Protein AF-A0A1G1P9X9-F1 (afdb_monomer)

Foldseek 3Di:
DDPVLVVLLVVLLVQLLVLLLQLLQCLLADLVSVLVSLVSLLVSLVVSLVSQLVVQDDPPDDPVVSVVSSVVSNDFDDDPLPVLLVLLLVLQVLLLVQFLDNVLQVCLSVVPSVSLVSSLSSLLVSLQAPLSLLSSVVSNLVSLVLQLVQQVCCLVVQFGDRPTDGCPLQAGDRSHPALLLSLLSLLLQLLLLLLLLCCLPPPPDPVVDPPLFDPSCVQCNDPVNSVSSVVSNVSSLVNNLRNLNLLSLVLLLQLLVLLCVLPVVSNVVSVVSNVVSCVPRQVVSCVRQVAGSPGLHDPPPDPPDPDDDDDDDDDDDDDDDDDDDDDFDWDFFDPVDDDAPQDDDPQPWQFLFKKKKKWKKAFADFDAQFWAKWQDPDLQAIWGWGAHPLQWIKTFGHDNNDTQDIDIFNDHDDHGDIWMWMWIDDRQWIWIDIQQATRDIDGGPRDGRGGSGMGGQWHDDPVRDIHGTGITIHDTDMGGRDGPRDHRDHPDDPVRVVVVVVPVDPPPPPPPDFDDDDDDDDDDDDDDDDDPDPDPDDDDDDDDPDDVPDVVVVVVVVVVPDDPVVVVVVVVVVVVRVVVHVVVVVVVVVVVVVVVVVVSCVSDQVLVVLLVLLVVLCVVPAAAANRRSCQLVCCVVSVHDDPSHNQAQLSVQCRSSHPSSSVSVVVSVVSLLVVLSVLLVQFSRVSLSSSLSSLNSSLSSSNSSRRRGNQCPDSSSVSVNSSSSSSNSSSSCNGGPPNVVCPVVVPPD

Mean predicted aligned error: 19.04 Å

Radius of gyration: 40.98 Å; Cα contacts (8 Å, |Δi|>4): 1088; chains: 1; bounding box: 103×62×120 Å

pLDDT: mean 73.34, std 25.17, range [20.64, 98.62]

Secondary structure (DSSP, 8-state):
--HHHHHHHHHHHHHHHHHHHHHHHHTTT-HHHHHHHHHHHHHHHHHHHHHHHHTTPPTT--HHHHHHHHHHHTPPP--TTHHHHHHHHHHHHHHHHT-SSHHHHHHHIIIIIIHHHHHHHHHHHH--SHHHHHHHHHHHHHHHHHHHHHHHHHHHHSB-TTT--B-GGG---TTSSSHHHHHHHHHHHHHHHHHHHHHHHH----TTSS-SS-GGGHHHHSHHHHHHHHHHHHHHHHHHHHTT-HHHHHHHHHHHHHHHHHSHHHHHHHHHHHHHHHHHHHHHHHHHHS--SS-S-------------------------------PPPEEE-TT--------SS--EEETS-EEEEEEEEES---TTBEEEEEEEETTEEEEEEEETTTEEEEEEEEBTEEEEEEEES--PPTTS-EEEEEEEETTEEEEEETTEEEEEEE-----EE-SEEEES-EE-TT--EE---EEEEEEEEEES----SS------HHHHHHHHTTSSSTTSGGG-----SSS-------SS-SSS-----------S--TTTHHHHHHHHTTSS-HHHHHHHHHHHHHHHHHHHHHHHHHHHHHHHHHHHHHHHHS--HHHHHHHHHHHHHHSTTT-S-TT-TTTTHHHHT--TTSS-S-HHHHHHHHHHHHHHHHHHHHHHHHHHHHHHHHTTB--HHHHHHHHHHHHHHHHHHHHTTSS-GGGSHHHHHHHHHHHHHHHHHHHHHBTTTTHHHHGGG--

Sequence (749 aa):
MTERTEKFISGCDKVMAASFYALIYFLPISIALVETFTGLSVFFYLLKRTVVFRGSSQKGESPIIKLWFLLRSFKPKKNYLNQPIALFLLFNFLSLVFSQQFSASMEGFVGKVLENIFLYFSFIECMNSKKRIKVFLIIFFISGFLMFTNGLYQYFIGQEFIRGNYLGGGRMSSSMRHANDFGAYLIFIAPMLLSISWLVTFGKINSSAGGAYGPEFRLFFSKKGKTAVCILFIFSAICLGLTFSRGAWLALIIAAIVMGFLERKLLAVSLAVIFIFFGVFYSQMIEIRGVNFITDTIKRTQKIPKVATVRQLSASGDRLGRKPKETTLQANITSENVRHLGVSPVNWNFGDKDFTIDYWYYPKDTKDNDGYFSLMRNYKNCLYLRGNTSAALELGFKKDGTFEWFRTFPNKCNLNQWNHIAVVRDNNQVYCFINGRRLAVIQIPEENLTFPYVVLGFWETGNKNFGFSNGYIYGFRITKEQALFKSDFKLEPLYAQFKKLLKDSSLEQTIKTGLVEGQEGHMYALDATNGHAILVLHDLGEKSPGTSNFKEKFITSIYRAIPPAIIEKEDAKRQSAVQATQERRQEILDEREKIFLALQQFGGSGRRKYWQEAFNIIKDYPFFGIGVNAYSLVGARYKISWGGYPHNCYLQIASEIGIPGLFSFLFILFVLFRRSIRALSSIDDIFLRFLLLGALSAYGAFLVQSFFDTFFYSVQLGTLMWIFMGLIVAIQRLGTKGYSNGLESGFQK

Nearest PDB structures (foldseek):
  3flp-assembly1_A  TM=6.632E-01  e=3.054E-05  Limulus polyphemus
  3vv1-assembly1_B  TM=7.022E-01  e=4.007E-04  Caenorhabditis elegans
  5glt-assembly2_B  TM=6.880E-01  e=9.683E-03  Toxascaris leonina
  4bme-assembly2_B  TM=5.951E-01  e=2.981E-03  Homo sapiens
  3b3q-assembly1_F  TM=6.049E-01  e=7.135E-03  Homo sapiens

Structure (mmCIF, N/CA/C/O backbone):
data_AF-A0A1G1P9X9-F1
#
_entry.id   AF-A0A1G1P9X9-F1
#
loop_
_atom_site.group_PDB
_atom_site.id
_atom_site.type_symbol
_atom_site.label_atom_id
_atom_site.label_alt_id
_atom_site.label_comp_id
_atom_site.label_asym_id
_atom_site.label_entity_id
_atom_site.label_seq_id
_atom_site.pdbx_PDB_ins_code
_atom_site.Cartn_x
_atom_site.Cartn_y
_atom_site.Cartn_z
_atom_site.occupancy
_atom_site.B_iso_or_equiv
_atom_site.auth_seq_id
_atom_site.auth_comp_id
_atom_site.auth_asym_id
_atom_site.auth_atom_id
_atom_site.pdbx_PDB_model_num
ATOM 1 N N . MET A 1 1 ? -11.728 -1.851 42.080 1.00 64.69 1 MET A N 1
ATOM 2 C CA . MET A 1 1 ? -10.467 -2.614 42.274 1.00 64.69 1 MET A CA 1
ATOM 3 C C . MET A 1 1 ? -9.663 -1.867 43.340 1.00 64.69 1 MET A C 1
ATOM 5 O O . MET A 1 1 ? -10.298 -1.228 44.166 1.00 64.69 1 MET A O 1
ATOM 9 N N . THR A 1 2 ? -8.324 -1.915 43.373 1.00 80.19 2 THR A N 1
ATOM 10 C CA . THR A 1 2 ? -7.556 -0.882 44.105 1.00 80.19 2 THR A CA 1
ATOM 11 C C . THR A 1 2 ? -7.217 0.271 43.160 1.00 80.19 2 THR A C 1
ATOM 13 O O . THR A 1 2 ? -7.021 0.036 41.965 1.00 80.19 2 THR A O 1
ATOM 16 N N . GLU A 1 3 ? -7.081 1.495 43.677 1.00 82.94 3 GLU A N 1
ATOM 17 C CA . GLU A 1 3 ? -6.706 2.676 42.876 1.00 82.94 3 GLU A CA 1
ATOM 18 C C . GLU A 1 3 ? -5.414 2.429 42.071 1.00 82.94 3 GLU A C 1
ATOM 20 O O . GLU A 1 3 ? -5.329 2.744 40.884 1.00 82.94 3 GLU A O 1
ATOM 25 N N . ARG A 1 4 ? -4.426 1.754 42.679 1.00 85.31 4 ARG A N 1
ATOM 26 C CA . ARG A 1 4 ? -3.166 1.360 42.026 1.00 85.31 4 ARG A CA 1
ATOM 27 C C . ARG A 1 4 ? -3.395 0.459 40.805 1.00 85.31 4 ARG A C 1
ATOM 29 O O . ARG A 1 4 ? -2.709 0.622 39.797 1.00 85.31 4 ARG A O 1
ATOM 36 N N . THR A 1 5 ? -4.360 -0.461 40.872 1.00 86.19 5 THR A N 1
ATOM 37 C CA . THR A 1 5 ? -4.766 -1.322 39.747 1.00 86.19 5 THR A CA 1
ATOM 38 C C . THR A 1 5 ? -5.405 -0.501 38.624 1.00 86.19 5 THR A C 1
ATOM 40 O O . THR A 1 5 ? -5.049 -0.667 37.460 1.00 86.19 5 THR A O 1
ATOM 43 N N . GLU A 1 6 ? -6.306 0.421 38.952 1.00 87.44 6 GLU A N 1
ATOM 44 C CA . GLU A 1 6 ? -7.026 1.247 37.969 1.00 87.44 6 GLU A CA 1
ATOM 45 C C . GLU A 1 6 ? -6.093 2.263 37.289 1.00 87.44 6 GLU A C 1
ATOM 47 O O . GLU A 1 6 ? -6.116 2.426 36.065 1.00 87.44 6 GLU A O 1
ATOM 52 N N . LYS A 1 7 ? -5.166 2.849 38.053 1.00 91.31 7 LYS A N 1
ATOM 53 C CA . LYS A 1 7 ? -4.065 3.693 37.563 1.00 91.31 7 LYS A CA 1
ATOM 54 C C . LYS A 1 7 ? -3.142 2.933 36.605 1.00 91.31 7 LYS A C 1
ATOM 56 O O . LYS A 1 7 ? -2.744 3.494 35.583 1.00 91.31 7 LYS A O 1
ATOM 61 N N . PHE A 1 8 ? -2.857 1.655 36.876 1.00 92.81 8 PHE A N 1
ATOM 62 C CA . PHE A 1 8 ? -2.086 0.784 35.980 1.00 92.81 8 PHE A CA 1
ATOM 63 C C . PHE A 1 8 ? -2.848 0.457 34.685 1.00 92.81 8 PHE A C 1
ATOM 65 O O . PHE A 1 8 ? -2.302 0.632 33.598 1.00 92.81 8 PHE A O 1
ATOM 72 N N . ILE A 1 9 ? -4.126 0.073 34.778 1.00 91.19 9 ILE A N 1
ATOM 73 C CA . ILE A 1 9 ? -5.007 -0.200 33.625 1.00 91.19 9 ILE A CA 1
ATOM 74 C C . ILE A 1 9 ? -5.120 1.040 32.714 1.00 91.19 9 ILE A C 1
ATOM 76 O O . ILE A 1 9 ? -4.976 0.934 31.494 1.00 91.19 9 ILE A O 1
ATOM 80 N N . SER A 1 10 ? -5.290 2.227 33.307 1.00 91.56 10 SER A N 1
ATOM 81 C CA . SER A 1 10 ? -5.266 3.526 32.615 1.00 91.56 10 SER A CA 1
ATOM 82 C C . SER A 1 10 ? -3.896 3.840 31.992 1.00 91.56 10 SER A C 1
ATOM 84 O O . SER A 1 10 ? -3.818 4.457 30.927 1.00 91.56 10 SER A O 1
ATOM 86 N N . GLY A 1 11 ? -2.806 3.386 32.619 1.00 94.12 11 GLY A N 1
ATOM 87 C CA . GLY A 1 11 ? -1.452 3.404 32.064 1.00 94.12 11 GLY A CA 1
ATOM 88 C C . GLY A 1 11 ? -1.336 2.572 30.785 1.00 94.12 11 GLY A C 1
ATOM 89 O O . GLY A 1 11 ? -0.929 3.110 29.755 1.00 94.12 11 GLY A O 1
ATOM 90 N N . CYS A 1 12 ? -1.775 1.309 30.807 1.00 95.19 12 CYS A N 1
ATOM 91 C CA . CYS A 1 12 ? -1.791 0.444 29.621 1.00 95.19 12 CYS A CA 1
ATOM 92 C C . CYS A 1 12 ? -2.580 1.086 28.470 1.00 95.19 12 CYS A C 1
ATOM 94 O O . CYS A 1 12 ? -2.070 1.181 27.356 1.00 95.19 12 CYS A O 1
ATOM 96 N N . ASP A 1 13 ? -3.769 1.636 28.746 1.00 93.69 13 ASP A N 1
ATOM 97 C CA . ASP A 1 13 ? -4.580 2.327 27.733 1.00 93.69 13 ASP A CA 1
ATOM 98 C C . ASP A 1 13 ? -3.902 3.574 27.141 1.00 93.69 13 ASP A C 1
ATOM 100 O O . ASP A 1 13 ? -4.261 3.988 26.035 1.00 93.69 13 ASP A O 1
ATOM 104 N N . LYS A 1 14 ? -2.953 4.210 27.839 1.00 95.75 14 LYS A N 1
ATOM 105 C CA . LYS A 1 14 ? -2.136 5.310 27.291 1.00 95.75 14 LYS A CA 1
ATOM 106 C C . LYS A 1 14 ? -1.000 4.773 26.419 1.00 95.75 14 LYS A C 1
ATOM 108 O O . LYS A 1 14 ? -0.825 5.281 25.314 1.00 95.75 14 LYS A O 1
ATOM 113 N N . VAL A 1 15 ? -0.287 3.736 26.869 1.00 97.12 15 VAL A N 1
ATOM 114 C CA . VAL A 1 15 ? 0.821 3.120 26.111 1.00 97.12 15 VAL A CA 1
ATOM 115 C C . VAL A 1 15 ? 0.319 2.470 24.821 1.00 97.12 15 VAL A C 1
ATOM 117 O O . VAL A 1 15 ? 0.908 2.695 23.767 1.00 97.12 15 VAL A O 1
ATOM 120 N N . MET A 1 16 ? -0.816 1.765 24.852 1.00 97.44 16 MET A N 1
ATOM 121 C CA . MET A 1 16 ? -1.463 1.224 23.648 1.00 97.44 16 MET A CA 1
ATOM 122 C C . MET A 1 16 ? -1.774 2.335 22.634 1.00 97.44 16 MET A C 1
ATOM 124 O O . MET A 1 16 ? -1.400 2.230 21.471 1.00 97.44 16 MET A O 1
ATOM 128 N N . ALA A 1 17 ? -2.397 3.437 23.070 1.00 97.62 17 ALA A N 1
ATOM 129 C CA . ALA A 1 17 ? -2.714 4.555 22.178 1.00 97.62 17 ALA A CA 1
ATOM 130 C C . ALA A 1 17 ? -1.454 5.230 21.602 1.00 97.62 17 ALA A C 1
ATOM 132 O O . ALA A 1 17 ? -1.429 5.534 20.413 1.00 97.62 17 ALA A O 1
ATOM 133 N N . ALA A 1 18 ? -0.401 5.412 22.409 1.00 98.06 18 ALA A N 1
ATOM 134 C CA . ALA A 1 18 ? 0.892 5.913 21.939 1.00 98.06 18 ALA A CA 1
ATOM 135 C C . ALA A 1 18 ? 1.553 4.960 20.926 1.00 98.06 18 ALA A C 1
ATOM 137 O O . ALA A 1 18 ? 2.074 5.420 19.911 1.00 98.06 18 ALA A O 1
ATOM 138 N N . SER A 1 19 ? 1.448 3.646 21.151 1.00 98.25 19 SER A N 1
ATOM 139 C CA . SER A 1 19 ? 1.912 2.616 20.214 1.00 98.25 19 SER A CA 1
ATOM 140 C C . SER A 1 19 ? 1.190 2.749 18.873 1.00 98.25 19 SER A C 1
ATOM 142 O O . SER A 1 19 ? 1.848 2.835 17.848 1.00 98.25 19 SER A O 1
ATOM 144 N N . PHE A 1 20 ? -0.141 2.894 18.861 1.00 98.56 20 PHE A N 1
ATOM 145 C CA . PHE A 1 20 ? -0.901 3.121 17.623 1.00 98.56 20 PHE A CA 1
ATOM 146 C C . PHE A 1 20 ? -0.565 4.436 16.907 1.00 98.56 20 PHE A C 1
ATOM 148 O O . PHE A 1 20 ? -0.659 4.492 15.682 1.00 98.56 20 PHE A O 1
ATOM 155 N N . TYR A 1 21 ? -0.1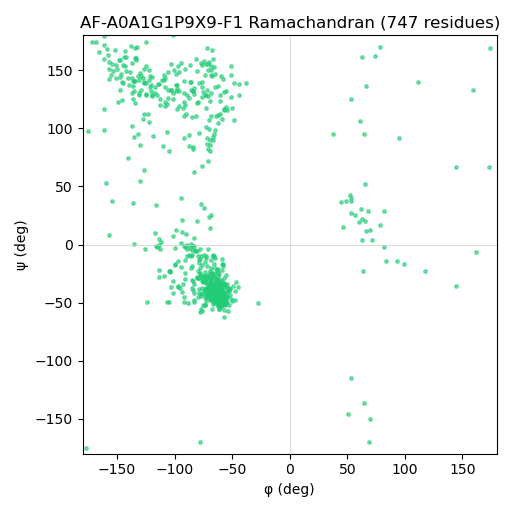79 5.487 17.636 1.00 98.62 21 TYR A N 1
ATOM 156 C CA . TYR A 1 21 ? 0.280 6.740 17.031 1.00 98.62 21 TYR A CA 1
ATOM 157 C C . TYR A 1 21 ? 1.650 6.579 16.355 1.00 98.62 21 TYR A C 1
ATOM 159 O O . TYR A 1 21 ? 1.823 7.023 15.223 1.00 98.62 21 TYR A O 1
ATOM 167 N N . ALA A 1 22 ? 2.607 5.915 17.008 1.00 98.38 22 ALA A N 1
ATOM 168 C CA . ALA A 1 22 ? 3.909 5.625 16.408 1.00 98.38 22 ALA A CA 1
ATOM 169 C C . ALA A 1 22 ? 3.781 4.633 15.237 1.00 98.38 22 ALA A C 1
ATOM 171 O O . ALA A 1 22 ? 4.348 4.860 14.170 1.00 98.38 22 ALA A O 1
ATOM 172 N N . LEU A 1 23 ? 2.950 3.599 15.399 1.00 98.12 23 LEU A N 1
ATOM 173 C CA . LEU A 1 23 ? 2.605 2.618 14.374 1.00 98.12 23 LEU A CA 1
ATOM 174 C C . LEU A 1 23 ? 2.093 3.303 13.106 1.00 98.12 23 LEU A C 1
ATOM 176 O O . LEU A 1 23 ? 2.707 3.151 12.058 1.00 98.12 23 LEU A O 1
ATOM 180 N N . ILE A 1 24 ? 1.033 4.118 13.189 1.00 98.06 24 ILE A N 1
ATOM 181 C CA . ILE A 1 24 ? 0.464 4.778 12.001 1.00 98.06 24 ILE A CA 1
ATOM 182 C C . ILE A 1 24 ? 1.395 5.841 11.392 1.00 98.06 24 ILE A C 1
ATOM 184 O O . ILE A 1 24 ? 1.251 6.165 10.215 1.00 98.06 24 ILE A O 1
ATOM 188 N N . TYR A 1 25 ? 2.362 6.358 12.159 1.00 98.31 25 TYR A N 1
ATOM 189 C CA . TYR A 1 25 ? 3.401 7.243 11.636 1.00 98.31 25 TYR A CA 1
ATOM 190 C C . TYR A 1 25 ? 4.440 6.486 10.798 1.00 98.31 25 TYR A C 1
ATOM 192 O O . TYR A 1 25 ? 4.692 6.857 9.650 1.00 98.31 25 TYR A O 1
ATOM 200 N N . PHE A 1 26 ? 5.015 5.415 11.353 1.00 97.62 26 PHE A N 1
ATOM 201 C CA . PHE A 1 26 ? 6.089 4.639 10.724 1.00 97.62 26 PHE A CA 1
ATOM 202 C C . PHE A 1 26 ? 5.604 3.559 9.748 1.00 97.62 26 PHE A C 1
ATOM 204 O O . PHE A 1 26 ? 6.430 2.999 9.026 1.00 97.62 26 PHE A O 1
ATOM 211 N N . LEU A 1 27 ? 4.294 3.290 9.681 1.00 96.94 27 LEU A N 1
ATOM 212 C CA . LEU A 1 27 ? 3.701 2.232 8.858 1.00 96.94 27 LEU A CA 1
ATOM 213 C C . LEU A 1 27 ? 4.192 2.182 7.404 1.00 96.94 27 LEU A C 1
ATOM 215 O O . LEU A 1 27 ? 4.560 1.097 6.963 1.00 96.94 27 LEU A O 1
ATOM 219 N N . PRO A 1 28 ? 4.255 3.294 6.650 1.00 95.81 28 PRO A N 1
ATOM 220 C CA . PRO A 1 28 ? 4.734 3.257 5.271 1.00 95.81 28 PRO A CA 1
ATOM 221 C C . PRO A 1 28 ? 6.269 3.361 5.143 1.00 95.81 28 PRO A C 1
ATOM 223 O O . PRO A 1 28 ? 6.789 3.366 4.031 1.00 95.81 28 PRO A O 1
ATOM 226 N N . ILE A 1 29 ? 6.998 3.460 6.263 1.00 94.12 29 ILE A N 1
ATOM 227 C CA . ILE A 1 29 ? 8.443 3.734 6.319 1.00 94.12 29 ILE A CA 1
ATOM 228 C C . ILE A 1 29 ? 9.249 2.474 6.659 1.00 94.12 29 ILE A C 1
ATOM 230 O O . ILE A 1 29 ? 10.231 2.181 5.978 1.00 94.12 29 ILE A O 1
ATOM 234 N N . SER A 1 30 ? 8.874 1.732 7.710 1.00 94.94 30 SER A N 1
ATOM 235 C CA . SER A 1 30 ? 9.697 0.636 8.247 1.00 94.94 30 SER A CA 1
ATOM 236 C C . SER A 1 30 ? 8.868 -0.531 8.783 1.00 94.94 30 SER A C 1
ATOM 238 O O . SER A 1 30 ? 8.059 -0.362 9.693 1.00 94.94 30 SER A O 1
ATOM 240 N N . ILE A 1 31 ? 9.134 -1.732 8.255 1.00 93.75 31 ILE A N 1
ATOM 241 C CA . ILE A 1 31 ? 8.502 -2.994 8.678 1.00 93.75 31 ILE A CA 1
ATOM 242 C C . ILE A 1 31 ? 8.845 -3.308 10.140 1.00 93.75 31 ILE A C 1
ATOM 244 O O . ILE A 1 31 ? 7.941 -3.530 10.937 1.00 93.75 31 ILE A O 1
ATOM 248 N N . ALA A 1 32 ? 10.120 -3.200 10.525 1.00 95.75 32 ALA A N 1
ATOM 249 C CA . ALA A 1 32 ? 10.551 -3.475 11.895 1.00 95.75 32 ALA A CA 1
ATOM 250 C C . ALA A 1 32 ? 9.880 -2.545 12.927 1.00 95.75 32 ALA A C 1
ATOM 252 O O . ALA A 1 32 ? 9.598 -2.963 14.049 1.00 95.75 32 ALA A O 1
ATOM 253 N N . LEU A 1 33 ? 9.574 -1.291 12.561 1.00 96.50 33 LEU A N 1
ATOM 254 C CA . LEU A 1 33 ? 8.815 -0.384 13.434 1.00 96.50 33 LEU A CA 1
ATOM 255 C C . LEU A 1 33 ? 7.315 -0.715 13.460 1.00 96.50 33 LEU A C 1
ATOM 257 O O . LEU A 1 33 ? 6.692 -0.550 14.509 1.00 96.50 33 LEU A O 1
ATOM 261 N N . VAL A 1 34 ? 6.740 -1.228 12.365 1.00 96.12 34 VAL A N 1
ATOM 262 C CA . VAL A 1 34 ? 5.374 -1.785 12.369 1.00 96.12 34 VAL A CA 1
ATOM 263 C C . VAL A 1 34 ? 5.280 -2.946 13.351 1.00 96.12 34 VAL A C 1
ATOM 265 O O . VAL A 1 34 ? 4.459 -2.897 14.262 1.00 96.12 34 VAL A O 1
ATOM 268 N N . GLU A 1 35 ? 6.158 -3.937 13.225 1.00 95.19 35 GLU A N 1
ATOM 269 C CA . GLU A 1 35 ? 6.210 -5.115 14.101 1.00 95.19 35 GLU A CA 1
ATOM 270 C C . GLU A 1 35 ? 6.454 -4.705 15.565 1.00 95.19 35 GLU A C 1
ATOM 272 O O . GLU A 1 35 ? 5.717 -5.123 16.458 1.00 95.19 35 GLU A O 1
ATOM 277 N N . THR A 1 36 ? 7.395 -3.783 15.813 1.00 96.62 36 THR A N 1
ATOM 278 C CA . THR A 1 36 ? 7.681 -3.248 17.159 1.00 96.62 36 THR A CA 1
ATOM 279 C C . THR A 1 36 ? 6.449 -2.610 17.807 1.00 96.62 36 THR A C 1
ATOM 281 O O . THR A 1 36 ? 6.113 -2.940 18.945 1.00 96.62 36 THR A O 1
ATOM 284 N N . PHE A 1 37 ? 5.752 -1.695 17.121 1.00 97.69 37 PHE A N 1
ATOM 285 C CA . PHE A 1 37 ? 4.617 -0.984 17.724 1.00 97.69 37 PHE A CA 1
ATOM 286 C C . PHE A 1 37 ? 3.316 -1.802 17.730 1.00 97.69 37 PHE A C 1
ATOM 288 O O . PHE A 1 37 ? 2.509 -1.638 18.652 1.00 97.69 37 PHE A O 1
ATOM 295 N N . THR A 1 38 ? 3.130 -2.726 16.783 1.00 96.31 38 THR A N 1
ATOM 296 C CA . THR A 1 38 ? 2.077 -3.751 16.836 1.00 96.31 38 THR A CA 1
ATOM 297 C C . THR A 1 38 ? 2.283 -4.646 18.058 1.00 96.31 38 THR A C 1
ATOM 299 O O . THR A 1 38 ? 1.407 -4.676 18.930 1.00 96.31 38 THR A O 1
ATOM 302 N N . GLY A 1 39 ? 3.460 -5.266 18.199 1.00 95.12 39 GLY A N 1
ATOM 303 C CA . GLY A 1 39 ? 3.815 -6.123 19.331 1.00 95.12 39 GLY A CA 1
ATOM 304 C C . GLY A 1 39 ? 3.712 -5.403 20.678 1.00 95.12 39 GLY A C 1
ATOM 305 O O . GLY A 1 39 ? 3.120 -5.938 21.614 1.00 95.12 39 GLY A O 1
ATOM 306 N N . LEU A 1 40 ? 4.171 -4.149 20.770 1.00 96.56 40 LEU A N 1
ATOM 307 C CA . LEU A 1 40 ? 4.028 -3.322 21.976 1.00 96.56 40 LEU A CA 1
ATOM 308 C C . LEU A 1 40 ? 2.553 -3.080 22.346 1.00 96.56 40 LEU A C 1
ATOM 310 O O . LEU A 1 40 ? 2.181 -3.179 23.519 1.00 96.56 40 LEU A O 1
ATOM 314 N N . SER A 1 41 ? 1.692 -2.803 21.360 1.00 96.44 41 SER A N 1
ATOM 315 C CA . SER A 1 41 ? 0.259 -2.590 21.601 1.00 96.44 41 SER A CA 1
ATOM 316 C C . SER A 1 41 ? -0.449 -3.863 22.087 1.00 96.44 41 SER A C 1
ATOM 318 O O . SER A 1 41 ? -1.240 -3.799 23.034 1.00 96.44 41 SER A O 1
ATOM 320 N N . VAL A 1 42 ? -0.109 -5.021 21.507 1.00 94.69 42 VAL A N 1
ATOM 321 C CA . VAL A 1 42 ? -0.648 -6.333 21.891 1.00 94.69 42 VAL A CA 1
ATOM 322 C C . VAL A 1 42 ? -0.122 -6.745 23.268 1.00 94.69 42 VAL A C 1
ATOM 324 O O . VAL A 1 42 ? -0.913 -7.136 24.124 1.00 94.69 42 VAL A O 1
ATOM 327 N N . PHE A 1 43 ? 1.172 -6.567 23.548 1.00 95.56 43 PHE A N 1
ATOM 328 C CA . PHE A 1 43 ? 1.764 -6.834 24.862 1.00 95.56 43 PHE A CA 1
ATOM 329 C C . PHE A 1 43 ? 1.051 -6.056 25.976 1.00 95.56 43 PHE A C 1
ATOM 331 O O . PHE A 1 43 ? 0.616 -6.652 26.963 1.00 95.56 43 PHE A O 1
ATOM 338 N N . PHE A 1 44 ? 0.839 -4.744 25.807 1.00 95.81 44 PHE A N 1
ATOM 339 C CA . PHE A 1 44 ? 0.127 -3.947 26.811 1.00 95.81 44 PHE A CA 1
ATOM 340 C C . PHE A 1 44 ? -1.368 -4.295 26.926 1.00 95.81 44 PHE A C 1
ATOM 342 O O . PHE A 1 44 ? -1.918 -4.189 28.025 1.00 95.81 44 PHE A O 1
ATOM 349 N N . TYR A 1 45 ? -2.016 -4.784 25.863 1.00 94.31 45 TYR A N 1
ATOM 350 C CA . TYR A 1 45 ? -3.368 -5.354 25.943 1.00 94.31 45 TYR A CA 1
ATOM 351 C C . TYR A 1 45 ? -3.402 -6.652 26.770 1.00 94.31 45 TYR A C 1
ATOM 353 O O . TYR A 1 45 ? -4.208 -6.773 27.696 1.00 94.31 45 TYR A O 1
ATOM 361 N N . LEU A 1 46 ? -2.504 -7.604 26.499 1.00 92.69 46 LEU A N 1
ATOM 362 C CA . LEU A 1 46 ? -2.409 -8.875 27.232 1.00 92.69 46 LEU A CA 1
ATOM 363 C C . LEU A 1 46 ? -2.038 -8.647 28.711 1.00 92.69 46 LEU A C 1
ATOM 365 O O . LEU A 1 46 ? -2.624 -9.264 29.607 1.00 92.69 46 LEU A O 1
ATOM 369 N N . LEU A 1 47 ? -1.140 -7.695 28.985 1.00 93.31 47 LEU A N 1
ATOM 370 C CA . LEU A 1 47 ? -0.756 -7.267 30.333 1.00 93.31 47 LEU A CA 1
ATOM 371 C C . LEU A 1 47 ? -1.945 -6.650 31.089 1.00 93.31 47 LEU A C 1
ATOM 373 O O . LEU A 1 47 ? -2.216 -7.023 32.233 1.00 93.31 47 LEU A O 1
ATOM 377 N N . LYS A 1 48 ? -2.725 -5.782 30.429 1.00 92.19 48 LYS A N 1
ATOM 378 C CA . LYS A 1 48 ? -3.981 -5.231 30.965 1.00 92.19 48 LYS A CA 1
ATOM 379 C C . LYS A 1 48 ? -4.982 -6.340 31.310 1.00 92.19 48 LYS A C 1
ATOM 381 O O . LYS A 1 48 ? -5.537 -6.330 32.409 1.00 92.19 48 LYS A O 1
ATOM 386 N N . ARG A 1 49 ? -5.189 -7.325 30.423 1.00 90.88 49 ARG A N 1
ATOM 387 C CA . ARG A 1 49 ? -6.110 -8.455 30.680 1.00 90.88 49 ARG A CA 1
ATOM 388 C C . ARG A 1 49 ? -5.625 -9.362 31.815 1.00 90.88 49 ARG A C 1
ATOM 390 O O . ARG A 1 49 ? -6.437 -9.784 32.635 1.00 90.88 49 ARG A O 1
ATOM 397 N N . THR A 1 50 ? -4.315 -9.565 31.937 1.00 89.19 50 THR A N 1
ATOM 398 C CA . THR A 1 50 ? -3.690 -10.292 33.059 1.00 89.19 50 THR A CA 1
ATOM 399 C C . THR A 1 50 ? -3.935 -9.603 34.406 1.00 89.19 50 THR A C 1
ATOM 401 O O . THR A 1 50 ? -4.213 -10.269 35.405 1.00 89.19 50 THR A O 1
ATOM 404 N N . VAL A 1 51 ? -3.884 -8.269 34.448 1.00 89.50 51 VAL A N 1
ATOM 405 C CA . VAL A 1 51 ? -4.177 -7.496 35.667 1.00 89.50 51 VAL A CA 1
ATOM 406 C C . VAL A 1 51 ? -5.669 -7.512 36.014 1.00 89.50 51 VAL A C 1
ATOM 408 O O . VAL A 1 51 ? -6.003 -7.680 37.185 1.00 89.50 51 VAL A O 1
ATOM 411 N N . VAL A 1 52 ? -6.567 -7.437 35.025 1.00 87.19 52 VAL A N 1
ATOM 412 C CA . VAL A 1 52 ? -8.016 -7.623 35.248 1.00 87.19 52 VAL A CA 1
ATOM 413 C C . VAL A 1 52 ? -8.320 -9.024 35.796 1.00 87.19 52 VAL A C 1
ATOM 415 O O . VAL A 1 52 ? -9.092 -9.142 36.747 1.00 87.19 52 VAL A O 1
ATOM 418 N N . PHE A 1 53 ? -7.666 -10.070 35.279 1.00 87.75 53 PHE A N 1
ATOM 419 C CA . PHE A 1 53 ? -7.790 -11.438 35.800 1.00 87.75 53 PHE A CA 1
ATOM 420 C C . PHE A 1 53 ? -7.347 -11.551 37.264 1.00 87.75 53 PHE A C 1
ATOM 422 O O . PHE A 1 53 ? -8.115 -12.027 38.101 1.00 87.75 53 PHE A O 1
ATOM 429 N N . ARG A 1 54 ? -6.155 -11.040 37.604 1.00 84.56 54 ARG A N 1
ATOM 430 C CA . ARG A 1 54 ? -5.653 -11.014 38.993 1.00 84.56 54 ARG A CA 1
ATOM 431 C C . ARG A 1 54 ? -6.526 -10.187 39.944 1.00 84.56 54 ARG A C 1
ATOM 433 O O . ARG A 1 54 ? -6.508 -10.445 41.139 1.00 84.56 54 ARG A O 1
ATOM 440 N N . GLY A 1 55 ? -7.274 -9.208 39.432 1.00 81.44 55 GLY A N 1
ATOM 441 C CA . GLY A 1 55 ? -8.273 -8.452 40.194 1.00 81.44 55 GLY A CA 1
ATOM 442 C C . GLY A 1 55 ? -9.658 -9.106 40.279 1.00 81.44 55 GLY A C 1
ATOM 443 O O . GLY A 1 55 ? -10.521 -8.548 40.950 1.00 81.44 55 GLY A O 1
ATOM 444 N N . SER A 1 56 ? -9.882 -10.239 39.599 1.00 79.62 56 SER A N 1
ATOM 445 C CA . SER A 1 56 ? -11.182 -10.932 39.532 1.00 79.62 56 SER A CA 1
ATOM 446 C C . SER A 1 56 ? -11.197 -12.307 40.212 1.00 79.62 56 SER A C 1
ATOM 448 O O . SER A 1 56 ? -12.257 -12.728 40.658 1.00 79.62 56 SER A O 1
ATOM 450 N N . SER A 1 57 ? -10.054 -13.003 40.272 1.00 78.44 57 SER A N 1
ATOM 451 C CA . SER A 1 57 ? -9.918 -14.351 40.850 1.00 78.44 57 SER A CA 1
ATOM 452 C C . SER A 1 57 ? -9.385 -14.305 42.288 1.00 78.44 57 SER A C 1
ATOM 454 O O . SER A 1 57 ? -8.417 -13.601 42.586 1.00 78.44 57 SER A O 1
ATOM 456 N N . GLN A 1 58 ? -10.016 -15.063 43.182 1.00 77.00 58 GLN A N 1
ATOM 457 C CA . GLN A 1 58 ? -9.716 -15.139 44.611 1.00 77.00 58 GLN A CA 1
ATOM 458 C C . GLN A 1 58 ? -8.767 -16.301 44.969 1.00 77.00 58 GLN A C 1
ATOM 460 O O . GLN A 1 58 ? -8.671 -17.327 44.285 1.00 77.00 58 GLN A O 1
ATOM 465 N N . LYS A 1 59 ? -8.067 -16.172 46.106 1.00 72.81 59 LYS A N 1
ATOM 466 C CA . LYS A 1 59 ? -7.325 -17.296 46.703 1.00 72.81 59 LYS A CA 1
ATOM 467 C C . LYS A 1 59 ? -8.318 -18.378 47.152 1.00 72.81 59 LYS A C 1
ATOM 469 O O . LYS A 1 59 ? -9.324 -18.063 47.768 1.00 72.81 59 LYS A O 1
ATOM 474 N N . GLY A 1 60 ? -8.007 -19.642 46.860 1.00 79.00 60 GLY A N 1
ATOM 475 C CA . GLY A 1 60 ? -8.850 -20.802 47.190 1.00 79.00 60 GLY A CA 1
ATOM 476 C C . GLY A 1 60 ? -9.712 -21.341 46.039 1.00 79.00 60 GLY A C 1
ATOM 477 O O . GLY A 1 60 ? -10.132 -22.489 46.100 1.00 79.00 60 GLY A O 1
ATOM 478 N N . GLU A 1 61 ? -9.918 -20.584 44.954 1.00 84.31 61 GLU A N 1
ATOM 479 C CA . GLU A 1 61 ? -10.739 -21.042 43.817 1.00 84.31 61 GLU A CA 1
ATOM 480 C C . GLU A 1 61 ? -10.214 -22.330 43.156 1.00 84.31 61 GLU A C 1
ATOM 482 O O . GLU A 1 61 ? -9.001 -22.520 42.996 1.00 84.31 61 GLU A O 1
ATOM 487 N N . SER A 1 62 ? -11.130 -23.187 42.692 1.00 88.38 62 SER A N 1
ATOM 488 C CA . SER A 1 62 ? -10.784 -24.402 41.945 1.00 88.38 62 SER A CA 1
ATOM 489 C C . SER A 1 62 ? -10.165 -24.079 40.569 1.00 88.38 62 SER A C 1
ATOM 491 O O . SER A 1 62 ? -10.378 -22.983 40.036 1.00 88.38 62 SER A O 1
ATOM 493 N N . PRO A 1 63 ? -9.421 -25.015 39.942 1.00 87.56 63 PRO A N 1
ATOM 494 C CA . PRO A 1 63 ? -8.823 -24.792 38.621 1.00 87.56 63 PRO A CA 1
ATOM 495 C C . PRO A 1 63 ? -9.844 -24.400 37.541 1.00 87.56 63 PRO A C 1
ATOM 497 O O . PRO A 1 63 ? -9.563 -23.538 36.712 1.00 87.56 63 PRO A O 1
ATOM 500 N N . ILE A 1 64 ? -11.052 -24.975 37.594 1.00 87.81 64 ILE A N 1
ATOM 501 C CA . ILE A 1 64 ? -12.146 -24.701 36.649 1.00 87.81 64 ILE A CA 1
ATOM 502 C C . ILE A 1 64 ? -12.663 -23.263 36.816 1.00 87.81 64 ILE A C 1
ATOM 504 O O . ILE A 1 64 ? -12.843 -22.550 35.829 1.00 87.81 64 ILE A O 1
ATOM 508 N N . ILE A 1 65 ? -12.843 -22.804 38.061 1.00 85.25 65 ILE A N 1
ATOM 509 C CA . ILE A 1 65 ? -13.291 -21.435 38.364 1.00 85.25 65 ILE A CA 1
ATOM 510 C C . ILE A 1 65 ? -12.228 -20.414 37.928 1.00 85.25 65 ILE A C 1
ATOM 512 O O . ILE A 1 65 ? -12.552 -19.434 37.252 1.00 85.25 65 ILE A O 1
ATOM 516 N N . LYS A 1 66 ? -10.946 -20.686 38.202 1.00 85.50 66 LYS A N 1
ATOM 517 C CA . LYS A 1 66 ? -9.820 -19.856 37.737 1.00 85.50 66 LYS A CA 1
ATOM 518 C C . LYS A 1 66 ? -9.754 -19.766 36.212 1.00 85.50 66 LYS A C 1
ATOM 520 O O . LYS A 1 66 ? -9.583 -18.671 35.675 1.00 85.50 66 LYS A O 1
ATOM 525 N N . LEU A 1 67 ? -9.939 -20.883 35.504 1.00 85.19 67 LEU A N 1
ATOM 526 C CA . LEU A 1 67 ? -9.994 -20.908 34.039 1.00 85.19 67 LEU A CA 1
ATOM 527 C C . LEU A 1 67 ? -11.179 -20.087 33.504 1.00 85.19 67 LEU A C 1
ATOM 529 O O . LEU A 1 67 ? -11.020 -19.326 32.549 1.00 85.19 67 LEU A O 1
ATOM 533 N N . TRP A 1 68 ? -12.346 -20.166 34.147 1.00 84.50 68 TRP A N 1
ATOM 534 C CA . TRP A 1 68 ? -13.509 -19.351 33.786 1.00 84.50 68 TRP A CA 1
ATOM 535 C C . TRP A 1 68 ? -13.256 -17.848 33.982 1.00 84.50 68 TRP A C 1
ATOM 537 O O . TRP A 1 68 ? -13.544 -17.055 33.080 1.00 84.50 68 TRP A O 1
ATOM 547 N N . PHE A 1 69 ? -12.651 -17.439 35.103 1.00 85.19 69 PHE A N 1
ATOM 548 C CA . PHE A 1 69 ? -12.250 -16.045 35.326 1.00 85.19 69 PHE A CA 1
ATOM 549 C C . PHE A 1 69 ? -11.191 -15.564 34.327 1.00 85.19 69 PHE A C 1
ATOM 551 O O . PHE A 1 69 ? -11.271 -14.422 33.864 1.00 85.19 69 PHE A O 1
ATOM 558 N N . LEU A 1 70 ? -10.238 -16.418 33.943 1.00 85.31 70 LEU A N 1
ATOM 559 C CA . LEU A 1 70 ? -9.249 -16.113 32.907 1.00 85.31 70 LEU A CA 1
ATOM 560 C C . LEU A 1 70 ? -9.941 -15.840 31.562 1.00 85.31 70 LEU A C 1
ATOM 562 O O . LEU A 1 70 ? -9.809 -14.746 31.012 1.00 85.31 70 LEU A O 1
ATOM 566 N N . LEU A 1 71 ? -10.766 -16.774 31.080 1.00 84.75 71 LEU A N 1
ATOM 567 C CA . LEU A 1 71 ? -11.526 -16.626 29.831 1.00 84.75 71 LEU A CA 1
ATOM 568 C C . LEU A 1 71 ? -12.448 -15.392 29.858 1.00 84.75 71 LEU A C 1
ATOM 570 O O . LEU A 1 71 ? -12.524 -14.643 28.879 1.00 84.75 71 LEU A O 1
ATOM 574 N N . ARG A 1 72 ? -13.098 -15.113 30.997 1.00 85.06 72 ARG A N 1
ATOM 575 C CA . ARG A 1 72 ? -13.921 -13.907 31.201 1.00 85.06 72 ARG A CA 1
ATOM 576 C C . ARG A 1 72 ? -13.095 -12.617 31.116 1.00 85.06 72 ARG A C 1
ATOM 578 O O . ARG A 1 72 ? -13.584 -11.635 30.559 1.00 85.06 72 ARG A O 1
ATOM 585 N N . SER A 1 73 ? -11.857 -12.618 31.609 1.00 85.06 73 SER A N 1
ATOM 586 C CA . SER A 1 73 ? -10.969 -11.441 31.631 1.00 85.06 73 SER A CA 1
ATOM 587 C C . SER A 1 73 ? -10.375 -11.098 30.266 1.00 85.06 73 SER A C 1
ATOM 589 O O . SER A 1 73 ? -10.112 -9.928 29.986 1.00 85.06 73 SER A O 1
ATOM 591 N N . PHE A 1 74 ? -10.216 -12.087 29.385 1.00 84.50 74 PHE A N 1
ATOM 592 C CA . PHE A 1 74 ? -9.770 -11.891 27.999 1.00 84.50 74 PHE A CA 1
ATOM 593 C C . PHE A 1 74 ? -10.913 -11.568 27.021 1.00 84.50 74 PHE A C 1
ATOM 595 O O . PHE A 1 74 ? -10.660 -11.257 25.857 1.00 84.50 74 PHE A O 1
ATOM 602 N N . LYS A 1 75 ? -12.171 -11.557 27.489 1.00 83.50 75 LYS A N 1
ATOM 603 C CA . LYS A 1 75 ? -13.356 -11.237 26.679 1.00 83.50 75 LYS A CA 1
ATOM 604 C C . LYS A 1 75 ? -13.217 -9.857 26.004 1.00 83.50 75 LYS A C 1
ATOM 606 O O . LYS A 1 75 ? -13.121 -8.843 26.710 1.00 83.50 75 LYS A O 1
ATOM 611 N N . PRO A 1 76 ? -13.223 -9.773 24.660 1.00 83.19 76 PRO A N 1
ATOM 612 C CA . PRO A 1 76 ? -13.076 -8.503 23.956 1.00 83.19 76 PRO A CA 1
ATOM 613 C C . PRO A 1 76 ? -14.303 -7.609 24.160 1.00 83.19 76 PRO A C 1
ATOM 615 O O . PRO A 1 76 ? -15.421 -8.098 24.367 1.00 83.19 76 PRO A O 1
ATOM 618 N N . LYS A 1 77 ? -14.117 -6.285 24.062 1.00 82.25 77 LYS A N 1
ATOM 619 C CA . LYS A 1 77 ? -15.221 -5.320 24.191 1.00 82.25 77 LYS A CA 1
ATOM 620 C C . LYS A 1 77 ? -16.332 -5.650 23.182 1.00 82.25 77 LYS A C 1
ATOM 622 O O . LYS A 1 77 ? -16.059 -5.905 22.010 1.00 82.25 77 LYS A O 1
ATOM 627 N N . LYS A 1 78 ? -17.589 -5.690 23.646 1.00 83.38 78 LYS A N 1
ATOM 628 C CA . LYS A 1 78 ? -18.744 -6.144 22.849 1.00 83.38 78 LYS A CA 1
ATOM 629 C C . LYS A 1 78 ? -18.924 -5.252 21.613 1.00 83.38 78 LYS A C 1
ATOM 631 O O . LYS A 1 78 ? -19.298 -4.089 21.746 1.00 83.38 78 LYS A O 1
ATOM 636 N N . ASN A 1 79 ? -18.687 -5.808 20.427 1.00 88.56 79 ASN A N 1
ATOM 637 C CA . ASN A 1 79 ? -18.975 -5.182 19.139 1.00 88.56 79 ASN A CA 1
ATOM 638 C C . ASN A 1 79 ? -19.686 -6.177 18.201 1.00 88.56 79 ASN A C 1
ATOM 640 O O . ASN A 1 79 ? -19.616 -7.391 18.392 1.00 88.56 79 ASN A O 1
ATOM 644 N N . TYR A 1 80 ? -20.359 -5.662 17.171 1.00 92.56 80 TYR A N 1
ATOM 645 C CA . TYR A 1 80 ? -21.094 -6.459 16.186 1.00 92.56 80 TYR A CA 1
ATOM 646 C C . TYR A 1 80 ? -20.203 -7.353 15.302 1.00 92.56 80 TYR A C 1
ATOM 648 O O . TYR A 1 80 ? -20.718 -8.286 14.694 1.00 92.56 80 TYR A O 1
ATOM 656 N N . LEU A 1 81 ? -18.887 -7.104 15.234 1.00 95.19 81 LEU A N 1
ATOM 657 C CA . LEU A 1 81 ? -17.939 -7.971 14.519 1.00 95.19 81 LEU A CA 1
ATOM 658 C C . LEU A 1 81 ? -17.419 -9.151 15.349 1.00 95.19 81 LEU A C 1
ATOM 660 O O . LEU A 1 81 ? -16.786 -10.033 14.781 1.00 95.19 81 LEU A O 1
ATOM 664 N N . ASN A 1 82 ? -17.678 -9.217 16.660 1.00 94.00 82 ASN A N 1
ATOM 665 C CA . ASN A 1 82 ? -17.063 -10.245 17.510 1.00 94.00 82 ASN A CA 1
ATOM 666 C C . ASN A 1 82 ? -17.480 -11.671 17.094 1.00 94.00 82 ASN A C 1
ATOM 668 O O . ASN A 1 82 ? -16.663 -12.581 17.164 1.00 94.00 82 ASN A O 1
ATOM 672 N N . GLN A 1 83 ? -18.721 -11.857 16.622 1.00 93.81 83 GLN A N 1
ATOM 673 C CA . GLN A 1 83 ? -19.202 -13.137 16.083 1.00 93.81 83 GLN A CA 1
ATOM 674 C C . GLN A 1 83 ? -18.623 -13.447 14.682 1.00 93.81 83 GLN A C 1
ATOM 676 O O . GLN A 1 83 ? -18.029 -14.513 14.540 1.00 93.81 83 GLN A O 1
ATOM 681 N N . PRO A 1 84 ? -18.694 -12.547 13.674 1.00 97.56 84 PRO A N 1
ATOM 682 C CA . PRO A 1 84 ? -17.995 -12.733 12.397 1.00 97.56 84 PRO A CA 1
ATOM 683 C C . PRO A 1 84 ? -16.492 -13.041 12.522 1.00 97.56 84 PRO A C 1
ATOM 685 O O . PRO A 1 84 ? -15.998 -13.945 11.854 1.00 97.56 84 PRO A O 1
ATOM 688 N N . ILE A 1 85 ? -15.769 -12.340 13.404 1.00 97.12 85 ILE A N 1
ATOM 689 C CA . ILE A 1 85 ? -14.330 -12.563 13.629 1.00 97.12 85 ILE A CA 1
ATOM 690 C C . ILE A 1 85 ? -14.077 -13.926 14.287 1.00 97.12 85 ILE A C 1
ATOM 692 O O . ILE A 1 85 ? -13.144 -14.616 13.891 1.00 97.12 85 ILE A O 1
ATOM 696 N N . ALA A 1 86 ? -14.919 -14.354 15.235 1.00 95.88 86 ALA A N 1
ATOM 697 C CA . ALA A 1 86 ? -14.816 -15.691 15.823 1.00 95.88 86 ALA A CA 1
ATOM 698 C C . ALA A 1 86 ? -15.075 -16.810 14.794 1.00 95.88 86 ALA A C 1
ATOM 700 O O . ALA A 1 86 ? -14.388 -17.827 14.824 1.00 95.88 86 ALA A O 1
ATOM 701 N N . LEU A 1 87 ? -16.009 -16.610 13.855 1.00 97.75 87 LEU A N 1
ATOM 702 C CA . LEU A 1 87 ? -16.268 -17.560 12.768 1.00 97.75 87 LEU A CA 1
ATOM 703 C C . LEU A 1 87 ? -15.081 -17.659 11.795 1.00 97.75 87 LEU A C 1
ATOM 705 O O . LEU A 1 87 ? -14.686 -18.760 11.424 1.00 97.75 87 LEU A O 1
ATOM 709 N N . PHE A 1 88 ? -14.475 -16.529 11.423 1.00 98.00 88 PHE A N 1
ATOM 710 C CA . PHE A 1 88 ? -13.254 -16.529 10.611 1.00 98.00 88 PHE A CA 1
ATOM 711 C C . PHE A 1 88 ? -12.086 -17.197 11.345 1.00 98.00 88 PHE A C 1
ATOM 713 O O . PHE A 1 88 ? -11.399 -18.035 10.764 1.00 98.00 88 PHE A O 1
ATOM 720 N N . LEU A 1 89 ? -11.893 -16.902 12.635 1.00 97.25 89 LEU A N 1
ATOM 721 C CA . LEU A 1 89 ? -10.853 -17.537 13.447 1.00 97.25 89 LEU A CA 1
ATOM 722 C C . LEU A 1 89 ? -11.050 -19.060 13.560 1.00 97.25 89 LEU A C 1
ATOM 724 O O . LEU A 1 89 ? -10.067 -19.794 13.498 1.00 97.25 89 LEU A O 1
ATOM 728 N N . LEU A 1 90 ? -12.297 -19.540 13.644 1.00 97.56 90 LEU A N 1
ATOM 729 C CA . LEU A 1 90 ? -12.614 -20.971 13.602 1.00 97.56 90 LEU A CA 1
ATOM 730 C C . LEU A 1 90 ? -12.156 -21.617 12.286 1.00 97.56 90 LEU A C 1
ATOM 732 O O . LEU A 1 90 ? -11.485 -22.643 12.327 1.00 97.56 90 LEU A O 1
ATOM 736 N N . PHE A 1 91 ? -12.440 -21.017 11.126 1.00 98.12 91 PHE A N 1
ATOM 737 C CA . PHE A 1 91 ? -11.969 -21.570 9.848 1.00 98.12 91 PHE A CA 1
ATOM 738 C C . PHE A 1 91 ? -10.447 -21.478 9.671 1.00 98.12 91 PHE A C 1
ATOM 740 O O . PHE A 1 91 ? -9.858 -22.398 9.114 1.00 98.12 91 PHE A O 1
ATOM 747 N N . ASN A 1 92 ? -9.787 -20.448 10.213 1.00 97.75 92 ASN A N 1
ATOM 748 C CA . ASN A 1 92 ? -8.319 -20.390 10.270 1.00 97.75 92 ASN A CA 1
ATOM 749 C C . ASN A 1 92 ? -7.737 -21.511 11.153 1.00 97.75 92 ASN A C 1
ATOM 751 O O . ASN A 1 92 ? -6.711 -22.090 10.811 1.00 97.75 92 ASN A O 1
ATOM 755 N N . PHE A 1 93 ? -8.400 -21.851 12.262 1.00 97.31 93 PHE A N 1
ATOM 756 C CA . PHE A 1 93 ? -7.989 -22.956 13.131 1.00 97.31 93 PHE A CA 1
ATOM 757 C C . PHE A 1 93 ? -8.227 -24.330 12.481 1.00 97.31 93 PHE A C 1
ATOM 759 O O . PHE A 1 93 ? -7.363 -25.196 12.552 1.00 97.31 93 PHE A O 1
ATOM 766 N N . LEU A 1 94 ? -9.352 -24.529 11.786 1.00 97.31 94 LEU A N 1
ATOM 767 C CA . LEU A 1 94 ? -9.604 -25.758 11.021 1.00 97.31 94 LEU A CA 1
ATOM 768 C C . LEU A 1 94 ? -8.608 -25.909 9.856 1.00 97.31 94 LEU A C 1
ATOM 770 O O . LEU A 1 94 ? -8.055 -26.986 9.660 1.00 97.31 94 LEU A O 1
ATOM 774 N N . SER A 1 95 ? -8.309 -24.817 9.148 1.00 96.88 95 SER A N 1
ATOM 775 C CA . SER A 1 95 ? -7.248 -24.745 8.132 1.00 96.88 95 SER A CA 1
ATOM 776 C C . SER A 1 95 ? -5.874 -25.130 8.692 1.00 96.88 95 SER A C 1
ATOM 778 O O . SER A 1 95 ? -5.154 -25.895 8.058 1.00 96.88 95 SER A O 1
ATOM 780 N N . LEU A 1 96 ? -5.526 -24.684 9.905 1.00 96.44 96 LEU A N 1
ATOM 781 C CA . LEU A 1 96 ? -4.319 -25.121 10.613 1.00 96.44 96 LEU A CA 1
ATOM 782 C C . LEU A 1 96 ? -4.339 -26.632 10.920 1.00 96.44 96 LEU A C 1
ATOM 784 O O . LEU A 1 96 ? -3.355 -27.316 10.647 1.00 96.44 96 LEU A O 1
ATOM 788 N N . VAL A 1 97 ? -5.447 -27.164 11.447 1.00 95.94 97 VAL A N 1
ATOM 789 C CA . VAL A 1 97 ? -5.586 -28.593 11.801 1.00 95.94 97 VAL A CA 1
ATOM 790 C C . VAL A 1 97 ? -5.463 -29.514 10.580 1.00 95.94 97 VAL A C 1
ATOM 792 O O . VAL A 1 97 ? -4.848 -30.571 10.687 1.00 95.94 97 VAL A O 1
ATOM 795 N N . PHE A 1 98 ? -5.988 -29.112 9.420 1.00 94.62 98 PHE A N 1
ATOM 796 C CA . PHE A 1 98 ? -5.918 -29.885 8.168 1.00 94.62 98 PHE A CA 1
ATOM 797 C C . PHE A 1 98 ? -4.799 -29.423 7.209 1.00 94.62 98 PHE A C 1
ATOM 799 O O . PHE A 1 98 ? -4.765 -29.824 6.041 1.00 94.62 98 PHE A O 1
ATOM 806 N N . SER A 1 99 ? -3.878 -28.578 7.685 1.00 94.31 99 SER A N 1
ATOM 807 C CA . SER A 1 99 ? -2.827 -27.976 6.858 1.00 94.31 99 SER A CA 1
ATOM 808 C C . SER A 1 99 ? -1.842 -29.004 6.294 1.00 94.31 99 SER A C 1
ATOM 810 O O . SER A 1 99 ? -1.485 -29.995 6.928 1.00 94.31 99 SER A O 1
ATOM 812 N N . GLN A 1 100 ? -1.347 -28.734 5.086 1.00 88.75 100 GLN A N 1
ATOM 813 C CA . GLN A 1 100 ? -0.314 -29.540 4.431 1.00 88.75 100 GLN A CA 1
ATOM 814 C C . GLN A 1 100 ? 1.095 -29.232 4.964 1.00 88.75 100 GLN A C 1
ATOM 816 O O . GLN A 1 100 ? 2.017 -30.007 4.726 1.00 88.75 100 GLN A O 1
ATOM 821 N N . GLN A 1 10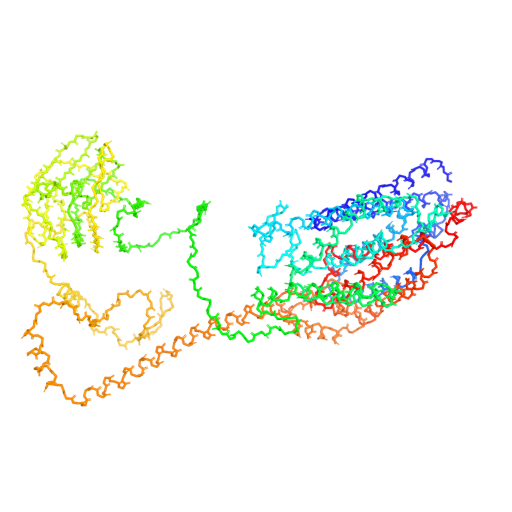1 ? 1.279 -28.108 5.672 1.00 89.50 101 GLN A N 1
ATOM 822 C CA . GLN A 1 101 ? 2.546 -27.708 6.296 1.00 89.50 101 GLN A CA 1
ATOM 823 C C . GLN A 1 101 ? 2.317 -27.079 7.680 1.00 89.50 101 GLN A C 1
ATOM 825 O O . GLN A 1 101 ? 2.456 -25.870 7.872 1.00 89.50 101 GLN A O 1
ATOM 830 N N . PHE A 1 102 ? 1.993 -27.929 8.658 1.00 92.12 102 PHE A N 1
ATOM 831 C CA . PHE A 1 102 ? 1.600 -27.539 10.019 1.00 92.12 102 PHE A CA 1
ATOM 832 C C . PHE A 1 102 ? 2.513 -26.502 10.692 1.00 92.12 102 PHE A C 1
ATOM 834 O O . PHE A 1 102 ? 2.008 -25.577 11.318 1.00 92.12 102 PHE A O 1
ATOM 841 N N . SER A 1 103 ? 3.838 -26.597 10.528 1.00 91.38 103 SER A N 1
ATOM 842 C CA . SER A 1 103 ? 4.782 -25.631 11.117 1.00 91.38 103 SER A CA 1
ATOM 843 C C . SER A 1 103 ? 4.577 -24.206 10.574 1.00 91.38 103 SER A C 1
ATOM 845 O O . SER A 1 103 ? 4.317 -23.274 11.335 1.00 91.38 103 SER A O 1
ATOM 847 N N . ALA A 1 104 ? 4.582 -24.043 9.246 1.00 90.50 104 ALA A N 1
ATOM 848 C CA . ALA A 1 104 ? 4.394 -22.746 8.590 1.00 90.50 104 ALA A CA 1
ATOM 849 C C . ALA A 1 104 ? 2.969 -22.189 8.762 1.00 90.50 104 ALA A C 1
ATOM 851 O O . ALA A 1 104 ? 2.773 -20.968 8.807 1.00 90.50 104 ALA A O 1
ATOM 852 N N . SER A 1 105 ? 1.970 -23.069 8.892 1.00 94.06 105 SER A N 1
ATOM 853 C CA . SER A 1 105 ? 0.600 -22.671 9.221 1.00 94.06 105 SER A CA 1
ATOM 854 C C . SER A 1 105 ? 0.419 -22.297 10.689 1.00 94.06 105 SER A C 1
ATOM 856 O O . SER A 1 105 ? -0.364 -21.392 10.966 1.00 94.06 105 SER A O 1
ATOM 858 N N . MET A 1 106 ? 1.154 -22.904 11.626 1.00 95.25 106 MET A N 1
ATOM 859 C CA . MET A 1 106 ? 1.170 -22.488 13.034 1.00 95.25 106 MET A CA 1
ATOM 860 C C . MET A 1 106 ? 1.800 -21.097 13.174 1.00 95.25 106 MET A C 1
ATOM 862 O O . MET A 1 106 ? 1.218 -20.221 13.813 1.00 95.25 106 MET A O 1
ATOM 866 N N . GLU A 1 107 ? 2.936 -20.863 12.509 1.00 93.25 107 GLU A N 1
ATOM 867 C CA . GLU A 1 107 ? 3.576 -19.543 12.423 1.00 93.25 107 GLU A CA 1
ATOM 868 C C . GLU A 1 107 ? 2.608 -18.493 11.847 1.00 93.25 107 GLU A C 1
ATOM 870 O O . GLU A 1 107 ? 2.393 -17.443 12.452 1.00 93.25 107 GLU A O 1
ATOM 875 N N . GLY A 1 108 ? 1.947 -18.800 10.725 1.00 92.31 108 GLY A N 1
ATOM 876 C CA . GLY A 1 108 ? 0.948 -17.920 10.114 1.00 92.31 108 GLY A CA 1
ATOM 877 C C . GLY A 1 108 ? -0.275 -17.662 11.002 1.00 92.31 108 GLY A C 1
ATOM 878 O O . GLY A 1 108 ? -0.745 -16.527 11.107 1.00 92.31 108 GLY A O 1
ATOM 879 N N . PHE A 1 109 ? -0.787 -18.690 11.676 1.00 95.44 109 PHE A N 1
ATOM 880 C CA . PHE A 1 109 ? -1.937 -18.572 12.570 1.00 95.44 109 PHE A CA 1
ATOM 881 C C . PHE A 1 109 ? -1.623 -17.694 13.789 1.00 95.44 109 PHE A C 1
ATOM 883 O O . PHE A 1 109 ? -2.406 -16.805 14.126 1.00 95.44 109 PHE A O 1
ATOM 890 N N . VAL A 1 110 ? -0.465 -17.884 14.424 1.00 92.56 110 VAL A N 1
ATOM 891 C CA . VAL A 1 110 ? -0.069 -17.113 15.611 1.00 92.56 110 VAL A CA 1
ATOM 892 C C . VAL A 1 110 ? 0.423 -15.714 15.227 1.00 92.56 110 VAL A C 1
ATOM 894 O O . VAL A 1 110 ? -0.162 -14.720 15.660 1.00 92.56 110 VAL A O 1
ATOM 897 N N . GLY A 1 111 ? 1.454 -15.627 14.385 1.00 87.12 111 GLY A N 1
ATOM 898 C CA . GLY A 1 111 ? 2.149 -14.380 14.047 1.00 87.12 111 GLY A CA 1
ATOM 899 C C . GLY A 1 111 ? 1.453 -13.498 13.008 1.00 87.12 111 GLY A C 1
ATOM 900 O O . GLY A 1 111 ? 1.870 -12.365 12.809 1.00 87.12 111 GLY A O 1
ATOM 901 N N . LYS A 1 112 ? 0.395 -13.972 12.329 1.00 89.31 112 LYS A N 1
ATOM 902 C CA . LYS A 1 112 ? -0.356 -13.147 11.357 1.00 89.31 112 LYS A CA 1
ATOM 903 C C . LYS A 1 112 ? -1.844 -13.072 11.678 1.00 89.31 112 LYS A C 1
ATOM 905 O O . LYS A 1 112 ? -2.387 -11.969 11.720 1.00 89.31 112 LYS A O 1
ATOM 910 N N . VAL A 1 113 ? -2.519 -14.196 11.930 1.00 94.31 113 VAL A N 1
ATOM 911 C CA . VAL A 1 113 ? -3.980 -14.198 12.154 1.00 94.31 113 VAL A CA 1
ATOM 912 C C . VAL A 1 113 ? -4.337 -13.706 13.559 1.00 94.31 113 VAL A C 1
ATOM 914 O O . VAL A 1 113 ? -5.093 -12.741 13.695 1.00 94.31 113 VAL A O 1
ATOM 917 N N . LEU A 1 114 ? -3.783 -14.324 14.608 1.00 94.38 114 LEU A N 1
ATOM 918 C CA . LEU A 1 114 ? -4.052 -13.923 15.991 1.00 94.38 114 LEU A CA 1
ATOM 919 C C . LEU A 1 114 ? -3.521 -12.518 16.289 1.00 94.38 114 LEU A C 1
ATOM 921 O O . LEU A 1 114 ? -4.262 -11.720 16.863 1.00 94.38 114 LEU A O 1
ATOM 925 N N . GLU A 1 115 ? -2.297 -12.188 15.863 1.00 93.56 115 GLU A N 1
ATOM 926 C CA . GLU A 1 115 ? -1.712 -10.853 16.056 1.00 93.56 115 GLU A CA 1
ATOM 927 C C . GLU A 1 115 ? -2.628 -9.735 15.533 1.00 93.56 115 GLU A C 1
ATOM 929 O O . GLU A 1 115 ? -2.991 -8.829 16.285 1.00 93.56 115 GLU A O 1
ATOM 934 N N . ASN A 1 116 ? -3.092 -9.829 14.283 1.00 93.44 116 ASN A N 1
ATOM 935 C CA . ASN A 1 116 ? -3.972 -8.820 13.689 1.00 93.44 116 ASN A CA 1
ATOM 936 C C . ASN A 1 116 ? -5.354 -8.738 14.369 1.00 93.44 116 ASN A C 1
ATOM 938 O O . ASN A 1 116 ? -5.917 -7.647 14.515 1.00 93.44 116 ASN A O 1
ATOM 942 N N . ILE A 1 117 ? -5.899 -9.866 14.838 1.00 94.56 117 ILE A N 1
ATOM 943 C CA . ILE A 1 117 ? -7.157 -9.890 15.600 1.00 94.56 117 ILE A CA 1
ATOM 944 C C . ILE A 1 117 ? -6.975 -9.214 16.970 1.00 94.56 117 ILE A C 1
ATOM 946 O O . ILE A 1 117 ? -7.815 -8.397 17.370 1.00 94.56 117 ILE A O 1
ATOM 950 N N . PHE A 1 118 ? -5.869 -9.481 17.673 1.00 94.69 118 PHE A N 1
ATOM 951 C CA . PHE A 1 118 ? -5.523 -8.784 18.916 1.00 94.69 118 PHE A CA 1
ATOM 952 C C . PHE A 1 118 ? -5.240 -7.297 18.687 1.00 94.69 118 PHE A C 1
ATOM 954 O O . PHE A 1 118 ? -5.658 -6.479 19.509 1.00 94.69 118 PHE A O 1
ATOM 961 N N . LEU A 1 119 ? -4.612 -6.923 17.572 1.00 95.81 119 LEU A N 1
ATOM 962 C CA . LEU A 1 119 ? -4.369 -5.532 17.190 1.00 95.81 119 LEU A CA 1
ATOM 963 C C . LEU A 1 119 ? -5.687 -4.769 16.983 1.00 95.81 119 LEU A C 1
ATOM 965 O O . LEU A 1 119 ? -5.878 -3.693 17.554 1.00 95.81 119 LEU A O 1
ATOM 969 N N . TYR A 1 120 ? -6.645 -5.350 16.254 1.00 96.56 120 TYR A N 1
ATOM 970 C CA . TYR A 1 120 ? -7.987 -4.779 16.095 1.00 96.56 120 TYR A CA 1
ATOM 971 C C . TYR A 1 120 ? -8.714 -4.620 17.444 1.00 96.56 120 TYR A C 1
ATOM 973 O O . TYR A 1 120 ? -9.262 -3.547 17.724 1.00 96.56 120 TYR A O 1
ATOM 981 N N . PHE A 1 121 ? -8.693 -5.640 18.315 1.00 94.56 121 PHE A N 1
ATOM 982 C CA . PHE A 1 121 ? -9.327 -5.543 19.637 1.00 94.56 121 PHE A CA 1
ATOM 983 C C . PHE A 1 121 ? -8.647 -4.504 20.542 1.00 94.56 121 PHE A C 1
ATOM 985 O O . PHE A 1 121 ? -9.340 -3.742 21.222 1.00 94.56 121 PHE A O 1
ATOM 992 N N . SER A 1 122 ? -7.319 -4.407 20.482 1.00 95.19 122 SER A N 1
ATOM 993 C CA . SER A 1 122 ? -6.523 -3.383 21.168 1.00 95.19 122 SER A CA 1
ATOM 994 C C . SER A 1 122 ? -6.910 -1.976 20.708 1.00 95.19 122 SER A C 1
ATOM 996 O O . SER A 1 122 ? -7.179 -1.105 21.541 1.00 95.19 122 SER A O 1
ATOM 998 N N . PHE A 1 123 ? -7.030 -1.766 19.392 1.00 96.69 123 PHE A N 1
ATOM 999 C CA . PHE A 1 123 ? -7.397 -0.480 18.799 1.00 96.69 123 PHE A CA 1
ATOM 1000 C C . PHE A 1 123 ? -8.777 -0.006 19.267 1.00 96.69 123 PHE A C 1
ATOM 1002 O O . PHE A 1 123 ? -8.917 1.120 19.749 1.00 96.69 123 PHE A O 1
ATOM 1009 N N . ILE A 1 124 ? -9.813 -0.853 19.179 1.00 94.00 124 ILE A N 1
ATOM 1010 C CA . ILE A 1 124 ? -11.183 -0.450 19.555 1.00 94.00 124 ILE A CA 1
ATOM 1011 C C . ILE A 1 124 ? -11.353 -0.218 21.065 1.00 94.00 124 ILE A C 1
ATOM 1013 O O . ILE A 1 124 ? -12.375 0.335 21.498 1.00 94.00 124 ILE A O 1
ATOM 1017 N N . GLU A 1 125 ? -10.394 -0.652 21.882 1.00 91.50 125 GLU A N 1
ATOM 1018 C CA . GLU A 1 125 ? -10.393 -0.449 23.327 1.00 91.50 125 GLU A CA 1
ATOM 1019 C C . GLU A 1 125 ? -9.654 0.832 23.729 1.00 91.50 125 GLU A C 1
ATOM 1021 O O . GLU A 1 125 ? -10.209 1.634 24.488 1.00 91.50 125 GLU A O 1
ATOM 1026 N N . CYS A 1 126 ? -8.471 1.093 23.160 1.00 93.12 126 CYS A N 1
ATOM 1027 C CA . CYS A 1 126 ? -7.733 2.322 23.444 1.00 93.12 126 CYS A CA 1
ATOM 1028 C C . CYS A 1 126 ? -8.272 3.543 22.680 1.00 93.12 126 CYS A C 1
ATOM 1030 O O . CYS A 1 126 ? -8.177 4.658 23.192 1.00 93.12 126 CYS A O 1
ATOM 1032 N N . MET A 1 127 ? -8.875 3.396 21.496 1.00 94.81 127 MET A N 1
ATOM 1033 C CA . MET A 1 127 ? -9.470 4.515 20.745 1.00 94.81 127 MET A CA 1
ATOM 1034 C C . MET A 1 127 ? -10.886 4.829 21.247 1.00 94.81 127 MET A C 1
ATOM 1036 O O . MET A 1 127 ? -11.890 4.706 20.552 1.00 94.81 127 MET A O 1
ATOM 1040 N N . ASN A 1 128 ? -10.950 5.219 22.520 1.00 91.62 128 ASN A N 1
ATOM 1041 C CA . ASN A 1 128 ? -12.168 5.353 23.320 1.00 91.62 128 ASN A CA 1
ATOM 1042 C C . ASN A 1 128 ? -12.688 6.793 23.481 1.00 91.62 128 ASN A C 1
ATOM 1044 O O . ASN A 1 128 ? -13.628 7.008 24.242 1.00 91.62 128 ASN A O 1
ATOM 1048 N N . SER A 1 129 ? -12.107 7.772 22.781 1.00 92.94 129 SER A N 1
ATOM 1049 C CA . SER A 1 129 ? -12.505 9.186 22.856 1.00 92.94 129 SER A CA 1
ATOM 1050 C C . SER A 1 129 ? -12.181 9.958 21.571 1.00 92.94 129 SER A C 1
ATOM 1052 O O . SER A 1 129 ? -11.179 9.683 20.904 1.00 92.94 129 SER A O 1
ATOM 1054 N N . LYS A 1 130 ? -12.990 10.980 21.246 1.00 93.19 130 LYS A N 1
ATOM 1055 C CA . LYS A 1 130 ? -12.810 11.843 20.057 1.00 93.19 130 LYS A CA 1
ATOM 1056 C C . LYS A 1 130 ? -11.422 12.500 20.017 1.00 93.19 130 LYS A C 1
ATOM 1058 O O . LYS A 1 130 ? -10.806 12.573 18.956 1.00 93.19 130 LYS A O 1
ATOM 1063 N N . LYS A 1 131 ? -10.871 12.879 21.181 1.00 94.19 131 LYS A N 1
ATOM 1064 C CA . LYS A 1 131 ? -9.493 13.388 21.325 1.00 94.19 131 LYS A CA 1
ATOM 1065 C C . LYS A 1 131 ? -8.438 12.402 20.801 1.00 94.19 131 LYS A C 1
ATOM 1067 O O . LYS A 1 131 ? -7.523 12.841 20.112 1.00 94.19 131 LYS A O 1
ATOM 1072 N N . ARG A 1 132 ? -8.566 11.097 21.082 1.00 96.06 132 ARG A N 1
ATOM 1073 C CA . ARG A 1 132 ? -7.624 10.065 20.602 1.00 96.06 132 ARG A CA 1
ATOM 1074 C C . ARG A 1 132 ? -7.760 9.823 19.096 1.00 96.06 132 ARG A C 1
ATOM 1076 O O . ARG A 1 132 ? -6.751 9.826 18.398 1.00 96.06 132 ARG A O 1
ATOM 1083 N N . ILE A 1 133 ? -8.995 9.752 18.585 1.00 96.69 133 ILE A N 1
ATOM 1084 C CA . ILE A 1 133 ? -9.269 9.693 17.135 1.00 96.69 133 ILE A CA 1
ATOM 1085 C C . ILE A 1 133 ? -8.630 10.885 16.410 1.00 96.69 133 ILE A C 1
ATOM 1087 O O . ILE A 1 133 ? -7.940 10.696 15.414 1.00 96.69 133 ILE A O 1
ATOM 1091 N N . LYS A 1 134 ? -8.779 12.111 16.930 1.00 95.94 134 LYS A N 1
ATOM 1092 C CA . LYS A 1 134 ? -8.146 13.299 16.339 1.00 95.94 134 LYS A CA 1
ATOM 1093 C C . LYS A 1 134 ? -6.622 13.182 16.257 1.00 95.94 134 LYS A C 1
ATOM 1095 O O . LYS A 1 134 ? -6.056 13.514 15.221 1.00 95.94 134 LYS A O 1
ATOM 1100 N N . VAL A 1 135 ? -5.964 12.754 17.337 1.00 97.75 135 VAL A N 1
ATOM 1101 C CA . VAL A 1 135 ? -4.497 12.616 17.372 1.00 97.75 135 VAL A CA 1
ATOM 1102 C C . VAL A 1 135 ? -4.036 11.570 16.355 1.00 97.75 135 VAL A C 1
ATOM 1104 O O . VAL A 1 135 ? -3.141 11.859 15.567 1.00 97.75 135 VAL A O 1
ATOM 1107 N N . PHE A 1 136 ? -4.713 10.419 16.294 1.00 98.38 136 PHE A N 1
ATOM 1108 C CA . PHE A 1 136 ? -4.460 9.386 15.288 1.00 98.38 136 PHE A CA 1
ATOM 1109 C C . PHE A 1 136 ? -4.560 9.932 13.851 1.00 98.38 136 PHE A C 1
ATOM 1111 O O . PHE A 1 136 ? -3.645 9.733 13.058 1.00 98.38 136 PHE A O 1
ATOM 1118 N N . LEU A 1 137 ? -5.624 10.679 13.527 1.00 97.94 137 LEU A N 1
ATOM 1119 C CA . LEU A 1 137 ? -5.822 11.259 12.190 1.00 97.94 137 LEU A CA 1
ATOM 1120 C C . LEU A 1 137 ? -4.765 12.301 11.821 1.00 97.94 137 LEU A C 1
ATOM 1122 O O . LEU A 1 137 ? -4.277 12.299 10.696 1.00 97.94 137 LEU A O 1
ATOM 1126 N N . ILE A 1 138 ? -4.403 13.186 12.754 1.00 97.62 138 ILE A N 1
ATOM 1127 C CA . ILE A 1 138 ? -3.365 14.197 12.514 1.00 97.62 138 ILE A CA 1
ATOM 1128 C C . ILE A 1 138 ? -2.029 13.508 12.214 1.00 97.62 138 ILE A C 1
ATOM 1130 O O . ILE A 1 138 ? -1.364 13.871 11.250 1.00 97.62 138 ILE A O 1
ATOM 1134 N N . ILE A 1 139 ? -1.661 12.482 12.984 1.00 98.56 139 ILE A N 1
ATOM 1135 C CA . ILE A 1 139 ? -0.395 11.762 12.802 1.00 98.56 139 ILE A CA 1
ATOM 1136 C C . ILE A 1 139 ? -0.400 10.928 11.510 1.00 98.56 139 ILE A C 1
ATOM 1138 O O . ILE A 1 139 ? 0.590 10.942 10.780 1.00 98.56 139 ILE A O 1
ATOM 1142 N N . PHE A 1 140 ? -1.524 10.293 11.160 1.00 98.38 140 PHE A N 1
ATOM 1143 C CA . PHE A 1 140 ? -1.694 9.609 9.873 1.00 98.38 140 PHE A CA 1
ATOM 1144 C C . PHE A 1 140 ? -1.555 10.568 8.681 1.00 98.38 140 PHE A C 1
ATOM 1146 O O . PHE A 1 140 ? -0.884 10.240 7.707 1.00 98.38 140 PHE A O 1
ATOM 1153 N N . PHE A 1 141 ? -2.118 11.777 8.758 1.00 98.19 141 PHE A N 1
ATOM 1154 C CA . PHE A 1 141 ? -1.979 12.779 7.696 1.00 98.19 141 PHE A CA 1
ATOM 1155 C C . PHE A 1 141 ? -0.589 13.438 7.648 1.00 98.19 141 PHE A C 1
ATOM 1157 O O . PHE A 1 141 ? -0.158 13.825 6.565 1.00 98.19 141 PHE A O 1
ATOM 1164 N N . ILE A 1 142 ? 0.144 13.516 8.766 1.00 98.19 142 ILE A N 1
ATOM 1165 C CA . ILE A 1 142 ? 1.563 13.921 8.779 1.00 98.19 142 ILE A CA 1
ATOM 1166 C C . ILE A 1 142 ? 2.440 12.838 8.125 1.00 98.19 142 ILE A C 1
ATOM 1168 O O . ILE A 1 142 ? 3.284 13.167 7.295 1.00 98.19 142 ILE A O 1
ATOM 1172 N N . SER A 1 143 ? 2.204 11.557 8.433 1.00 98.12 143 SER A N 1
ATOM 1173 C CA . SER A 1 143 ? 2.849 10.422 7.749 1.00 98.12 143 SER A CA 1
ATOM 1174 C C . SER A 1 143 ? 2.544 10.434 6.249 1.00 98.12 143 SER A C 1
ATOM 1176 O O . SER A 1 143 ? 3.458 10.382 5.429 1.00 98.12 143 SER A O 1
ATOM 1178 N N . GLY A 1 144 ? 1.273 10.639 5.886 1.00 98.00 144 GLY A N 1
ATOM 1179 C CA . GLY A 1 144 ? 0.842 10.837 4.505 1.00 98.00 144 GLY A CA 1
ATOM 1180 C C . GLY A 1 144 ? 1.605 11.970 3.820 1.00 98.00 144 GLY A C 1
ATOM 1181 O O . GLY A 1 144 ? 2.181 11.750 2.763 1.00 98.00 144 GLY A O 1
ATOM 1182 N N . PHE A 1 145 ? 1.698 13.150 4.443 1.00 98.12 145 PHE A N 1
ATOM 1183 C CA . PHE A 1 145 ? 2.446 14.284 3.890 1.00 98.12 145 PHE A CA 1
ATOM 1184 C C . PHE A 1 145 ? 3.923 13.961 3.634 1.00 98.12 145 PHE A C 1
ATOM 1186 O O . PHE A 1 145 ? 4.413 14.237 2.541 1.00 98.12 145 PHE A O 1
ATOM 1193 N N . LEU A 1 146 ? 4.605 13.330 4.596 1.00 98.12 146 LEU A N 1
ATOM 1194 C CA . LEU A 1 146 ? 5.992 12.876 4.444 1.00 98.12 146 LEU A CA 1
ATOM 1195 C C . LEU A 1 146 ? 6.135 11.862 3.295 1.00 98.12 146 LEU A C 1
ATOM 1197 O O . LEU A 1 146 ? 7.071 11.941 2.504 1.00 98.12 146 LEU A O 1
ATOM 1201 N N . MET A 1 147 ? 5.179 10.944 3.153 1.00 98.06 147 MET A N 1
ATOM 1202 C CA . MET A 1 147 ? 5.151 9.992 2.043 1.00 98.06 147 MET A CA 1
ATOM 1203 C C . MET A 1 147 ? 4.885 10.662 0.689 1.00 98.06 147 MET A C 1
ATOM 1205 O O . MET A 1 147 ? 5.449 10.215 -0.313 1.00 98.06 147 MET A O 1
ATOM 1209 N N . PHE A 1 148 ? 4.069 11.723 0.646 1.00 98.19 148 PHE A N 1
ATOM 1210 C CA . PHE A 1 148 ? 3.801 12.502 -0.568 1.00 98.19 148 PHE A CA 1
ATOM 1211 C C . PHE A 1 148 ? 5.036 13.296 -1.001 1.00 98.19 148 PHE A C 1
ATOM 1213 O O . PHE A 1 148 ? 5.406 13.245 -2.170 1.00 98.19 148 PHE A O 1
ATOM 1220 N N . THR A 1 149 ? 5.696 14.010 -0.082 1.00 97.88 149 THR A N 1
ATOM 1221 C CA . THR A 1 149 ? 6.905 14.783 -0.408 1.00 97.88 149 THR A CA 1
ATOM 1222 C C . THR A 1 149 ? 8.052 13.865 -0.817 1.00 97.88 149 THR A C 1
ATOM 1224 O O . THR A 1 149 ? 8.722 14.153 -1.805 1.00 97.88 149 THR A O 1
ATOM 1227 N N . ASN A 1 150 ? 8.218 12.722 -0.145 1.00 97.62 150 ASN A N 1
ATOM 1228 C CA . ASN A 1 150 ? 9.209 11.716 -0.521 1.00 97.62 150 ASN A CA 1
ATOM 1229 C C . ASN A 1 150 ? 8.909 11.053 -1.878 1.00 97.62 150 ASN A C 1
ATOM 1231 O O . ASN A 1 150 ? 9.815 10.835 -2.678 1.00 97.62 150 ASN A O 1
ATOM 1235 N N . GLY A 1 151 ? 7.633 10.802 -2.189 1.00 96.12 151 GLY A N 1
ATOM 1236 C CA . GLY A 1 151 ? 7.215 10.299 -3.499 1.00 96.12 151 GLY A CA 1
ATOM 1237 C C . GLY A 1 151 ? 7.447 11.308 -4.627 1.00 96.12 151 GLY A C 1
ATOM 1238 O O . GLY A 1 151 ? 8.020 10.964 -5.658 1.00 96.12 151 GLY A O 1
ATOM 1239 N N . LEU A 1 152 ? 7.064 12.571 -4.429 1.00 96.31 152 LEU A N 1
ATOM 1240 C CA . LEU A 1 152 ? 7.301 13.630 -5.416 1.00 96.31 152 LEU A CA 1
ATOM 1241 C C . LEU A 1 152 ? 8.802 13.876 -5.629 1.00 96.31 152 LEU A C 1
ATOM 1243 O O . LEU A 1 152 ? 9.232 14.046 -6.767 1.00 96.31 152 LEU A O 1
ATOM 1247 N N . TYR A 1 153 ? 9.611 13.813 -4.569 1.00 95.31 153 TYR A N 1
ATOM 1248 C CA . TYR A 1 153 ? 11.070 13.842 -4.684 1.00 95.31 153 TYR A CA 1
ATOM 1249 C C . TYR A 1 153 ? 11.591 12.648 -5.503 1.00 95.31 153 TYR A C 1
ATOM 1251 O O . TYR A 1 153 ? 12.347 12.856 -6.448 1.00 95.31 153 TYR A O 1
ATOM 1259 N N . GLN A 1 154 ? 11.105 11.424 -5.247 1.00 93.56 154 GLN A N 1
ATOM 1260 C CA . GLN A 1 154 ? 11.426 10.239 -6.059 1.00 93.56 154 GLN A CA 1
ATOM 1261 C C . GLN A 1 154 ? 11.124 10.440 -7.547 1.00 93.56 154 GLN A C 1
ATOM 1263 O O . GLN A 1 154 ? 11.887 9.987 -8.397 1.00 93.56 154 GLN A O 1
ATOM 1268 N N . TYR A 1 155 ? 10.009 11.101 -7.861 1.00 90.44 155 TYR A N 1
ATOM 1269 C CA . TYR A 1 155 ? 9.580 11.346 -9.233 1.00 90.44 155 TYR A CA 1
ATOM 1270 C C . TYR A 1 155 ? 10.498 12.333 -9.971 1.00 90.44 155 TYR A C 1
ATOM 1272 O O . TYR A 1 155 ? 10.839 12.089 -11.125 1.00 90.44 155 TYR A O 1
ATOM 1280 N N . PHE A 1 156 ? 10.934 13.415 -9.315 1.00 89.31 156 PHE A N 1
ATOM 1281 C CA . PHE A 1 156 ? 11.792 14.433 -9.941 1.00 89.31 156 PHE A CA 1
ATOM 1282 C C . PHE A 1 156 ? 13.294 14.111 -9.903 1.00 89.31 156 PHE A C 1
ATOM 1284 O O . PHE A 1 156 ? 14.017 14.520 -10.807 1.00 89.31 156 PHE A O 1
ATOM 1291 N N . ILE A 1 157 ? 13.769 13.399 -8.877 1.00 85.12 157 ILE A N 1
ATOM 1292 C CA . ILE A 1 157 ? 15.196 13.088 -8.664 1.00 85.12 157 ILE A CA 1
ATOM 1293 C C . ILE A 1 157 ? 15.552 11.664 -9.126 1.00 85.12 157 ILE A C 1
ATOM 1295 O O . ILE A 1 157 ? 16.719 11.341 -9.323 1.00 85.12 157 ILE A O 1
ATOM 1299 N N . GLY A 1 158 ? 14.557 10.793 -9.316 1.00 76.44 158 GLY A N 1
ATOM 1300 C CA . GLY A 1 158 ? 14.755 9.382 -9.658 1.00 76.44 158 GLY A CA 1
ATOM 1301 C C . GLY A 1 158 ? 15.068 8.480 -8.457 1.00 76.44 158 GLY A C 1
ATOM 1302 O O . GLY A 1 158 ? 15.176 7.267 -8.631 1.00 76.44 158 GLY A O 1
ATOM 1303 N N . GLN A 1 159 ? 15.178 9.035 -7.245 1.00 85.75 159 GLN A N 1
ATOM 1304 C CA . GLN A 1 159 ? 15.473 8.326 -5.995 1.00 85.75 159 GLN A CA 1
ATOM 1305 C C . GLN A 1 159 ? 14.774 9.013 -4.810 1.00 85.75 159 GLN A C 1
ATOM 1307 O O . GLN A 1 159 ? 14.652 10.234 -4.804 1.00 85.75 159 GLN A O 1
ATOM 1312 N N . GLU A 1 160 ? 14.294 8.253 -3.821 1.00 90.56 160 GLU A N 1
ATOM 1313 C CA . GLU A 1 160 ? 13.615 8.788 -2.624 1.00 90.56 160 GLU A CA 1
ATOM 1314 C C . GLU A 1 160 ? 14.557 8.958 -1.416 1.00 90.56 160 GLU A C 1
ATOM 1316 O O . GLU A 1 160 ? 15.517 8.202 -1.260 1.00 90.56 160 GLU A O 1
ATOM 1321 N N . PHE A 1 161 ? 14.298 9.958 -0.567 1.00 92.00 161 PHE A N 1
ATOM 1322 C CA . PHE A 1 161 ? 15.237 10.458 0.448 1.00 92.00 161 PHE A CA 1
ATOM 1323 C C . PHE A 1 161 ? 15.175 9.757 1.815 1.00 92.00 161 PHE A C 1
ATOM 1325 O O . PHE A 1 161 ? 15.965 10.093 2.696 1.00 92.00 161 PHE A O 1
ATOM 1332 N N . ILE A 1 162 ? 14.250 8.818 2.037 1.00 91.75 162 ILE A N 1
ATOM 1333 C CA . ILE A 1 162 ? 14.075 8.138 3.334 1.00 91.75 162 ILE A CA 1
ATOM 1334 C C . ILE A 1 162 ? 14.831 6.804 3.372 1.00 91.75 162 ILE A C 1
ATOM 1336 O O . ILE A 1 162 ? 15.379 6.450 4.417 1.00 91.75 162 ILE A O 1
ATOM 1340 N N . ARG A 1 163 ? 14.872 6.051 2.265 1.00 83.56 163 ARG A N 1
ATOM 1341 C CA . ARG A 1 163 ? 15.591 4.760 2.181 1.00 83.56 163 ARG A CA 1
ATOM 1342 C C . ARG A 1 163 ? 16.431 4.583 0.906 1.00 83.56 163 ARG A C 1
ATOM 1344 O O . ARG A 1 163 ? 17.046 3.531 0.751 1.00 83.56 163 ARG A O 1
ATOM 1351 N N . GLY A 1 164 ? 16.463 5.561 -0.003 1.00 80.19 164 GLY A N 1
ATOM 1352 C CA . GLY A 1 164 ? 17.244 5.495 -1.241 1.00 80.19 164 GLY A CA 1
ATOM 1353 C C . GLY A 1 164 ? 16.635 4.653 -2.373 1.00 80.19 164 GLY A C 1
ATOM 1354 O O . GLY A 1 164 ? 17.364 4.293 -3.297 1.00 80.19 164 GLY A O 1
ATOM 1355 N N . ASN A 1 165 ? 15.339 4.313 -2.346 1.00 76.69 165 ASN A N 1
ATOM 1356 C CA . ASN A 1 165 ? 14.712 3.510 -3.410 1.00 76.69 165 ASN A CA 1
ATOM 1357 C C . ASN A 1 165 ? 14.593 4.285 -4.742 1.00 76.69 165 ASN A C 1
ATOM 1359 O O . ASN A 1 165 ? 13.946 5.334 -4.823 1.00 76.69 165 ASN A O 1
ATOM 1363 N N . TYR A 1 166 ? 15.151 3.732 -5.819 1.00 79.81 166 TYR A N 1
ATOM 1364 C CA . TYR A 1 166 ? 15.066 4.310 -7.166 1.00 79.81 166 TYR A CA 1
ATOM 1365 C C . TYR A 1 166 ? 13.662 4.204 -7.796 1.00 79.81 166 TYR A C 1
ATOM 1367 O O . TYR A 1 166 ? 12.873 3.315 -7.467 1.00 79.81 166 TYR A O 1
ATOM 1375 N N . LEU A 1 167 ? 13.357 5.104 -8.736 1.00 77.81 167 LEU A N 1
ATOM 1376 C CA . LEU A 1 167 ? 12.075 5.213 -9.442 1.00 77.81 167 LEU A CA 1
ATOM 1377 C C . LEU A 1 167 ? 11.863 4.060 -10.448 1.00 77.81 167 LEU A C 1
ATOM 1379 O O . LEU A 1 167 ? 12.151 4.172 -11.642 1.00 77.81 167 LEU A O 1
ATOM 1383 N N . GLY A 1 168 ? 11.330 2.935 -9.971 1.00 71.12 168 GLY A N 1
ATOM 1384 C CA . GLY A 1 168 ? 11.109 1.732 -10.780 1.00 71.12 168 GLY A CA 1
ATOM 1385 C C . GLY A 1 168 ? 10.136 1.933 -11.951 1.00 71.12 168 GLY A C 1
ATOM 1386 O O . GLY A 1 168 ? 8.930 2.084 -11.756 1.00 71.12 168 GLY A O 1
ATOM 1387 N N . GLY A 1 169 ? 10.648 1.886 -13.187 1.00 67.94 169 GLY A N 1
ATOM 1388 C CA . GLY A 1 169 ? 9.836 1.913 -14.413 1.00 67.94 169 GLY A CA 1
ATOM 1389 C C . GLY A 1 169 ? 9.003 3.188 -14.595 1.00 67.94 169 GLY A C 1
ATOM 1390 O O . GLY A 1 169 ? 7.892 3.115 -15.116 1.00 67.94 169 GLY A O 1
ATOM 1391 N N . GLY A 1 170 ? 9.489 4.330 -14.091 1.00 79.19 170 GLY A N 1
ATOM 1392 C CA . GLY A 1 170 ? 8.765 5.608 -14.119 1.00 79.19 170 GLY A CA 1
ATOM 1393 C C . GLY A 1 170 ? 7.536 5.661 -13.200 1.00 79.19 170 GLY A C 1
ATOM 1394 O O . GLY A 1 170 ? 6.716 6.567 -13.322 1.00 79.19 170 GLY A O 1
ATOM 1395 N N . ARG A 1 171 ? 7.376 4.690 -12.289 1.00 87.56 171 ARG A N 1
ATOM 1396 C CA . ARG A 1 171 ? 6.247 4.605 -11.355 1.00 87.56 171 ARG A CA 1
ATOM 1397 C C . ARG A 1 171 ? 6.703 4.929 -9.940 1.00 87.56 171 ARG A C 1
ATOM 1399 O O . ARG A 1 171 ? 7.554 4.243 -9.382 1.00 87.56 171 ARG A O 1
ATOM 1406 N N . MET A 1 172 ? 6.083 5.931 -9.335 1.00 92.62 172 MET A N 1
ATOM 1407 C CA . MET A 1 172 ? 6.419 6.377 -7.985 1.00 92.62 172 MET A CA 1
ATOM 1408 C C . MET A 1 172 ? 5.942 5.374 -6.916 1.00 92.62 172 MET A C 1
ATOM 1410 O O . MET A 1 172 ? 4.765 5.002 -6.876 1.00 92.62 172 MET A O 1
ATOM 1414 N N . SER A 1 173 ? 6.849 4.970 -6.025 1.00 92.56 173 SER A N 1
ATOM 1415 C CA . SER A 1 173 ? 6.601 4.099 -4.864 1.00 92.56 173 SER A CA 1
ATOM 1416 C C . SER A 1 173 ? 6.796 4.800 -3.517 1.00 92.56 173 SER A C 1
ATOM 1418 O O . SER A 1 173 ? 6.267 4.329 -2.510 1.00 92.56 173 SER A O 1
ATOM 1420 N N . SER A 1 174 ? 7.556 5.903 -3.476 1.00 95.31 174 SER A N 1
ATOM 1421 C CA . SER A 1 174 ? 8.083 6.462 -2.224 1.00 95.31 174 SER A CA 1
ATOM 1422 C C . SER A 1 174 ? 8.776 5.344 -1.410 1.00 95.31 174 SER A C 1
ATOM 1424 O O . SER A 1 174 ? 9.333 4.413 -1.997 1.00 95.31 174 SER A O 1
ATOM 1426 N N . SER A 1 175 ? 8.714 5.378 -0.078 1.00 93.44 175 SER A N 1
ATOM 1427 C CA . SER A 1 175 ? 9.332 4.374 0.813 1.00 93.44 175 SER A CA 1
ATOM 1428 C C . SER A 1 175 ? 8.736 2.953 0.733 1.00 93.44 175 SER A C 1
ATOM 1430 O O . SER A 1 175 ? 9.297 2.024 1.328 1.00 93.44 175 SER A O 1
ATOM 1432 N N . MET A 1 176 ? 7.604 2.768 0.036 1.00 92.44 176 MET A N 1
ATOM 1433 C CA . MET A 1 176 ? 6.933 1.470 -0.128 1.00 92.44 176 MET A CA 1
ATOM 1434 C C . MET A 1 176 ? 7.661 0.592 -1.157 1.00 92.44 176 MET A C 1
ATOM 1436 O O . MET A 1 176 ? 8.309 1.091 -2.073 1.00 92.44 176 MET A O 1
ATOM 1440 N N . ARG A 1 177 ? 7.517 -0.735 -1.033 1.00 86.94 177 ARG A N 1
ATOM 1441 C CA . ARG A 1 177 ? 8.226 -1.725 -1.866 1.00 86.94 177 ARG A CA 1
ATOM 1442 C C . ARG A 1 177 ? 7.910 -1.583 -3.363 1.00 86.94 177 ARG A C 1
ATOM 1444 O O . ARG A 1 177 ? 8.825 -1.639 -4.181 1.00 86.94 177 ARG A O 1
ATOM 1451 N N . HIS A 1 178 ? 6.643 -1.393 -3.729 1.00 88.31 178 HIS A N 1
ATOM 1452 C CA . HIS A 1 178 ? 6.209 -1.198 -5.111 1.00 88.31 178 HIS A CA 1
ATOM 1453 C C . HIS A 1 178 ? 5.170 -0.071 -5.241 1.00 88.31 178 HIS A C 1
ATOM 1455 O O . HIS A 1 178 ? 4.411 0.233 -4.322 1.00 88.31 178 HIS A O 1
ATOM 1461 N N . ALA A 1 179 ? 5.064 0.517 -6.437 1.00 91.81 179 ALA A N 1
ATOM 1462 C CA . ALA A 1 179 ? 4.067 1.551 -6.743 1.00 91.81 179 ALA A CA 1
ATOM 1463 C C . ALA A 1 179 ? 2.603 1.064 -6.620 1.00 91.81 179 ALA A C 1
ATOM 1465 O O . ALA A 1 179 ? 1.691 1.871 -6.443 1.00 91.81 179 ALA A O 1
ATOM 1466 N N . ASN A 1 180 ? 2.353 -0.252 -6.681 1.00 93.31 180 ASN A N 1
ATOM 1467 C CA . ASN A 1 180 ? 1.035 -0.820 -6.371 1.00 93.31 180 ASN A CA 1
ATOM 1468 C C . ASN A 1 180 ? 0.704 -0.648 -4.875 1.00 93.31 180 ASN A C 1
ATOM 1470 O O . ASN A 1 180 ? -0.401 -0.217 -4.543 1.00 93.31 180 ASN A O 1
ATOM 1474 N N . ASP A 1 181 ? 1.678 -0.917 -4.001 1.00 94.69 181 ASP A N 1
ATOM 1475 C CA . ASP A 1 181 ? 1.565 -0.819 -2.541 1.00 94.69 181 ASP A CA 1
ATOM 1476 C C . ASP A 1 181 ? 1.389 0.635 -2.096 1.00 94.69 181 ASP A C 1
ATOM 1478 O O . ASP A 1 181 ? 0.569 0.929 -1.226 1.00 94.69 181 ASP A O 1
ATOM 1482 N N . PHE A 1 182 ? 2.112 1.568 -2.728 1.00 96.88 182 PHE A N 1
ATOM 1483 C CA . PHE A 1 182 ? 1.908 2.991 -2.460 1.00 96.88 182 PHE A CA 1
ATOM 1484 C C . PHE A 1 182 ? 0.528 3.452 -2.934 1.00 96.88 182 PHE A C 1
ATOM 1486 O O . PHE A 1 182 ? -0.154 4.163 -2.204 1.00 96.88 182 PHE A O 1
ATOM 1493 N N . GLY A 1 183 ? 0.052 2.961 -4.085 1.00 97.12 183 GLY A N 1
ATOM 1494 C CA . GLY A 1 183 ? -1.339 3.146 -4.510 1.00 97.12 183 GLY A CA 1
ATOM 1495 C C . GLY A 1 183 ? -2.344 2.658 -3.459 1.00 97.12 183 GLY A C 1
ATOM 1496 O O . GLY A 1 183 ? -3.269 3.397 -3.129 1.00 97.12 183 GLY A O 1
ATOM 1497 N N . ALA A 1 184 ? -2.107 1.478 -2.871 1.00 97.19 184 ALA A N 1
ATOM 1498 C CA . ALA A 1 184 ? -2.954 0.889 -1.829 1.00 97.19 184 ALA A CA 1
ATOM 1499 C C . ALA A 1 184 ? -2.954 1.703 -0.520 1.00 97.19 184 ALA A C 1
ATOM 1501 O O . ALA A 1 184 ? -3.999 1.867 0.106 1.00 97.19 184 ALA A O 1
ATOM 1502 N N . TYR A 1 185 ? -1.808 2.266 -0.127 1.00 98.06 185 TYR A N 1
ATOM 1503 C CA . TYR A 1 185 ? -1.707 3.214 0.989 1.00 98.06 185 TYR A CA 1
ATOM 1504 C C . TYR A 1 185 ? -2.433 4.540 0.683 1.00 98.06 185 TYR A C 1
ATOM 1506 O O . TYR A 1 185 ? -3.172 5.065 1.517 1.00 98.06 185 TYR A O 1
ATOM 1514 N N . LEU A 1 186 ? -2.291 5.069 -0.535 1.00 98.06 186 LEU A N 1
ATOM 1515 C CA . LEU A 1 186 ? -2.887 6.344 -0.946 1.00 98.06 186 LEU A CA 1
ATOM 1516 C C . LEU A 1 186 ? -4.418 6.299 -1.017 1.00 98.06 186 LEU A C 1
ATOM 1518 O O . LEU A 1 186 ? -5.060 7.279 -0.638 1.00 98.06 186 LEU A O 1
ATOM 1522 N N . ILE A 1 187 ? -5.024 5.177 -1.418 1.00 96.69 187 ILE A N 1
ATOM 1523 C CA . ILE A 1 187 ? -6.492 5.023 -1.403 1.00 96.69 187 ILE A CA 1
ATOM 1524 C C . ILE A 1 187 ? -7.088 4.859 0.003 1.00 96.69 187 ILE A C 1
ATOM 1526 O O . ILE A 1 187 ? -8.298 5.022 0.154 1.00 96.69 187 ILE A O 1
ATOM 1530 N N . PHE A 1 188 ? -6.275 4.636 1.044 1.00 96.94 188 PHE A N 1
ATOM 1531 C CA . PHE A 1 188 ? -6.737 4.837 2.421 1.00 96.94 188 PHE A CA 1
ATOM 1532 C C . PHE A 1 188 ? -6.859 6.325 2.785 1.00 96.94 188 PHE A C 1
ATOM 1534 O O . PHE A 1 188 ? -7.726 6.699 3.575 1.00 96.94 188 PHE A O 1
ATOM 1541 N N . ILE A 1 189 ? -6.022 7.186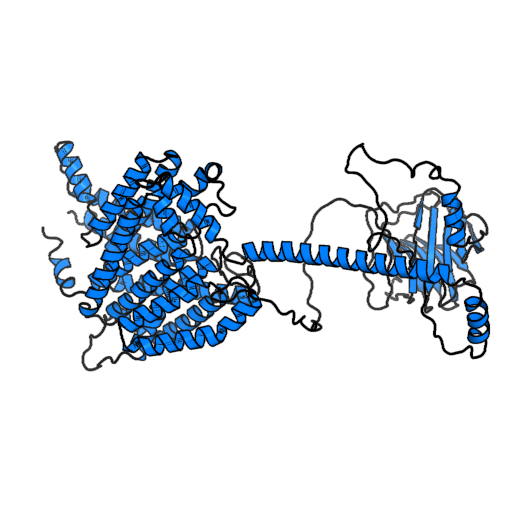 2.198 1.00 97.44 189 ILE A N 1
ATOM 1542 C CA . ILE A 1 189 ? -5.946 8.613 2.535 1.00 97.44 189 ILE A CA 1
ATOM 1543 C C . ILE A 1 189 ? -6.865 9.466 1.650 1.00 97.44 189 ILE A C 1
ATOM 1545 O O . ILE A 1 189 ? -7.637 10.272 2.171 1.00 97.44 189 ILE A O 1
ATOM 1549 N N . ALA A 1 190 ? -6.813 9.305 0.326 1.00 96.56 190 ALA A N 1
ATOM 1550 C CA . ALA A 1 190 ? -7.469 10.217 -0.614 1.00 96.56 190 ALA A CA 1
ATOM 1551 C C . ALA A 1 190 ? -9.005 10.314 -0.430 1.00 96.56 190 ALA A C 1
ATOM 1553 O O . ALA A 1 190 ? -9.509 11.438 -0.396 1.00 96.56 190 ALA A O 1
ATOM 1554 N N . PRO A 1 191 ? -9.771 9.219 -0.212 1.00 96.00 191 PRO A N 1
ATOM 1555 C CA . PRO A 1 191 ? -11.210 9.310 0.065 1.00 96.00 191 PRO A CA 1
ATOM 1556 C C . PRO A 1 191 ? -11.521 9.924 1.439 1.00 96.00 191 PRO A C 1
ATOM 1558 O O . PRO A 1 191 ? -12.506 10.650 1.585 1.00 96.00 191 PRO A O 1
ATOM 1561 N N . MET A 1 192 ? -10.674 9.697 2.451 1.00 95.81 192 MET A N 1
ATOM 1562 C CA . MET A 1 192 ? -10.823 10.366 3.749 1.00 95.81 192 MET A CA 1
ATOM 1563 C C . MET A 1 192 ? -10.619 11.875 3.621 1.00 95.81 192 MET A C 1
ATOM 1565 O O . MET A 1 192 ? -11.448 12.645 4.110 1.00 95.81 192 MET A O 1
ATOM 1569 N N . LEU A 1 193 ? -9.553 12.298 2.939 1.00 96.69 193 LEU A N 1
ATOM 1570 C CA . LEU A 1 193 ? -9.273 13.711 2.709 1.00 96.69 193 LEU A CA 1
ATOM 1571 C C . LEU A 1 193 ? -10.346 14.367 1.837 1.00 96.69 193 LEU A C 1
ATOM 1573 O O . LEU A 1 193 ? -10.794 15.445 2.201 1.00 96.69 193 LEU A O 1
ATOM 1577 N N . LEU A 1 194 ? -10.840 13.712 0.778 1.00 94.75 194 LEU A N 1
ATOM 1578 C CA . LEU A 1 194 ? -11.956 14.216 -0.036 1.00 94.75 194 LEU A CA 1
ATOM 1579 C C . LEU A 1 194 ? -13.204 14.496 0.817 1.00 94.75 194 LEU A C 1
ATOM 1581 O O . LEU A 1 194 ? -13.759 15.594 0.764 1.00 94.75 194 LEU A O 1
ATOM 1585 N N . SER A 1 195 ? -13.613 13.527 1.642 1.00 94.75 195 SER A N 1
ATOM 1586 C CA . SER A 1 195 ? -14.791 13.649 2.510 1.00 94.75 195 SER A CA 1
ATOM 1587 C C . SER A 1 195 ? -14.639 14.773 3.549 1.00 94.75 195 SER A C 1
ATOM 1589 O O . SER A 1 195 ? -15.570 15.552 3.776 1.00 94.75 195 SER A O 1
ATOM 1591 N N . ILE A 1 196 ? -13.448 14.916 4.148 1.00 94.88 196 ILE A N 1
ATOM 1592 C CA . ILE A 1 196 ? -13.164 15.980 5.125 1.00 94.88 196 ILE A CA 1
ATOM 1593 C C . ILE A 1 196 ? -13.049 17.344 4.429 1.00 94.88 196 ILE A C 1
ATOM 1595 O O . ILE A 1 196 ? -13.671 18.295 4.897 1.00 94.88 196 ILE A O 1
ATOM 1599 N N . SER A 1 197 ? -12.326 17.457 3.310 1.00 94.25 197 SER A N 1
ATOM 1600 C CA . SER A 1 197 ? -12.227 18.680 2.495 1.00 94.25 197 SER A CA 1
ATOM 1601 C C . SER A 1 197 ? -13.603 19.184 2.078 1.00 94.25 197 SER A C 1
ATOM 1603 O O . SER A 1 197 ? -13.887 20.373 2.232 1.00 94.25 197 SER A O 1
ATOM 1605 N N . TRP A 1 198 ? -14.480 18.288 1.617 1.00 91.88 198 TRP A N 1
ATOM 1606 C CA . TRP A 1 198 ? -15.863 18.619 1.294 1.00 91.88 198 TRP A CA 1
ATOM 1607 C C . TRP A 1 198 ? -16.614 19.173 2.511 1.00 91.88 198 TRP A C 1
ATOM 1609 O O . TRP A 1 198 ? -17.154 20.279 2.437 1.00 91.88 198 TRP A O 1
ATOM 1619 N N . LEU A 1 199 ? -16.592 18.467 3.650 1.00 92.00 199 LEU A N 1
ATOM 1620 C CA . LEU A 1 199 ? -17.258 18.920 4.876 1.00 92.00 199 LEU A CA 1
ATOM 1621 C C . LEU A 1 199 ? -16.748 20.291 5.343 1.00 92.00 199 LEU A C 1
ATOM 1623 O O . LEU A 1 199 ? -17.553 21.171 5.645 1.00 92.00 199 LEU A O 1
ATOM 1627 N N . VAL A 1 200 ? -15.431 20.496 5.422 1.00 90.75 200 VAL A N 1
ATOM 1628 C CA . VAL A 1 200 ? -14.887 21.753 5.959 1.00 90.75 200 VAL A CA 1
ATOM 1629 C C . VAL A 1 200 ? -15.058 22.923 4.989 1.00 90.75 200 VAL A C 1
ATOM 1631 O O . VAL A 1 200 ? -15.101 24.067 5.441 1.00 90.75 200 VAL A O 1
ATOM 1634 N N . THR A 1 201 ? -15.193 22.671 3.685 1.00 88.94 201 THR A N 1
ATOM 1635 C CA . THR A 1 201 ? -15.365 23.721 2.665 1.00 88.94 201 THR A CA 1
ATOM 1636 C C . THR A 1 201 ? -16.833 24.084 2.451 1.00 88.94 201 THR A C 1
ATOM 1638 O O . THR A 1 201 ? -17.177 25.261 2.523 1.00 88.94 201 THR A O 1
ATOM 1641 N N . PHE A 1 202 ? -17.700 23.087 2.247 1.00 84.38 202 PHE A N 1
ATOM 1642 C CA . PHE A 1 202 ? -19.091 23.267 1.806 1.00 84.38 202 PHE A CA 1
ATOM 1643 C C . PHE A 1 202 ? -20.141 22.882 2.861 1.00 84.38 202 PHE A C 1
ATOM 1645 O O . PHE A 1 202 ? -21.341 23.069 2.644 1.00 84.38 202 PHE A O 1
ATOM 1652 N N . GLY A 1 203 ? -19.728 22.354 4.016 1.00 76.44 203 GLY A N 1
ATOM 1653 C CA . GLY A 1 203 ? -20.634 22.063 5.123 1.00 76.44 203 GLY A CA 1
ATOM 1654 C C . GLY A 1 203 ? -21.265 23.338 5.683 1.00 76.44 203 GLY A C 1
ATOM 1655 O O . GLY A 1 203 ? -20.590 24.129 6.342 1.00 76.44 203 GLY A O 1
ATOM 1656 N N . LYS A 1 204 ? -22.576 23.517 5.468 1.00 64.38 204 LYS A N 1
ATOM 1657 C CA . LYS A 1 204 ? -23.370 24.560 6.136 1.00 64.38 204 LYS A CA 1
ATOM 1658 C C . LYS A 1 204 ? -23.416 24.283 7.642 1.00 64.38 204 LYS A C 1
ATOM 1660 O O . LYS A 1 204 ? -24.197 23.458 8.108 1.00 64.38 204 LYS A O 1
ATOM 1665 N N . ILE A 1 205 ? -22.552 24.966 8.385 1.00 63.75 205 ILE A N 1
ATOM 1666 C CA . ILE A 1 205 ? -22.533 24.988 9.848 1.00 63.75 205 ILE A CA 1
ATOM 1667 C C . ILE A 1 205 ? -23.387 26.181 10.277 1.00 63.75 205 ILE A C 1
ATOM 1669 O O . ILE A 1 205 ? -22.989 27.323 10.057 1.00 63.75 205 ILE A O 1
ATOM 1673 N N . ASN A 1 206 ? -24.554 25.935 10.873 1.00 50.91 206 ASN A N 1
ATOM 1674 C CA . ASN A 1 206 ? -25.385 27.015 11.405 1.00 50.91 206 ASN A CA 1
ATOM 1675 C C . ASN A 1 206 ? -24.738 27.570 12.683 1.00 50.91 206 ASN A C 1
ATOM 1677 O O . ASN A 1 206 ? -24.842 26.969 13.750 1.00 50.91 206 ASN A O 1
ATOM 1681 N N . SER A 1 207 ? -24.065 28.717 12.564 1.00 43.25 207 SER A N 1
ATOM 1682 C CA . SER A 1 207 ? -23.270 29.346 13.632 1.00 43.25 207 SER A CA 1
ATOM 1683 C C . SER A 1 207 ? -24.048 29.674 14.913 1.00 43.25 207 SER A C 1
ATOM 1685 O O . SER A 1 207 ? -23.434 29.856 15.959 1.00 43.25 207 SER A O 1
ATOM 1687 N N . SER A 1 208 ? -25.380 29.738 14.844 1.00 37.50 208 SER A N 1
ATOM 1688 C CA . SER A 1 208 ? -26.284 29.986 15.974 1.00 37.50 208 SER A CA 1
ATOM 1689 C C . SER A 1 208 ? -26.452 28.796 16.931 1.00 37.50 208 SER A C 1
ATOM 1691 O O . SER A 1 208 ? -27.018 28.970 18.006 1.00 37.50 208 SER A O 1
ATOM 1693 N N . ALA A 1 209 ? -25.939 27.606 16.595 1.00 33.97 209 ALA A N 1
ATOM 1694 C CA . ALA A 1 209 ? -25.883 26.455 17.498 1.00 33.97 209 ALA A CA 1
ATOM 1695 C C . ALA A 1 209 ? -24.434 25.959 17.645 1.00 33.97 209 ALA A C 1
ATOM 1697 O O . ALA A 1 209 ? -23.844 25.416 16.710 1.00 33.97 209 ALA A O 1
ATOM 1698 N N . GLY A 1 210 ? -23.852 26.116 18.838 1.00 39.69 210 GLY A N 1
ATOM 1699 C CA . GLY A 1 210 ? -22.418 25.917 19.113 1.00 39.69 210 GLY A CA 1
ATOM 1700 C C . GLY A 1 210 ? -21.877 24.475 19.067 1.00 39.69 210 GLY A C 1
ATOM 1701 O O . GLY A 1 210 ? -20.861 24.204 19.710 1.00 39.69 210 GLY A O 1
ATOM 1702 N N . GLY A 1 211 ? -22.524 23.546 18.352 1.00 51.84 211 GLY A N 1
ATOM 1703 C CA . GLY A 1 211 ? -22.253 22.107 18.456 1.00 51.84 211 GLY A CA 1
ATOM 1704 C C . GLY A 1 211 ? -22.708 21.234 17.279 1.00 51.84 211 GLY A C 1
ATOM 1705 O O . GLY A 1 211 ? -23.368 20.228 17.503 1.00 51.84 211 GLY A O 1
ATOM 1706 N N . ALA A 1 212 ? -22.330 21.561 16.037 1.00 66.38 212 ALA A N 1
ATOM 1707 C CA . ALA A 1 212 ? -22.497 20.636 14.898 1.00 66.38 212 ALA A CA 1
ATOM 1708 C C . ALA A 1 212 ? -21.428 19.513 14.853 1.00 66.38 212 ALA A C 1
ATOM 1710 O O . ALA A 1 212 ? -21.652 18.444 14.289 1.00 66.38 212 ALA A O 1
ATOM 1711 N N . TYR A 1 213 ? -20.252 19.761 15.437 1.00 73.44 213 TYR A N 1
ATOM 1712 C CA . TYR A 1 213 ? -19.114 18.840 15.539 1.00 73.44 213 TYR A CA 1
ATOM 1713 C C . TYR A 1 213 ? -18.423 19.017 16.897 1.00 73.44 213 TYR A C 1
ATOM 1715 O O . TYR A 1 213 ? -18.473 20.100 17.486 1.00 73.44 213 TYR A O 1
ATOM 1723 N N . GLY A 1 214 ? -17.758 17.970 17.394 1.00 76.88 214 GLY A N 1
ATOM 1724 C CA . GLY A 1 214 ? -17.056 18.008 18.681 1.00 76.88 214 GLY A CA 1
ATOM 1725 C C . GLY A 1 214 ? -15.977 19.103 18.756 1.00 76.88 214 GLY A C 1
ATOM 1726 O O . GLY A 1 214 ? -15.274 19.344 17.765 1.00 76.88 214 GLY A O 1
ATOM 1727 N N . PRO A 1 215 ? -15.797 19.768 19.918 1.00 83.50 215 PRO A N 1
ATOM 1728 C CA . PRO A 1 215 ? -14.843 20.869 20.078 1.00 83.50 215 PRO A CA 1
ATOM 1729 C C . PRO A 1 215 ? -13.398 20.459 19.769 1.00 83.50 215 PRO A C 1
ATOM 1731 O O . PRO A 1 215 ? -12.578 21.305 19.407 1.00 83.50 215 PRO A O 1
ATOM 1734 N N . GLU A 1 216 ? -13.079 19.165 19.838 1.00 88.19 216 GLU A N 1
ATOM 1735 C CA . GLU A 1 216 ? -11.787 18.622 19.441 1.00 88.19 216 GLU A CA 1
ATOM 1736 C C . GLU A 1 216 ? -11.453 18.962 17.984 1.00 88.19 216 GLU A C 1
ATOM 1738 O O . GLU A 1 216 ? -10.307 19.322 17.698 1.00 88.19 216 GLU A O 1
ATOM 1743 N N . PHE A 1 217 ? -12.427 18.870 17.075 1.00 90.25 217 PHE A N 1
ATOM 1744 C CA . PHE A 1 217 ? -12.222 18.956 15.626 1.00 90.25 217 PHE A CA 1
ATOM 1745 C C . PHE A 1 217 ? -12.194 20.392 15.074 1.00 90.25 217 PHE A C 1
ATOM 1747 O O . PHE A 1 217 ? -11.904 20.571 13.891 1.00 90.25 217 PHE A O 1
ATOM 1754 N N . ARG A 1 218 ? -12.382 21.421 15.921 1.00 87.56 218 ARG A N 1
ATOM 1755 C CA . ARG A 1 218 ? -12.323 22.858 15.553 1.00 87.56 218 ARG A CA 1
ATOM 1756 C C . ARG A 1 218 ? -11.102 23.240 14.702 1.00 87.56 218 ARG A C 1
ATOM 1758 O O . ARG A 1 218 ? -11.218 24.094 13.828 1.00 87.56 218 ARG A O 1
ATOM 1765 N N . LEU A 1 219 ? -9.958 22.574 14.899 1.00 89.94 219 LEU A N 1
ATOM 1766 C CA . LEU A 1 219 ? -8.741 22.787 14.105 1.00 89.94 219 LEU A CA 1
ATOM 1767 C C . LEU A 1 219 ? -8.984 22.638 12.591 1.00 89.94 219 LEU A C 1
ATOM 1769 O O . LEU A 1 219 ? -8.544 23.498 11.830 1.00 89.94 219 LEU A O 1
ATOM 1773 N N . PHE A 1 220 ? -9.717 21.605 12.161 1.00 90.94 220 PHE A N 1
ATOM 1774 C CA . PHE A 1 220 ? -9.985 21.322 10.744 1.00 90.94 220 PHE A CA 1
ATOM 1775 C C . PHE A 1 220 ? -10.864 22.391 10.074 1.00 90.94 220 PHE A C 1
ATOM 1777 O O . PHE A 1 220 ? -10.741 22.626 8.876 1.00 90.94 220 PHE A O 1
ATOM 1784 N N . PHE A 1 221 ? -11.708 23.079 10.848 1.00 91.00 221 PHE A N 1
ATOM 1785 C CA . PHE A 1 221 ? -12.586 24.146 10.357 1.00 91.00 221 PHE A CA 1
ATOM 1786 C C . PHE A 1 221 ? -11.938 25.543 10.386 1.00 91.00 221 PHE A C 1
ATOM 1788 O O . PHE A 1 221 ? -12.481 26.475 9.794 1.00 91.00 221 PHE A O 1
ATOM 1795 N N . SER A 1 222 ? -10.770 25.702 11.022 1.00 90.94 222 SER A N 1
ATOM 1796 C CA . SER A 1 222 ? -9.980 26.943 10.964 1.00 90.94 222 SER A CA 1
ATOM 1797 C C . SER A 1 222 ? -9.456 27.214 9.545 1.00 90.94 222 SER A C 1
ATOM 1799 O O . SER A 1 222 ? -9.200 26.268 8.804 1.00 90.94 222 SER A O 1
ATOM 1801 N N . LYS A 1 223 ? -9.218 28.483 9.163 1.00 92.00 223 LYS A N 1
ATOM 1802 C CA . LYS A 1 223 ? -8.708 28.841 7.817 1.00 92.00 223 LYS A CA 1
ATOM 1803 C C . LYS A 1 223 ? -7.461 28.025 7.433 1.00 92.00 223 LYS A C 1
ATOM 1805 O O . LYS A 1 223 ? -7.430 27.437 6.358 1.00 92.00 223 LYS A O 1
ATOM 1810 N N . LYS A 1 224 ? -6.484 27.915 8.347 1.00 94.12 224 LYS A N 1
ATOM 1811 C CA . LYS A 1 224 ? -5.270 27.097 8.162 1.00 94.12 224 LYS A CA 1
ATOM 1812 C C . LYS A 1 224 ? -5.595 25.602 8.008 1.00 94.12 224 LYS A C 1
ATOM 1814 O O . LYS A 1 224 ? -5.043 24.957 7.124 1.00 94.12 224 LYS A O 1
ATOM 1819 N N . GLY A 1 225 ? -6.510 25.066 8.820 1.00 93.50 225 GLY A N 1
ATOM 1820 C CA . GLY A 1 225 ? -6.942 23.665 8.749 1.00 93.50 225 GLY A CA 1
ATOM 1821 C C . GLY A 1 225 ? -7.640 23.306 7.437 1.00 93.50 225 GLY A C 1
ATOM 1822 O O . GLY A 1 225 ? -7.271 22.311 6.816 1.00 93.50 225 GLY A O 1
ATOM 1823 N N . LYS A 1 226 ? -8.578 24.143 6.968 1.00 93.31 226 LYS A N 1
ATOM 1824 C CA . LYS A 1 226 ? -9.270 23.947 5.681 1.00 93.31 226 LYS A CA 1
ATOM 1825 C C . LYS A 1 226 ? -8.272 23.865 4.526 1.00 93.31 226 LYS A C 1
ATOM 1827 O O . LYS A 1 226 ? -8.298 22.908 3.754 1.00 93.31 226 LYS A O 1
ATOM 1832 N N . THR A 1 227 ? -7.362 24.840 4.451 1.00 95.31 227 THR A N 1
ATOM 1833 C CA . THR A 1 227 ? -6.297 24.883 3.442 1.00 95.31 227 THR A CA 1
ATOM 1834 C C . THR A 1 227 ? -5.394 23.651 3.525 1.00 95.31 227 THR A C 1
ATOM 1836 O O . THR A 1 227 ? -5.138 23.033 2.497 1.00 95.31 227 THR A O 1
ATOM 1839 N N . ALA A 1 228 ? -4.975 23.237 4.726 1.00 96.06 228 ALA A N 1
ATOM 1840 C CA . ALA A 1 228 ? -4.118 22.066 4.906 1.00 96.06 228 ALA A CA 1
ATOM 1841 C C . ALA A 1 228 ? -4.763 20.765 4.393 1.00 96.06 228 ALA A C 1
ATOM 1843 O O . ALA A 1 228 ? -4.129 20.054 3.619 1.00 96.06 228 ALA A O 1
ATOM 1844 N N . VAL A 1 229 ? -6.021 20.463 4.749 1.00 96.81 229 VAL A N 1
ATOM 1845 C CA . VAL A 1 229 ? -6.696 19.237 4.265 1.00 96.81 229 VAL A CA 1
ATOM 1846 C C . VAL A 1 229 ? -6.846 19.258 2.739 1.00 96.81 229 VAL A C 1
ATOM 1848 O O . VAL A 1 229 ? -6.593 18.246 2.093 1.00 96.81 229 VAL A O 1
ATOM 1851 N N . CYS A 1 230 ? -7.180 20.409 2.145 1.00 95.88 230 CYS A N 1
ATOM 1852 C CA . CYS A 1 230 ? -7.333 20.521 0.691 1.00 95.88 230 CYS A CA 1
ATOM 1853 C C . CYS A 1 230 ? -5.998 20.391 -0.063 1.00 95.88 230 CYS A C 1
ATOM 1855 O O . CYS A 1 230 ? -5.956 19.727 -1.096 1.00 95.88 230 CYS A O 1
ATOM 1857 N N . ILE A 1 231 ? -4.901 20.945 0.466 1.00 97.06 231 ILE A N 1
ATOM 1858 C CA . ILE A 1 231 ? -3.553 20.728 -0.087 1.00 97.06 231 ILE A CA 1
ATOM 1859 C C . ILE A 1 231 ? -3.169 19.248 0.020 1.00 97.06 231 ILE A C 1
ATOM 1861 O O . ILE A 1 231 ? -2.745 18.660 -0.971 1.00 97.06 231 ILE A O 1
ATOM 1865 N N . LEU A 1 232 ? -3.374 18.618 1.181 1.00 97.88 232 LEU A N 1
ATOM 1866 C CA . LEU A 1 232 ? -3.098 17.190 1.369 1.00 97.88 232 LEU A CA 1
ATOM 1867 C C . LEU A 1 232 ? -3.928 16.318 0.418 1.00 97.88 232 LEU A C 1
ATOM 1869 O O . LEU A 1 232 ? -3.406 15.339 -0.109 1.00 97.88 232 LEU A O 1
ATOM 1873 N N . PHE A 1 233 ? -5.191 16.676 0.160 1.00 97.19 233 PHE A N 1
ATOM 1874 C CA . PHE A 1 233 ? -6.029 15.977 -0.812 1.00 97.19 233 PHE A CA 1
ATOM 1875 C C . PHE A 1 233 ? -5.417 16.054 -2.217 1.00 97.19 233 PHE A C 1
ATOM 1877 O O . PHE A 1 233 ? -5.202 15.013 -2.839 1.00 97.19 233 PHE A O 1
ATOM 1884 N N . ILE A 1 234 ? -5.060 17.258 -2.678 1.00 96.69 234 ILE A N 1
ATOM 1885 C CA . ILE A 1 234 ? -4.429 17.483 -3.988 1.00 96.69 234 ILE A CA 1
ATOM 1886 C C . ILE A 1 234 ? -3.110 16.705 -4.102 1.00 96.69 234 ILE A C 1
ATOM 1888 O O . ILE A 1 234 ? -2.918 15.979 -5.075 1.00 96.69 234 ILE A O 1
ATOM 1892 N N . PHE A 1 235 ? -2.239 16.770 -3.090 1.00 97.56 235 PHE A N 1
ATOM 1893 C CA . PHE A 1 235 ? -0.994 15.994 -3.060 1.00 97.56 235 PHE A CA 1
ATOM 1894 C C . PHE A 1 235 ? -1.264 14.484 -3.113 1.00 97.56 235 PHE A C 1
ATOM 1896 O O . PHE A 1 235 ? -0.621 13.786 -3.895 1.00 97.56 235 PHE A O 1
ATOM 1903 N N . SER A 1 236 ? -2.243 13.976 -2.353 1.00 97.75 236 SER A N 1
ATOM 1904 C CA . SER A 1 236 ? -2.611 12.553 -2.371 1.00 97.75 236 SER A CA 1
ATOM 1905 C C . SER A 1 236 ? -3.141 12.098 -3.736 1.00 97.75 236 SER A C 1
ATOM 1907 O O . SER A 1 236 ? -2.821 10.995 -4.175 1.00 97.75 236 SER A O 1
ATOM 1909 N N . ALA A 1 237 ? -3.885 12.958 -4.442 1.00 96.50 237 ALA A N 1
ATOM 1910 C CA . ALA A 1 237 ? -4.400 12.688 -5.780 1.00 96.50 237 ALA A CA 1
ATOM 1911 C C . ALA A 1 237 ? -3.288 12.717 -6.843 1.00 96.50 237 ALA A C 1
ATOM 1913 O O . ALA A 1 237 ? -3.221 11.806 -7.666 1.00 96.50 237 ALA A O 1
ATOM 1914 N N . ILE A 1 238 ? -2.375 13.695 -6.793 1.00 97.44 238 ILE A N 1
ATOM 1915 C CA . ILE A 1 238 ? -1.202 13.745 -7.684 1.00 97.44 238 ILE A CA 1
ATOM 1916 C C . ILE A 1 238 ? -0.329 12.505 -7.474 1.00 97.44 238 ILE A C 1
ATOM 1918 O O . ILE A 1 238 ? 0.026 11.824 -8.436 1.00 97.44 238 ILE A O 1
ATOM 1922 N N . CYS A 1 239 ? -0.053 12.158 -6.215 1.00 97.88 239 CYS A N 1
ATOM 1923 C CA . CYS A 1 239 ? 0.680 10.946 -5.868 1.00 97.88 239 CYS A CA 1
ATOM 1924 C C . CYS A 1 239 ? -0.019 9.698 -6.430 1.00 97.88 239 CYS A C 1
ATOM 1926 O O . CYS A 1 239 ? 0.607 8.883 -7.102 1.00 97.88 239 CYS A O 1
ATOM 1928 N N . LEU A 1 240 ? -1.330 9.557 -6.223 1.00 97.62 240 LEU A N 1
ATOM 1929 C CA . LEU A 1 240 ? -2.088 8.400 -6.701 1.00 97.62 240 LEU A CA 1
ATOM 1930 C C . LEU A 1 240 ? -2.063 8.286 -8.237 1.00 97.62 240 LEU A C 1
ATOM 1932 O O . LEU A 1 240 ? -1.957 7.172 -8.758 1.00 97.62 240 LEU A O 1
ATOM 1936 N N . GLY A 1 241 ? -2.051 9.416 -8.949 1.00 96.50 241 GLY A N 1
ATOM 1937 C CA . GLY A 1 241 ? -1.763 9.488 -10.381 1.00 96.50 241 GLY A CA 1
ATOM 1938 C C . GLY A 1 241 ? -0.396 8.890 -10.720 1.00 96.50 241 GLY A C 1
ATOM 1939 O O . GLY A 1 241 ? -0.326 7.855 -11.382 1.00 96.50 241 GLY A O 1
ATOM 1940 N N . LEU A 1 242 ? 0.683 9.466 -10.186 1.00 96.00 242 LEU A N 1
ATOM 1941 C CA . LEU A 1 242 ? 2.076 9.100 -10.501 1.00 96.00 242 LEU A CA 1
ATOM 1942 C C . LEU A 1 242 ? 2.506 7.687 -10.039 1.00 96.00 242 LEU A C 1
ATOM 1944 O O . LEU A 1 242 ? 3.553 7.186 -10.456 1.00 96.00 242 LEU A O 1
ATOM 1948 N N . THR A 1 243 ? 1.696 6.975 -9.243 1.00 95.50 243 THR A N 1
ATOM 1949 C CA . THR A 1 243 ? 1.883 5.517 -9.050 1.00 95.50 243 THR A CA 1
ATOM 1950 C C . THR A 1 243 ? 1.605 4.701 -10.319 1.00 95.50 243 THR A C 1
ATOM 1952 O O . THR A 1 243 ? 2.042 3.549 -10.432 1.00 95.50 243 THR A O 1
ATOM 1955 N N . PHE A 1 244 ? 0.792 5.230 -11.241 1.00 92.38 244 PHE A N 1
ATOM 1956 C CA . PHE A 1 244 ? 0.215 4.530 -12.395 1.00 92.38 244 PHE A CA 1
ATOM 1957 C C . PHE A 1 244 ? -0.338 3.128 -12.049 1.00 92.38 244 PHE A C 1
ATOM 1959 O O . PHE A 1 244 ? -0.197 2.160 -12.811 1.00 92.38 244 PHE A O 1
ATOM 1966 N N . SER A 1 245 ? -0.932 2.991 -10.856 1.00 92.44 245 SER A N 1
ATOM 1967 C CA . SER A 1 245 ? -1.548 1.756 -10.365 1.00 92.44 245 SER A CA 1
ATOM 1968 C C . SER A 1 245 ? -3.010 1.681 -10.813 1.00 92.44 245 SER A C 1
ATOM 1970 O O . SER A 1 245 ? -3.904 2.188 -10.140 1.00 92.44 245 SER A O 1
ATOM 1972 N N . ARG A 1 246 ? -3.270 1.018 -11.950 1.00 90.56 246 ARG A N 1
ATOM 1973 C CA . ARG A 1 246 ? -4.627 0.854 -12.521 1.00 90.56 246 ARG A CA 1
ATOM 1974 C C . ARG A 1 246 ? -5.647 0.301 -11.518 1.00 90.56 246 ARG A C 1
ATOM 1976 O O . ARG A 1 246 ? -6.775 0.776 -11.481 1.00 90.56 246 ARG A O 1
ATOM 1983 N N . GLY A 1 247 ? -5.240 -0.637 -10.657 1.00 91.12 247 GLY A N 1
ATOM 1984 C CA . GLY A 1 247 ? -6.097 -1.148 -9.583 1.00 91.12 247 GLY A CA 1
ATOM 1985 C C . GLY A 1 247 ? -6.459 -0.075 -8.550 1.00 91.12 247 GLY A C 1
ATOM 1986 O O . GLY A 1 247 ? -7.607 -0.007 -8.128 1.00 91.12 247 GLY A O 1
ATOM 1987 N N . ALA A 1 248 ? -5.507 0.788 -8.173 1.00 94.75 248 ALA A N 1
ATOM 1988 C CA . ALA A 1 248 ? -5.742 1.886 -7.232 1.00 94.75 248 ALA A CA 1
ATOM 1989 C C . ALA A 1 248 ? -6.617 2.990 -7.854 1.00 94.75 248 ALA A C 1
ATOM 1991 O O . ALA A 1 248 ? -7.460 3.581 -7.186 1.00 94.75 248 ALA A O 1
ATOM 1992 N N . TRP A 1 249 ? -6.460 3.232 -9.158 1.00 95.00 249 TRP A N 1
ATOM 1993 C CA . TRP A 1 249 ? -7.304 4.147 -9.928 1.00 95.00 249 TRP A CA 1
ATOM 1994 C C . TRP A 1 249 ? -8.750 3.626 -10.040 1.00 95.00 249 TRP A C 1
ATOM 1996 O O . TRP A 1 249 ? -9.693 4.379 -9.811 1.00 95.00 249 TRP A O 1
ATOM 2006 N N . LEU A 1 250 ? -8.944 2.330 -10.316 1.00 93.94 250 LEU A N 1
ATOM 2007 C CA . LEU A 1 250 ? -10.267 1.688 -10.307 1.00 93.94 250 LEU A CA 1
ATOM 2008 C C . LEU A 1 250 ? -10.901 1.711 -8.906 1.00 93.94 250 LEU A C 1
ATOM 2010 O O . LEU A 1 250 ? -12.084 2.016 -8.757 1.00 93.94 250 LEU A O 1
ATOM 2014 N N . ALA A 1 251 ? -10.101 1.444 -7.873 1.00 94.12 251 ALA A N 1
ATOM 2015 C CA . ALA A 1 251 ? -10.507 1.553 -6.478 1.00 94.12 251 ALA A CA 1
ATOM 2016 C C . ALA A 1 251 ? -10.944 2.980 -6.103 1.00 94.12 251 ALA A C 1
ATOM 2018 O O . ALA A 1 251 ? -11.957 3.137 -5.424 1.00 94.12 251 ALA A O 1
ATOM 2019 N N . LEU A 1 252 ? -10.247 4.016 -6.591 1.00 92.25 252 LEU A N 1
ATOM 2020 C CA . LEU A 1 252 ? -10.644 5.417 -6.420 1.00 92.25 252 LEU A CA 1
ATOM 2021 C C . LEU A 1 252 ? -11.996 5.708 -7.085 1.00 92.25 252 LEU A C 1
ATOM 2023 O O . LEU A 1 252 ? -12.850 6.321 -6.446 1.00 92.25 252 LEU A O 1
ATOM 2027 N N . ILE A 1 253 ? -12.217 5.243 -8.323 1.00 91.75 253 ILE A N 1
ATOM 2028 C CA . ILE A 1 253 ? -13.505 5.396 -9.025 1.00 91.75 253 ILE A CA 1
ATOM 2029 C C . ILE A 1 253 ? -14.636 4.761 -8.208 1.00 91.75 253 ILE A C 1
ATOM 2031 O O . ILE A 1 253 ? -15.651 5.407 -7.954 1.00 91.75 253 ILE A O 1
ATOM 2035 N N . ILE A 1 254 ? -14.465 3.518 -7.748 1.00 89.75 254 ILE A N 1
ATOM 2036 C CA . ILE A 1 254 ? -15.509 2.820 -6.985 1.00 89.75 254 ILE A CA 1
ATOM 2037 C C . ILE A 1 254 ? -15.731 3.479 -5.615 1.00 89.75 254 ILE A C 1
ATOM 2039 O O . ILE A 1 254 ? -16.878 3.644 -5.204 1.00 89.75 254 ILE A O 1
ATOM 2043 N N . ALA A 1 255 ? -14.679 3.945 -4.936 1.00 91.31 255 ALA A N 1
ATOM 2044 C CA . ALA A 1 255 ? -14.803 4.702 -3.689 1.00 91.31 255 ALA A CA 1
ATOM 2045 C C . ALA A 1 255 ? -15.578 6.015 -3.876 1.00 91.31 255 ALA A C 1
ATOM 2047 O O . ALA A 1 255 ? -16.446 6.337 -3.068 1.00 91.31 255 ALA A O 1
ATOM 2048 N N . ALA A 1 256 ? -15.302 6.743 -4.957 1.00 88.00 256 ALA A N 1
ATOM 2049 C CA . ALA A 1 256 ? -15.994 7.965 -5.351 1.00 88.00 256 ALA A CA 1
ATOM 2050 C C . ALA A 1 256 ? -17.475 7.719 -5.707 1.00 88.00 256 ALA A C 1
ATOM 2052 O O . ALA A 1 256 ? -18.342 8.475 -5.266 1.00 88.00 256 ALA A O 1
ATOM 2053 N N . ILE A 1 257 ? -17.785 6.637 -6.428 1.00 85.56 257 ILE A N 1
ATOM 2054 C CA . ILE A 1 257 ? -19.164 6.218 -6.736 1.00 85.56 257 ILE A CA 1
ATOM 2055 C C . ILE A 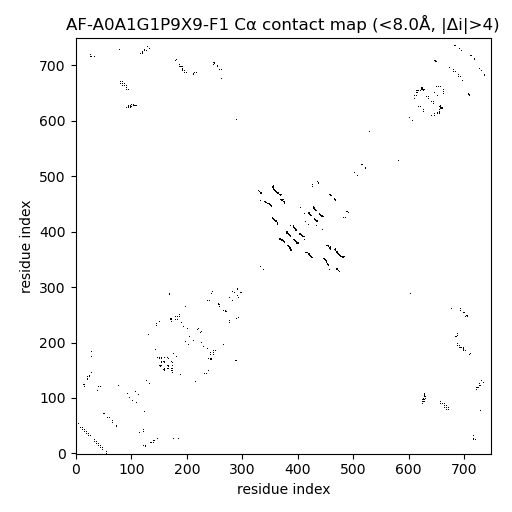1 257 ? -19.922 5.849 -5.452 1.00 85.56 257 ILE A C 1
ATOM 2057 O O . ILE A 1 257 ? -21.015 6.361 -5.213 1.00 85.56 257 ILE A O 1
ATOM 2061 N N . VAL A 1 258 ? -19.335 5.016 -4.585 1.00 85.38 258 VAL A N 1
ATOM 2062 C CA . VAL A 1 258 ? -19.925 4.637 -3.286 1.00 85.38 258 VAL A CA 1
ATOM 2063 C C . VAL A 1 258 ? -20.151 5.869 -2.407 1.00 85.38 258 VAL A C 1
ATOM 2065 O O . VAL A 1 258 ? -21.221 6.013 -1.817 1.00 85.38 258 VAL A O 1
ATOM 2068 N N . MET A 1 259 ? -19.189 6.792 -2.358 1.00 88.12 259 MET A N 1
ATOM 2069 C CA . MET A 1 259 ? -19.311 8.046 -1.616 1.00 88.12 259 MET A CA 1
ATOM 2070 C C . MET A 1 259 ? -20.446 8.928 -2.151 1.00 88.12 259 MET A C 1
ATOM 2072 O O . MET A 1 259 ? -21.228 9.450 -1.358 1.00 88.12 259 MET A O 1
ATOM 2076 N N . GLY A 1 260 ? -20.584 9.040 -3.475 1.00 85.12 260 GLY A N 1
ATOM 2077 C CA . GLY A 1 260 ? -21.662 9.788 -4.124 1.00 85.12 260 GLY A CA 1
ATOM 2078 C C . GLY A 1 260 ? -23.053 9.160 -3.972 1.00 85.12 260 GLY A C 1
ATOM 2079 O O . GLY A 1 260 ? -24.042 9.887 -3.905 1.00 85.12 260 GLY A O 1
ATOM 2080 N N . PHE A 1 261 ? -23.157 7.832 -3.854 1.00 83.56 261 PHE A N 1
ATOM 2081 C CA . PHE A 1 261 ? -24.417 7.168 -3.496 1.00 83.56 261 PHE A CA 1
ATOM 2082 C C . PHE A 1 261 ? -24.798 7.380 -2.022 1.00 83.56 261 PHE A C 1
ATOM 2084 O O . PHE A 1 261 ? -25.981 7.537 -1.717 1.00 83.56 261 PHE A O 1
ATOM 2091 N N . LEU A 1 262 ? -23.816 7.394 -1.113 1.00 85.50 262 LEU A N 1
ATOM 2092 C CA . LEU A 1 262 ? -24.035 7.567 0.330 1.00 85.50 262 LEU A CA 1
ATOM 2093 C C . LEU A 1 262 ? -24.262 9.035 0.744 1.00 85.50 262 LEU A C 1
ATOM 2095 O O . LEU A 1 262 ? -24.988 9.284 1.704 1.00 85.50 262 LEU A O 1
ATOM 2099 N N . GLU A 1 263 ? -23.700 10.005 0.020 1.00 85.75 263 GLU A N 1
ATOM 2100 C CA . GLU A 1 263 ? -24.030 11.434 0.122 1.00 85.75 263 GLU A CA 1
ATOM 2101 C C . GLU A 1 263 ? -24.129 12.040 -1.286 1.00 85.75 263 GLU A C 1
ATOM 2103 O O . GLU A 1 263 ? -23.124 12.363 -1.923 1.00 85.75 263 GLU A O 1
ATOM 2108 N N . ARG A 1 264 ? -25.362 12.237 -1.776 1.00 83.75 264 ARG A N 1
ATOM 2109 C CA . ARG A 1 264 ? -25.638 12.710 -3.150 1.00 83.75 264 ARG A CA 1
ATOM 2110 C C . ARG A 1 264 ? -24.941 14.026 -3.503 1.00 83.75 264 ARG A C 1
ATOM 2112 O O . ARG A 1 264 ? -24.669 14.279 -4.671 1.00 83.75 264 ARG A O 1
ATOM 2119 N N . LYS A 1 265 ? -24.637 14.859 -2.504 1.00 82.94 265 LYS A N 1
ATOM 2120 C CA . LYS A 1 265 ? -23.944 16.145 -2.684 1.00 82.94 265 LYS A CA 1
ATOM 2121 C C . LYS A 1 265 ? -22.465 15.981 -3.050 1.00 82.94 265 LYS A C 1
ATOM 2123 O O . LYS A 1 265 ? -21.915 16.850 -3.717 1.00 82.94 265 LYS A O 1
ATOM 2128 N N . LEU A 1 266 ? -21.838 14.874 -2.644 1.00 85.19 266 LEU A N 1
ATOM 2129 C CA . LEU A 1 266 ? -20.453 14.551 -2.991 1.00 85.19 266 LEU A CA 1
ATOM 2130 C C . LEU A 1 266 ? -20.320 14.033 -4.428 1.00 85.19 266 LEU A C 1
ATOM 2132 O O . LEU A 1 266 ? -19.287 14.275 -5.042 1.00 85.19 266 LEU A O 1
ATOM 2136 N N . LEU A 1 267 ? -21.360 13.402 -4.994 1.00 85.25 267 LEU A N 1
ATOM 2137 C CA . LEU A 1 267 ? -21.316 12.748 -6.311 1.00 85.25 267 LEU A CA 1
ATOM 2138 C C . LEU A 1 267 ? -20.741 13.644 -7.421 1.00 85.25 267 LEU A C 1
ATOM 2140 O O . LEU A 1 267 ? -19.842 13.217 -8.140 1.00 85.25 267 LEU A O 1
ATOM 2144 N N . ALA A 1 268 ? -21.208 14.890 -7.540 1.00 85.94 268 ALA A N 1
ATOM 2145 C CA . ALA A 1 268 ? -20.740 15.814 -8.577 1.00 85.94 268 ALA A CA 1
ATOM 2146 C C . ALA A 1 268 ? -19.246 16.167 -8.430 1.00 85.94 268 ALA A C 1
ATOM 2148 O O . ALA A 1 268 ? -18.514 16.176 -9.418 1.00 85.94 268 ALA A O 1
ATOM 2149 N N . VAL A 1 269 ? -18.770 16.393 -7.199 1.00 87.75 269 VAL A N 1
ATOM 2150 C CA . VAL A 1 269 ? -17.346 16.663 -6.927 1.00 87.75 269 VAL A CA 1
ATOM 2151 C C . VAL A 1 269 ? -16.505 15.409 -7.136 1.00 87.75 269 VAL A C 1
ATOM 2153 O O . VAL A 1 269 ? -15.442 15.484 -7.741 1.00 87.75 269 VAL A O 1
ATOM 2156 N N . SER A 1 270 ? -16.986 14.248 -6.697 1.00 87.12 270 SER A N 1
ATOM 2157 C CA . SER A 1 270 ? -16.343 12.953 -6.916 1.00 87.12 270 SER A CA 1
ATOM 2158 C C . SER A 1 270 ? -16.164 12.644 -8.410 1.00 87.12 270 SER A C 1
ATOM 2160 O O . SER A 1 270 ? -15.086 12.211 -8.813 1.00 87.12 270 SER A O 1
ATOM 2162 N N . LEU A 1 271 ? -17.168 12.932 -9.247 1.00 88.81 271 LEU A N 1
ATOM 2163 C CA . LEU A 1 271 ? -17.078 12.799 -10.706 1.00 88.81 271 LEU A CA 1
ATOM 2164 C C . LEU A 1 271 ? -16.119 13.827 -11.329 1.00 88.81 271 LEU A C 1
ATOM 2166 O O . LEU A 1 271 ? -15.294 13.451 -12.160 1.00 88.81 271 LEU A O 1
ATOM 2170 N N . ALA A 1 272 ? -16.160 15.093 -10.899 1.00 90.31 272 ALA A N 1
ATOM 2171 C CA . ALA A 1 272 ? -15.230 16.123 -11.371 1.00 90.31 272 ALA A CA 1
ATOM 2172 C C . ALA A 1 272 ? -13.765 15.799 -11.013 1.00 90.31 272 ALA A C 1
ATOM 2174 O O . ALA A 1 272 ? -12.873 15.961 -11.844 1.00 90.31 272 ALA A O 1
ATOM 2175 N N . VAL A 1 273 ? -13.519 15.270 -9.808 1.00 90.69 273 VAL A N 1
ATOM 2176 C CA . VAL A 1 273 ? -12.207 14.767 -9.371 1.00 90.69 273 VAL A CA 1
ATOM 2177 C C . VAL A 1 273 ? -11.725 13.635 -10.278 1.00 90.69 273 VAL A C 1
ATOM 2179 O O . VAL A 1 273 ? -10.585 13.693 -10.732 1.00 90.69 273 VAL A O 1
ATOM 2182 N N . ILE A 1 274 ? -12.569 12.639 -10.584 1.00 92.00 274 ILE A N 1
ATOM 2183 C CA . ILE A 1 274 ? -12.213 11.554 -11.519 1.00 92.00 274 ILE A CA 1
ATOM 2184 C C . ILE A 1 274 ? -11.880 12.124 -12.903 1.00 92.00 274 ILE A C 1
ATOM 2186 O O . ILE A 1 274 ? -10.857 11.757 -13.478 1.00 92.00 274 ILE A O 1
ATOM 2190 N N . PHE A 1 275 ? -12.710 13.027 -13.430 1.00 93.69 275 PHE A N 1
ATOM 2191 C CA . PHE A 1 275 ? -12.521 13.609 -14.759 1.00 93.69 275 PHE A CA 1
ATOM 2192 C C . PHE A 1 275 ? -11.188 14.362 -14.875 1.00 93.69 275 PHE A C 1
ATOM 2194 O O . PHE A 1 275 ? -10.412 14.096 -15.792 1.00 93.69 275 PHE A O 1
ATOM 2201 N N . ILE A 1 276 ? -10.874 15.233 -13.908 1.00 94.44 276 ILE A N 1
ATOM 2202 C CA . ILE A 1 276 ? -9.599 15.966 -13.860 1.00 94.44 276 ILE A CA 1
ATOM 2203 C C . ILE A 1 276 ? -8.421 14.994 -13.692 1.00 94.44 276 ILE A C 1
ATOM 2205 O O . ILE A 1 276 ? -7.423 15.105 -14.399 1.00 94.44 276 ILE A O 1
ATOM 2209 N N . PHE A 1 277 ? -8.539 14.011 -12.796 1.00 95.19 277 PHE A N 1
ATOM 2210 C CA . PHE A 1 277 ? -7.497 13.014 -12.540 1.00 95.19 277 PHE A CA 1
ATOM 2211 C C . PHE A 1 277 ? -7.149 12.205 -13.801 1.00 95.19 277 PHE A C 1
ATOM 2213 O O . PHE A 1 277 ? -5.974 12.083 -14.149 1.00 95.19 277 PHE A O 1
ATOM 2220 N N . PHE A 1 278 ? -8.149 11.699 -14.529 1.00 94.38 278 PHE A N 1
ATOM 2221 C CA . PHE A 1 278 ? -7.909 10.989 -15.787 1.00 94.38 278 PHE A CA 1
ATOM 2222 C C . PHE A 1 278 ? -7.410 11.933 -16.887 1.00 94.38 278 PHE A C 1
ATOM 2224 O O . PHE A 1 278 ? -6.465 11.574 -17.586 1.00 94.38 278 PHE A O 1
ATOM 2231 N N . GLY A 1 279 ? -7.955 13.149 -16.998 1.00 93.44 279 GLY A N 1
ATOM 2232 C CA . GLY A 1 279 ? -7.490 14.154 -17.960 1.00 93.44 279 GLY A CA 1
ATOM 2233 C C . GLY A 1 279 ? -6.009 14.523 -17.804 1.00 93.44 279 GLY A C 1
ATOM 2234 O O . GLY A 1 279 ? -5.334 14.753 -18.803 1.00 93.44 279 GLY A O 1
ATOM 2235 N N . VAL A 1 280 ? -5.484 14.520 -16.573 1.00 94.75 280 VAL A N 1
ATOM 2236 C CA . VAL A 1 280 ? -4.064 14.788 -16.291 1.00 94.75 280 VAL A CA 1
ATOM 2237 C C . VAL A 1 280 ? -3.188 13.542 -16.461 1.00 94.75 280 VAL A C 1
ATOM 2239 O O . VAL A 1 280 ? -2.145 13.622 -17.109 1.00 94.75 280 VAL A O 1
ATOM 2242 N N . PHE A 1 281 ? -3.562 12.398 -15.875 1.00 95.06 281 PHE A N 1
ATOM 2243 C CA . PHE A 1 281 ? -2.642 11.257 -15.725 1.00 95.06 281 PHE A CA 1
ATOM 2244 C C . PHE A 1 281 ? -2.801 10.139 -16.766 1.00 95.06 281 PHE A C 1
ATOM 2246 O O . PHE A 1 281 ? -1.884 9.331 -16.915 1.00 95.06 281 PHE A O 1
ATOM 2253 N N . TYR A 1 282 ? -3.921 10.046 -17.490 1.00 91.12 282 TYR A N 1
ATOM 2254 C CA . TYR A 1 282 ? -4.176 8.917 -18.401 1.00 91.12 282 TYR A CA 1
ATOM 2255 C C . TYR A 1 282 ? -3.213 8.878 -19.599 1.00 91.12 282 TYR A C 1
ATOM 2257 O O . TYR A 1 282 ? -2.713 7.811 -19.957 1.00 91.12 282 TYR A O 1
ATOM 2265 N N . SER A 1 283 ? -2.888 10.041 -20.169 1.00 87.88 283 SER A N 1
ATOM 2266 C CA . SER A 1 283 ? -1.855 10.195 -21.204 1.00 87.88 283 SER A CA 1
ATOM 2267 C C . SER A 1 283 ? -0.472 9.773 -20.695 1.00 87.88 283 SER A C 1
ATOM 2269 O O . SER A 1 283 ? 0.194 8.956 -21.327 1.00 87.88 283 SER A O 1
ATOM 2271 N N . GLN A 1 284 ? -0.088 10.248 -19.506 1.00 89.25 284 GLN A N 1
ATOM 2272 C CA . GLN A 1 284 ? 1.183 9.912 -18.856 1.00 89.25 284 GLN A CA 1
ATOM 2273 C C . GLN A 1 284 ? 1.305 8.404 -18.576 1.00 89.25 284 GLN A C 1
ATOM 2275 O O . GLN A 1 284 ? 2.366 7.824 -18.790 1.00 89.25 284 GLN A O 1
ATOM 2280 N N . MET A 1 285 ? 0.216 7.733 -18.169 1.00 85.44 285 MET A N 1
ATOM 2281 C CA . MET A 1 285 ? 0.195 6.271 -18.013 1.00 85.44 285 MET A CA 1
ATOM 2282 C C . MET A 1 285 ? 0.520 5.560 -19.332 1.00 85.44 285 MET A C 1
ATOM 2284 O O . MET A 1 285 ? 1.343 4.644 -19.341 1.00 85.44 285 MET A O 1
ATOM 2288 N N . ILE A 1 286 ? -0.114 5.978 -20.430 1.00 82.00 286 ILE A N 1
ATOM 2289 C CA . ILE A 1 286 ? 0.087 5.401 -21.766 1.00 82.00 286 ILE A CA 1
ATOM 2290 C C . ILE A 1 286 ? 1.537 5.583 -22.231 1.00 82.00 286 ILE A C 1
ATOM 2292 O O . ILE A 1 286 ? 2.148 4.632 -22.722 1.00 82.00 286 ILE A O 1
ATOM 2296 N N . GLU A 1 287 ? 2.093 6.778 -22.050 1.00 79.94 287 GLU A N 1
ATOM 2297 C CA . GLU A 1 287 ? 3.455 7.121 -22.461 1.00 79.94 287 GLU A CA 1
ATOM 2298 C C . GLU A 1 287 ? 4.514 6.364 -21.645 1.00 79.94 287 GLU A C 1
ATOM 2300 O O . GLU A 1 287 ? 5.322 5.623 -22.215 1.00 79.94 287 GLU A O 1
ATOM 2305 N N . ILE A 1 288 ? 4.459 6.488 -20.314 1.00 78.50 288 ILE A N 1
ATOM 2306 C CA . ILE A 1 288 ? 5.470 5.967 -19.383 1.00 78.50 288 ILE A CA 1
ATOM 2307 C C . ILE A 1 288 ? 5.394 4.440 -19.265 1.00 78.50 288 ILE A C 1
ATOM 2309 O O . ILE A 1 288 ? 6.428 3.774 -19.256 1.00 78.50 288 ILE A O 1
ATOM 2313 N N . ARG A 1 289 ? 4.188 3.855 -19.183 1.00 74.69 289 ARG A N 1
ATOM 2314 C CA . ARG A 1 289 ? 4.034 2.399 -19.001 1.00 74.69 289 ARG A CA 1
ATOM 2315 C C . ARG A 1 289 ? 3.846 1.603 -20.288 1.00 74.69 289 ARG A C 1
ATOM 2317 O O . ARG A 1 289 ? 3.993 0.385 -20.242 1.00 74.69 289 ARG A O 1
ATOM 2324 N N . GLY A 1 290 ? 3.444 2.227 -21.396 1.00 70.81 290 GLY A N 1
ATOM 2325 C CA . GLY A 1 290 ? 3.062 1.506 -22.617 1.00 70.81 290 GLY A CA 1
ATOM 2326 C C . GLY A 1 290 ? 1.790 0.649 -22.492 1.00 70.81 290 GLY A C 1
ATOM 2327 O O . GLY A 1 290 ? 1.512 -0.141 -23.392 1.00 70.81 290 GLY A O 1
ATOM 2328 N N . VAL A 1 291 ? 1.018 0.803 -21.408 1.00 72.81 291 VAL A N 1
ATOM 2329 C CA . VAL A 1 291 ? -0.267 0.120 -21.163 1.00 72.81 291 VAL A CA 1
ATOM 2330 C C . VAL A 1 291 ? -1.361 1.161 -20.948 1.00 72.81 291 VAL A C 1
ATOM 2332 O O . VAL A 1 291 ? -1.081 2.242 -20.429 1.00 72.81 291 VAL A O 1
ATOM 2335 N N . ASN A 1 292 ? -2.608 0.847 -21.299 1.00 79.69 292 ASN A N 1
ATOM 2336 C CA . ASN A 1 292 ? -3.746 1.701 -20.948 1.00 79.69 292 ASN A CA 1
ATOM 2337 C C . ASN A 1 292 ? -4.501 1.123 -19.737 1.00 79.69 292 ASN A C 1
ATOM 2339 O O . ASN A 1 292 ? -4.123 0.093 -19.169 1.00 79.69 292 ASN A O 1
ATOM 2343 N N . PHE A 1 293 ? -5.563 1.811 -19.313 1.00 77.25 293 PHE A N 1
ATOM 2344 C CA . PHE A 1 293 ? -6.336 1.454 -18.120 1.00 77.25 293 PHE A CA 1
ATOM 2345 C C . PHE A 1 293 ? -7.010 0.069 -18.207 1.00 77.25 293 PHE A C 1
ATOM 2347 O O . PHE A 1 293 ? -7.194 -0.568 -17.173 1.00 77.25 293 PHE A O 1
ATOM 2354 N N . ILE A 1 294 ? -7.323 -0.409 -19.417 1.00 73.94 294 ILE A N 1
ATOM 2355 C CA . ILE A 1 294 ? -8.070 -1.650 -19.674 1.00 73.94 294 ILE A CA 1
ATOM 2356 C C . ILE A 1 294 ? -7.153 -2.759 -20.210 1.00 73.94 294 ILE A C 1
ATOM 2358 O O . ILE A 1 294 ? -7.180 -3.872 -19.687 1.00 73.94 294 ILE A O 1
ATOM 2362 N N . THR A 1 295 ? -6.336 -2.481 -21.233 1.00 62.81 295 THR A N 1
ATOM 2363 C CA . THR A 1 295 ? -5.499 -3.492 -21.903 1.00 62.81 295 THR A CA 1
ATOM 2364 C C . THR A 1 295 ? -4.011 -3.327 -21.600 1.00 62.81 295 THR A C 1
ATOM 2366 O O . THR A 1 295 ? -3.469 -2.222 -21.533 1.00 62.81 295 THR A O 1
ATOM 2369 N N . ASP A 1 296 ? -3.340 -4.470 -21.445 1.00 61.50 296 ASP A N 1
ATOM 2370 C CA . ASP A 1 296 ? -1.880 -4.566 -21.313 1.00 61.50 296 ASP A CA 1
ATOM 2371 C C . ASP A 1 296 ? -1.167 -4.307 -22.649 1.00 61.50 296 ASP A C 1
ATOM 2373 O O . ASP A 1 296 ? -0.045 -3.814 -22.671 1.00 61.50 296 ASP A O 1
ATOM 2377 N N . THR A 1 297 ? -1.838 -4.571 -23.772 1.00 51.78 297 THR A N 1
ATOM 2378 C CA . THR A 1 297 ? -1.338 -4.260 -25.111 1.00 51.78 297 THR A CA 1
ATOM 2379 C C . THR A 1 297 ? -1.834 -2.886 -25.555 1.00 51.78 297 THR A C 1
ATOM 2381 O O . THR A 1 297 ? -3.036 -2.688 -25.756 1.00 51.78 297 THR A O 1
ATOM 2384 N N . ILE A 1 298 ? -0.907 -1.956 -25.782 1.00 47.81 298 ILE A N 1
ATOM 2385 C CA . ILE A 1 298 ? -1.086 -0.858 -26.737 1.00 47.81 298 ILE A CA 1
ATOM 2386 C C . ILE A 1 298 ? -0.314 -1.242 -27.997 1.00 47.81 298 ILE A C 1
ATOM 2388 O O . ILE A 1 298 ? 0.889 -1.490 -27.927 1.00 47.81 298 ILE A O 1
ATOM 2392 N N . LYS A 1 299 ? -0.978 -1.248 -29.161 1.00 39.59 299 LYS A N 1
ATOM 2393 C CA . LYS A 1 299 ? -0.272 -1.281 -30.448 1.00 39.59 299 LYS A CA 1
ATOM 2394 C C . LYS A 1 299 ? 0.511 0.028 -30.592 1.00 39.59 299 LYS A C 1
ATOM 2396 O O . LYS A 1 299 ? -0.054 1.034 -31.015 1.00 39.59 299 LYS A O 1
ATOM 2401 N N . ARG A 1 300 ? 1.795 0.031 -30.220 1.00 36.97 300 ARG A N 1
ATOM 2402 C CA . ARG A 1 300 ? 2.715 1.137 -30.521 1.00 36.97 300 ARG A CA 1
ATOM 2403 C C . ARG A 1 300 ? 2.933 1.185 -32.034 1.00 36.97 300 ARG A C 1
ATOM 2405 O O . ARG A 1 300 ? 3.872 0.587 -32.550 1.00 36.97 300 ARG A O 1
ATOM 2412 N N . THR A 1 301 ? 2.097 1.940 -32.744 1.00 33.72 301 THR A N 1
ATOM 2413 C CA . THR A 1 301 ? 2.515 2.536 -34.016 1.00 33.72 301 THR A CA 1
ATOM 2414 C C . THR A 1 301 ? 3.788 3.327 -33.738 1.00 33.72 301 THR A C 1
ATOM 2416 O O . THR A 1 301 ? 3.786 4.253 -32.924 1.00 33.72 301 THR A O 1
ATOM 2419 N N . GLN A 1 302 ? 4.904 2.917 -34.345 1.00 30.66 302 GLN A N 1
ATOM 2420 C CA . GLN A 1 302 ? 6.216 3.490 -34.056 1.00 30.66 302 GLN A CA 1
ATOM 2421 C C . GLN A 1 302 ? 6.327 4.921 -34.602 1.00 30.66 302 GLN A C 1
ATOM 2423 O O . GLN A 1 302 ? 6.947 5.172 -35.634 1.00 30.66 302 GLN A O 1
ATOM 2428 N N . LYS A 1 303 ? 5.810 5.902 -33.856 1.00 29.09 303 LYS A N 1
ATOM 2429 C CA . LYS A 1 303 ? 6.416 7.235 -33.855 1.00 29.09 303 LYS A CA 1
ATOM 2430 C C . LYS A 1 303 ? 7.763 7.118 -33.151 1.00 29.09 303 LYS A C 1
ATOM 2432 O O . LYS A 1 303 ? 7.859 7.331 -31.946 1.00 29.09 303 LYS A O 1
ATOM 2437 N N . ILE A 1 304 ? 8.784 6.745 -33.923 1.00 26.56 304 ILE A N 1
ATOM 2438 C CA . ILE A 1 304 ? 10.189 6.900 -33.542 1.00 26.56 304 ILE A CA 1
ATOM 2439 C C . ILE A 1 304 ? 10.350 8.361 -33.093 1.00 26.56 304 ILE A C 1
ATOM 2441 O O . ILE A 1 304 ? 10.095 9.261 -33.902 1.00 26.56 304 ILE A O 1
ATOM 2445 N N . PRO A 1 305 ? 10.714 8.637 -31.828 1.00 25.41 305 PRO A N 1
ATOM 2446 C CA . PRO A 1 305 ? 10.968 10.003 -31.407 1.00 25.41 305 PRO A CA 1
ATOM 2447 C C . PRO A 1 305 ? 12.113 10.561 -32.249 1.00 25.41 305 PRO A C 1
ATOM 2449 O O . PRO A 1 305 ? 13.171 9.936 -32.341 1.00 25.41 305 PRO A O 1
ATOM 2452 N N . LYS A 1 306 ? 11.930 11.742 -32.856 1.00 25.12 306 LYS A N 1
ATOM 2453 C CA . LYS A 1 306 ? 13.077 12.497 -33.375 1.00 25.12 306 LYS A CA 1
ATOM 2454 C C . LYS A 1 306 ? 14.015 12.716 -32.191 1.00 25.12 306 LYS A C 1
ATOM 2456 O O . LYS A 1 306 ? 13.610 13.356 -31.223 1.00 25.12 306 LYS A O 1
ATOM 2461 N N . VAL A 1 307 ? 15.217 12.143 -32.249 1.00 25.75 307 VAL A N 1
ATOM 2462 C CA . VAL A 1 307 ? 16.186 12.213 -31.150 1.00 25.75 307 VAL A CA 1
ATOM 2463 C C . VAL A 1 307 ? 16.547 13.677 -30.930 1.00 25.75 307 VAL A C 1
ATOM 2465 O O . VAL A 1 307 ? 17.264 14.278 -31.727 1.00 25.75 307 VAL A O 1
ATOM 2468 N N . ALA A 1 308 ? 16.001 14.263 -29.867 1.00 21.98 308 ALA A N 1
ATOM 2469 C CA . ALA A 1 308 ? 16.355 15.604 -29.444 1.00 21.98 308 ALA A CA 1
ATOM 2470 C C . ALA A 1 308 ? 17.774 15.571 -28.868 1.00 21.98 308 ALA A C 1
ATOM 2472 O O . ALA A 1 308 ? 18.077 14.754 -27.997 1.00 21.98 308 ALA A O 1
ATOM 2473 N N . THR A 1 309 ? 18.643 16.452 -29.357 1.00 26.61 309 THR A N 1
ATOM 2474 C CA . THR A 1 309 ? 20.044 16.535 -28.933 1.00 26.61 309 THR A CA 1
ATOM 2475 C C . THR A 1 309 ? 20.140 17.054 -27.496 1.00 26.61 309 THR A C 1
ATOM 2477 O O . THR A 1 309 ? 20.212 18.261 -27.262 1.00 26.61 309 THR A O 1
ATOM 2480 N N . VAL A 1 310 ? 20.126 16.149 -26.515 1.00 23.48 310 VAL A N 1
ATOM 2481 C CA . VAL A 1 310 ? 20.311 16.503 -25.102 1.00 23.48 310 VAL A CA 1
ATOM 2482 C C . VAL A 1 310 ? 21.791 16.795 -24.839 1.00 23.48 310 VAL A C 1
ATOM 2484 O O . VAL A 1 310 ? 22.671 16.005 -25.176 1.00 23.48 310 VAL A O 1
ATOM 2487 N N . ARG A 1 311 ? 22.054 17.973 -24.264 1.00 21.50 311 ARG A N 1
ATOM 2488 C CA . ARG A 1 311 ? 23.393 18.460 -23.900 1.00 21.50 311 ARG A CA 1
ATOM 2489 C C . ARG A 1 311 ? 23.978 17.704 -22.698 1.00 21.50 311 ARG A C 1
ATOM 2491 O O . ARG A 1 311 ? 23.286 16.971 -22.003 1.00 21.50 311 ARG A O 1
ATOM 2498 N N . GLN A 1 312 ? 25.267 17.949 -22.463 1.00 26.58 312 GLN A N 1
ATOM 2499 C CA . GLN A 1 312 ? 26.055 17.516 -21.304 1.00 26.58 312 GLN A CA 1
ATOM 2500 C C . GLN A 1 312 ? 25.286 17.543 -19.969 1.00 26.58 312 GLN A C 1
ATOM 2502 O O . GLN A 1 312 ? 24.660 18.547 -19.637 1.00 26.58 312 GLN A O 1
ATOM 2507 N N . LEU A 1 313 ? 25.499 16.514 -19.145 1.00 22.39 313 LEU A N 1
ATOM 2508 C CA . LEU A 1 313 ? 25.543 16.622 -17.683 1.00 22.39 313 LEU A CA 1
ATOM 2509 C C . LEU A 1 313 ? 26.603 15.648 -17.132 1.00 22.39 313 LEU A C 1
ATOM 2511 O O . LEU A 1 313 ? 27.092 14.780 -17.859 1.00 22.39 313 LEU A O 1
ATOM 2515 N N . SER A 1 314 ? 27.054 15.865 -15.895 1.00 22.06 314 SER A N 1
ATOM 2516 C CA . SER A 1 314 ? 28.422 15.524 -15.475 1.00 22.06 314 SER A CA 1
ATOM 2517 C C . SER A 1 314 ? 28.565 14.412 -14.428 1.00 22.06 314 SER A C 1
ATOM 2519 O O . SER A 1 314 ? 27.909 14.435 -13.395 1.00 22.06 314 SER A O 1
ATOM 2521 N N . ALA A 1 315 ? 29.561 13.553 -14.662 1.00 25.14 315 ALA A N 1
ATOM 2522 C CA . ALA A 1 315 ? 30.498 12.974 -13.688 1.00 25.14 315 ALA A CA 1
ATOM 2523 C C . ALA A 1 315 ? 30.009 12.581 -12.270 1.00 25.14 315 ALA A C 1
ATOM 2525 O O . ALA A 1 315 ? 30.172 13.328 -11.309 1.00 25.14 315 ALA A O 1
ATOM 2526 N N . SER A 1 316 ? 29.659 11.303 -12.122 1.00 22.72 316 SER A N 1
ATOM 2527 C CA . SER A 1 316 ? 30.100 10.428 -11.021 1.00 22.72 316 SER A CA 1
ATOM 2528 C C . SER A 1 316 ? 30.053 8.965 -11.518 1.00 22.72 316 SER A C 1
ATOM 2530 O O . SER A 1 316 ? 29.371 8.669 -12.494 1.00 22.72 316 SER A O 1
ATOM 2532 N N . GLY A 1 317 ? 30.801 7.999 -10.981 1.00 24.91 317 GLY A N 1
ATOM 2533 C CA . GLY A 1 317 ? 31.854 8.115 -9.975 1.00 24.91 317 GLY A CA 1
ATOM 2534 C C . GLY A 1 317 ? 31.891 6.925 -9.019 1.00 24.91 317 GLY A C 1
ATOM 2535 O O . GLY A 1 317 ? 31.628 7.135 -7.846 1.00 24.91 317 GLY A O 1
ATOM 2536 N N . ASP A 1 318 ? 32.232 5.714 -9.488 1.00 24.86 318 ASP A N 1
ATOM 2537 C CA . ASP A 1 318 ? 32.660 4.638 -8.577 1.00 24.86 318 ASP A CA 1
ATOM 2538 C C . ASP A 1 318 ? 33.495 3.523 -9.245 1.00 24.86 318 ASP A C 1
ATOM 2540 O O . ASP A 1 318 ? 33.618 3.474 -10.474 1.00 24.86 318 ASP A O 1
ATOM 2544 N N . ARG A 1 319 ? 34.115 2.647 -8.438 1.00 26.91 319 ARG A N 1
ATOM 2545 C CA . ARG A 1 319 ? 35.067 1.595 -8.869 1.00 26.91 319 ARG A CA 1
ATOM 2546 C C . ARG A 1 319 ? 34.613 0.183 -8.465 1.00 26.91 319 ARG A C 1
ATOM 2548 O O . ARG A 1 319 ? 34.236 0.000 -7.317 1.00 26.91 319 ARG A O 1
ATOM 2555 N N . LEU A 1 320 ? 34.833 -0.825 -9.332 1.00 26.02 320 LEU A N 1
ATOM 2556 C CA . LEU A 1 320 ? 35.663 -2.036 -9.071 1.00 26.02 320 LEU A CA 1
ATOM 2557 C C . LEU A 1 320 ? 35.354 -3.242 -9.995 1.00 26.02 320 LEU A C 1
ATOM 2559 O O . LEU A 1 320 ? 34.226 -3.707 -10.079 1.00 26.02 320 LEU A O 1
ATOM 2563 N N . GLY A 1 321 ? 36.420 -3.854 -10.535 1.00 25.80 321 GLY A N 1
ATOM 2564 C CA . GLY A 1 321 ? 36.575 -5.319 -10.544 1.00 25.80 321 GLY A CA 1
ATOM 2565 C C . GLY A 1 321 ? 36.139 -6.148 -11.765 1.00 25.80 321 GLY A C 1
ATOM 2566 O O . GLY A 1 321 ? 35.067 -6.746 -11.741 1.00 25.80 321 GLY A O 1
ATOM 2567 N N . ARG A 1 322 ? 37.068 -6.391 -12.712 1.00 26.12 322 ARG A N 1
ATOM 2568 C CA . ARG A 1 322 ? 37.536 -7.748 -13.121 1.00 26.12 322 ARG A CA 1
ATOM 2569 C C . ARG A 1 322 ? 38.747 -7.683 -14.082 1.00 26.12 322 ARG A C 1
ATOM 2571 O O . ARG A 1 322 ? 39.228 -6.599 -14.389 1.00 26.12 322 ARG A O 1
ATOM 2578 N N . LYS A 1 323 ? 39.321 -8.852 -14.408 1.00 24.08 323 LYS A N 1
ATOM 2579 C CA . LYS A 1 323 ? 40.659 -9.048 -15.020 1.00 24.08 323 LYS A CA 1
ATOM 2580 C C . LYS A 1 323 ? 40.729 -8.687 -16.526 1.00 24.08 323 LYS A C 1
ATOM 2582 O O . LYS A 1 323 ? 39.690 -8.692 -17.181 1.00 24.08 323 LYS A O 1
ATOM 2587 N N . PRO A 1 324 ? 41.929 -8.384 -17.072 1.00 28.80 324 PRO A N 1
ATOM 2588 C CA . PRO A 1 324 ? 42.090 -7.837 -18.424 1.00 28.80 324 PRO A CA 1
ATOM 2589 C C . PRO A 1 324 ? 42.052 -8.886 -19.550 1.00 28.80 324 PRO A C 1
ATOM 2591 O O . PRO A 1 324 ? 42.364 -10.058 -19.339 1.00 28.80 324 PRO A O 1
ATOM 2594 N N . LYS A 1 325 ? 41.764 -8.408 -20.766 1.00 23.34 325 LYS A N 1
ATOM 2595 C CA . LYS A 1 325 ? 42.163 -8.996 -22.056 1.00 23.34 325 LYS A CA 1
ATOM 2596 C C . LYS A 1 325 ? 42.687 -7.877 -22.969 1.00 23.34 325 LYS A C 1
ATOM 2598 O O . LYS A 1 325 ? 42.452 -6.701 -22.698 1.00 23.34 325 LYS A O 1
ATOM 2603 N N . GLU A 1 326 ? 43.447 -8.256 -23.988 1.00 25.14 326 GLU A N 1
ATOM 2604 C CA . GLU A 1 326 ? 44.263 -7.359 -24.815 1.00 25.14 326 GLU A CA 1
ATOM 2605 C C . GLU A 1 326 ? 43.425 -6.407 -25.684 1.00 25.14 326 GLU A C 1
ATOM 2607 O O . GLU A 1 326 ? 42.360 -6.772 -26.183 1.00 25.14 326 GLU A O 1
ATOM 2612 N N . THR A 1 327 ? 43.916 -5.181 -25.885 1.00 25.83 327 THR A N 1
ATOM 2613 C CA . THR A 1 327 ? 43.225 -4.126 -26.641 1.00 25.83 327 THR A CA 1
ATOM 2614 C C . THR A 1 327 ? 44.106 -3.529 -27.734 1.00 25.83 327 THR A C 1
ATOM 2616 O O . THR A 1 327 ? 45.012 -2.739 -27.475 1.00 25.83 327 THR A O 1
ATOM 2619 N N . THR A 1 328 ? 43.789 -3.838 -28.993 1.00 28.75 328 THR A N 1
ATOM 2620 C CA . THR A 1 328 ? 44.293 -3.076 -30.142 1.00 28.75 328 THR A CA 1
ATOM 2621 C C . THR A 1 328 ? 43.585 -1.719 -30.187 1.00 28.75 328 THR A C 1
ATOM 2623 O O . THR A 1 328 ? 42.365 -1.658 -30.327 1.00 28.75 328 THR A O 1
ATOM 2626 N N . LEU A 1 329 ? 44.334 -0.624 -30.047 1.00 30.72 329 LEU A N 1
ATOM 2627 C CA . LEU A 1 329 ? 43.783 0.733 -30.002 1.00 30.72 329 LEU A CA 1
ATOM 2628 C C . LEU A 1 329 ? 43.739 1.378 -31.396 1.00 30.72 329 LEU A C 1
ATOM 2630 O O . LEU A 1 329 ? 44.770 1.564 -32.038 1.00 30.72 329 LEU A O 1
ATOM 2634 N N . GLN A 1 330 ? 42.543 1.790 -31.819 1.00 29.55 330 GLN A N 1
ATOM 2635 C CA . GLN A 1 330 ? 42.350 2.850 -32.812 1.00 29.55 330 GLN A CA 1
ATOM 2636 C C . GLN A 1 330 ? 41.927 4.124 -32.074 1.00 29.55 330 GLN A C 1
ATOM 2638 O O . GLN A 1 330 ? 41.043 4.072 -31.218 1.00 29.55 330 GLN A O 1
ATOM 2643 N N . ALA A 1 331 ? 42.549 5.260 -32.391 1.00 32.25 331 ALA A N 1
ATOM 2644 C CA . ALA A 1 331 ? 42.286 6.532 -31.721 1.00 32.25 331 ALA A CA 1
ATOM 2645 C C . ALA A 1 331 ? 42.205 7.692 -32.724 1.00 32.25 331 ALA A C 1
ATOM 2647 O O . ALA A 1 331 ? 43.105 7.885 -33.542 1.00 32.25 331 ALA A O 1
ATOM 2648 N N . ASN A 1 332 ? 41.138 8.489 -32.621 1.00 29.12 332 ASN A N 1
ATOM 2649 C CA . ASN A 1 332 ? 41.031 9.787 -33.287 1.00 29.12 332 ASN A CA 1
ATOM 2650 C C . ASN A 1 332 ? 41.638 10.863 -32.385 1.00 29.12 332 ASN A C 1
ATOM 2652 O O . ASN A 1 332 ? 41.202 11.014 -31.243 1.00 29.12 332 ASN A O 1
ATOM 2656 N N . ILE A 1 333 ? 42.589 11.638 -32.906 1.00 35.88 333 ILE A N 1
ATOM 2657 C CA . ILE A 1 333 ? 43.237 12.726 -32.167 1.00 35.88 333 ILE A CA 1
ATOM 2658 C C . ILE A 1 333 ? 42.718 14.061 -32.709 1.00 35.88 333 ILE A C 1
ATOM 2660 O O . ILE A 1 333 ? 42.814 14.347 -33.901 1.00 35.88 333 ILE A O 1
ATOM 2664 N N . THR A 1 334 ? 42.118 14.856 -31.822 1.00 31.28 334 THR A N 1
ATOM 2665 C CA . THR A 1 334 ? 41.578 16.197 -32.101 1.00 31.28 334 THR A CA 1
ATOM 2666 C C . THR A 1 334 ? 41.915 17.117 -30.934 1.00 31.28 334 THR A C 1
ATOM 2668 O O . THR A 1 334 ? 41.956 16.662 -29.788 1.00 31.28 334 THR A O 1
ATOM 2671 N N . SER A 1 335 ? 42.117 18.407 -31.206 1.00 32.19 335 SER A N 1
ATOM 2672 C CA . SER A 1 335 ? 42.574 19.406 -30.224 1.00 32.19 335 SER A CA 1
ATOM 2673 C C . SER A 1 335 ? 41.693 19.570 -28.975 1.00 32.19 335 SER A C 1
ATOM 2675 O O . SER A 1 335 ? 42.155 20.128 -27.987 1.00 32.19 335 SER A O 1
ATOM 2677 N N . GLU A 1 336 ? 40.448 19.089 -28.994 1.00 29.86 336 GLU A N 1
ATOM 2678 C CA . GLU A 1 336 ? 39.503 19.183 -27.870 1.00 29.86 336 GLU A CA 1
ATOM 2679 C C . GLU A 1 336 ? 39.448 17.917 -26.988 1.00 29.86 336 GLU A C 1
ATOM 2681 O O . GLU A 1 336 ? 38.903 17.963 -25.887 1.00 29.86 336 GLU A O 1
ATOM 2686 N N . ASN A 1 337 ? 39.993 16.775 -27.436 1.00 34.16 337 ASN A N 1
ATOM 2687 C CA . ASN A 1 337 ? 39.722 15.453 -26.838 1.00 34.16 337 ASN A CA 1
ATOM 2688 C C . ASN A 1 337 ? 40.946 14.768 -26.205 1.00 34.16 337 ASN A C 1
ATOM 2690 O O . ASN A 1 337 ? 41.065 13.541 -26.210 1.00 34.16 337 ASN A O 1
ATOM 2694 N N . VAL A 1 338 ? 41.857 15.542 -25.616 1.00 33.62 338 VAL A N 1
ATOM 2695 C CA . VAL A 1 338 ? 43.072 15.002 -24.986 1.00 33.62 338 VAL A CA 1
ATOM 2696 C C . VAL A 1 338 ? 42.782 14.535 -23.556 1.00 33.62 338 VAL A C 1
ATOM 2698 O O . VAL A 1 338 ? 43.046 15.227 -22.574 1.00 33.62 338 VAL A O 1
ATOM 2701 N N . ARG A 1 339 ? 42.253 13.315 -23.424 1.00 32.97 339 ARG A N 1
ATOM 2702 C CA . ARG A 1 339 ? 42.392 12.537 -22.183 1.00 32.97 339 ARG A CA 1
ATOM 2703 C C . ARG A 1 339 ? 43.715 11.780 -22.226 1.00 32.97 339 ARG A C 1
ATOM 2705 O O . ARG A 1 339 ? 43.995 11.109 -23.215 1.00 32.97 339 ARG A O 1
ATOM 2712 N N . HIS A 1 340 ? 44.491 11.825 -21.144 1.00 32.56 340 HIS A N 1
ATOM 2713 C CA . HIS A 1 340 ? 45.685 10.988 -21.012 1.00 32.56 340 HIS A CA 1
ATOM 2714 C C . HIS A 1 340 ? 45.306 9.503 -21.154 1.00 32.56 340 HIS A C 1
ATOM 2716 O O . HIS A 1 340 ? 44.602 8.958 -20.302 1.00 32.56 340 HIS A O 1
ATOM 2722 N N . LEU A 1 341 ? 45.812 8.829 -22.191 1.00 36.19 341 LEU A N 1
ATOM 2723 C CA . LEU A 1 341 ? 45.777 7.367 -22.295 1.00 36.19 341 LEU A CA 1
ATOM 2724 C C . LEU A 1 341 ? 46.851 6.761 -21.376 1.00 36.19 341 LEU A C 1
ATOM 2726 O O . LEU A 1 341 ? 47.836 6.186 -21.825 1.00 36.19 341 LEU A O 1
ATOM 2730 N N . GLY A 1 342 ? 46.659 6.912 -20.064 1.00 32.03 342 GLY A N 1
ATOM 2731 C CA . GLY A 1 342 ? 47.511 6.324 -19.028 1.00 32.03 342 GLY A CA 1
ATOM 2732 C C . GLY A 1 342 ? 47.340 4.806 -18.942 1.00 32.03 342 GLY A C 1
ATOM 2733 O O . GLY A 1 342 ? 46.731 4.304 -18.000 1.00 32.03 342 GLY A O 1
ATOM 2734 N N . VAL A 1 343 ? 47.848 4.072 -19.936 1.00 35.78 343 VAL A N 1
ATOM 2735 C CA . VAL A 1 343 ? 47.741 2.606 -20.014 1.00 35.78 343 VAL A CA 1
ATOM 2736 C C . VAL A 1 343 ? 48.768 1.949 -19.089 1.00 35.78 343 VAL A C 1
ATOM 2738 O O . VAL A 1 343 ? 49.924 1.740 -19.458 1.00 35.78 343 VAL A O 1
ATOM 2741 N N . SER A 1 344 ? 48.329 1.604 -17.880 1.00 33.47 344 SER A N 1
ATOM 2742 C CA . SER A 1 344 ? 49.118 0.905 -16.860 1.00 33.47 344 SER A CA 1
ATOM 2743 C C . SER A 1 344 ? 48.197 -0.026 -16.043 1.00 33.47 344 SER A C 1
ATOM 2745 O O . SER A 1 344 ? 47.028 0.326 -15.865 1.00 33.47 344 SER A O 1
ATOM 2747 N N . PRO A 1 345 ? 48.651 -1.197 -15.544 1.00 35.19 345 PRO A N 1
ATOM 2748 C CA . PRO A 1 345 ? 50.028 -1.678 -15.504 1.00 35.19 345 PRO A CA 1
ATOM 2749 C C . PRO A 1 345 ? 50.277 -2.859 -16.459 1.00 35.19 345 PRO A C 1
ATOM 2751 O O . PRO A 1 345 ? 50.296 -4.020 -16.054 1.00 35.19 345 PRO A O 1
ATOM 2754 N N . VAL A 1 346 ? 50.560 -2.559 -17.728 1.00 43.09 346 VAL A N 1
ATOM 2755 C CA . VAL A 1 346 ? 51.512 -3.386 -18.483 1.00 43.09 346 VAL A CA 1
ATOM 2756 C C . VAL A 1 346 ? 52.896 -2.856 -18.121 1.00 43.09 346 VAL A C 1
ATOM 2758 O O . VAL A 1 346 ? 53.104 -1.645 -18.086 1.00 43.09 346 VAL A O 1
ATOM 2761 N N . ASN A 1 347 ? 53.835 -3.739 -17.787 1.00 50.50 347 ASN A N 1
ATOM 2762 C CA . ASN A 1 347 ? 55.174 -3.324 -17.380 1.00 50.50 347 ASN A CA 1
ATOM 2763 C C . ASN A 1 347 ? 55.953 -2.798 -18.599 1.00 50.50 347 ASN A C 1
ATOM 2765 O O . ASN A 1 347 ? 56.590 -3.588 -19.288 1.00 50.50 347 ASN A O 1
ATOM 2769 N N . TRP A 1 348 ? 55.912 -1.493 -18.880 1.00 58.09 348 TRP A N 1
ATOM 2770 C CA . TRP A 1 348 ? 56.655 -0.854 -19.981 1.00 58.09 348 TRP A CA 1
ATOM 2771 C C . TRP A 1 348 ? 58.134 -0.573 -19.653 1.00 58.09 348 TRP A C 1
ATOM 2773 O O . TRP A 1 348 ? 58.776 0.235 -20.319 1.00 58.09 348 TRP A O 1
ATOM 2783 N N . ASN A 1 349 ? 58.701 -1.259 -18.656 1.00 61.44 349 ASN A N 1
ATOM 2784 C CA . ASN A 1 349 ? 60.147 -1.325 -18.498 1.00 61.44 349 ASN A CA 1
ATOM 2785 C C . ASN A 1 349 ? 60.766 -2.142 -19.649 1.00 61.44 349 ASN A C 1
ATOM 2787 O O . ASN A 1 349 ? 60.312 -3.260 -19.941 1.00 61.44 349 ASN A O 1
ATOM 2791 N N . PHE A 1 350 ? 61.796 -1.574 -20.274 1.00 66.81 350 PHE A N 1
ATOM 2792 C CA . PHE A 1 350 ? 62.659 -2.238 -21.256 1.00 66.81 350 PHE A CA 1
ATOM 2793 C C . PHE A 1 350 ? 64.028 -2.586 -20.661 1.00 66.81 350 PHE A C 1
ATOM 2795 O O . PHE A 1 350 ? 64.682 -3.506 -21.138 1.00 66.81 350 PHE A O 1
ATOM 2802 N N . GLY A 1 351 ? 64.440 -1.889 -19.598 1.00 73.00 351 GLY A N 1
ATOM 2803 C CA . GLY A 1 351 ? 65.764 -2.031 -19.011 1.00 73.00 351 GLY A CA 1
ATOM 2804 C C . GLY A 1 351 ? 66.866 -1.592 -19.974 1.00 73.00 351 GLY A C 1
ATOM 2805 O O . GLY A 1 351 ? 66.761 -0.568 -20.653 1.00 73.00 351 GLY A O 1
ATOM 2806 N N . ASP A 1 352 ? 67.912 -2.400 -20.007 1.00 74.25 352 ASP A N 1
ATOM 2807 C CA . ASP A 1 352 ? 69.029 -2.414 -20.951 1.00 74.25 352 ASP A CA 1
ATOM 2808 C C . ASP A 1 352 ? 68.672 -3.021 -22.325 1.00 74.25 352 ASP A C 1
ATOM 2810 O O . ASP A 1 352 ? 69.378 -2.779 -23.302 1.00 74.25 352 ASP A O 1
ATOM 2814 N N . LYS A 1 353 ? 67.573 -3.778 -22.424 1.00 76.69 353 LYS A N 1
ATOM 2815 C CA . LYS A 1 353 ? 67.258 -4.618 -23.589 1.00 76.69 353 LYS A CA 1
ATOM 2816 C C . LYS A 1 353 ? 66.818 -3.853 -24.843 1.00 76.69 353 LYS A C 1
ATOM 2818 O O . LYS A 1 353 ? 66.213 -2.779 -24.780 1.00 76.69 353 LYS A O 1
ATOM 2823 N N . ASP A 1 354 ? 67.037 -4.507 -25.985 1.00 78.50 354 ASP A N 1
ATOM 2824 C CA . ASP A 1 354 ? 66.508 -4.159 -27.308 1.00 78.50 354 ASP A CA 1
ATOM 2825 C C . ASP A 1 354 ? 64.989 -3.941 -27.315 1.00 78.50 354 ASP A C 1
ATOM 2827 O O . ASP A 1 354 ? 64.232 -4.545 -26.546 1.00 78.50 354 ASP A O 1
ATOM 2831 N N . PHE A 1 355 ? 64.516 -3.134 -28.263 1.00 76.06 355 PHE A N 1
ATOM 2832 C CA . PHE A 1 355 ? 63.090 -2.994 -28.555 1.00 76.06 355 PHE A CA 1
ATOM 2833 C C . PHE A 1 355 ? 62.846 -2.464 -29.966 1.00 76.06 355 PHE A C 1
ATOM 2835 O O . PHE A 1 355 ? 63.713 -1.846 -30.580 1.00 76.06 355 PHE A O 1
ATOM 2842 N N . THR A 1 356 ? 61.615 -2.631 -30.444 1.00 72.69 356 THR A N 1
ATOM 2843 C CA . THR A 1 356 ? 61.087 -1.974 -31.643 1.00 72.69 356 THR A CA 1
ATOM 2844 C C . THR A 1 356 ? 59.730 -1.357 -31.325 1.00 72.69 356 THR A C 1
ATOM 2846 O O . THR A 1 356 ? 58.843 -2.042 -30.823 1.00 72.69 356 THR A O 1
ATOM 2849 N N . ILE A 1 357 ? 59.550 -0.077 -31.635 1.00 76.12 357 ILE A N 1
ATOM 2850 C CA . ILE A 1 357 ? 58.259 0.620 -31.604 1.00 76.12 357 ILE A CA 1
ATOM 2851 C C . ILE A 1 357 ? 57.921 0.962 -33.050 1.00 76.12 357 ILE A C 1
ATOM 2853 O O . ILE A 1 357 ? 58.706 1.667 -33.683 1.00 76.12 357 ILE A O 1
ATOM 2857 N N . ASP A 1 358 ? 56.799 0.475 -33.581 1.00 72.06 358 ASP A N 1
ATOM 2858 C CA . ASP A 1 358 ? 56.413 0.709 -34.978 1.00 72.06 358 ASP A CA 1
ATOM 2859 C C . ASP A 1 358 ? 54.907 0.961 -35.152 1.00 72.06 358 ASP A C 1
ATOM 2861 O O . ASP A 1 358 ? 54.086 0.426 -34.403 1.00 72.06 358 ASP A O 1
ATOM 2865 N N . TYR A 1 359 ? 54.550 1.854 -36.082 1.00 64.50 359 TYR A N 1
ATOM 2866 C CA . TYR A 1 359 ? 53.162 2.245 -36.350 1.00 64.50 359 TYR A CA 1
ATOM 2867 C C . TYR A 1 359 ? 52.987 3.009 -37.664 1.00 64.50 359 TYR A C 1
ATOM 2869 O O . TYR A 1 359 ? 53.937 3.535 -38.245 1.00 64.50 359 TYR A O 1
ATOM 2877 N N . TRP A 1 360 ? 51.735 3.123 -38.107 1.00 65.69 360 TRP A N 1
ATOM 2878 C CA . TRP A 1 360 ? 51.332 4.011 -39.194 1.00 65.69 360 TRP A CA 1
ATOM 2879 C C . TRP A 1 360 ? 50.746 5.314 -38.648 1.00 65.69 360 TRP A C 1
ATOM 2881 O O . TRP A 1 360 ? 49.940 5.299 -37.714 1.00 65.69 360 TRP A O 1
ATOM 2891 N N . TYR A 1 361 ? 51.120 6.437 -39.258 1.00 68.19 361 TYR A N 1
ATOM 2892 C CA . TYR A 1 361 ? 50.709 7.781 -38.869 1.00 68.19 361 TYR A CA 1
ATOM 2893 C C . TYR A 1 361 ? 50.302 8.652 -40.069 1.00 68.19 361 TYR A C 1
ATOM 2895 O O . TYR A 1 361 ? 51.017 8.739 -41.070 1.00 68.19 361 TYR A O 1
ATOM 2903 N N . TYR A 1 362 ? 49.152 9.315 -39.956 1.00 65.81 362 TYR A N 1
ATOM 2904 C CA . TYR A 1 362 ? 48.581 10.231 -40.946 1.00 65.81 362 TYR A CA 1
ATOM 2905 C C . TYR A 1 362 ? 48.456 11.631 -40.317 1.00 65.81 362 TYR A C 1
ATOM 2907 O O . TYR A 1 362 ? 47.450 11.900 -39.652 1.00 65.81 362 TYR A O 1
ATOM 2915 N N . PRO A 1 363 ? 49.449 12.524 -40.481 1.00 67.12 363 PRO A N 1
ATOM 2916 C CA . PRO A 1 363 ? 49.343 13.915 -40.046 1.00 67.12 363 PRO A CA 1
ATOM 2917 C C . PRO A 1 363 ? 48.517 14.745 -41.037 1.00 67.12 363 PRO A C 1
ATOM 2919 O O . PRO A 1 363 ? 48.679 14.617 -42.251 1.00 67.12 363 PRO A O 1
ATOM 2922 N N . LYS A 1 364 ? 47.656 15.634 -40.533 1.00 64.44 364 LYS A N 1
ATOM 2923 C CA . LYS A 1 364 ? 46.898 16.618 -41.336 1.00 64.44 364 LYS A CA 1
ATOM 2924 C C . LYS A 1 364 ? 47.497 18.020 -41.276 1.00 64.44 364 LYS A C 1
ATOM 2926 O O . LYS A 1 364 ? 47.413 18.757 -42.254 1.00 64.44 364 LYS A O 1
ATOM 2931 N N . ASP A 1 365 ? 48.108 18.367 -40.147 1.00 64.75 365 ASP A N 1
ATOM 2932 C CA . ASP A 1 365 ? 48.881 19.588 -39.932 1.00 64.75 365 ASP A CA 1
ATOM 2933 C C . ASP A 1 365 ? 50.228 19.260 -39.249 1.00 64.75 365 ASP A C 1
ATOM 2935 O O . ASP A 1 365 ? 50.473 18.122 -38.847 1.00 64.75 365 ASP A O 1
ATOM 2939 N N . THR A 1 366 ? 51.127 20.243 -39.171 1.00 66.19 366 THR A N 1
ATOM 2940 C CA . THR A 1 366 ? 52.383 20.178 -38.400 1.00 66.19 366 THR A CA 1
ATOM 2941 C C . THR A 1 366 ? 52.440 21.357 -37.442 1.00 66.19 366 THR A C 1
ATOM 2943 O O . THR A 1 366 ? 52.101 22.473 -37.842 1.00 66.19 366 THR A O 1
ATOM 2946 N N . LYS A 1 367 ? 52.904 21.145 -36.208 1.00 64.50 367 LYS A N 1
ATOM 2947 C CA . LYS A 1 367 ? 53.048 22.201 -35.187 1.00 64.50 367 LYS A CA 1
ATOM 2948 C C . LYS A 1 367 ? 54.403 22.090 -34.497 1.00 64.50 367 LYS A C 1
ATOM 2950 O O . LYS A 1 367 ? 55.120 21.109 -34.685 1.00 64.50 367 LYS A O 1
ATOM 2955 N N . ASP A 1 368 ? 54.767 23.099 -33.714 1.00 63.53 368 ASP A N 1
ATOM 2956 C CA . ASP A 1 368 ? 55.981 23.010 -32.908 1.00 63.53 368 ASP A CA 1
ATOM 2957 C C . ASP A 1 368 ? 55.797 22.068 -31.709 1.00 63.53 368 ASP A C 1
ATOM 2959 O O . ASP A 1 368 ? 54.719 21.996 -31.114 1.00 63.53 368 ASP A O 1
ATOM 2963 N N . ASN A 1 369 ? 56.870 21.367 -31.345 1.00 66.50 369 ASN A N 1
ATOM 2964 C CA . ASN A 1 369 ? 56.903 20.307 -30.334 1.00 66.50 369 ASN A CA 1
ATOM 2965 C C . ASN A 1 369 ? 55.867 19.186 -30.564 1.00 66.50 369 ASN A C 1
ATOM 2967 O O . ASN A 1 369 ? 55.424 18.560 -29.604 1.00 66.50 369 ASN A O 1
ATOM 2971 N N . ASP A 1 370 ? 55.458 18.952 -31.811 1.00 67.88 370 ASP A N 1
ATOM 2972 C CA . ASP A 1 370 ? 54.433 17.979 -32.198 1.00 67.88 370 ASP A CA 1
ATOM 2973 C C . ASP A 1 370 ? 54.811 16.556 -31.758 1.00 67.88 370 ASP A C 1
ATOM 2975 O O . ASP A 1 370 ? 55.754 15.976 -32.291 1.00 67.88 370 ASP A O 1
ATOM 2979 N N . GLY A 1 371 ? 54.137 16.002 -30.748 1.00 65.50 371 GLY A N 1
ATOM 2980 C CA . GLY A 1 371 ? 54.533 14.732 -30.137 1.00 65.50 371 GLY A CA 1
ATOM 2981 C C . GLY A 1 371 ? 54.059 13.521 -30.934 1.00 65.50 371 GLY A C 1
ATOM 2982 O O . GLY A 1 371 ? 52.876 13.204 -30.918 1.00 65.50 371 GLY A O 1
ATOM 2983 N N . TYR A 1 372 ? 54.975 12.786 -31.563 1.00 72.50 372 TYR A N 1
ATOM 2984 C CA . TYR A 1 372 ? 54.644 11.581 -32.330 1.00 72.50 372 TYR A CA 1
ATOM 2985 C C . TYR A 1 372 ? 54.366 10.409 -31.373 1.00 72.50 372 TYR A C 1
ATOM 2987 O O . TYR A 1 372 ? 53.256 9.874 -31.329 1.00 72.50 372 TYR A O 1
ATOM 2995 N N . PHE A 1 373 ? 55.343 10.083 -30.520 1.00 74.38 373 PHE A N 1
ATOM 2996 C CA . PHE A 1 373 ? 55.142 9.241 -29.337 1.00 74.38 373 PHE A CA 1
ATOM 2997 C C . PHE A 1 373 ? 56.093 9.650 -28.208 1.00 74.38 373 PHE A C 1
ATOM 2999 O O . PHE A 1 373 ? 57.161 10.214 -28.451 1.00 74.38 373 PHE A O 1
ATOM 3006 N N . SER A 1 374 ? 55.755 9.289 -26.973 1.00 71.81 374 SER A N 1
ATOM 3007 C CA . SER A 1 374 ? 56.704 9.281 -25.864 1.00 71.81 374 SER A CA 1
ATOM 3008 C C . SER A 1 374 ? 56.425 8.148 -24.879 1.00 71.81 374 SER A C 1
ATOM 3010 O O . SER A 1 374 ? 55.281 7.845 -24.547 1.00 71.81 374 SER A O 1
ATOM 3012 N N . LEU A 1 375 ? 57.501 7.534 -24.397 1.00 73.94 375 LEU A N 1
ATOM 3013 C CA . LEU A 1 375 ? 57.519 6.695 -23.208 1.00 73.94 375 LEU A CA 1
ATOM 3014 C C . LEU A 1 375 ? 57.984 7.577 -22.049 1.00 73.94 375 LEU A C 1
ATOM 3016 O O . LEU A 1 375 ? 59.079 8.136 -22.112 1.00 73.94 375 LEU A O 1
ATOM 3020 N N . MET A 1 376 ? 57.167 7.751 -21.010 1.00 68.31 376 MET A N 1
ATOM 3021 C CA . MET A 1 376 ? 57.444 8.752 -19.974 1.00 68.31 376 MET A CA 1
ATOM 3022 C C . MET A 1 376 ? 57.080 8.308 -18.560 1.00 68.31 376 MET A C 1
ATOM 3024 O O . MET A 1 376 ? 56.114 7.580 -18.331 1.00 68.31 376 MET A O 1
ATOM 3028 N N . ARG A 1 377 ? 57.847 8.824 -17.596 1.00 70.88 377 ARG A N 1
ATOM 3029 C CA . ARG A 1 377 ? 57.468 8.935 -16.178 1.00 70.88 377 ARG A CA 1
ATOM 3030 C C . ARG A 1 377 ? 56.939 10.338 -15.863 1.00 70.88 377 ARG A C 1
ATOM 3032 O O . ARG A 1 377 ? 56.016 10.476 -15.069 1.00 70.88 377 ARG A O 1
ATOM 3039 N N . ASN A 1 378 ? 57.535 11.353 -16.489 1.00 70.69 378 ASN A N 1
ATOM 3040 C CA . ASN A 1 378 ? 57.148 12.770 -16.522 1.00 70.69 378 ASN A CA 1
ATOM 3041 C C . ASN A 1 378 ? 57.988 13.479 -17.613 1.00 70.69 378 ASN A C 1
ATOM 3043 O O . ASN A 1 378 ? 58.922 12.873 -18.140 1.00 70.69 378 ASN A O 1
ATOM 3047 N N . TYR A 1 379 ? 57.735 14.758 -17.920 1.00 70.75 379 TYR A N 1
ATOM 3048 C CA . TYR A 1 379 ? 58.506 15.522 -18.927 1.00 70.75 379 TYR A CA 1
ATOM 3049 C C . TYR A 1 379 ? 60.029 15.637 -18.666 1.00 70.75 379 TYR A C 1
ATOM 3051 O O . TYR A 1 379 ? 60.779 16.066 -19.548 1.00 70.75 379 TYR A O 1
ATOM 3059 N N . LYS A 1 380 ? 60.508 15.288 -17.462 1.00 76.00 380 LYS A N 1
ATOM 3060 C CA . LYS A 1 380 ? 61.940 15.231 -17.114 1.00 76.00 380 LYS A CA 1
ATOM 3061 C C . LYS A 1 380 ? 62.569 13.853 -17.352 1.00 76.00 380 LYS A C 1
ATOM 3063 O O . LYS A 1 380 ? 63.774 13.777 -17.541 1.00 76.00 380 LYS A O 1
ATOM 3068 N N . ASN A 1 381 ? 61.765 12.791 -17.348 1.00 79.94 381 ASN A N 1
ATOM 3069 C CA . ASN A 1 381 ? 62.190 11.396 -17.447 1.00 79.94 381 ASN A CA 1
ATOM 3070 C C . ASN A 1 381 ? 61.378 10.692 -18.544 1.00 79.94 381 ASN A C 1
ATOM 3072 O O . ASN A 1 381 ? 60.316 10.114 -18.274 1.00 79.94 381 ASN A O 1
ATOM 3076 N N . CYS A 1 382 ? 61.844 10.796 -19.790 1.00 78.44 382 CYS A N 1
ATOM 3077 C CA . CYS A 1 382 ? 61.109 10.351 -20.975 1.00 78.44 382 CYS A CA 1
ATOM 3078 C C . CYS A 1 382 ? 62.014 10.055 -22.183 1.00 78.44 382 CYS A C 1
ATOM 3080 O O . CYS A 1 382 ? 62.971 10.778 -22.449 1.00 78.44 382 CYS A O 1
ATOM 3082 N N . LEU A 1 383 ? 61.668 9.020 -22.947 1.00 83.38 383 LEU A N 1
ATOM 3083 C CA . LEU A 1 383 ? 62.102 8.811 -24.331 1.00 83.38 383 LEU A CA 1
ATOM 3084 C C . LEU A 1 383 ? 60.981 9.311 -25.251 1.00 83.38 383 LEU A C 1
ATOM 3086 O O . LEU A 1 383 ? 59.803 9.068 -24.974 1.00 83.38 383 LEU A O 1
ATOM 3090 N N . TYR A 1 384 ? 61.304 10.022 -26.327 1.00 84.81 384 TYR A N 1
ATOM 3091 C CA . TYR A 1 384 ? 60.288 10.600 -27.210 1.00 84.81 384 TYR A CA 1
ATOM 3092 C C . TYR A 1 384 ? 60.743 10.735 -28.659 1.00 84.81 384 TYR A C 1
ATOM 3094 O O . TYR A 1 384 ? 61.927 10.921 -28.929 1.00 84.81 384 TYR A O 1
ATOM 3102 N N . LEU A 1 385 ? 59.768 10.738 -29.567 1.00 84.88 385 LEU A N 1
ATOM 3103 C CA . LEU A 1 385 ? 59.888 11.235 -30.933 1.00 84.88 385 LEU A CA 1
ATOM 3104 C C . LEU A 1 385 ? 58.925 12.418 -31.105 1.00 84.88 385 LEU A C 1
ATOM 3106 O O . LEU A 1 385 ? 57.744 12.304 -30.765 1.00 84.88 385 LEU A O 1
ATOM 3110 N N . ARG A 1 386 ? 59.403 13.546 -31.635 1.00 81.38 386 ARG A N 1
ATOM 3111 C CA . ARG A 1 386 ? 58.583 14.745 -31.894 1.00 81.38 386 ARG A CA 1
ATOM 3112 C C . ARG A 1 386 ? 58.986 15.477 -33.179 1.00 81.38 386 ARG A C 1
ATOM 3114 O O . ARG A 1 386 ? 60.065 15.230 -33.707 1.00 81.38 386 ARG A O 1
ATOM 3121 N N . GLY A 1 387 ? 58.150 16.401 -33.644 1.00 77.19 387 GLY A N 1
ATOM 3122 C CA . GLY A 1 387 ? 58.489 17.422 -34.640 1.00 77.19 387 GLY A CA 1
ATOM 3123 C C . GLY A 1 387 ? 58.851 18.774 -34.005 1.00 77.19 387 GLY A C 1
ATOM 3124 O O . GLY A 1 387 ? 58.387 19.097 -32.912 1.00 77.19 387 GLY A O 1
ATOM 3125 N N . ASN A 1 388 ? 59.661 19.569 -34.706 1.00 70.19 388 ASN A N 1
ATOM 3126 C CA . ASN A 1 388 ? 60.063 20.940 -34.348 1.00 70.19 388 ASN A CA 1
ATOM 3127 C C . ASN A 1 388 ? 59.726 21.913 -35.505 1.00 70.19 388 ASN A C 1
ATOM 3129 O O . ASN A 1 388 ? 59.675 21.483 -36.662 1.00 70.19 388 ASN A O 1
ATOM 3133 N N . THR A 1 389 ? 59.513 23.203 -35.205 1.00 59.66 389 THR A N 1
ATOM 3134 C CA . THR A 1 389 ? 59.304 24.337 -36.145 1.00 59.66 389 THR A CA 1
ATOM 3135 C C . THR A 1 389 ? 59.949 24.192 -37.530 1.00 59.66 389 THR A C 1
ATOM 3137 O O . THR A 1 389 ? 59.258 24.343 -38.535 1.00 59.66 389 THR A O 1
ATOM 3140 N N . SER A 1 390 ? 61.241 23.853 -37.607 1.00 59.22 390 SER A N 1
ATOM 3141 C CA . SER A 1 390 ? 62.009 23.681 -38.856 1.00 59.22 390 SER A CA 1
ATOM 3142 C C . SER A 1 390 ? 61.610 22.457 -39.703 1.00 59.22 390 SER A C 1
ATOM 3144 O O . SER A 1 390 ? 62.352 22.057 -40.598 1.00 59.22 390 SER A O 1
ATOM 3146 N N . ALA A 1 391 ? 60.464 21.834 -39.415 1.00 57.50 391 ALA A N 1
ATOM 3147 C CA . ALA A 1 391 ? 59.963 20.603 -40.023 1.00 57.50 391 ALA A CA 1
ATOM 3148 C C . ALA A 1 391 ? 60.972 19.437 -39.969 1.00 57.50 391 ALA A C 1
ATOM 3150 O O . ALA A 1 391 ? 61.105 18.661 -40.916 1.00 57.50 391 ALA A O 1
ATOM 3151 N N . ALA A 1 392 ? 61.666 19.327 -38.836 1.00 70.00 392 ALA A N 1
ATOM 3152 C CA . ALA A 1 392 ? 62.612 18.265 -38.516 1.00 70.00 392 ALA A CA 1
ATOM 3153 C C . ALA A 1 392 ? 62.022 17.327 -37.450 1.00 70.00 392 ALA A C 1
ATOM 3155 O O . ALA A 1 392 ? 61.337 17.793 -36.534 1.00 70.00 392 ALA A O 1
ATOM 3156 N N . LEU A 1 393 ? 62.301 16.024 -37.552 1.00 81.94 393 LEU A N 1
ATOM 3157 C CA . LEU A 1 393 ? 62.046 15.070 -36.470 1.00 81.94 393 LEU A CA 1
ATOM 3158 C C . LEU A 1 393 ? 63.155 15.132 -35.419 1.00 81.94 393 LEU A C 1
ATOM 3160 O O . LEU A 1 393 ? 64.321 15.348 -35.737 1.00 81.94 393 LEU A O 1
ATOM 3164 N N . GLU A 1 394 ? 62.798 14.860 -34.172 1.00 86.50 394 GLU A N 1
ATOM 3165 C CA . GLU A 1 394 ? 63.706 14.839 -33.031 1.00 86.50 394 GLU A CA 1
ATOM 3166 C C . GLU A 1 394 ? 63.434 13.619 -32.155 1.00 86.50 394 GLU A C 1
ATOM 3168 O O . GLU A 1 394 ? 62.308 13.428 -31.691 1.00 86.50 394 GLU A O 1
ATOM 3173 N N . LEU A 1 395 ? 64.473 12.819 -31.916 1.00 88.69 395 LEU A N 1
ATOM 3174 C CA . LEU A 1 395 ? 64.453 11.637 -31.055 1.00 88.69 395 LEU A CA 1
ATOM 3175 C C . LEU A 1 395 ? 65.460 11.835 -29.921 1.00 88.69 395 LEU A C 1
ATOM 3177 O O . LEU A 1 395 ? 66.627 12.141 -30.174 1.00 88.69 395 LEU A O 1
ATOM 3181 N N . GLY A 1 396 ? 65.029 11.665 -28.674 1.00 87.12 396 GLY A N 1
ATOM 3182 C CA . GLY A 1 396 ? 65.912 11.847 -27.524 1.00 87.12 396 GLY A CA 1
ATOM 3183 C C . GLY A 1 396 ? 65.409 11.197 -26.246 1.00 87.12 396 GLY A C 1
ATOM 3184 O O . GLY A 1 396 ? 64.215 10.925 -26.091 1.00 87.12 396 GLY A O 1
ATOM 3185 N N . PHE A 1 397 ? 66.341 10.978 -25.324 1.00 87.69 397 PHE A N 1
ATOM 3186 C CA . PHE A 1 397 ? 66.084 10.491 -23.976 1.00 87.69 397 PHE A CA 1
ATOM 3187 C C . PHE A 1 397 ? 66.474 11.559 -22.952 1.00 87.69 397 PHE A C 1
ATOM 3189 O O . PHE A 1 397 ? 67.582 12.102 -22.975 1.00 87.69 397 PHE A O 1
ATOM 3196 N N . LYS A 1 398 ? 65.539 11.852 -22.047 1.00 85.44 398 LYS A N 1
ATOM 3197 C CA . LYS A 1 398 ? 65.752 12.685 -20.868 1.00 85.44 398 LYS A CA 1
ATOM 3198 C C . LYS A 1 398 ? 65.698 11.872 -19.589 1.00 85.44 398 LYS A C 1
ATOM 3200 O O . LYS A 1 398 ? 64.811 11.028 -19.431 1.00 85.44 398 LYS A O 1
ATOM 3205 N N . LYS A 1 399 ? 66.575 12.239 -18.662 1.00 84.75 399 LYS A N 1
ATOM 3206 C CA . LYS A 1 399 ? 66.724 11.691 -17.313 1.00 84.75 399 LYS A CA 1
ATOM 3207 C C . LYS A 1 399 ? 66.855 12.890 -16.373 1.00 84.75 399 LYS A C 1
ATOM 3209 O O . LYS A 1 399 ? 67.634 13.797 -16.637 1.00 84.75 399 LYS A O 1
ATOM 3214 N N . ASP A 1 400 ? 65.964 12.992 -15.392 1.00 83.50 400 ASP A N 1
ATOM 3215 C CA . ASP A 1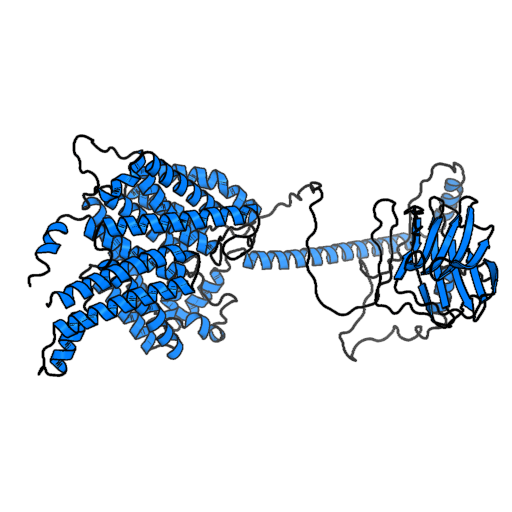 400 ? 65.812 14.112 -14.438 1.00 83.50 400 ASP A CA 1
ATOM 3216 C C . ASP A 1 400 ? 65.827 15.565 -14.983 1.00 83.50 400 ASP A C 1
ATOM 3218 O O . ASP A 1 400 ? 65.808 16.541 -14.226 1.00 83.50 400 ASP A O 1
ATOM 3222 N N . GLY A 1 401 ? 65.670 15.730 -16.299 1.00 79.56 401 GLY A N 1
ATOM 3223 C CA . GLY A 1 401 ? 65.534 17.000 -17.013 1.00 79.56 401 GLY A CA 1
ATOM 3224 C C . GLY A 1 401 ? 66.660 17.271 -18.011 1.00 79.56 401 GLY A C 1
ATOM 3225 O O . GLY A 1 401 ? 66.425 18.011 -18.973 1.00 79.56 401 GLY A O 1
ATOM 3226 N N . THR A 1 402 ? 67.827 16.651 -17.823 1.00 82.69 402 THR A N 1
ATOM 3227 C CA . THR A 1 402 ? 68.955 16.671 -18.763 1.00 82.69 402 THR A CA 1
ATOM 3228 C C . THR A 1 402 ? 68.710 15.734 -19.942 1.00 82.69 402 THR A C 1
ATOM 3230 O O . THR A 1 402 ? 67.905 14.806 -19.867 1.00 82.69 402 THR A O 1
ATOM 3233 N N . PHE A 1 403 ? 69.379 16.012 -21.061 1.00 84.69 403 PHE A N 1
ATOM 3234 C CA . PHE A 1 403 ? 69.443 15.109 -22.206 1.00 84.69 403 PHE A CA 1
ATOM 3235 C C . PHE A 1 403 ? 70.650 14.187 -22.043 1.00 84.69 403 PHE A C 1
ATOM 3237 O O . PHE A 1 403 ? 71.777 14.660 -22.154 1.00 84.69 403 PHE A O 1
ATOM 3244 N N . GLU A 1 404 ? 70.416 12.892 -21.840 1.00 85.81 404 GLU A N 1
ATOM 3245 C CA . GLU A 1 404 ? 71.493 11.889 -21.890 1.00 85.81 404 GLU A CA 1
ATOM 3246 C C . GLU A 1 404 ? 71.967 11.703 -23.334 1.00 85.81 404 GLU A C 1
ATOM 3248 O O . GLU A 1 404 ? 73.156 11.595 -23.621 1.00 85.81 404 GLU A O 1
ATOM 3253 N N . TRP A 1 405 ? 71.015 11.717 -24.272 1.00 87.25 405 TRP A N 1
ATOM 3254 C CA . TRP A 1 405 ? 71.279 11.772 -25.703 1.00 87.25 405 TRP A CA 1
ATOM 3255 C C . TRP A 1 405 ? 70.067 12.325 -26.462 1.00 87.25 405 TRP A C 1
ATOM 3257 O O . TRP A 1 405 ? 68.911 12.180 -26.055 1.00 87.25 405 TRP A O 1
ATOM 3267 N N . PHE A 1 406 ? 70.337 12.975 -27.591 1.00 86.50 406 PHE A N 1
ATOM 3268 C CA . PHE A 1 406 ? 69.343 13.640 -28.431 1.00 86.50 406 PHE A CA 1
ATOM 3269 C C . PHE A 1 406 ? 69.852 13.727 -29.876 1.00 86.50 406 PHE A C 1
ATOM 3271 O O . PHE A 1 406 ? 71.054 13.896 -30.104 1.00 86.50 406 PHE A O 1
ATOM 3278 N N . ARG A 1 407 ? 68.956 13.623 -30.864 1.00 86.06 407 ARG A N 1
ATOM 3279 C CA . ARG A 1 407 ? 69.273 13.878 -32.274 1.00 86.06 407 ARG A CA 1
ATOM 3280 C C . ARG A 1 407 ? 68.086 14.453 -33.043 1.00 86.06 407 ARG A C 1
ATOM 3282 O O . ARG A 1 407 ? 66.989 13.900 -33.017 1.00 86.06 407 ARG A O 1
ATOM 3289 N N . THR A 1 408 ? 68.361 15.512 -33.799 1.00 86.00 408 THR A N 1
ATOM 3290 C CA . THR A 1 408 ? 67.479 16.073 -34.829 1.00 86.00 408 THR A CA 1
ATOM 3291 C C . THR A 1 408 ? 67.807 15.451 -36.193 1.00 86.00 408 THR A C 1
ATOM 3293 O O . THR A 1 408 ? 68.980 15.261 -36.521 1.00 86.00 408 THR A O 1
ATOM 3296 N N . PHE A 1 409 ? 66.790 15.157 -37.004 1.00 82.56 409 PHE A N 1
ATOM 3297 C CA . PHE A 1 409 ? 66.908 14.658 -38.378 1.00 82.56 409 PHE A CA 1
ATOM 3298 C C . PHE A 1 409 ? 66.215 15.633 -39.348 1.00 82.56 409 PHE A C 1
ATOM 3300 O O . PHE A 1 409 ? 65.085 16.040 -39.069 1.00 82.56 409 PHE A O 1
ATOM 3307 N N . PRO A 1 410 ? 66.799 15.964 -40.516 1.00 72.31 410 PRO A N 1
ATOM 3308 C CA . PRO A 1 410 ? 66.233 16.911 -41.489 1.00 72.31 410 PRO A CA 1
ATOM 3309 C C . PRO A 1 410 ? 65.079 16.308 -42.323 1.00 72.31 410 PRO A C 1
ATOM 3311 O O . PRO A 1 410 ? 64.936 16.575 -43.516 1.00 72.31 410 PRO A O 1
ATOM 3314 N N . ASN A 1 411 ? 64.269 15.442 -41.715 1.00 74.19 411 ASN A N 1
ATOM 3315 C CA . ASN A 1 411 ? 63.219 14.662 -42.359 1.00 74.19 411 ASN A CA 1
ATOM 3316 C C . ASN A 1 411 ? 61.900 14.801 -41.590 1.00 74.19 411 ASN A C 1
ATOM 3318 O O . ASN A 1 411 ? 61.895 14.896 -40.364 1.00 74.19 411 ASN A O 1
ATOM 3322 N N . LYS A 1 412 ? 60.784 14.745 -42.323 1.00 73.44 412 LYS A N 1
ATOM 3323 C CA . LYS A 1 412 ? 59.414 14.865 -41.807 1.00 73.44 412 LYS A CA 1
ATOM 3324 C C . LYS A 1 412 ? 58.503 13.783 -42.371 1.00 73.44 412 LYS A C 1
ATOM 3326 O O . LYS A 1 412 ? 58.761 13.254 -43.452 1.00 73.44 412 LYS A O 1
ATOM 3331 N N . CYS A 1 413 ? 57.404 13.513 -41.673 1.00 76.50 413 CYS A N 1
ATOM 3332 C CA . CYS A 1 413 ? 56.280 12.793 -42.262 1.00 76.50 413 CYS A CA 1
ATOM 3333 C C . CYS A 1 413 ? 55.544 13.673 -43.285 1.00 76.50 413 CYS A C 1
ATOM 3335 O O . CYS A 1 413 ? 55.519 14.901 -43.181 1.00 76.50 413 CYS A O 1
ATOM 3337 N N . ASN A 1 414 ? 54.950 13.036 -44.290 1.00 80.31 414 ASN A N 1
ATOM 3338 C CA . ASN A 1 414 ? 54.198 13.715 -45.340 1.00 80.31 414 ASN A CA 1
ATOM 3339 C C . ASN A 1 414 ? 52.764 13.981 -44.876 1.00 80.31 414 ASN A C 1
ATOM 3341 O O . ASN A 1 414 ? 52.100 13.063 -44.393 1.00 80.31 414 ASN A O 1
ATOM 3345 N N . LEU A 1 415 ? 52.283 15.212 -45.061 1.00 73.81 415 LEU A N 1
ATOM 3346 C CA . LEU A 1 415 ? 50.911 15.589 -44.726 1.00 73.81 415 LEU A CA 1
ATOM 3347 C C . LEU A 1 415 ? 49.885 14.910 -45.638 1.00 73.81 415 LEU A C 1
ATOM 3349 O O . LEU A 1 415 ? 50.115 14.734 -46.833 1.00 73.81 415 LEU A O 1
ATOM 3353 N N . ASN A 1 416 ? 48.730 14.588 -45.059 1.00 65.25 416 ASN A N 1
ATOM 3354 C CA . ASN A 1 416 ? 47.552 14.012 -45.709 1.00 65.25 416 ASN A CA 1
ATOM 3355 C C . ASN A 1 416 ? 47.796 12.686 -46.461 1.00 65.25 416 ASN A C 1
ATOM 3357 O O . ASN A 1 416 ? 47.021 12.307 -47.341 1.00 65.25 416 ASN A O 1
ATOM 3361 N N . GLN A 1 417 ? 48.820 11.931 -46.053 1.00 70.50 417 GLN A N 1
ATOM 3362 C CA . GLN A 1 417 ? 49.006 10.530 -46.428 1.00 70.50 417 GLN A CA 1
ATOM 3363 C C . GLN A 1 417 ? 49.566 9.709 -45.260 1.00 70.50 417 GLN A C 1
ATOM 3365 O O . GLN A 1 417 ? 50.100 10.254 -44.294 1.00 70.50 417 GLN A O 1
ATOM 3370 N N . TRP A 1 418 ? 49.426 8.385 -45.340 1.00 67.12 418 TRP A N 1
ATOM 3371 C CA . TRP A 1 418 ? 49.976 7.470 -44.344 1.00 67.12 418 TRP A CA 1
ATOM 3372 C C . TRP A 1 418 ? 51.500 7.401 -44.452 1.00 67.12 418 TRP A C 1
ATOM 3374 O O . TRP A 1 418 ? 52.046 7.214 -45.537 1.00 67.12 418 TRP A O 1
ATOM 3384 N N . ASN A 1 419 ? 52.175 7.505 -43.311 1.00 74.69 419 ASN A N 1
ATOM 3385 C CA . ASN A 1 419 ? 53.606 7.283 -43.167 1.00 74.69 419 ASN A CA 1
ATOM 3386 C C . ASN A 1 419 ? 53.828 6.156 -42.151 1.00 74.69 419 ASN A C 1
ATOM 3388 O O . ASN A 1 419 ? 53.184 6.157 -41.103 1.00 74.69 419 ASN A O 1
ATOM 3392 N N . HIS A 1 420 ? 54.724 5.210 -42.421 1.00 82.69 420 HIS A N 1
ATOM 3393 C CA . HIS A 1 420 ? 55.189 4.265 -41.400 1.00 82.69 420 HIS A CA 1
ATOM 3394 C C . HIS A 1 420 ? 56.340 4.890 -40.617 1.00 82.69 420 HIS A C 1
ATOM 3396 O O . HIS A 1 420 ? 57.196 5.560 -41.199 1.00 82.69 420 HIS A O 1
ATOM 3402 N N . ILE A 1 421 ? 56.354 4.673 -39.308 1.00 83.06 421 ILE A N 1
ATOM 3403 C CA . ILE A 1 421 ? 57.368 5.176 -38.386 1.00 83.06 421 ILE A CA 1
ATOM 3404 C C . ILE A 1 421 ? 57.855 3.997 -37.557 1.00 83.06 421 ILE A C 1
ATOM 3406 O O . ILE A 1 421 ? 57.040 3.248 -37.020 1.00 83.06 421 ILE A O 1
ATOM 3410 N N . ALA A 1 422 ? 59.174 3.864 -37.416 1.00 84.00 422 ALA A N 1
ATOM 3411 C CA . ALA A 1 422 ? 59.766 2.916 -36.481 1.00 84.00 422 ALA A CA 1
ATOM 3412 C C . ALA A 1 422 ? 60.937 3.532 -35.706 1.00 84.00 422 ALA A C 1
ATOM 3414 O O . ALA A 1 422 ? 61.757 4.257 -36.274 1.00 84.00 422 ALA A O 1
ATOM 3415 N N . VAL A 1 423 ? 61.034 3.205 -34.417 1.00 87.94 423 VAL A N 1
ATOM 3416 C CA . VAL A 1 423 ? 62.202 3.469 -33.565 1.00 87.94 423 VAL A CA 1
ATOM 3417 C C . VAL A 1 423 ? 62.653 2.156 -32.943 1.00 87.94 423 VAL A C 1
ATOM 3419 O O . VAL A 1 423 ? 61.841 1.422 -32.378 1.00 87.94 423 VAL A O 1
ATOM 3422 N N . VAL A 1 424 ? 63.941 1.848 -33.067 1.00 85.88 424 VAL A N 1
ATOM 3423 C CA . VAL A 1 424 ? 64.521 0.550 -32.698 1.00 85.88 424 VAL A CA 1
ATOM 3424 C C . VAL A 1 424 ? 65.761 0.775 -31.837 1.00 85.88 424 VAL A C 1
ATOM 3426 O O . VAL A 1 424 ? 66.625 1.549 -32.244 1.00 85.88 424 VAL A O 1
ATOM 3429 N N . ARG A 1 425 ? 65.868 0.095 -30.689 1.00 86.12 425 ARG A N 1
ATOM 3430 C CA . ARG A 1 425 ? 67.127 -0.057 -29.937 1.00 86.12 425 ARG A CA 1
ATOM 3431 C C . ARG A 1 425 ? 67.743 -1.408 -30.267 1.00 86.12 425 ARG A C 1
ATOM 3433 O O . ARG A 1 425 ? 67.045 -2.416 -30.200 1.00 86.12 425 ARG A O 1
ATOM 3440 N N . ASP A 1 426 ? 69.032 -1.380 -30.573 1.00 87.56 426 ASP A N 1
ATOM 3441 C CA . ASP A 1 426 ? 69.903 -2.511 -30.871 1.00 87.56 426 ASP A CA 1
ATOM 3442 C C . ASP A 1 426 ? 71.185 -2.346 -30.048 1.00 87.56 426 ASP A C 1
ATOM 3444 O O . ASP A 1 426 ? 72.093 -1.601 -30.427 1.00 87.56 426 ASP A O 1
ATOM 3448 N N . ASN A 1 427 ? 71.229 -2.981 -28.879 1.00 85.06 427 ASN A N 1
ATOM 3449 C CA . ASN A 1 427 ? 72.271 -2.828 -27.868 1.00 85.06 427 ASN A CA 1
ATOM 3450 C C . ASN A 1 427 ? 72.478 -1.338 -27.505 1.00 85.06 427 ASN A C 1
ATOM 3452 O O . ASN A 1 427 ? 71.564 -0.674 -27.002 1.00 85.06 427 ASN A O 1
ATOM 3456 N N . ASN A 1 428 ? 73.661 -0.799 -27.810 1.00 86.00 428 ASN A N 1
ATOM 3457 C CA . ASN A 1 428 ? 74.047 0.598 -27.585 1.00 86.00 428 ASN A CA 1
ATOM 3458 C C . ASN A 1 428 ? 73.805 1.492 -28.823 1.00 86.00 428 ASN A C 1
ATOM 3460 O O . ASN A 1 428 ? 74.399 2.562 -28.959 1.00 86.00 428 ASN A O 1
ATOM 3464 N N . GLN A 1 429 ? 72.921 1.076 -29.738 1.00 86.75 429 GLN A N 1
ATOM 3465 C CA . GLN A 1 429 ? 72.503 1.856 -30.906 1.00 86.75 429 GLN A CA 1
ATOM 3466 C C . GLN A 1 429 ? 70.992 2.088 -30.926 1.00 86.75 429 GLN A C 1
ATOM 3468 O O . GLN A 1 429 ? 70.206 1.223 -30.542 1.00 86.75 429 GLN A O 1
ATOM 3473 N N . VAL A 1 430 ? 70.576 3.255 -31.420 1.00 89.12 430 VAL A N 1
ATOM 3474 C CA . VAL A 1 430 ? 69.173 3.572 -31.711 1.00 89.12 430 VAL A CA 1
ATOM 3475 C C . VAL A 1 430 ? 69.028 4.014 -33.164 1.00 89.12 430 VAL A C 1
ATOM 3477 O O . VAL A 1 430 ? 69.737 4.902 -33.647 1.00 89.12 430 VAL A O 1
ATOM 3480 N N . TYR A 1 431 ? 68.072 3.403 -33.857 1.00 87.81 431 TYR A N 1
ATOM 3481 C CA . TYR A 1 431 ? 67.691 3.713 -35.230 1.00 87.81 431 TYR A CA 1
ATOM 3482 C C . TYR A 1 431 ? 66.312 4.385 -35.255 1.00 87.81 431 TYR A C 1
ATOM 3484 O O . TYR A 1 431 ? 65.421 4.034 -34.480 1.00 87.81 431 TYR A O 1
ATOM 3492 N N . CYS A 1 432 ? 66.114 5.317 -36.188 1.00 88.50 432 CYS A N 1
ATOM 3493 C CA . CYS A 1 432 ? 64.815 5.922 -36.485 1.00 88.50 432 CYS A CA 1
ATOM 3494 C C . CYS A 1 432 ? 64.525 5.787 -37.982 1.00 88.50 432 CYS A C 1
ATOM 3496 O O . CYS A 1 432 ? 65.425 5.999 -38.799 1.00 88.50 432 CYS A O 1
ATOM 3498 N N . PHE A 1 433 ? 63.282 5.468 -38.340 1.00 86.62 433 PHE A N 1
ATOM 3499 C CA . PHE A 1 433 ? 62.844 5.229 -39.714 1.00 86.62 433 PHE A CA 1
ATOM 3500 C C . PHE A 1 433 ? 61.577 6.023 -40.048 1.00 86.62 433 PHE A C 1
ATOM 3502 O O . PHE A 1 433 ? 60.655 6.085 -39.233 1.00 86.62 433 PHE A O 1
ATOM 3509 N N . ILE A 1 434 ? 61.503 6.551 -41.274 1.00 86.38 434 ILE A N 1
ATOM 3510 C CA . ILE A 1 434 ? 60.242 6.950 -41.921 1.00 86.38 434 ILE A CA 1
ATOM 3511 C C . ILE A 1 434 ? 60.105 6.145 -43.214 1.00 86.38 434 ILE A C 1
ATOM 3513 O O . ILE A 1 434 ? 61.029 6.103 -44.025 1.00 86.38 434 ILE A O 1
ATOM 3517 N N . ASN A 1 435 ? 58.932 5.555 -43.442 1.00 84.44 435 ASN A N 1
ATOM 3518 C CA . ASN A 1 435 ? 58.569 4.861 -44.680 1.00 84.44 435 ASN A CA 1
ATOM 3519 C C . ASN A 1 435 ? 59.580 3.781 -45.117 1.00 84.44 435 ASN A C 1
ATOM 3521 O O . ASN A 1 435 ? 59.860 3.625 -46.303 1.00 84.44 435 ASN A O 1
ATOM 3525 N N . GLY A 1 436 ? 60.149 3.059 -44.145 1.00 81.12 436 GLY A N 1
ATOM 3526 C CA . GLY A 1 436 ? 61.166 2.024 -44.364 1.00 81.12 436 GLY A CA 1
ATOM 3527 C C . GLY A 1 436 ? 62.612 2.527 -44.488 1.00 81.12 436 GLY A C 1
ATOM 3528 O O . GLY A 1 436 ? 63.547 1.742 -44.343 1.00 81.12 436 GLY A O 1
ATOM 3529 N N . ARG A 1 437 ? 62.831 3.833 -44.686 1.00 84.44 437 ARG A N 1
ATOM 3530 C CA . ARG A 1 437 ? 64.166 4.440 -44.818 1.00 84.44 437 ARG A CA 1
ATOM 3531 C C . ARG A 1 437 ? 64.727 4.860 -43.458 1.00 84.44 437 ARG A C 1
ATOM 3533 O O . ARG A 1 437 ? 64.058 5.591 -42.722 1.00 84.44 437 ARG A O 1
ATOM 3540 N N . ARG A 1 438 ? 65.957 4.449 -43.134 1.00 88.19 438 ARG A N 1
ATOM 3541 C CA . ARG A 1 438 ? 66.659 4.819 -41.894 1.00 88.19 438 ARG A CA 1
ATOM 3542 C C . ARG A 1 438 ? 67.159 6.261 -41.995 1.00 88.19 438 ARG A C 1
ATOM 3544 O O . ARG A 1 438 ? 67.784 6.638 -42.983 1.00 88.19 438 ARG A O 1
ATOM 3551 N N . LEU A 1 439 ? 66.887 7.071 -40.974 1.00 84.69 439 LEU A N 1
ATOM 3552 C CA . LEU A 1 439 ? 67.239 8.496 -40.960 1.00 84.69 439 LEU A CA 1
ATOM 3553 C C . LEU A 1 439 ? 68.697 8.715 -40.533 1.00 84.69 439 LEU A C 1
ATOM 3555 O O . LEU A 1 439 ? 69.436 9.437 -41.194 1.00 84.69 439 LEU A O 1
ATOM 3559 N N . ALA A 1 440 ? 69.120 8.063 -39.446 1.00 74.56 440 ALA A N 1
ATOM 3560 C CA . ALA A 1 440 ? 70.520 7.930 -39.042 1.00 74.56 440 ALA A CA 1
ATOM 3561 C C . ALA A 1 440 ? 70.685 6.769 -38.042 1.00 74.56 440 ALA A C 1
ATOM 3563 O O . ALA A 1 440 ? 69.708 6.131 -37.641 1.00 74.56 440 ALA A O 1
ATOM 3564 N N . VAL A 1 441 ? 71.928 6.545 -37.609 1.00 83.25 441 VAL A N 1
ATOM 3565 C CA . VAL A 1 441 ? 72.272 5.754 -36.419 1.00 83.25 441 VAL A CA 1
ATOM 3566 C C . VAL A 1 441 ? 72.651 6.712 -35.287 1.00 83.25 441 VAL A C 1
ATOM 3568 O O . VAL A 1 441 ? 73.433 7.645 -35.498 1.00 83.25 441 VAL A O 1
ATOM 3571 N N . ILE A 1 442 ? 72.110 6.485 -34.093 1.00 87.06 442 ILE A N 1
ATOM 3572 C CA . ILE A 1 442 ? 72.514 7.138 -32.844 1.00 87.06 442 ILE A CA 1
ATOM 3573 C C . ILE A 1 442 ? 73.293 6.100 -32.030 1.00 87.06 442 ILE A C 1
ATOM 3575 O O . ILE A 1 442 ? 72.767 5.020 -31.790 1.00 87.06 442 ILE A O 1
ATOM 3579 N N . GLN A 1 443 ? 74.516 6.412 -31.600 1.00 86.19 443 GLN A N 1
ATOM 3580 C CA . GLN A 1 443 ? 75.182 5.657 -30.529 1.00 86.19 443 GLN A CA 1
ATOM 3581 C C . GLN A 1 443 ? 74.675 6.202 -29.188 1.00 86.19 443 GLN A C 1
ATOM 3583 O O . GLN A 1 443 ? 74.595 7.424 -29.032 1.00 86.19 443 GLN A O 1
ATOM 3588 N N . ILE A 1 444 ? 74.321 5.324 -28.252 1.00 84.69 444 ILE A N 1
ATOM 3589 C CA . ILE A 1 444 ? 73.793 5.678 -26.928 1.00 84.69 444 ILE A CA 1
ATOM 3590 C C . ILE A 1 444 ? 74.612 4.992 -25.820 1.00 84.69 444 ILE A C 1
ATOM 3592 O O . ILE A 1 444 ? 75.151 3.911 -26.057 1.00 84.69 444 ILE A O 1
ATOM 3596 N N . PRO A 1 445 ? 74.721 5.582 -24.616 1.00 79.31 445 PRO A N 1
ATOM 3597 C CA . PRO A 1 445 ? 75.262 4.883 -23.452 1.00 79.31 445 PRO A CA 1
ATOM 3598 C C . PRO A 1 445 ? 74.337 3.743 -22.983 1.00 79.31 445 PRO A C 1
ATOM 3600 O O . PRO A 1 445 ? 73.173 3.656 -23.388 1.00 79.31 445 PRO A O 1
ATOM 3603 N N . GLU A 1 446 ? 74.851 2.885 -22.097 1.00 73.06 446 GLU A N 1
ATOM 3604 C CA . GLU A 1 446 ? 74.119 1.765 -21.483 1.00 73.06 446 GLU A CA 1
ATOM 3605 C C . GLU A 1 446 ? 73.033 2.258 -20.515 1.00 73.06 446 GLU A C 1
ATOM 3607 O O . GLU A 1 446 ? 73.204 2.311 -19.299 1.00 73.06 446 GLU A O 1
ATOM 3612 N N . GLU A 1 447 ? 71.890 2.652 -21.078 1.00 69.88 447 GLU A N 1
ATOM 3613 C CA . GLU A 1 447 ? 70.779 3.239 -20.330 1.00 69.88 447 GLU A CA 1
ATOM 3614 C C . GLU A 1 447 ? 69.659 2.250 -19.992 1.00 69.88 447 GLU A C 1
ATOM 3616 O O . GLU A 1 447 ? 69.327 1.349 -20.771 1.00 69.88 447 GLU A O 1
ATOM 3621 N N . ASN A 1 448 ? 69.045 2.474 -18.824 1.00 71.69 448 ASN A N 1
ATOM 3622 C CA . ASN A 1 448 ? 68.022 1.619 -18.220 1.00 71.69 448 ASN A CA 1
ATOM 3623 C C . ASN A 1 448 ? 66.627 2.274 -18.323 1.00 71.69 448 ASN A C 1
ATOM 3625 O O . ASN A 1 448 ? 66.239 3.140 -17.530 1.00 71.69 448 ASN A O 1
ATOM 3629 N N . LEU A 1 449 ? 65.872 1.878 -19.348 1.00 70.81 449 LEU A N 1
ATOM 3630 C CA . LEU A 1 449 ? 64.686 2.588 -19.832 1.00 70.81 449 LEU A CA 1
ATOM 3631 C C . LEU A 1 449 ? 63.401 2.168 -19.085 1.00 70.81 449 LEU A C 1
ATOM 3633 O O . LEU A 1 449 ? 62.636 1.304 -19.523 1.00 70.81 449 LEU A O 1
ATOM 3637 N N . THR A 1 450 ? 63.168 2.818 -17.938 1.00 67.94 450 THR A N 1
ATOM 3638 C CA . THR A 1 450 ? 62.119 2.497 -16.945 1.00 67.94 450 THR A CA 1
ATOM 3639 C C . THR A 1 450 ? 60.919 3.462 -16.971 1.00 67.94 450 THR A C 1
ATOM 3641 O O . THR A 1 450 ? 60.782 4.354 -16.119 1.00 67.94 450 THR A O 1
ATOM 3644 N N . PHE A 1 451 ? 59.997 3.265 -17.919 1.00 66.06 451 PHE A N 1
ATOM 3645 C CA . PHE A 1 451 ? 58.814 4.122 -18.097 1.00 66.06 451 PHE A CA 1
ATOM 3646 C C . PHE A 1 451 ? 57.505 3.457 -17.615 1.00 66.06 451 PHE A C 1
ATOM 3648 O O . PHE A 1 451 ? 57.248 2.309 -17.966 1.00 66.06 451 PHE A O 1
ATOM 3655 N N . PRO A 1 452 ? 56.646 4.151 -16.837 1.00 52.72 452 PRO A N 1
ATOM 3656 C CA . PRO A 1 452 ? 55.320 3.649 -16.452 1.00 52.72 452 PRO A CA 1
ATOM 3657 C C . PRO A 1 452 ? 54.205 3.912 -17.483 1.00 52.72 452 PRO A C 1
ATOM 3659 O O . PRO A 1 452 ? 53.164 3.253 -17.405 1.00 52.72 452 PRO A O 1
ATOM 3662 N N . TYR A 1 453 ? 54.391 4.856 -18.419 1.00 57.06 453 TYR A N 1
ATOM 3663 C CA . TYR A 1 453 ? 53.360 5.283 -19.375 1.00 57.06 453 TYR A CA 1
ATOM 3664 C C . TYR A 1 453 ? 53.866 5.328 -20.823 1.00 57.06 453 TYR A C 1
ATOM 3666 O O . TYR A 1 453 ? 54.998 5.735 -21.088 1.00 57.06 453 TYR A O 1
ATOM 3674 N N . VAL A 1 454 ? 52.969 4.989 -21.753 1.00 62.78 454 VAL A N 1
ATOM 3675 C CA . VAL A 1 454 ? 53.089 5.232 -23.199 1.00 62.78 454 VAL A CA 1
ATOM 3676 C C . VAL A 1 454 ? 52.104 6.337 -23.570 1.00 62.78 454 VAL A C 1
ATOM 3678 O O . VAL A 1 454 ? 50.957 6.303 -23.127 1.00 62.78 454 VAL A O 1
ATOM 3681 N N . VAL A 1 455 ? 52.527 7.302 -24.381 1.00 61.44 455 VAL A N 1
ATOM 3682 C CA . VAL A 1 455 ? 51.697 8.421 -24.844 1.00 61.44 455 VAL A CA 1
ATOM 3683 C C . VAL A 1 455 ? 51.911 8.638 -26.344 1.00 61.44 455 VAL A C 1
ATOM 3685 O O . VAL A 1 455 ? 53.032 8.524 -26.835 1.00 61.44 455 VAL A O 1
ATOM 3688 N N . LEU A 1 456 ? 50.835 8.939 -27.074 1.00 63.56 456 LEU A N 1
ATOM 3689 C CA . LEU A 1 456 ? 50.805 9.106 -28.533 1.00 63.56 456 LEU A CA 1
ATOM 3690 C C . LEU A 1 456 ? 50.156 10.450 -28.888 1.00 63.56 456 LEU A C 1
ATOM 3692 O O . LEU A 1 456 ? 49.203 10.845 -28.215 1.00 63.56 456 LEU A O 1
ATOM 3696 N N . GLY A 1 457 ? 50.636 11.136 -29.930 1.00 56.84 457 GLY A N 1
ATOM 3697 C CA . GLY A 1 457 ? 50.055 12.412 -30.382 1.00 56.84 457 GLY A CA 1
ATOM 3698 C C . GLY A 1 457 ? 50.179 13.578 -29.386 1.00 56.84 457 GLY A C 1
ATOM 3699 O O . GLY A 1 457 ? 49.375 14.506 -29.434 1.00 56.84 457 GLY A O 1
ATOM 3700 N N . PHE A 1 458 ? 51.114 13.505 -28.433 1.00 59.62 458 PHE A N 1
ATOM 3701 C CA . PHE A 1 458 ? 51.292 14.475 -27.348 1.00 59.62 458 PHE A CA 1
ATOM 3702 C C . PHE A 1 458 ? 52.753 14.533 -26.902 1.00 59.62 458 PHE A C 1
ATOM 3704 O O . PHE A 1 458 ? 53.431 13.508 -26.790 1.00 59.62 458 PHE A O 1
ATOM 3711 N N . TRP A 1 459 ? 53.207 15.740 -26.569 1.00 59.34 459 TRP A N 1
ATOM 3712 C CA . TRP A 1 459 ? 54.469 16.000 -25.885 1.00 59.34 459 TRP A CA 1
ATOM 3713 C C . TRP A 1 459 ? 54.278 17.108 -24.840 1.00 59.34 459 TRP A C 1
ATOM 3715 O O . TRP A 1 459 ? 53.628 18.121 -25.107 1.00 59.34 459 TRP A O 1
ATOM 3725 N N . GLU A 1 460 ? 54.857 16.916 -23.652 1.00 58.22 460 GLU A N 1
ATOM 3726 C CA . GLU A 1 460 ? 54.799 17.871 -22.543 1.00 58.22 460 GLU A CA 1
ATOM 3727 C C . GLU A 1 460 ? 56.108 18.664 -22.437 1.00 58.22 460 GLU A C 1
ATOM 3729 O O . GLU A 1 460 ? 57.199 18.097 -22.370 1.00 58.22 460 GLU A O 1
ATOM 3734 N N . THR A 1 461 ? 56.004 19.990 -22.348 1.00 59.62 461 THR A N 1
ATOM 3735 C CA . THR A 1 461 ? 57.106 20.849 -21.895 1.00 59.62 461 THR A CA 1
ATOM 3736 C C . THR A 1 461 ? 56.823 21.352 -20.481 1.00 59.62 461 THR A C 1
ATOM 3738 O O . THR A 1 461 ? 55.671 21.597 -20.123 1.00 59.62 461 THR A O 1
ATOM 3741 N N . GLY A 1 462 ? 57.870 21.575 -19.678 1.00 54.12 462 GLY A N 1
ATOM 3742 C CA . GLY A 1 462 ? 57.728 22.029 -18.285 1.00 54.12 462 GLY A CA 1
ATOM 3743 C C . GLY A 1 462 ? 56.985 23.364 -18.104 1.00 54.12 462 GLY A C 1
ATOM 3744 O O . GLY A 1 462 ? 56.487 23.636 -17.016 1.00 54.12 462 GLY A O 1
ATOM 3745 N N . ASN A 1 463 ? 56.844 24.156 -19.175 1.00 48.94 463 ASN A N 1
ATOM 3746 C CA . ASN A 1 463 ? 56.098 25.418 -19.195 1.00 48.94 463 ASN A CA 1
ATOM 3747 C C . ASN A 1 463 ? 54.632 25.263 -19.659 1.00 48.94 463 ASN A C 1
ATOM 3749 O O . ASN A 1 463 ? 53.973 26.268 -19.907 1.00 48.94 463 ASN A O 1
ATOM 3753 N N . LYS A 1 464 ? 54.108 24.032 -19.776 1.00 47.81 464 LYS A N 1
ATOM 3754 C CA . LYS A 1 464 ? 52.741 23.720 -20.253 1.00 47.81 464 LYS A CA 1
ATOM 3755 C C . LYS A 1 464 ? 52.443 24.145 -21.703 1.00 47.81 464 LYS A C 1
ATOM 3757 O O . LYS A 1 464 ? 51.279 24.263 -22.076 1.00 47.81 464 LYS A O 1
ATOM 3762 N N . ASN A 1 465 ? 53.467 24.321 -22.541 1.00 45.69 465 ASN A N 1
ATOM 3763 C CA . ASN A 1 465 ? 53.268 24.377 -23.990 1.00 45.69 465 ASN A CA 1
ATOM 3764 C C . ASN A 1 465 ? 53.141 22.941 -24.517 1.00 45.69 465 ASN A C 1
ATOM 3766 O O . ASN A 1 465 ? 54.053 22.129 -24.326 1.00 45.69 465 ASN A O 1
ATOM 3770 N N . PHE A 1 466 ? 52.016 22.641 -25.167 1.00 53.84 466 PHE A N 1
ATOM 3771 C CA . PHE A 1 466 ? 51.679 21.315 -25.688 1.00 53.84 466 PHE A CA 1
ATOM 3772 C C . PHE A 1 466 ? 51.659 21.326 -27.222 1.00 53.84 466 PHE A C 1
ATOM 3774 O O . PHE A 1 466 ? 50.929 22.115 -27.826 1.00 53.84 466 PHE A O 1
ATOM 3781 N N . GLY A 1 467 ? 52.432 20.440 -27.852 1.00 50.28 467 GLY A N 1
ATOM 3782 C CA . GLY A 1 467 ? 52.399 20.235 -29.302 1.00 50.28 467 GLY A CA 1
ATOM 3783 C C . GLY A 1 467 ? 51.398 19.144 -29.687 1.00 50.28 467 GLY A C 1
ATOM 3784 O O . GLY A 1 467 ? 51.543 18.000 -29.257 1.00 50.28 467 GLY A O 1
ATOM 3785 N N . PHE A 1 468 ? 50.398 19.504 -30.498 1.00 56.69 468 PHE A N 1
ATOM 3786 C CA . PHE A 1 468 ? 49.290 18.631 -30.916 1.00 56.69 468 PHE A CA 1
ATOM 3787 C C . PHE A 1 468 ? 48.997 18.753 -32.416 1.00 56.69 468 PHE A C 1
ATOM 3789 O O . PHE A 1 468 ? 48.187 19.604 -32.808 1.00 56.69 468 PHE A O 1
ATOM 3796 N N . SER A 1 469 ? 49.583 17.922 -33.275 1.00 52.81 469 SER A N 1
ATOM 3797 C CA . SER A 1 469 ? 49.053 17.786 -34.638 1.00 52.81 469 SER A CA 1
ATOM 3798 C C . SER A 1 469 ? 47.674 17.111 -34.656 1.00 52.81 469 SER A C 1
ATOM 3800 O O . SER A 1 469 ? 47.322 16.302 -33.795 1.00 52.81 469 SER A O 1
ATOM 3802 N N . ASN A 1 470 ? 46.856 17.463 -35.646 1.00 56.22 470 ASN A N 1
ATOM 3803 C CA . ASN A 1 470 ? 45.643 16.721 -35.975 1.00 56.22 470 ASN A CA 1
ATOM 3804 C C . ASN A 1 470 ? 46.015 15.539 -36.881 1.00 56.22 470 ASN A C 1
ATOM 3806 O O . ASN A 1 470 ? 46.656 15.738 -37.914 1.00 56.22 470 ASN A O 1
ATOM 3810 N N . GLY A 1 471 ? 45.568 14.323 -36.560 1.00 57.38 471 GLY A N 1
ATOM 3811 C CA . GLY A 1 471 ? 45.952 13.139 -37.332 1.00 57.38 471 GLY A CA 1
ATOM 3812 C C . GLY A 1 471 ? 45.303 11.828 -36.891 1.00 57.38 471 GLY A C 1
ATOM 3813 O O . GLY A 1 471 ? 44.445 11.799 -36.006 1.00 57.38 471 GLY A O 1
ATOM 3814 N N . TYR A 1 472 ? 45.726 10.738 -37.532 1.00 53.03 472 TYR A N 1
ATOM 3815 C CA . TYR A 1 472 ? 45.311 9.365 -37.224 1.00 53.03 472 TYR A CA 1
ATOM 3816 C C . TYR A 1 472 ? 46.529 8.469 -36.987 1.00 53.03 472 TYR A C 1
ATOM 3818 O O . TYR A 1 472 ? 47.504 8.547 -37.734 1.00 53.03 472 TYR A O 1
ATOM 3826 N N . ILE A 1 473 ? 46.448 7.576 -35.998 1.00 54.03 473 ILE A N 1
ATOM 3827 C CA . ILE A 1 473 ? 47.432 6.511 -35.752 1.00 54.03 473 ILE A CA 1
ATOM 3828 C C . ILE A 1 473 ? 46.760 5.155 -35.984 1.00 54.03 473 ILE A C 1
ATOM 3830 O O . ILE A 1 473 ? 45.622 4.940 -35.561 1.00 54.03 473 ILE A O 1
ATOM 3834 N N . TYR A 1 474 ? 47.468 4.235 -36.638 1.00 47.31 474 TYR A N 1
ATOM 3835 C CA . TYR A 1 474 ? 47.010 2.872 -36.896 1.00 47.31 474 TYR A CA 1
ATOM 3836 C C . TYR A 1 474 ? 48.110 1.845 -36.598 1.00 47.31 474 TYR A C 1
ATOM 3838 O O . TYR A 1 474 ? 49.281 2.054 -36.913 1.00 47.31 474 TYR A O 1
ATOM 3846 N N . GLY A 1 475 ? 47.716 0.709 -36.012 1.00 51.59 475 GLY A N 1
ATOM 3847 C CA . GLY A 1 475 ? 48.587 -0.457 -35.838 1.00 51.59 475 GLY A CA 1
ATOM 3848 C C . GLY A 1 475 ? 49.751 -0.273 -34.860 1.00 51.59 475 GLY A C 1
ATOM 3849 O O . GLY A 1 475 ? 50.777 -0.913 -35.056 1.00 51.59 475 GLY A O 1
ATOM 3850 N N . PHE A 1 476 ? 49.618 0.585 -33.840 1.00 58.06 476 PHE A N 1
ATOM 3851 C CA . PHE A 1 476 ? 50.714 0.860 -32.904 1.00 58.06 476 PHE A CA 1
ATOM 3852 C C . PHE A 1 476 ? 51.174 -0.386 -32.139 1.00 58.06 476 PHE A C 1
ATOM 3854 O O . PHE A 1 476 ? 50.383 -1.035 -31.449 1.00 58.06 476 PHE A O 1
ATOM 3861 N N . ARG A 1 477 ? 52.470 -0.692 -32.258 1.00 57.66 477 ARG A N 1
ATOM 3862 C CA . ARG A 1 477 ? 53.120 -1.885 -31.719 1.00 57.66 477 ARG A CA 1
ATOM 3863 C C . ARG A 1 477 ? 54.361 -1.521 -30.909 1.00 57.66 477 ARG A C 1
ATOM 3865 O O . ARG A 1 477 ? 55.118 -0.622 -31.265 1.00 57.66 477 ARG A O 1
ATOM 3872 N N . ILE A 1 478 ? 54.586 -2.295 -29.849 1.00 64.06 478 ILE A N 1
ATOM 3873 C CA . ILE A 1 478 ? 55.842 -2.347 -29.102 1.00 64.06 478 ILE A CA 1
ATOM 3874 C C . ILE A 1 478 ? 56.282 -3.813 -29.045 1.00 64.06 478 ILE A C 1
ATOM 3876 O O . ILE A 1 478 ? 55.644 -4.625 -28.376 1.00 64.06 478 ILE A O 1
ATOM 3880 N N . THR A 1 479 ? 57.376 -4.141 -29.724 1.00 63.06 479 THR A N 1
ATOM 3881 C CA . THR A 1 479 ? 58.089 -5.417 -29.600 1.00 63.06 479 THR A CA 1
ATOM 3882 C C . THR A 1 479 ? 59.236 -5.231 -28.612 1.00 63.06 479 THR A C 1
ATOM 3884 O O . THR A 1 479 ? 59.997 -4.267 -28.713 1.00 63.06 479 THR A O 1
ATOM 3887 N N . LYS A 1 480 ? 59.372 -6.143 -27.650 1.00 66.81 480 LYS A N 1
ATOM 3888 C CA . LYS A 1 480 ? 60.445 -6.123 -26.649 1.00 66.81 480 LYS A CA 1
ATOM 3889 C C . LYS A 1 480 ? 61.528 -7.141 -26.968 1.00 66.81 480 LYS A C 1
ATOM 3891 O O . LYS A 1 480 ? 61.244 -8.159 -27.588 1.00 66.81 480 LYS A O 1
ATOM 3896 N N . GLU A 1 481 ? 62.727 -6.877 -26.460 1.00 74.06 481 GLU A N 1
ATOM 3897 C CA . GLU A 1 481 ? 63.890 -7.774 -26.492 1.00 74.06 481 GLU A CA 1
ATOM 3898 C C . GLU A 1 481 ? 64.334 -8.135 -27.925 1.00 74.06 481 GLU A C 1
ATOM 3900 O O . GLU A 1 481 ? 65.016 -9.132 -28.143 1.00 74.06 481 GLU A O 1
ATOM 3905 N N . GLN A 1 482 ? 63.917 -7.329 -28.913 1.00 66.50 482 GLN A N 1
ATOM 3906 C CA . GLN A 1 482 ? 64.131 -7.566 -30.341 1.00 66.50 482 GLN A CA 1
ATOM 3907 C C . GLN A 1 482 ? 64.247 -6.258 -31.138 1.00 66.50 482 GLN A C 1
ATOM 3909 O O . GLN A 1 482 ? 63.313 -5.447 -31.197 1.00 66.50 482 GLN A O 1
ATOM 3914 N N . ALA A 1 483 ? 65.372 -6.111 -31.834 1.00 74.12 483 ALA A N 1
ATOM 3915 C CA . ALA A 1 483 ? 65.616 -5.076 -32.829 1.00 74.12 483 ALA A CA 1
ATOM 3916 C C . ALA A 1 483 ? 65.224 -5.554 -34.244 1.00 74.12 483 ALA A C 1
ATOM 3918 O O . ALA A 1 483 ? 66.037 -6.151 -34.952 1.00 74.12 483 ALA A O 1
ATOM 3919 N N . LEU A 1 484 ? 63.975 -5.305 -34.663 1.00 67.69 484 LEU A N 1
ATOM 3920 C CA . LEU A 1 484 ? 63.408 -5.849 -35.909 1.00 67.69 484 LEU A CA 1
ATOM 3921 C C . LEU A 1 484 ? 63.926 -5.160 -37.183 1.00 67.69 484 LEU A C 1
ATOM 3923 O O . LEU A 1 484 ? 64.012 -5.796 -38.231 1.00 67.69 484 LEU A O 1
ATOM 3927 N N . PHE A 1 485 ? 64.269 -3.870 -37.107 1.00 78.06 485 PHE A N 1
ATOM 3928 C CA . PHE A 1 485 ? 64.731 -3.082 -38.254 1.00 78.06 485 PHE A CA 1
ATOM 3929 C C . PHE A 1 485 ? 66.117 -2.498 -37.967 1.00 78.06 485 PHE A C 1
ATOM 3931 O O . PHE A 1 485 ? 66.250 -1.550 -37.194 1.00 78.06 485 PHE A O 1
ATOM 3938 N N . LYS A 1 486 ? 67.158 -3.069 -38.588 1.00 81.12 486 LYS A N 1
ATOM 3939 C CA . LYS A 1 486 ? 68.562 -2.643 -38.412 1.00 81.12 486 LYS A CA 1
ATOM 3940 C C . LYS A 1 486 ? 69.110 -1.838 -39.599 1.00 81.12 486 LYS A C 1
ATOM 3942 O O . LYS A 1 486 ? 70.023 -1.032 -39.435 1.00 81.12 486 LYS A O 1
ATOM 3947 N N . SER A 1 487 ? 68.518 -1.993 -40.780 1.00 79.50 487 SER A N 1
ATOM 3948 C CA . SER A 1 487 ? 68.852 -1.305 -42.036 1.00 79.50 487 SER A CA 1
ATOM 3949 C C . SER A 1 487 ? 67.577 -0.875 -42.771 1.00 79.50 487 SER A C 1
ATOM 3951 O O . SER A 1 487 ? 66.478 -1.247 -42.361 1.00 79.50 487 SER A O 1
ATOM 3953 N N . ASP A 1 488 ? 67.716 -0.079 -43.838 1.00 78.25 488 ASP A N 1
ATOM 3954 C CA . ASP A 1 488 ? 66.603 0.299 -44.719 1.00 78.25 488 ASP A CA 1
ATOM 3955 C C . ASP A 1 488 ? 65.819 -0.939 -45.175 1.00 78.25 488 ASP A C 1
ATOM 3957 O O . ASP A 1 488 ? 66.386 -1.887 -45.725 1.00 78.25 488 ASP A O 1
ATOM 3961 N N . PHE A 1 489 ? 64.505 -0.913 -44.966 1.00 75.69 489 PHE A N 1
ATOM 3962 C CA . PHE A 1 489 ? 63.593 -1.996 -45.306 1.00 75.69 489 PHE A CA 1
ATOM 3963 C C . PHE A 1 489 ? 62.543 -1.519 -46.305 1.00 75.69 489 PHE A C 1
ATOM 3965 O O . PHE A 1 489 ? 62.062 -0.388 -46.248 1.00 75.69 489 PHE A O 1
ATOM 3972 N N . LYS A 1 490 ? 62.142 -2.393 -47.232 1.00 64.44 490 LYS A N 1
ATOM 3973 C CA . LYS A 1 490 ? 60.982 -2.101 -48.075 1.00 64.44 490 LYS A CA 1
ATOM 3974 C C . LYS A 1 490 ? 59.719 -2.255 -47.240 1.00 64.44 490 LYS A C 1
ATOM 3976 O O . LYS A 1 490 ? 59.489 -3.304 -46.641 1.00 64.44 490 LYS A O 1
ATOM 3981 N N . LEU A 1 491 ? 58.871 -1.231 -47.269 1.00 57.94 491 LEU A N 1
ATOM 3982 C CA . LEU A 1 491 ? 57.464 -1.401 -46.942 1.00 57.94 491 LEU A CA 1
ATOM 3983 C C . LEU A 1 491 ? 56.821 -2.274 -48.022 1.00 57.94 491 LEU A C 1
ATOM 3985 O O . LEU A 1 491 ? 56.361 -1.784 -49.053 1.00 57.94 491 LEU A O 1
ATOM 3989 N N . GLU A 1 492 ? 56.805 -3.580 -47.770 1.00 46.88 492 GLU A N 1
ATOM 3990 C CA . GLU A 1 492 ? 55.830 -4.487 -48.365 1.00 46.88 492 GLU A CA 1
ATOM 3991 C C . GLU A 1 492 ? 54.438 -3.829 -48.289 1.00 46.88 492 GLU A C 1
ATOM 3993 O O . GLU A 1 492 ? 54.032 -3.414 -47.196 1.00 46.88 492 GLU A O 1
ATOM 3998 N N . PRO A 1 493 ? 53.677 -3.733 -49.396 1.00 46.09 493 PRO A N 1
ATOM 3999 C CA . PRO A 1 493 ? 52.273 -3.349 -49.324 1.00 46.09 493 PRO A CA 1
ATOM 4000 C C . PRO A 1 493 ? 51.545 -4.223 -48.294 1.00 46.09 493 PRO A C 1
ATOM 4002 O O . PRO A 1 493 ? 51.839 -5.414 -48.189 1.00 46.09 493 PRO A O 1
ATOM 4005 N N . LEU A 1 494 ? 50.551 -3.683 -47.579 1.00 40.28 494 LEU A N 1
ATOM 4006 C CA . LEU A 1 494 ? 49.748 -4.457 -46.609 1.00 40.28 494 LEU A CA 1
ATOM 4007 C C . LEU A 1 494 ? 49.215 -5.777 -47.210 1.00 40.28 494 LEU A C 1
ATOM 4009 O O . LEU A 1 494 ? 49.212 -6.818 -46.557 1.00 40.28 494 LEU A O 1
ATOM 4013 N N . TYR A 1 495 ? 48.863 -5.745 -48.499 1.00 33.94 495 TYR A N 1
ATOM 4014 C CA . TYR A 1 495 ? 48.465 -6.894 -49.316 1.00 33.94 495 TYR A CA 1
ATOM 4015 C C . TYR A 1 495 ? 49.553 -7.981 -49.491 1.00 33.94 495 TYR A C 1
ATOM 4017 O O . TYR A 1 495 ? 49.235 -9.165 -49.590 1.00 33.94 495 TYR A O 1
ATOM 4025 N N . ALA A 1 496 ? 50.834 -7.608 -49.524 1.00 34.66 496 ALA A N 1
ATOM 4026 C CA . ALA A 1 496 ? 51.959 -8.527 -49.709 1.00 34.66 496 ALA A CA 1
ATOM 4027 C C . ALA A 1 496 ? 52.394 -9.189 -48.386 1.00 34.66 496 ALA A C 1
ATOM 4029 O O . ALA A 1 496 ? 52.575 -10.407 -48.351 1.00 34.66 496 ALA A O 1
ATOM 4030 N N . GLN A 1 497 ? 52.402 -8.439 -47.273 1.00 35.25 497 GLN A N 1
ATOM 4031 C CA . GLN A 1 497 ? 52.558 -9.013 -45.924 1.00 35.25 497 GLN A CA 1
ATOM 4032 C C . GLN A 1 497 ? 51.471 -10.063 -45.638 1.00 35.25 497 GLN A C 1
ATOM 4034 O O . GLN A 1 497 ? 51.768 -11.168 -45.180 1.00 35.25 497 GLN A O 1
ATOM 4039 N N . PHE A 1 498 ? 50.220 -9.753 -45.996 1.00 33.00 498 PHE A N 1
ATOM 4040 C CA . PHE A 1 498 ? 49.085 -10.676 -45.922 1.00 33.00 498 PHE A CA 1
ATOM 4041 C C . PHE A 1 498 ? 49.311 -11.952 -46.758 1.00 33.00 498 PHE A C 1
ATOM 4043 O O . PHE A 1 498 ? 49.073 -13.063 -46.284 1.00 33.00 498 PHE A O 1
ATOM 4050 N N . LYS A 1 499 ? 49.864 -11.817 -47.971 1.00 32.34 499 LYS A N 1
ATOM 4051 C CA . LYS A 1 499 ? 50.219 -12.948 -48.848 1.00 32.34 499 LYS A CA 1
ATOM 4052 C C . LYS A 1 499 ? 51.332 -13.848 -48.299 1.00 32.34 499 LYS A C 1
ATOM 4054 O O . LYS A 1 499 ? 51.382 -15.014 -48.682 1.00 32.34 499 LYS A O 1
ATOM 4059 N N . LYS A 1 500 ? 52.209 -13.338 -47.426 1.00 34.97 500 LYS A N 1
ATOM 4060 C CA . LYS A 1 500 ? 53.266 -14.136 -46.783 1.00 34.97 500 LYS A CA 1
ATOM 4061 C C . LYS A 1 500 ? 52.753 -14.902 -45.558 1.00 34.97 500 LYS A C 1
ATOM 4063 O O . LYS A 1 500 ? 53.019 -16.092 -45.437 1.00 34.97 500 LYS A O 1
ATOM 4068 N N . LEU A 1 501 ? 51.917 -14.265 -44.732 1.00 34.34 501 LEU A N 1
ATOM 4069 C CA . LEU A 1 501 ? 51.173 -14.923 -43.641 1.00 34.34 501 LEU A CA 1
ATOM 4070 C C . LEU A 1 501 ? 50.330 -16.121 -44.127 1.00 34.34 501 LEU A C 1
ATOM 4072 O O . LEU A 1 501 ? 50.223 -17.127 -43.428 1.00 34.34 501 LEU A O 1
ATOM 4076 N N . LEU A 1 502 ? 49.789 -16.037 -45.346 1.00 32.16 502 LEU A N 1
ATOM 4077 C CA . LEU A 1 502 ? 49.064 -17.125 -46.016 1.00 32.16 502 LEU A CA 1
ATOM 4078 C C . LEU A 1 502 ? 49.951 -18.237 -46.610 1.00 32.16 502 LEU A C 1
ATOM 4080 O O . LEU A 1 502 ? 49.407 -19.246 -47.044 1.00 32.16 502 LEU A O 1
ATOM 4084 N N . LYS A 1 503 ? 51.279 -18.068 -46.673 1.00 34.91 503 LYS A N 1
ATOM 4085 C CA . LYS A 1 503 ? 52.209 -19.065 -47.239 1.00 34.91 503 LYS A CA 1
ATOM 4086 C C . LYS A 1 503 ? 52.976 -19.866 -46.193 1.00 34.91 503 LYS A C 1
ATOM 4088 O O . LYS A 1 503 ? 53.204 -21.049 -46.404 1.00 34.91 503 LYS A O 1
ATOM 4093 N N . ASP A 1 504 ? 53.355 -19.232 -45.086 1.00 36.44 504 ASP A N 1
ATOM 4094 C CA . ASP A 1 504 ? 54.161 -19.869 -44.034 1.00 36.44 504 ASP A CA 1
ATOM 4095 C C . ASP A 1 504 ? 53.293 -20.553 -42.947 1.00 36.44 504 ASP A C 1
ATOM 4097 O O . ASP A 1 504 ? 53.806 -20.973 -41.912 1.00 36.44 504 ASP A O 1
ATOM 4101 N N . SER A 1 505 ? 51.971 -20.671 -43.155 1.00 33.66 505 SER A N 1
ATOM 4102 C CA . SER A 1 505 ? 51.037 -21.322 -42.225 1.00 33.66 505 SER A CA 1
ATOM 4103 C C . SER A 1 505 ? 50.373 -22.563 -42.833 1.00 33.66 505 SER A C 1
ATOM 4105 O O . SER A 1 505 ? 49.894 -22.555 -43.964 1.00 33.66 505 SER A O 1
ATOM 4107 N N . SER A 1 506 ? 50.298 -23.645 -42.054 1.00 32.91 506 SER A N 1
ATOM 4108 C CA . SER A 1 506 ? 49.771 -24.965 -42.445 1.00 32.91 506 SER A CA 1
ATOM 4109 C C . SER A 1 506 ? 48.234 -25.032 -42.554 1.00 32.91 506 SER A C 1
ATOM 4111 O O . SER A 1 506 ? 47.626 -26.073 -42.306 1.00 32.91 506 SER A O 1
ATOM 4113 N N . LEU A 1 507 ? 47.581 -23.926 -42.927 1.00 36.06 507 LEU A N 1
ATOM 4114 C CA . LEU A 1 507 ? 46.117 -23.807 -42.979 1.00 36.06 507 LEU A CA 1
ATOM 4115 C C . LEU A 1 507 ? 45.462 -24.461 -44.209 1.00 36.06 507 LEU A C 1
ATOM 4117 O O . LEU A 1 507 ? 44.243 -24.623 -44.222 1.00 36.06 507 LEU A O 1
ATOM 4121 N N . GLU A 1 508 ? 46.232 -24.846 -45.230 1.00 36.59 508 GLU A N 1
ATOM 4122 C CA . GLU A 1 508 ? 45.701 -25.298 -46.529 1.00 36.59 508 GLU A CA 1
ATOM 4123 C C . GLU A 1 508 ? 44.880 -26.607 -46.457 1.00 36.59 508 GLU A C 1
ATOM 4125 O O . GLU A 1 508 ? 44.043 -26.857 -47.324 1.00 36.59 508 GLU A O 1
ATOM 4130 N N . GLN A 1 509 ? 45.049 -27.427 -45.408 1.00 33.19 509 GLN A N 1
ATOM 4131 C CA . GLN A 1 509 ? 44.321 -28.700 -45.250 1.00 33.19 509 GLN A CA 1
ATOM 4132 C C . GLN A 1 509 ? 43.166 -28.674 -44.228 1.00 33.19 509 GLN A C 1
ATOM 4134 O O . GLN A 1 509 ? 42.236 -29.473 -44.342 1.00 33.19 509 GLN A O 1
ATOM 4139 N N . THR A 1 510 ? 43.173 -27.767 -43.248 1.00 30.92 510 THR A N 1
ATOM 4140 C CA . THR A 1 510 ? 42.360 -27.905 -42.016 1.00 30.92 510 THR A CA 1
ATOM 4141 C C . THR A 1 510 ? 40.892 -27.463 -42.154 1.00 30.92 510 THR A C 1
ATOM 4143 O O . THR A 1 510 ? 40.097 -27.649 -41.241 1.00 30.92 510 THR A O 1
ATOM 4146 N N . ILE A 1 511 ? 40.487 -26.909 -43.301 1.00 31.41 511 ILE A N 1
ATOM 4147 C CA . ILE A 1 511 ? 39.142 -26.330 -43.522 1.00 31.41 511 ILE A CA 1
ATOM 4148 C C . ILE A 1 511 ? 38.017 -27.396 -43.635 1.00 31.41 511 ILE A C 1
ATOM 4150 O O . ILE A 1 511 ? 36.837 -27.054 -43.634 1.00 31.41 511 ILE A O 1
ATOM 4154 N N . LYS A 1 512 ? 38.340 -28.695 -43.737 1.00 33.09 512 LYS A N 1
ATOM 4155 C CA . LYS A 1 512 ? 37.401 -29.730 -44.229 1.00 33.09 512 LYS A CA 1
ATOM 4156 C C . LYS A 1 512 ? 36.521 -30.474 -43.211 1.00 33.09 512 LYS A C 1
ATOM 4158 O O . LYS A 1 512 ? 35.599 -31.156 -43.652 1.00 33.09 512 LYS A O 1
ATOM 4163 N N . THR A 1 513 ? 36.767 -30.400 -41.903 1.00 27.55 513 THR A N 1
ATOM 4164 C CA . THR A 1 513 ? 36.070 -31.239 -40.896 1.00 27.55 513 THR A CA 1
ATOM 4165 C C . THR A 1 513 ? 35.835 -30.486 -39.588 1.00 27.55 513 THR A C 1
ATOM 4167 O O . THR A 1 513 ? 36.748 -29.812 -39.119 1.00 27.55 513 THR A O 1
ATOM 4170 N N . GLY A 1 514 ? 34.662 -30.629 -38.958 1.00 27.20 514 GLY A N 1
ATOM 4171 C CA . GLY A 1 514 ? 34.335 -29.923 -37.710 1.00 27.20 514 GLY A CA 1
ATOM 4172 C C . GLY A 1 514 ? 33.421 -30.699 -36.752 1.00 27.20 514 GLY A C 1
ATOM 4173 O O . GLY A 1 514 ? 32.684 -31.566 -37.211 1.00 27.20 514 GLY A O 1
ATOM 4174 N N . LEU A 1 515 ? 33.453 -30.318 -35.454 1.00 26.72 515 LEU A N 1
ATOM 4175 C CA . LEU A 1 515 ? 32.849 -30.999 -34.270 1.00 26.72 515 LEU A CA 1
ATOM 4176 C C . LEU A 1 515 ? 33.515 -32.379 -33.976 1.00 26.72 515 LEU A C 1
ATOM 4178 O O . LEU A 1 515 ? 33.782 -33.110 -34.918 1.00 26.72 515 LEU A O 1
ATOM 4182 N N . VAL A 1 516 ? 33.870 -32.843 -32.757 1.00 26.02 516 VAL A N 1
ATOM 4183 C CA . VAL A 1 516 ? 33.636 -32.519 -31.313 1.00 26.02 516 VAL A CA 1
ATOM 4184 C C . VAL A 1 516 ? 34.899 -32.970 -30.512 1.00 26.02 516 VAL A C 1
ATOM 4186 O O . VAL A 1 516 ? 35.486 -33.959 -30.935 1.00 26.02 516 VAL A O 1
ATOM 4189 N N . GLU A 1 517 ? 35.407 -32.461 -29.370 1.00 27.14 517 GLU A N 1
ATOM 4190 C CA . GLU A 1 517 ? 35.392 -31.202 -28.572 1.00 27.14 517 GLU A CA 1
ATOM 4191 C C . GLU A 1 517 ? 36.735 -31.132 -27.778 1.00 27.14 517 GLU A C 1
ATOM 4193 O O . GLU A 1 517 ? 37.433 -32.137 -27.673 1.00 27.14 517 GLU A O 1
ATOM 4198 N N . GLY A 1 518 ? 37.096 -29.982 -27.181 1.00 25.56 518 GLY A N 1
ATOM 4199 C CA . GLY A 1 518 ? 38.212 -29.867 -26.226 1.00 25.56 518 GLY A CA 1
ATOM 4200 C C . GLY A 1 518 ? 38.132 -28.707 -25.214 1.00 25.56 518 GLY A C 1
ATOM 4201 O O . GLY A 1 518 ? 39.173 -28.134 -24.923 1.00 25.56 518 GLY A O 1
ATOM 4202 N N . GLN A 1 519 ? 36.937 -28.370 -24.696 1.00 22.66 519 GLN A N 1
ATOM 4203 C CA . GLN A 1 519 ? 36.632 -27.209 -23.819 1.00 22.66 519 GLN A CA 1
ATOM 4204 C C . GLN A 1 519 ? 36.931 -25.830 -24.466 1.00 22.66 519 GLN A C 1
ATOM 4206 O O . GLN A 1 519 ? 38.079 -25.424 -24.589 1.00 22.66 519 GLN A O 1
ATOM 4211 N N . GLU A 1 520 ? 35.957 -25.022 -24.896 1.00 24.16 520 GLU A N 1
ATOM 4212 C CA . GLU A 1 520 ? 34.489 -25.109 -24.803 1.00 24.16 520 GLU A CA 1
ATOM 4213 C C . GLU A 1 520 ? 33.857 -24.725 -26.162 1.00 24.16 520 GLU A C 1
ATOM 4215 O O . GLU A 1 520 ? 34.217 -23.702 -26.744 1.00 24.16 520 GLU A O 1
ATOM 4220 N N . GLY A 1 521 ? 32.852 -25.460 -26.648 1.00 20.78 521 GLY A N 1
ATOM 4221 C CA . GLY A 1 521 ? 31.706 -24.816 -27.309 1.00 20.78 521 GLY A CA 1
ATOM 4222 C C . GLY A 1 521 ? 31.789 -24.378 -28.786 1.00 20.78 521 GLY A C 1
ATOM 4223 O O . GLY A 1 521 ? 31.007 -23.523 -29.192 1.00 20.78 521 GLY A O 1
ATOM 4224 N N . HIS A 1 522 ? 32.588 -25.033 -29.630 1.00 22.22 522 HIS A N 1
ATOM 4225 C CA . HIS A 1 522 ? 32.212 -25.279 -31.044 1.00 22.22 522 HIS A CA 1
ATOM 4226 C C . HIS A 1 522 ? 32.149 -24.100 -32.066 1.00 22.22 522 HIS A C 1
ATOM 4228 O O . HIS A 1 522 ? 33.072 -23.293 -32.109 1.00 22.22 522 HIS A O 1
ATOM 4234 N N . MET A 1 523 ? 31.273 -24.176 -33.090 1.00 22.98 523 MET A N 1
ATOM 4235 C CA . MET A 1 523 ? 31.728 -24.335 -34.500 1.00 22.98 523 MET A CA 1
ATOM 4236 C C . MET A 1 523 ? 31.246 -23.298 -35.555 1.00 22.98 523 MET A C 1
ATOM 4238 O O . MET A 1 523 ? 30.435 -22.421 -35.272 1.00 22.98 523 MET A O 1
ATOM 4242 N N . TYR A 1 524 ? 31.776 -23.410 -36.787 1.00 30.78 524 TYR A N 1
ATOM 4243 C CA . TYR A 1 524 ? 31.759 -22.391 -37.858 1.00 30.78 524 TYR A CA 1
ATOM 4244 C C . TYR A 1 524 ? 30.521 -22.358 -38.784 1.00 30.78 524 TYR A C 1
ATOM 4246 O O . TYR A 1 524 ? 29.954 -23.397 -39.113 1.00 30.78 524 TYR A O 1
ATOM 4254 N N . ALA A 1 525 ? 30.259 -21.175 -39.363 1.00 23.59 525 ALA A N 1
ATOM 4255 C CA . ALA A 1 525 ? 29.753 -20.963 -40.733 1.00 23.59 525 ALA A CA 1
ATOM 4256 C C . ALA A 1 525 ? 30.111 -19.531 -41.216 1.00 23.59 525 ALA A C 1
ATOM 4258 O O . ALA A 1 525 ? 30.342 -18.654 -40.383 1.00 23.59 525 ALA A O 1
ATOM 4259 N N . LEU A 1 526 ? 30.166 -19.276 -42.533 1.00 41.16 526 LEU A N 1
ATOM 4260 C CA . LEU A 1 526 ? 30.305 -17.917 -43.095 1.00 41.16 526 LEU A CA 1
ATOM 4261 C C . LEU A 1 526 ? 28.928 -17.299 -43.383 1.00 41.16 526 LEU A C 1
ATOM 4263 O O . LEU A 1 526 ? 28.149 -17.928 -44.092 1.00 41.16 526 LEU A O 1
ATOM 4267 N N . ASP A 1 527 ? 28.683 -16.065 -42.925 1.00 34.94 527 ASP A N 1
ATOM 4268 C CA . ASP A 1 527 ? 28.395 -14.862 -43.746 1.00 34.94 527 ASP A CA 1
ATOM 4269 C C . ASP A 1 527 ? 28.025 -13.654 -42.836 1.00 34.94 527 ASP A C 1
ATOM 4271 O O . ASP A 1 527 ? 27.816 -13.811 -41.636 1.00 34.94 527 ASP A O 1
ATOM 4275 N N . ALA A 1 528 ? 27.963 -12.455 -43.422 1.00 29.80 528 ALA A N 1
ATOM 4276 C CA . ALA A 1 528 ? 27.166 -11.281 -43.046 1.00 29.80 528 ALA A CA 1
ATOM 4277 C C . ALA A 1 528 ? 27.220 -10.709 -41.604 1.00 29.80 528 ALA A C 1
ATOM 4279 O O . ALA A 1 528 ? 26.770 -11.275 -40.613 1.00 29.80 528 ALA A O 1
ATOM 4280 N N . THR A 1 529 ? 27.528 -9.408 -41.537 1.00 25.69 529 THR A N 1
ATOM 4281 C CA . THR A 1 529 ? 27.066 -8.480 -40.479 1.00 25.69 529 THR A CA 1
ATOM 4282 C C . THR A 1 529 ? 27.541 -8.681 -39.029 1.00 25.69 529 THR A C 1
ATOM 4284 O O . THR A 1 529 ? 26.779 -8.470 -38.089 1.00 25.69 529 THR A O 1
ATOM 4287 N N . ASN A 1 530 ? 28.865 -8.780 -38.863 1.00 31.64 530 ASN A N 1
ATOM 4288 C CA . ASN A 1 530 ? 29.607 -8.234 -37.707 1.00 31.64 530 ASN A CA 1
ATOM 4289 C C . ASN A 1 530 ? 29.476 -8.994 -36.354 1.00 31.64 530 ASN A C 1
ATOM 4291 O O . ASN A 1 530 ? 28.582 -9.797 -36.138 1.00 31.64 530 ASN A O 1
ATOM 4295 N N . GLY A 1 531 ? 30.375 -8.781 -35.383 1.00 38.81 531 GLY A N 1
ATOM 4296 C CA . GLY A 1 531 ? 31.426 -7.758 -35.364 1.00 38.81 531 GLY A CA 1
ATOM 4297 C C . GLY A 1 531 ? 32.562 -7.997 -34.376 1.00 38.81 531 GLY A C 1
ATOM 4298 O O . GLY A 1 531 ? 32.433 -7.640 -33.214 1.00 38.81 531 GLY A O 1
ATOM 4299 N N . HIS A 1 532 ? 33.673 -8.529 -34.892 1.00 28.16 532 HIS A N 1
ATOM 4300 C CA . HIS A 1 532 ? 35.082 -8.150 -34.658 1.00 28.16 532 HIS A CA 1
ATOM 4301 C C . HIS A 1 532 ? 35.934 -9.220 -35.386 1.00 28.16 532 HIS A C 1
ATOM 4303 O O . HIS A 1 532 ? 36.505 -10.102 -34.760 1.00 28.16 532 HIS A O 1
ATOM 4309 N N . ALA A 1 533 ? 35.947 -9.341 -36.718 1.00 26.55 533 ALA A N 1
ATOM 4310 C CA . ALA A 1 533 ? 35.743 -8.377 -37.807 1.00 26.55 533 ALA A CA 1
ATOM 4311 C C . ALA A 1 533 ? 36.809 -7.269 -37.900 1.00 26.55 533 ALA A C 1
ATOM 4313 O O . ALA A 1 533 ? 36.652 -6.191 -37.333 1.00 26.55 533 ALA A O 1
ATOM 4314 N N . ILE A 1 534 ? 37.811 -7.494 -38.756 1.00 26.36 534 ILE A N 1
ATOM 4315 C CA . ILE A 1 534 ? 38.141 -6.475 -39.758 1.00 26.36 534 ILE A CA 1
ATOM 4316 C C . ILE A 1 534 ? 37.199 -6.732 -40.934 1.00 26.36 534 ILE A C 1
ATOM 4318 O O . ILE A 1 534 ? 37.304 -7.749 -41.618 1.00 26.36 534 ILE A O 1
ATOM 4322 N N . LEU A 1 535 ? 36.247 -5.824 -41.128 1.00 26.44 535 LEU A N 1
ATOM 4323 C CA . LEU A 1 535 ? 35.352 -5.827 -42.277 1.00 26.44 535 LEU A CA 1
ATOM 4324 C C . LEU A 1 535 ? 36.157 -5.451 -43.530 1.00 26.44 535 LEU A C 1
ATOM 4326 O O . LEU A 1 535 ? 36.395 -4.271 -43.777 1.00 26.44 535 LEU A O 1
ATOM 4330 N N . VAL A 1 536 ? 36.556 -6.437 -44.333 1.00 28.25 536 VAL A N 1
ATOM 4331 C CA . VAL A 1 536 ? 37.026 -6.179 -45.702 1.00 28.25 536 VAL A CA 1
ATOM 4332 C C . VAL A 1 536 ? 35.802 -6.092 -46.611 1.00 28.25 536 VAL A C 1
ATOM 4334 O O . VAL A 1 536 ? 35.410 -7.067 -47.244 1.00 28.25 536 VAL A O 1
ATOM 4337 N N . LEU A 1 537 ? 35.191 -4.909 -46.659 1.00 23.89 537 LEU A N 1
ATOM 4338 C CA . LEU A 1 537 ? 34.321 -4.507 -47.761 1.00 23.89 537 LEU A CA 1
ATOM 4339 C C . LEU A 1 537 ? 34.901 -3.251 -48.409 1.00 23.89 537 LEU A C 1
ATOM 4341 O O . LEU A 1 537 ? 35.267 -2.290 -47.735 1.00 23.89 537 LEU A O 1
ATOM 4345 N N . HIS A 1 538 ? 35.035 -3.326 -49.728 1.00 25.91 538 HIS A N 1
ATOM 4346 C CA . HIS A 1 538 ? 35.713 -2.362 -50.584 1.00 25.91 538 HIS A CA 1
ATOM 4347 C C . HIS A 1 538 ? 34.676 -1.460 -51.267 1.00 25.91 538 HIS A C 1
ATOM 4349 O O . HIS A 1 538 ? 33.603 -1.948 -51.615 1.00 25.91 538 HIS A O 1
ATOM 4355 N N . ASP A 1 539 ? 35.066 -0.215 -51.559 1.00 25.98 539 ASP A N 1
ATOM 4356 C CA . ASP A 1 539 ? 34.504 0.629 -52.629 1.00 25.98 539 ASP A CA 1
ATOM 4357 C C . ASP A 1 539 ? 33.009 1.045 -52.580 1.00 25.98 539 ASP A C 1
ATOM 4359 O O . ASP A 1 539 ? 32.185 0.487 -51.866 1.00 25.98 539 ASP A O 1
ATOM 4363 N N . LEU A 1 540 ? 32.566 2.089 -53.296 1.00 31.58 540 LEU A N 1
ATOM 4364 C CA . LEU A 1 540 ? 33.269 3.074 -54.140 1.00 31.58 540 LEU A CA 1
ATOM 4365 C C . LEU A 1 540 ? 32.681 4.471 -53.826 1.00 31.58 540 LEU A C 1
ATOM 4367 O O . LEU A 1 540 ? 31.475 4.596 -53.616 1.00 31.58 540 LEU A O 1
ATOM 4371 N N . GLY A 1 541 ? 33.502 5.529 -53.809 1.00 20.64 541 GLY A N 1
ATOM 4372 C CA . GLY A 1 541 ? 33.108 6.868 -53.318 1.00 20.64 541 GLY A CA 1
ATOM 4373 C C . GLY A 1 541 ? 33.557 8.042 -54.196 1.00 20.64 541 GLY A C 1
ATOM 4374 O O . GLY A 1 541 ? 33.957 9.090 -53.692 1.00 20.64 541 GLY A O 1
ATOM 4375 N N . GLU A 1 542 ? 33.572 7.868 -55.516 1.00 31.34 542 GLU A N 1
ATOM 4376 C CA . GLU A 1 542 ? 34.143 8.849 -56.442 1.00 31.34 542 GLU A CA 1
ATOM 4377 C C . GLU A 1 542 ? 33.365 10.183 -56.552 1.00 31.34 542 GLU A C 1
ATOM 4379 O O . GLU A 1 542 ? 32.353 10.245 -57.252 1.00 31.34 542 GLU A O 1
ATOM 4384 N N . LYS A 1 543 ? 33.942 11.289 -56.048 1.00 27.89 543 LYS A N 1
ATOM 4385 C CA . LYS A 1 543 ? 34.092 12.574 -56.787 1.00 27.89 543 LYS A CA 1
ATOM 4386 C C . LYS A 1 543 ? 34.890 13.627 -55.998 1.00 27.89 543 LYS A C 1
ATOM 4388 O O . LYS A 1 543 ? 34.339 14.392 -55.217 1.00 27.89 543 LYS A O 1
ATOM 4393 N N . SER A 1 544 ? 36.183 13.733 -56.309 1.00 28.33 544 SER A N 1
ATOM 4394 C CA . SER A 1 544 ? 36.906 15.010 -56.219 1.00 28.33 544 SER A CA 1
ATOM 4395 C C . SER A 1 544 ? 36.722 15.779 -57.542 1.00 28.33 544 SER A C 1
ATOM 4397 O O . SER A 1 544 ? 36.744 15.135 -58.600 1.00 28.33 544 SER A O 1
ATOM 4399 N N . PRO A 1 545 ? 36.518 17.109 -57.538 1.00 29.00 545 PRO A N 1
ATOM 4400 C CA . PRO A 1 545 ? 36.486 17.912 -58.760 1.00 29.00 545 PRO A CA 1
ATOM 4401 C C . PRO A 1 545 ? 37.916 18.205 -59.254 1.00 29.00 545 PRO A C 1
ATOM 4403 O O . PRO A 1 545 ? 38.702 18.803 -58.527 1.00 29.00 545 PRO A O 1
ATOM 4406 N N . GLY A 1 546 ? 38.264 17.819 -60.493 1.00 29.72 546 GLY A N 1
ATOM 4407 C CA . GLY A 1 546 ? 39.566 18.210 -61.069 1.00 29.72 546 GLY A CA 1
ATOM 4408 C C . GLY A 1 546 ? 40.126 17.445 -62.280 1.00 29.72 546 GLY A C 1
ATOM 4409 O O . GLY A 1 546 ? 41.142 17.875 -62.811 1.00 29.72 546 GLY A O 1
ATOM 4410 N N . THR A 1 547 ? 39.526 16.341 -62.750 1.00 32.12 547 THR A N 1
ATOM 4411 C CA . THR A 1 547 ? 40.098 15.513 -63.847 1.00 32.12 547 THR A CA 1
ATOM 4412 C C . THR A 1 547 ? 39.132 15.277 -65.018 1.00 32.12 547 THR A C 1
ATOM 4414 O O . THR A 1 547 ? 38.760 14.146 -65.344 1.00 32.12 547 THR A O 1
ATOM 4417 N N . SER A 1 548 ? 38.754 16.361 -65.701 1.00 34.78 548 SER A N 1
ATOM 4418 C CA . SER A 1 548 ? 37.753 16.441 -66.786 1.00 34.78 548 SER A CA 1
ATOM 4419 C C . SER A 1 548 ? 38.117 15.764 -68.128 1.00 34.78 548 SER A C 1
ATOM 4421 O O . SER A 1 548 ? 37.605 16.156 -69.175 1.00 34.78 548 SER A O 1
ATOM 4423 N N . ASN A 1 549 ? 38.993 14.749 -68.138 1.00 36.91 549 ASN A N 1
ATOM 4424 C CA . ASN A 1 549 ? 39.206 13.905 -69.330 1.00 36.91 549 ASN A CA 1
ATOM 4425 C C . ASN A 1 549 ? 39.791 12.494 -69.074 1.00 36.91 549 ASN A C 1
ATOM 4427 O O . ASN A 1 549 ? 40.147 11.809 -70.032 1.00 36.91 549 ASN A O 1
ATOM 4431 N N . PHE A 1 550 ? 39.916 12.039 -67.816 1.00 32.81 550 PHE A N 1
ATOM 4432 C CA . PHE A 1 550 ? 40.505 10.717 -67.517 1.00 32.81 550 PHE A CA 1
ATOM 4433 C C . PHE A 1 550 ? 39.455 9.636 -67.200 1.00 32.81 550 PHE A C 1
ATOM 4435 O O . PHE A 1 550 ? 39.551 8.519 -67.703 1.00 32.81 550 PHE A O 1
ATOM 4442 N N . LYS A 1 551 ? 38.406 9.964 -66.429 1.00 30.70 551 LYS A N 1
ATOM 4443 C CA . LYS A 1 551 ? 37.396 8.979 -65.990 1.00 30.70 551 LYS A CA 1
ATOM 4444 C C . LYS A 1 551 ? 36.610 8.339 -67.130 1.00 30.70 551 LYS A C 1
ATOM 4446 O O . LYS A 1 551 ? 36.480 7.120 -67.170 1.00 30.70 551 LYS A O 1
ATOM 4451 N N . GLU A 1 552 ? 36.108 9.140 -68.067 1.00 31.12 552 GLU A N 1
ATOM 4452 C CA . GLU A 1 552 ? 35.267 8.641 -69.167 1.00 31.12 552 GLU A CA 1
ATOM 4453 C C . GLU A 1 552 ? 36.033 7.688 -70.095 1.00 31.12 552 GLU A C 1
ATOM 4455 O O . GLU A 1 552 ? 35.458 6.730 -70.610 1.00 31.12 552 GLU A O 1
ATOM 4460 N N . LYS A 1 553 ? 37.352 7.874 -70.229 1.00 31.36 553 LYS A N 1
ATOM 4461 C CA . LYS A 1 553 ? 38.233 6.975 -70.991 1.00 31.36 553 LYS A CA 1
ATOM 4462 C C . LYS A 1 553 ? 38.584 5.681 -70.241 1.00 31.36 553 LYS A C 1
ATOM 4464 O O . LYS A 1 553 ? 38.949 4.705 -70.887 1.00 31.36 553 LYS A O 1
ATOM 4469 N N . PHE A 1 554 ? 38.445 5.650 -68.913 1.00 30.89 554 PHE A N 1
ATOM 4470 C CA . PHE A 1 554 ? 38.759 4.483 -68.077 1.00 30.89 554 PHE A CA 1
ATOM 4471 C C . PHE A 1 554 ? 37.529 3.620 -67.735 1.00 30.89 554 PHE A C 1
ATOM 4473 O O . PHE A 1 554 ? 37.619 2.398 -67.703 1.00 30.89 554 PHE A O 1
ATOM 4480 N N . ILE A 1 555 ? 36.354 4.224 -67.531 1.00 30.73 555 ILE A N 1
ATOM 4481 C CA . ILE A 1 555 ? 35.116 3.472 -67.241 1.00 30.73 555 ILE A CA 1
ATOM 4482 C C . ILE A 1 555 ? 34.599 2.754 -68.503 1.00 30.73 555 ILE A C 1
ATOM 4484 O O . ILE A 1 555 ? 34.155 1.607 -68.433 1.00 30.73 555 ILE A O 1
ATOM 4488 N N . THR A 1 556 ? 34.715 3.396 -69.671 1.00 28.20 556 THR A N 1
ATOM 4489 C CA . THR A 1 556 ? 34.197 2.878 -70.954 1.00 28.20 556 THR A CA 1
ATOM 4490 C C . THR A 1 556 ? 34.956 1.645 -71.470 1.00 28.20 556 THR A C 1
ATOM 4492 O O . THR A 1 556 ? 34.400 0.866 -72.245 1.00 28.20 556 THR A O 1
ATOM 4495 N N . SER A 1 557 ? 36.206 1.430 -71.043 1.00 26.95 557 SER A N 1
ATOM 4496 C CA . SER A 1 557 ? 36.999 0.251 -71.420 1.00 26.95 557 SER A CA 1
ATOM 4497 C C . SER A 1 557 ? 36.694 -0.980 -70.559 1.00 26.95 557 SER A C 1
ATOM 4499 O O . SER A 1 557 ? 36.685 -2.090 -71.085 1.00 26.95 557 SER A O 1
ATOM 4501 N N . ILE A 1 558 ? 36.385 -0.805 -69.269 1.00 29.39 558 ILE A N 1
ATOM 4502 C CA . ILE A 1 558 ? 36.129 -1.921 -68.339 1.00 29.39 558 ILE A CA 1
ATOM 4503 C C . ILE A 1 558 ? 34.732 -2.527 -68.551 1.00 29.39 558 ILE A C 1
ATOM 4505 O O . ILE A 1 558 ? 34.591 -3.748 -68.612 1.00 29.39 558 ILE A O 1
ATOM 4509 N N . TYR A 1 559 ? 33.697 -1.701 -68.745 1.00 25.42 559 TYR A N 1
ATOM 4510 C CA . TYR A 1 559 ? 32.314 -2.189 -68.899 1.00 25.42 559 TYR A CA 1
ATOM 4511 C C . TYR A 1 559 ? 32.046 -3.000 -70.179 1.00 25.42 559 TYR A C 1
ATOM 4513 O O . TYR A 1 559 ? 30.996 -3.627 -70.292 1.00 25.42 559 TYR A O 1
ATOM 4521 N N . ARG A 1 560 ? 32.984 -3.036 -71.135 1.00 28.62 560 ARG A N 1
ATOM 4522 C CA . ARG A 1 560 ? 32.890 -3.866 -72.350 1.00 28.62 560 ARG A CA 1
ATOM 4523 C C . ARG A 1 560 ? 33.468 -5.281 -72.189 1.00 28.62 560 ARG A C 1
ATOM 4525 O O . ARG A 1 560 ? 33.437 -6.040 -73.151 1.00 28.62 560 ARG A O 1
ATOM 4532 N N . ALA A 1 561 ? 33.994 -5.636 -71.012 1.00 29.30 561 ALA A N 1
ATOM 4533 C CA . ALA A 1 561 ? 34.776 -6.862 -70.803 1.00 29.30 561 ALA A CA 1
ATOM 4534 C C . ALA A 1 561 ? 34.129 -7.923 -69.883 1.00 29.30 561 ALA A C 1
ATOM 4536 O O . ALA A 1 561 ? 34.732 -8.973 -69.668 1.00 29.30 561 ALA A O 1
ATOM 4537 N N . ILE A 1 562 ? 32.930 -7.685 -69.331 1.00 32.06 562 ILE A N 1
ATOM 4538 C CA . ILE A 1 562 ? 32.275 -8.602 -68.375 1.00 32.06 562 ILE A CA 1
ATOM 4539 C C . ILE A 1 562 ? 31.073 -9.303 -69.042 1.00 32.06 562 ILE A C 1
ATOM 4541 O O . ILE A 1 562 ? 30.130 -8.619 -69.440 1.00 32.06 562 ILE A O 1
ATOM 4545 N N . PRO A 1 563 ? 31.059 -10.649 -69.157 1.00 33.62 563 PRO A N 1
ATOM 4546 C CA . PRO A 1 563 ? 29.923 -11.391 -69.710 1.00 33.62 563 PRO A CA 1
ATOM 4547 C C . PRO A 1 563 ? 28.629 -11.231 -68.881 1.00 33.62 563 PRO A C 1
ATOM 4549 O O . PRO A 1 563 ? 28.685 -11.392 -67.657 1.00 33.62 563 PRO A O 1
ATOM 4552 N N . PRO A 1 564 ? 27.449 -11.023 -69.508 1.00 34.91 564 PRO A N 1
ATOM 4553 C CA . PRO A 1 564 ? 26.177 -10.821 -68.798 1.00 34.91 564 PRO A CA 1
ATOM 4554 C C . PRO A 1 564 ? 25.822 -11.918 -67.782 1.00 34.91 564 PRO A C 1
ATOM 4556 O O . PRO A 1 564 ? 25.376 -11.616 -66.679 1.00 34.91 564 PRO A O 1
ATOM 4559 N N . ALA A 1 565 ? 26.123 -13.182 -68.102 1.00 38.72 565 ALA A N 1
ATOM 4560 C CA . ALA A 1 565 ? 25.845 -14.340 -67.245 1.00 38.72 565 ALA A CA 1
ATOM 4561 C C . ALA A 1 565 ? 26.619 -14.357 -65.905 1.00 38.72 565 ALA A C 1
ATOM 4563 O O . ALA A 1 565 ? 26.321 -15.172 -65.031 1.00 38.72 565 ALA A O 1
ATOM 4564 N N . ILE A 1 566 ? 27.623 -13.488 -65.724 1.00 35.19 566 ILE A N 1
ATOM 4565 C CA . ILE A 1 566 ? 28.282 -13.277 -64.424 1.00 35.19 566 ILE A CA 1
ATOM 4566 C C . ILE A 1 566 ? 27.499 -12.255 -63.589 1.00 35.19 566 ILE A C 1
ATOM 4568 O O . ILE A 1 566 ? 27.359 -12.441 -62.383 1.00 35.19 566 ILE A O 1
ATOM 4572 N N . ILE A 1 567 ? 26.942 -11.222 -64.229 1.00 32.97 567 ILE A N 1
ATOM 4573 C CA . ILE A 1 567 ? 26.197 -10.139 -63.573 1.00 32.97 567 ILE A CA 1
ATOM 4574 C C . ILE A 1 567 ? 24.910 -10.688 -62.950 1.00 32.97 567 ILE A C 1
ATOM 4576 O O . ILE A 1 567 ? 24.701 -10.522 -61.753 1.00 32.97 567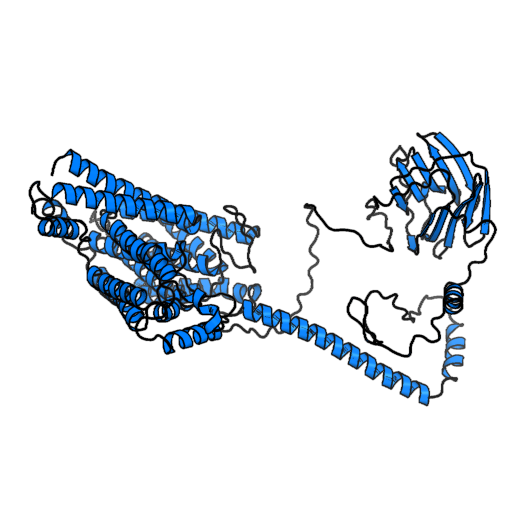 ILE A O 1
ATOM 4580 N N . GLU A 1 568 ? 24.112 -11.450 -63.706 1.00 36.34 568 GLU A N 1
ATOM 4581 C CA . GLU A 1 568 ? 22.885 -12.087 -63.189 1.00 36.34 568 GLU A CA 1
ATOM 4582 C C . GLU A 1 568 ? 23.164 -13.031 -62.004 1.00 36.34 568 GLU A C 1
ATOM 4584 O O . GLU A 1 568 ? 22.365 -13.138 -61.074 1.00 36.34 568 GLU A O 1
ATOM 4589 N N . LYS A 1 569 ? 24.322 -13.704 -62.014 1.00 37.81 569 LYS A N 1
ATOM 4590 C CA . LYS A 1 569 ? 24.713 -14.682 -60.989 1.00 37.81 569 LYS A CA 1
ATOM 4591 C C . LYS A 1 569 ? 25.265 -14.030 -59.717 1.00 37.81 569 LYS A C 1
ATOM 4593 O O . LYS A 1 569 ? 25.108 -14.597 -58.634 1.00 37.81 569 LYS A O 1
ATOM 4598 N N . GLU A 1 570 ? 25.877 -12.854 -59.838 1.00 35.38 570 GLU A N 1
ATOM 4599 C CA . GLU A 1 570 ? 26.199 -11.988 -58.702 1.00 35.38 570 GLU A CA 1
ATOM 4600 C C . GLU A 1 570 ? 24.940 -11.322 -58.142 1.00 35.38 570 GLU A C 1
ATOM 4602 O O . GLU A 1 570 ? 24.707 -11.421 -56.942 1.00 35.38 570 GLU A O 1
ATOM 4607 N N . ASP A 1 571 ? 24.076 -10.723 -58.966 1.00 32.94 571 ASP A N 1
ATOM 4608 C CA . ASP A 1 571 ? 22.874 -10.040 -58.468 1.00 32.94 571 ASP A CA 1
ATOM 4609 C C . ASP A 1 571 ? 21.865 -11.005 -57.824 1.00 32.94 571 ASP A C 1
ATOM 4611 O O . ASP A 1 571 ? 21.276 -10.656 -56.799 1.00 32.94 571 ASP A O 1
ATOM 4615 N N . ALA A 1 572 ? 21.737 -12.246 -58.310 1.00 42.78 572 ALA A N 1
ATOM 4616 C CA . ALA A 1 572 ? 20.967 -13.288 -57.623 1.00 42.78 572 ALA A CA 1
ATOM 4617 C C . ALA A 1 572 ? 21.521 -13.578 -56.214 1.00 42.78 572 ALA A C 1
ATOM 4619 O O . ALA A 1 572 ? 20.773 -13.542 -55.235 1.00 42.78 572 ALA A O 1
ATOM 4620 N N . LYS A 1 573 ? 22.844 -13.776 -56.074 1.00 38.94 573 LYS A N 1
ATOM 4621 C CA . LYS A 1 573 ? 23.496 -13.913 -54.757 1.00 38.94 573 LYS A CA 1
ATOM 4622 C C . LYS A 1 573 ? 23.311 -12.672 -53.889 1.00 38.94 573 LYS A C 1
ATOM 4624 O O . LYS A 1 573 ? 23.133 -12.792 -52.681 1.00 38.94 573 LYS A O 1
ATOM 4629 N N . ARG A 1 574 ? 23.369 -11.482 -54.486 1.00 31.69 574 ARG A N 1
ATOM 4630 C CA . ARG A 1 574 ? 23.248 -10.194 -53.796 1.00 31.69 574 ARG A CA 1
ATOM 4631 C C . ARG A 1 574 ? 21.846 -10.008 -53.232 1.00 31.69 574 ARG A C 1
ATOM 4633 O O . ARG A 1 574 ? 21.715 -9.572 -52.092 1.00 31.69 574 ARG A O 1
ATOM 4640 N N . GLN A 1 575 ? 20.817 -10.406 -53.979 1.00 36.53 575 GLN A N 1
ATOM 4641 C CA . GLN A 1 575 ? 19.440 -10.479 -53.493 1.00 36.53 575 GLN A CA 1
ATOM 4642 C C . GLN A 1 575 ? 19.313 -11.501 -52.355 1.00 36.53 575 GLN A C 1
ATOM 4644 O O . GLN A 1 575 ? 18.783 -11.144 -51.306 1.00 36.53 575 GLN A O 1
ATOM 4649 N N . SER A 1 576 ? 19.885 -12.706 -52.485 1.00 43.34 576 SER A N 1
ATOM 4650 C CA . SER A 1 576 ? 19.900 -13.703 -51.399 1.00 43.34 576 SER A CA 1
ATOM 4651 C C . SER A 1 576 ? 20.605 -13.207 -50.128 1.00 43.34 576 SER A C 1
ATOM 4653 O O . SER A 1 576 ? 20.077 -13.384 -49.036 1.00 43.34 576 SER A O 1
ATOM 4655 N N . ALA A 1 577 ? 21.760 -12.546 -50.242 1.00 40.03 577 ALA A N 1
ATOM 4656 C CA . ALA A 1 577 ? 22.512 -12.024 -49.097 1.00 40.03 577 ALA A CA 1
ATOM 4657 C C . ALA A 1 577 ? 21.826 -10.809 -48.446 1.00 40.03 577 ALA A C 1
ATOM 4659 O O . ALA A 1 577 ? 21.824 -10.674 -47.221 1.00 40.03 577 ALA A O 1
ATOM 4660 N N . VAL A 1 578 ? 21.190 -9.937 -49.241 1.00 39.75 578 VAL A N 1
ATOM 4661 C CA . VAL A 1 578 ? 20.339 -8.851 -48.725 1.00 39.75 578 VAL A CA 1
ATOM 4662 C C . VAL A 1 578 ? 19.118 -9.423 -48.009 1.00 39.75 578 VAL A C 1
ATOM 4664 O O . VAL A 1 578 ? 18.799 -8.946 -46.922 1.00 39.75 578 VAL A O 1
ATOM 4667 N N . GLN A 1 579 ? 18.480 -10.456 -48.562 1.00 42.59 579 GLN A N 1
ATOM 4668 C CA . GLN A 1 579 ? 17.353 -11.136 -47.931 1.00 42.59 579 GLN A CA 1
ATOM 4669 C C . GLN A 1 579 ? 17.776 -11.814 -46.620 1.00 42.59 579 GLN A C 1
ATOM 4671 O O . GLN A 1 579 ? 17.191 -11.508 -45.590 1.00 42.59 579 GLN A O 1
ATOM 4676 N N . ALA A 1 580 ? 18.854 -12.603 -46.603 1.00 47.53 580 ALA A N 1
ATOM 4677 C CA . ALA A 1 580 ? 19.389 -13.215 -45.382 1.00 47.53 580 ALA A CA 1
ATOM 4678 C C . ALA A 1 580 ? 19.801 -12.167 -44.328 1.00 47.53 580 ALA A C 1
ATOM 4680 O O . ALA A 1 580 ? 19.571 -12.349 -43.134 1.00 47.53 580 ALA A O 1
ATOM 4681 N N . THR A 1 581 ? 20.346 -11.019 -44.749 1.00 45.09 581 THR A N 1
ATOM 4682 C CA . THR A 1 581 ? 20.655 -9.896 -43.844 1.00 45.09 581 THR A CA 1
ATOM 4683 C C . THR A 1 581 ? 19.386 -9.231 -43.299 1.00 45.09 581 THR A C 1
ATOM 4685 O O . THR A 1 581 ? 19.357 -8.813 -42.140 1.00 45.09 581 THR A O 1
ATOM 4688 N N . GLN A 1 582 ? 18.324 -9.119 -44.102 1.00 42.97 582 GLN A N 1
ATOM 4689 C CA . GLN A 1 582 ? 17.020 -8.622 -43.655 1.00 42.97 582 GLN A CA 1
ATOM 4690 C C . GLN A 1 582 ? 16.340 -9.615 -42.710 1.00 42.97 582 GLN A C 1
ATOM 4692 O O . GLN A 1 582 ? 15.862 -9.191 -41.663 1.00 42.97 582 GLN A O 1
ATOM 4697 N N . GLU A 1 583 ? 16.374 -10.910 -43.013 1.00 52.19 583 GLU A N 1
ATOM 4698 C CA . GLU A 1 583 ? 15.861 -11.995 -42.175 1.00 52.19 583 GLU A CA 1
ATOM 4699 C C . GLU A 1 583 ? 16.615 -12.059 -40.845 1.00 52.19 583 GLU A C 1
ATOM 4701 O O . GLU A 1 583 ? 15.978 -12.011 -39.802 1.00 52.19 583 GLU A O 1
ATOM 4706 N N . ARG A 1 584 ? 17.954 -12.008 -40.831 1.00 48.59 584 ARG A N 1
ATOM 4707 C CA . ARG A 1 584 ? 18.753 -11.962 -39.590 1.00 48.59 584 ARG A CA 1
ATOM 4708 C C . ARG A 1 584 ? 18.514 -10.688 -38.776 1.00 48.59 584 ARG A C 1
ATOM 4710 O O . ARG A 1 584 ? 18.513 -10.710 -37.545 1.00 48.59 584 ARG A O 1
ATOM 4717 N N . ARG A 1 585 ? 18.281 -9.555 -39.445 1.00 44.47 585 ARG A N 1
ATOM 4718 C CA . ARG A 1 585 ? 17.888 -8.301 -38.785 1.00 44.47 585 ARG A CA 1
ATOM 4719 C C . ARG A 1 585 ? 16.464 -8.379 -38.237 1.00 44.47 585 ARG A C 1
ATOM 4721 O O . ARG A 1 585 ? 16.219 -7.809 -37.176 1.00 44.47 585 ARG A O 1
ATOM 4728 N N . GLN A 1 586 ? 15.568 -9.093 -38.914 1.00 45.03 586 GLN A N 1
ATOM 4729 C CA . GLN A 1 586 ? 14.224 -9.387 -38.438 1.00 45.03 586 GLN A CA 1
ATOM 4730 C C . GLN A 1 586 ? 14.266 -10.382 -37.277 1.00 45.03 586 GLN A C 1
ATOM 4732 O O . GLN A 1 586 ? 13.610 -10.116 -36.290 1.00 45.03 586 GLN A O 1
ATOM 4737 N N . GLU A 1 587 ? 15.110 -11.418 -37.282 1.00 51.81 587 GLU A N 1
ATOM 4738 C CA . GLU A 1 587 ? 15.338 -12.297 -36.125 1.00 51.81 587 GLU A CA 1
ATOM 4739 C C . GLU A 1 587 ? 15.804 -11.504 -34.901 1.00 51.81 587 GLU A C 1
ATOM 4741 O O . GLU A 1 587 ? 15.283 -11.707 -33.813 1.00 51.81 587 GLU A O 1
ATOM 4746 N N . ILE A 1 588 ? 16.742 -10.564 -35.062 1.00 55.97 588 ILE A N 1
ATOM 4747 C CA . ILE A 1 588 ? 17.220 -9.717 -33.955 1.00 55.97 588 ILE A CA 1
ATOM 4748 C C . ILE A 1 588 ? 16.139 -8.722 -33.501 1.00 55.97 588 ILE A C 1
ATOM 4750 O O . ILE A 1 588 ? 16.074 -8.385 -32.316 1.00 55.97 588 ILE A O 1
ATOM 4754 N N . LEU A 1 589 ? 15.283 -8.240 -34.406 1.00 46.03 589 LEU A N 1
ATOM 4755 C CA . LEU A 1 589 ? 14.120 -7.421 -34.051 1.00 46.03 589 LEU A CA 1
ATOM 4756 C C . LEU A 1 589 ? 13.031 -8.254 -33.366 1.00 46.03 589 LEU A C 1
ATOM 4758 O O . LEU A 1 589 ? 12.485 -7.781 -32.380 1.00 46.03 589 LEU A O 1
ATOM 4762 N N . ASP A 1 590 ? 12.800 -9.490 -33.796 1.00 50.47 590 ASP A N 1
ATOM 4763 C CA . ASP A 1 590 ? 11.866 -10.466 -33.237 1.00 50.47 590 ASP A CA 1
ATOM 4764 C C . ASP A 1 590 ? 12.364 -11.028 -31.905 1.00 50.47 590 ASP A C 1
ATOM 4766 O O . ASP A 1 590 ? 11.555 -11.331 -31.041 1.00 50.47 590 ASP A O 1
ATOM 4770 N N . GLU A 1 591 ? 13.672 -11.178 -31.688 1.00 49.47 591 GLU A N 1
ATOM 4771 C CA . GLU A 1 591 ? 14.257 -11.493 -30.381 1.00 49.47 591 GLU A CA 1
ATOM 4772 C C . GLU A 1 591 ? 14.152 -10.298 -29.445 1.00 49.47 591 GLU A C 1
ATOM 4774 O O . GLU A 1 591 ? 13.742 -10.455 -28.297 1.00 49.47 591 GLU A O 1
ATOM 4779 N N . ARG A 1 592 ? 14.449 -9.086 -29.923 1.00 47.50 592 ARG A N 1
ATOM 4780 C CA . ARG A 1 592 ? 14.221 -7.863 -29.142 1.00 47.50 592 ARG A CA 1
ATOM 4781 C C . ARG A 1 592 ? 12.741 -7.642 -28.868 1.00 47.50 592 ARG A C 1
ATOM 4783 O O . ARG A 1 592 ? 12.421 -7.167 -27.785 1.00 47.50 592 ARG A O 1
ATOM 4790 N N . GLU A 1 593 ? 11.850 -8.031 -29.773 1.00 43.00 593 GLU A N 1
ATOM 4791 C CA . GLU A 1 593 ? 10.406 -8.001 -29.572 1.00 43.00 593 GLU A CA 1
ATOM 4792 C C . GLU A 1 593 ? 9.953 -9.147 -28.665 1.00 43.00 593 GLU A C 1
ATOM 4794 O O . GLU A 1 593 ? 9.161 -8.883 -27.779 1.00 43.00 593 GLU A O 1
ATOM 4799 N N . LYS A 1 594 ? 10.514 -10.362 -28.725 1.00 47.94 594 LYS A N 1
ATOM 4800 C CA . LYS A 1 594 ? 10.273 -11.445 -27.743 1.00 47.94 594 LYS A CA 1
ATOM 4801 C C . LYS A 1 594 ? 10.757 -11.057 -26.345 1.00 47.94 594 LYS A C 1
ATOM 4803 O O . LYS A 1 594 ? 10.052 -11.306 -25.373 1.00 47.94 594 LYS A O 1
ATOM 4808 N N . ILE A 1 595 ? 11.911 -10.401 -26.223 1.00 47.00 595 ILE A N 1
ATOM 4809 C CA . ILE A 1 595 ? 12.448 -9.871 -24.960 1.00 47.00 595 ILE A CA 1
ATOM 4810 C C . ILE A 1 595 ? 11.598 -8.688 -24.479 1.00 47.00 595 ILE A C 1
ATOM 4812 O O . ILE A 1 595 ? 11.263 -8.620 -23.300 1.00 47.00 595 ILE A O 1
ATOM 4816 N N . PHE A 1 596 ? 11.173 -7.789 -25.367 1.00 42.62 596 PHE A N 1
ATOM 4817 C CA . PHE A 1 596 ? 10.260 -6.692 -25.035 1.00 42.62 596 PHE A CA 1
ATOM 4818 C C . PHE A 1 596 ? 8.849 -7.197 -24.689 1.00 42.62 596 PHE A C 1
ATOM 4820 O O . PHE A 1 596 ? 8.225 -6.645 -23.792 1.00 42.62 596 PHE A O 1
ATOM 4827 N N . LEU A 1 597 ? 8.376 -8.281 -25.308 1.00 40.69 597 LEU A N 1
ATOM 4828 C CA . LEU A 1 597 ? 7.123 -8.982 -25.017 1.00 40.69 597 LEU A CA 1
ATOM 4829 C C . LEU A 1 597 ? 7.218 -9.787 -23.720 1.00 40.69 597 LEU A C 1
ATOM 4831 O O . LEU A 1 597 ? 6.232 -9.863 -22.998 1.00 40.69 597 LEU A O 1
ATOM 4835 N N . ALA A 1 598 ? 8.387 -10.325 -23.364 1.00 38.91 598 ALA A N 1
ATOM 4836 C CA . ALA A 1 598 ? 8.648 -10.898 -22.045 1.00 38.91 598 ALA A CA 1
ATOM 4837 C C . ALA A 1 598 ? 8.665 -9.795 -20.972 1.00 38.91 598 ALA A C 1
ATOM 4839 O O . ALA A 1 598 ? 7.990 -9.900 -19.951 1.00 38.91 598 ALA A O 1
ATOM 4840 N N . LEU A 1 599 ? 9.329 -8.667 -21.235 1.00 38.59 599 LEU A N 1
ATOM 4841 C CA . LEU A 1 599 ? 9.279 -7.477 -20.380 1.00 38.59 599 LEU A CA 1
ATOM 4842 C C . LEU A 1 599 ? 7.867 -6.854 -20.326 1.00 38.59 599 LEU A C 1
ATOM 4844 O O . LEU A 1 599 ? 7.487 -6.319 -19.287 1.00 38.59 599 LEU A O 1
ATOM 4848 N N . GLN A 1 600 ? 7.037 -7.005 -21.364 1.00 38.12 600 GLN A N 1
ATOM 4849 C CA . GLN A 1 600 ? 5.601 -6.703 -21.331 1.00 38.12 600 GLN A CA 1
ATOM 4850 C C . GLN A 1 600 ? 4.758 -7.809 -20.675 1.00 38.12 600 GLN A C 1
ATOM 4852 O O . GLN A 1 600 ? 3.703 -7.485 -20.141 1.00 38.12 600 GLN A O 1
ATOM 4857 N N . GLN A 1 601 ? 5.191 -9.072 -20.604 1.00 38.31 601 GLN A N 1
ATOM 4858 C CA . GLN A 1 601 ? 4.574 -10.075 -19.722 1.00 38.31 601 GLN A CA 1
ATOM 4859 C C . GLN A 1 601 ? 4.817 -9.718 -18.250 1.00 38.31 601 GLN A C 1
ATOM 4861 O O . GLN A 1 601 ? 3.914 -9.890 -17.432 1.00 38.31 601 GLN A O 1
ATOM 4866 N N . PHE A 1 602 ? 5.984 -9.148 -17.925 1.00 39.31 602 PHE A N 1
ATOM 4867 C CA . PHE A 1 602 ? 6.288 -8.590 -16.601 1.00 39.31 602 PHE A CA 1
ATOM 4868 C C . PHE A 1 602 ? 5.665 -7.194 -16.356 1.00 39.31 602 PHE A C 1
ATOM 4870 O O . PHE A 1 602 ? 5.439 -6.816 -15.207 1.00 39.31 602 PHE A O 1
ATOM 4877 N N . GLY A 1 603 ? 5.376 -6.414 -17.407 1.00 34.47 603 GLY A N 1
ATOM 4878 C CA . GLY A 1 603 ? 4.766 -5.074 -17.317 1.00 34.47 603 GLY A CA 1
ATOM 4879 C C . GLY A 1 603 ? 3.230 -5.056 -17.379 1.00 34.47 603 GLY A C 1
ATOM 4880 O O . GLY A 1 603 ? 2.587 -4.175 -16.788 1.00 34.47 603 GLY A O 1
ATOM 4881 N N . GLY A 1 604 ? 2.660 -6.031 -18.085 1.00 45.47 604 GLY A N 1
ATOM 4882 C CA . GLY A 1 604 ? 1.255 -6.413 -18.094 1.00 45.47 604 GLY A CA 1
ATOM 4883 C C . GLY A 1 604 ? 0.894 -7.236 -16.859 1.00 45.47 604 GLY A C 1
ATOM 4884 O O . GLY A 1 604 ? 1.626 -7.287 -15.874 1.00 45.47 604 GLY A O 1
ATOM 4885 N N . SER A 1 605 ? -0.296 -7.824 -16.850 1.00 52.62 605 SER A N 1
ATOM 4886 C CA . SER A 1 605 ? -0.857 -8.377 -15.620 1.00 52.62 605 SER A CA 1
ATOM 4887 C C . SER A 1 605 ? -0.272 -9.725 -15.198 1.00 52.62 605 SER A C 1
ATOM 4889 O O . SER A 1 605 ? -0.093 -9.923 -13.999 1.00 52.62 605 SER A O 1
ATOM 4891 N N . GLY A 1 606 ? -0.090 -10.687 -16.111 1.00 60.19 606 GLY A N 1
ATOM 4892 C CA . GLY A 1 606 ? 0.242 -12.096 -15.803 1.00 60.19 606 GLY A CA 1
ATOM 4893 C C . GLY A 1 606 ? -0.833 -12.873 -15.007 1.00 60.19 606 GLY A C 1
ATOM 4894 O O . GLY A 1 606 ? -0.922 -14.097 -15.098 1.00 60.19 606 GLY A O 1
ATOM 4895 N N . ARG A 1 607 ? -1.706 -12.154 -14.283 1.00 74.88 607 ARG A N 1
ATOM 4896 C CA . ARG A 1 607 ? -2.712 -12.616 -13.310 1.00 74.88 607 ARG A CA 1
ATOM 4897 C C . ARG A 1 607 ? -3.543 -13.810 -13.746 1.00 74.88 607 ARG A C 1
ATOM 4899 O O . ARG A 1 607 ? -3.788 -14.670 -12.915 1.00 74.88 607 ARG A O 1
ATOM 4906 N N . ARG A 1 608 ? -3.916 -13.932 -15.025 1.00 80.25 608 ARG A N 1
ATOM 4907 C CA . ARG A 1 608 ? -4.679 -15.098 -15.505 1.00 80.25 608 ARG A CA 1
ATOM 4908 C C . ARG A 1 608 ? -3.972 -16.429 -15.207 1.00 80.25 608 ARG A C 1
ATOM 4910 O O . ARG A 1 608 ? -4.656 -17.400 -14.904 1.00 80.25 608 ARG A O 1
ATOM 4917 N N . LYS A 1 609 ? -2.632 -16.471 -15.237 1.00 81.81 609 LYS A N 1
ATOM 4918 C CA . LYS A 1 609 ? -1.860 -17.671 -14.887 1.00 81.81 609 LYS A CA 1
ATOM 4919 C C . LYS A 1 609 ? -1.825 -17.899 -13.371 1.00 81.81 609 LYS A C 1
ATOM 4921 O O . LYS A 1 609 ? -2.247 -18.957 -12.921 1.00 81.81 609 LYS A O 1
ATOM 4926 N N . TYR A 1 610 ? -1.449 -16.882 -12.590 1.00 85.12 610 TYR A N 1
ATOM 4927 C CA . TYR A 1 610 ? -1.439 -16.941 -11.118 1.00 85.12 610 TYR A CA 1
ATOM 4928 C C . TYR A 1 610 ? -2.817 -17.293 -10.517 1.00 85.12 610 TYR A C 1
ATOM 4930 O O . TYR A 1 610 ? -2.908 -17.996 -9.513 1.00 85.12 610 TYR A O 1
ATOM 4938 N N . TRP A 1 611 ? -3.909 -16.840 -11.143 1.00 89.38 611 TRP A N 1
ATOM 4939 C CA . TRP A 1 611 ? -5.279 -17.168 -10.741 1.00 89.38 611 TRP A CA 1
ATOM 4940 C C . TRP A 1 611 ? -5.651 -18.606 -11.101 1.00 89.38 611 TRP A C 1
ATOM 4942 O O . TRP A 1 611 ? -6.297 -19.270 -10.299 1.00 89.38 611 TRP A O 1
ATOM 4952 N N . GLN A 1 612 ? -5.219 -19.117 -12.260 1.00 89.00 612 GLN A N 1
ATOM 4953 C CA . GLN A 1 612 ? -5.409 -20.527 -12.614 1.00 89.00 612 GLN A CA 1
ATOM 4954 C C . GLN A 1 612 ? -4.636 -21.458 -11.667 1.00 89.00 612 GLN A C 1
ATOM 4956 O O . GLN A 1 612 ? -5.168 -22.487 -11.259 1.00 89.00 612 GLN A O 1
ATOM 4961 N N . GLU A 1 613 ? -3.419 -21.077 -11.273 1.00 88.44 613 GLU A N 1
ATOM 4962 C CA . GLU A 1 613 ? -2.621 -21.783 -10.262 1.00 88.44 613 GLU A CA 1
ATOM 4963 C C . GLU A 1 613 ? -3.372 -21.846 -8.915 1.00 88.44 613 GLU A C 1
ATOM 4965 O O . GLU A 1 613 ? -3.510 -22.930 -8.347 1.00 88.44 613 GLU A O 1
ATOM 4970 N N . ALA A 1 614 ? -3.972 -20.737 -8.462 1.00 92.50 614 ALA A N 1
ATOM 4971 C CA . ALA A 1 614 ? -4.829 -20.722 -7.270 1.00 92.50 614 ALA A CA 1
ATOM 4972 C C . ALA A 1 614 ? -6.108 -21.564 -7.421 1.00 92.50 614 ALA A C 1
ATOM 4974 O O . ALA A 1 614 ? -6.462 -22.308 -6.510 1.00 92.50 614 ALA A O 1
ATOM 4975 N N . PHE A 1 615 ? -6.803 -21.500 -8.563 1.00 94.44 615 PHE A N 1
ATOM 4976 C CA . PHE A 1 615 ? -7.998 -22.321 -8.801 1.00 94.44 615 PHE A CA 1
ATOM 4977 C C . PHE A 1 615 ? -7.694 -23.823 -8.764 1.00 94.44 615 PHE A C 1
ATOM 4979 O O . PHE A 1 615 ? -8.530 -24.591 -8.291 1.00 94.44 615 PHE A O 1
ATOM 4986 N N . ASN A 1 616 ? -6.501 -24.242 -9.192 1.00 93.94 616 ASN A N 1
ATOM 4987 C CA . ASN A 1 616 ? -6.065 -25.632 -9.068 1.00 93.94 616 ASN A CA 1
ATOM 4988 C C . ASN A 1 616 ? -5.889 -26.032 -7.587 1.00 93.94 616 ASN A C 1
ATOM 4990 O O . ASN A 1 616 ? -6.375 -27.084 -7.185 1.00 93.94 616 ASN A O 1
ATOM 4994 N N . ILE A 1 617 ? -5.290 -25.169 -6.754 1.00 94.19 617 ILE A N 1
ATOM 4995 C CA . ILE A 1 617 ? -5.161 -25.398 -5.299 1.00 94.19 617 ILE A CA 1
ATOM 4996 C C . ILE A 1 617 ? -6.541 -25.470 -4.622 1.00 94.19 617 ILE A C 1
ATOM 4998 O O .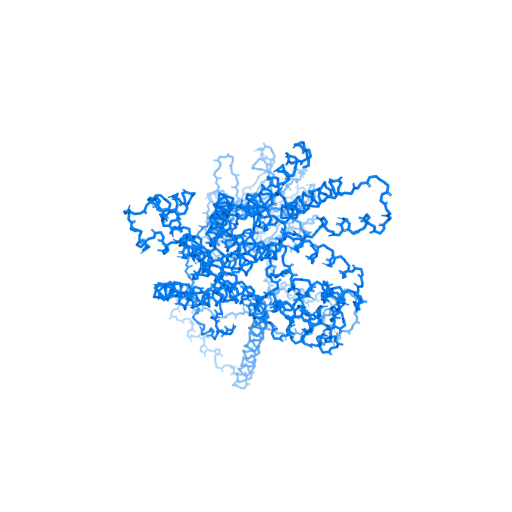 ILE A 1 617 ? -6.793 -26.369 -3.821 1.00 94.19 617 ILE A O 1
ATOM 5002 N N . ILE A 1 618 ? -7.451 -24.553 -4.966 1.00 96.62 618 ILE A N 1
ATOM 5003 C CA . ILE A 1 618 ? -8.823 -24.504 -4.429 1.00 96.62 618 ILE A CA 1
ATOM 5004 C C . ILE A 1 618 ? -9.622 -25.755 -4.829 1.00 96.62 618 ILE A C 1
ATOM 5006 O O . ILE A 1 618 ? -10.443 -26.224 -4.044 1.00 96.62 618 ILE A O 1
ATOM 5010 N N . LYS A 1 619 ? -9.386 -26.311 -6.025 1.00 96.50 619 LYS A N 1
ATOM 5011 C CA . LYS A 1 619 ? -10.035 -27.545 -6.490 1.00 96.50 619 LYS A CA 1
ATOM 5012 C C . LYS A 1 619 ? -9.582 -28.772 -5.692 1.00 96.50 619 LYS A C 1
ATOM 5014 O O . LYS A 1 619 ? -10.423 -29.603 -5.359 1.00 96.50 619 LYS A O 1
ATOM 5019 N N . ASP A 1 620 ? -8.292 -28.868 -5.378 1.00 95.44 620 ASP A N 1
ATOM 5020 C CA . ASP A 1 620 ? -7.730 -29.972 -4.591 1.00 95.44 620 ASP A CA 1
ATOM 5021 C C . ASP A 1 620 ? -8.078 -29.856 -3.087 1.00 95.44 620 ASP A C 1
ATOM 5023 O O . ASP A 1 620 ? -8.249 -30.876 -2.422 1.00 95.44 620 ASP A O 1
ATOM 5027 N N . TYR A 1 621 ? -8.217 -28.635 -2.545 1.00 95.69 621 TYR A N 1
ATOM 5028 C CA . TYR A 1 621 ? -8.417 -28.377 -1.104 1.00 95.69 621 TYR A CA 1
ATOM 5029 C C . TYR A 1 621 ? -9.606 -27.429 -0.775 1.00 95.69 621 TYR A C 1
ATOM 5031 O O . TYR A 1 621 ? -9.435 -26.436 -0.061 1.00 95.69 621 TYR A O 1
ATOM 5039 N N . PRO A 1 622 ? -10.847 -27.704 -1.228 1.00 96.81 622 PRO A N 1
ATOM 5040 C CA . PRO A 1 622 ? -11.936 -26.716 -1.226 1.00 96.81 622 PRO A CA 1
ATOM 5041 C C . PRO A 1 622 ? -12.490 -26.316 0.154 1.00 96.81 622 PRO A C 1
ATOM 5043 O O . PRO A 1 622 ? -13.028 -25.216 0.288 1.00 96.81 622 PRO A O 1
ATOM 5046 N N . PHE A 1 623 ? -12.398 -27.171 1.181 1.00 96.19 623 PHE A N 1
ATOM 5047 C CA . PHE A 1 623 ? -13.087 -26.949 2.467 1.00 96.19 623 PHE A CA 1
ATOM 5048 C C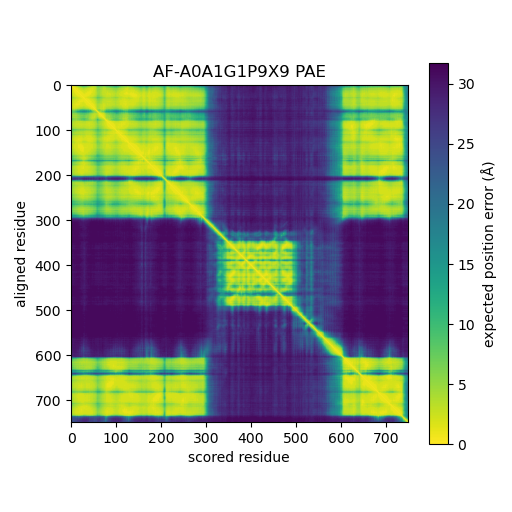 . PHE A 1 623 ? -12.253 -26.236 3.537 1.00 96.19 623 PHE A C 1
ATOM 5050 O O . PHE A 1 623 ? -12.781 -25.367 4.228 1.00 96.19 623 PHE A O 1
ATOM 5057 N N . PHE A 1 624 ? -10.969 -26.577 3.662 1.00 95.94 624 PHE A N 1
ATOM 5058 C CA . PHE A 1 624 ? -10.065 -26.017 4.681 1.00 95.94 624 PHE A CA 1
ATOM 5059 C C . PHE A 1 624 ? -8.782 -25.416 4.090 1.00 95.94 624 PHE A C 1
ATOM 5061 O O . PHE A 1 624 ? -7.993 -24.819 4.821 1.00 95.94 624 PHE A O 1
ATOM 5068 N N . GLY A 1 625 ? -8.596 -25.530 2.769 1.00 96.38 625 GLY A N 1
ATOM 5069 C CA . GLY A 1 625 ? -7.391 -25.098 2.075 1.00 96.38 625 GLY A CA 1
ATOM 5070 C C . GLY A 1 625 ? -6.164 -25.951 2.397 1.00 96.38 625 GLY A C 1
ATOM 5071 O O . GLY A 1 625 ? -6.249 -27.011 3.015 1.00 96.38 625 GLY A O 1
ATOM 5072 N N . ILE A 1 626 ? -5.006 -25.474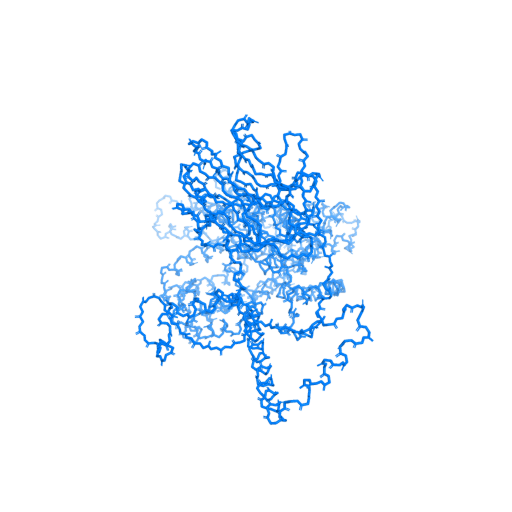 1.951 1.00 95.00 626 ILE A N 1
ATOM 5073 C CA . ILE A 1 626 ? -3.691 -26.089 2.211 1.00 95.00 626 ILE A CA 1
ATOM 5074 C C . ILE A 1 626 ? -3.099 -25.719 3.580 1.00 95.00 626 ILE A C 1
ATOM 5076 O O . ILE A 1 626 ? -2.044 -26.240 3.944 1.00 95.00 626 ILE A O 1
ATOM 5080 N N . GLY A 1 627 ? -3.749 -24.822 4.323 1.00 94.81 627 GLY A N 1
ATOM 5081 C CA . GLY A 1 627 ? -3.227 -24.195 5.532 1.00 94.81 627 GLY A CA 1
ATOM 5082 C C . GLY A 1 627 ? -2.937 -22.705 5.339 1.00 94.81 627 GLY A C 1
ATOM 5083 O O . GLY A 1 627 ? -2.392 -22.285 4.314 1.00 94.81 627 GLY A O 1
ATOM 5084 N N . VAL A 1 628 ? -3.262 -21.904 6.359 1.00 92.38 628 VAL A N 1
ATOM 5085 C CA . VAL A 1 628 ? -2.837 -20.497 6.506 1.00 92.38 628 VAL A CA 1
ATOM 5086 C C . VAL A 1 628 ? -1.348 -20.360 6.164 1.00 92.38 628 VAL A C 1
ATOM 5088 O O . VAL A 1 628 ? -0.553 -21.198 6.590 1.00 92.38 628 VAL A O 1
ATOM 5091 N N . ASN A 1 629 ? -0.947 -19.310 5.435 1.00 90.94 629 ASN A N 1
ATOM 5092 C CA . ASN A 1 629 ? 0.464 -18.983 5.147 1.00 90.94 629 ASN A CA 1
ATOM 5093 C C . ASN A 1 629 ? 1.247 -20.037 4.318 1.00 90.94 629 ASN A C 1
ATOM 5095 O O . ASN A 1 629 ? 2.434 -19.846 4.068 1.00 90.94 629 ASN A O 1
ATOM 5099 N N . ALA A 1 630 ? 0.613 -21.119 3.843 1.00 90.88 630 ALA A N 1
ATOM 5100 C CA . ALA A 1 630 ? 1.290 -22.204 3.119 1.00 90.88 630 ALA A CA 1
ATOM 5101 C C . ALA A 1 630 ? 1.350 -22.026 1.582 1.00 90.88 630 ALA A C 1
ATOM 5103 O O . ALA A 1 630 ? 1.935 -22.866 0.896 1.00 90.88 630 ALA A O 1
ATOM 5104 N N . TYR A 1 631 ? 0.769 -20.955 1.018 1.00 90.62 631 TYR A N 1
ATOM 5105 C CA . TYR A 1 631 ? 0.589 -20.789 -0.438 1.00 90.62 631 TYR A CA 1
ATOM 5106 C C . TYR A 1 631 ? 1.885 -20.885 -1.254 1.00 90.62 631 TYR A C 1
ATOM 5108 O O . TYR A 1 631 ? 1.952 -21.627 -2.232 1.00 90.62 631 TYR A O 1
ATOM 5116 N N . SER A 1 632 ? 2.934 -20.175 -0.846 1.00 85.62 632 SER A N 1
ATOM 5117 C CA . SER A 1 632 ? 4.229 -20.199 -1.536 1.00 85.62 632 SER A CA 1
ATOM 5118 C C . SER A 1 632 ? 4.953 -21.547 -1.396 1.00 85.62 632 SER A C 1
ATOM 5120 O O . SER A 1 632 ? 5.754 -21.915 -2.254 1.00 85.62 632 SER A O 1
ATOM 5122 N N . LEU A 1 633 ? 4.644 -22.310 -0.343 1.00 84.94 633 LEU A N 1
ATOM 5123 C CA . LEU A 1 633 ? 5.360 -23.524 0.051 1.00 84.94 633 LEU A CA 1
ATOM 5124 C C . LEU A 1 633 ? 4.863 -24.783 -0.677 1.00 84.94 633 LEU A C 1
ATOM 5126 O O . LEU A 1 633 ? 5.608 -25.753 -0.805 1.00 84.94 633 LEU A O 1
ATOM 5130 N N . VAL A 1 634 ? 3.645 -24.761 -1.234 1.00 82.44 634 VAL A N 1
ATOM 5131 C CA . VAL A 1 634 ? 3.155 -25.801 -2.166 1.00 82.44 634 VAL A CA 1
ATOM 5132 C C . VAL A 1 634 ? 3.610 -25.574 -3.619 1.00 82.44 634 VAL A C 1
ATOM 5134 O O . VAL A 1 634 ? 3.215 -26.321 -4.520 1.00 82.44 634 VAL A O 1
ATOM 5137 N N . GLY A 1 635 ? 4.459 -24.566 -3.864 1.00 70.62 635 GLY A N 1
ATOM 5138 C CA . GLY A 1 635 ? 4.851 -24.096 -5.196 1.00 70.62 635 GLY A CA 1
ATOM 5139 C C . GLY A 1 635 ? 5.386 -25.173 -6.141 1.00 70.62 635 GLY A C 1
ATOM 5140 O O . GLY A 1 635 ? 5.044 -25.163 -7.324 1.00 70.62 635 GLY A O 1
ATOM 5141 N N . ALA A 1 636 ? 6.143 -26.144 -5.620 1.00 69.56 636 ALA A N 1
ATOM 5142 C CA . ALA A 1 636 ? 6.690 -27.250 -6.406 1.00 69.56 636 ALA A CA 1
ATOM 5143 C C . ALA A 1 636 ? 5.605 -28.182 -6.987 1.00 69.56 636 ALA A C 1
ATOM 5145 O O . ALA A 1 636 ? 5.708 -28.587 -8.144 1.00 69.56 636 ALA A O 1
ATOM 5146 N N . ARG A 1 637 ? 4.536 -28.480 -6.228 1.00 79.31 637 ARG A N 1
ATOM 5147 C CA . ARG A 1 637 ? 3.430 -29.352 -6.677 1.00 79.31 637 ARG A CA 1
ATOM 5148 C C . ARG A 1 637 ? 2.589 -28.689 -7.766 1.00 79.31 637 ARG A C 1
ATOM 5150 O O . ARG A 1 637 ? 2.236 -29.335 -8.746 1.00 79.31 637 ARG A O 1
ATOM 5157 N N . TYR A 1 638 ? 2.286 -27.402 -7.604 1.00 78.94 638 TYR A N 1
ATOM 5158 C CA . TYR A 1 638 ? 1.398 -26.664 -8.513 1.00 78.94 638 TYR A CA 1
ATOM 5159 C C . TYR A 1 638 ? 2.127 -25.892 -9.620 1.00 78.94 638 TYR A C 1
ATOM 5161 O O . TYR A 1 638 ? 1.473 -25.239 -10.431 1.00 78.94 638 TYR A O 1
ATOM 5169 N N . LYS A 1 639 ? 3.465 -25.979 -9.675 1.00 70.81 639 LYS A N 1
ATOM 5170 C CA . LYS A 1 639 ? 4.331 -25.237 -10.610 1.00 70.81 639 LYS A CA 1
ATOM 5171 C C . LYS A 1 639 ? 4.055 -23.725 -10.580 1.00 70.81 639 LYS A C 1
ATOM 5173 O O . LYS A 1 639 ? 3.981 -23.088 -11.632 1.00 70.81 639 LYS A O 1
ATOM 5178 N N . ILE A 1 640 ? 3.874 -23.178 -9.370 1.00 67.12 640 ILE A N 1
ATOM 5179 C CA . ILE A 1 640 ? 3.511 -21.769 -9.152 1.00 67.12 640 ILE A CA 1
ATOM 5180 C C . ILE A 1 640 ? 4.559 -20.865 -9.800 1.00 67.12 640 ILE A C 1
ATOM 5182 O O . ILE A 1 640 ? 5.764 -21.049 -9.620 1.00 67.12 640 ILE A O 1
ATOM 5186 N N . SER A 1 641 ? 4.090 -19.890 -10.571 1.00 60.94 641 SER A N 1
ATOM 5187 C CA . SER A 1 641 ? 4.949 -19.019 -11.367 1.00 60.94 641 SER A CA 1
ATOM 5188 C C . SER A 1 641 ? 5.773 -18.048 -10.513 1.00 60.94 641 SER A C 1
ATOM 5190 O O . SER A 1 641 ? 5.406 -17.705 -9.386 1.00 60.94 641 SER A O 1
ATOM 5192 N N . TRP A 1 642 ? 6.891 -17.576 -11.082 1.00 51.22 642 TRP A N 1
ATOM 5193 C CA . TRP A 1 642 ? 7.807 -16.606 -10.467 1.00 51.22 642 TRP A CA 1
ATOM 5194 C C . TRP A 1 642 ? 7.056 -15.393 -9.900 1.00 51.22 642 TRP A C 1
ATOM 5196 O O . TRP A 1 642 ? 6.560 -14.551 -10.640 1.00 51.22 642 TRP A O 1
ATOM 5206 N N . GLY A 1 643 ? 6.973 -15.328 -8.571 1.00 55.28 643 GLY A N 1
ATOM 5207 C CA . GLY A 1 643 ? 6.109 -14.402 -7.834 1.00 55.28 643 GLY A CA 1
ATOM 5208 C C . GLY A 1 643 ? 5.550 -15.044 -6.563 1.00 55.28 643 GLY A C 1
ATOM 5209 O O . GLY A 1 643 ? 5.480 -14.386 -5.529 1.00 55.28 643 GLY A O 1
ATOM 5210 N N . GLY A 1 644 ? 5.240 -16.347 -6.606 1.00 71.12 644 GLY A N 1
ATOM 5211 C CA . GLY A 1 644 ? 4.935 -17.164 -5.420 1.00 71.12 644 GLY A CA 1
ATOM 5212 C C . GLY A 1 644 ? 3.593 -16.884 -4.729 1.00 71.12 644 GLY A C 1
ATOM 5213 O O . GLY A 1 644 ? 3.315 -17.491 -3.700 1.00 71.12 644 GLY A O 1
ATOM 5214 N N . TYR A 1 645 ? 2.767 -15.994 -5.285 1.00 82.56 645 TYR A N 1
ATOM 5215 C CA . TYR A 1 645 ? 1.484 -15.547 -4.736 1.00 82.56 645 TYR A CA 1
ATOM 5216 C C . TYR A 1 645 ? 0.471 -15.288 -5.868 1.00 82.56 645 TYR A C 1
ATOM 5218 O O . TYR A 1 645 ? 0.876 -14.963 -6.984 1.00 82.56 645 TYR A O 1
ATOM 5226 N N . PRO A 1 646 ? -0.852 -15.372 -5.622 1.00 87.06 646 PRO A N 1
ATOM 5227 C CA . PRO A 1 646 ? -1.848 -15.306 -6.695 1.00 87.06 646 PRO A CA 1
ATOM 5228 C C . PRO A 1 646 ? -2.130 -13.892 -7.235 1.00 87.06 646 PRO A C 1
ATOM 5230 O O . PRO A 1 646 ? -2.946 -13.741 -8.140 1.00 87.06 646 PRO A O 1
ATOM 5233 N N . HIS A 1 647 ? -1.535 -12.836 -6.667 1.00 88.44 647 HIS A N 1
ATOM 5234 C CA . HIS A 1 647 ? -1.880 -11.432 -6.960 1.00 88.44 647 HIS A CA 1
ATOM 5235 C C . HIS A 1 647 ? -3.401 -11.146 -6.898 1.00 88.44 647 HIS A C 1
ATOM 5237 O O . HIS A 1 647 ? -3.948 -10.401 -7.713 1.00 88.44 647 HIS A O 1
ATOM 5243 N N . ASN A 1 648 ? -4.082 -11.782 -5.938 1.00 93.38 648 ASN A N 1
ATOM 5244 C CA . ASN A 1 648 ? -5.486 -11.584 -5.569 1.00 93.38 648 ASN A CA 1
ATOM 5245 C C . ASN A 1 648 ? -5.701 -12.158 -4.156 1.00 93.38 648 ASN A C 1
ATOM 5247 O O . ASN A 1 648 ? -5.549 -13.362 -3.944 1.00 93.38 648 ASN A O 1
ATOM 5251 N N . CYS A 1 649 ? -6.054 -11.312 -3.188 1.00 95.56 649 CYS A N 1
ATOM 5252 C CA . CYS A 1 649 ? -6.188 -11.722 -1.787 1.00 95.56 649 CYS A CA 1
ATOM 5253 C C . CYS A 1 649 ? -7.298 -12.757 -1.549 1.00 95.56 649 CYS A C 1
ATOM 5255 O O . CYS A 1 649 ? -7.159 -13.622 -0.689 1.00 95.56 649 CYS A O 1
ATOM 5257 N N . TYR A 1 650 ? -8.399 -12.682 -2.299 1.00 97.88 650 TYR A N 1
ATOM 5258 C CA . TYR A 1 650 ? -9.560 -13.558 -2.124 1.00 97.88 650 TYR A CA 1
ATOM 5259 C C . TYR A 1 650 ? -9.270 -14.981 -2.606 1.00 97.88 650 TYR A C 1
ATOM 5261 O O . TYR A 1 650 ? -9.664 -15.944 -1.949 1.00 97.88 650 TYR A O 1
ATOM 5269 N N . LEU A 1 651 ? -8.521 -15.115 -3.708 1.00 96.50 651 LEU A N 1
ATOM 5270 C CA . LEU A 1 651 ? -8.025 -16.409 -4.176 1.00 96.50 651 LEU A CA 1
ATOM 5271 C C . LEU A 1 651 ? -6.981 -16.996 -3.218 1.00 96.50 651 LEU A C 1
ATOM 5273 O O . LEU A 1 651 ? -6.996 -18.205 -2.998 1.00 96.50 651 LEU A O 1
ATOM 5277 N N . GLN A 1 652 ? -6.129 -16.173 -2.593 1.00 95.50 652 GLN A N 1
ATOM 5278 C CA . GLN A 1 652 ? -5.195 -16.668 -1.575 1.00 95.50 652 GLN A CA 1
ATOM 5279 C C . GLN A 1 652 ? -5.931 -17.173 -0.325 1.00 95.50 652 GLN A C 1
ATOM 5281 O O . GLN A 1 652 ? -5.681 -18.297 0.099 1.00 95.50 652 GLN A O 1
ATOM 5286 N N . ILE A 1 653 ? -6.904 -16.413 0.195 1.00 97.12 653 ILE A N 1
ATOM 5287 C CA . ILE A 1 653 ? -7.753 -16.837 1.322 1.00 97.12 653 ILE A CA 1
ATOM 5288 C C . ILE A 1 653 ? -8.481 -18.151 1.005 1.00 97.12 653 ILE A C 1
ATOM 5290 O O . ILE A 1 653 ? -8.486 -19.054 1.837 1.00 97.12 653 ILE A O 1
ATOM 5294 N N . ALA A 1 654 ? -9.067 -18.290 -0.189 1.00 97.81 654 ALA A N 1
ATOM 5295 C CA . ALA A 1 654 ? -9.737 -19.528 -0.590 1.00 97.81 654 ALA A CA 1
ATOM 5296 C C . ALA A 1 654 ? -8.768 -20.711 -0.756 1.00 97.81 654 ALA A C 1
ATOM 5298 O O . ALA A 1 654 ? -9.151 -21.846 -0.488 1.00 97.81 654 ALA A O 1
ATOM 5299 N N . SER A 1 655 ? -7.525 -20.458 -1.175 1.00 96.12 655 SER A N 1
ATOM 5300 C CA . SER A 1 655 ? -6.493 -21.494 -1.318 1.00 96.12 655 SER A CA 1
ATOM 5301 C C . SER A 1 655 ? -5.966 -21.963 0.040 1.00 96.12 655 SER A C 1
ATOM 5303 O O . SER A 1 655 ? -5.838 -23.159 0.274 1.00 96.12 655 SER A O 1
ATOM 5305 N N . GLU A 1 656 ? -5.669 -21.030 0.946 1.00 96.00 656 GLU A N 1
ATOM 5306 C CA . GLU A 1 656 ? -5.086 -21.310 2.264 1.00 96.00 656 GLU A CA 1
ATOM 5307 C C . GLU A 1 656 ? -6.121 -21.818 3.279 1.00 96.00 656 GLU A C 1
ATOM 5309 O O . GLU A 1 656 ? -5.832 -22.757 4.016 1.00 96.00 656 GLU A O 1
ATOM 5314 N N . ILE A 1 657 ? -7.323 -21.229 3.301 1.00 97.25 657 ILE A N 1
ATOM 5315 C CA . ILE A 1 657 ? -8.349 -21.400 4.353 1.00 97.25 657 ILE A CA 1
ATOM 5316 C C . ILE A 1 657 ? -9.632 -22.074 3.813 1.00 97.25 657 ILE A C 1
ATOM 5318 O O . ILE A 1 657 ? -10.589 -22.320 4.549 1.00 97.25 657 ILE A O 1
ATOM 5322 N N . GLY A 1 658 ? -9.679 -22.382 2.515 1.00 97.69 658 GLY A N 1
ATOM 5323 C CA . GLY A 1 658 ? -10.844 -22.971 1.858 1.00 97.69 658 GLY A CA 1
ATOM 5324 C C . GLY A 1 658 ? -11.959 -21.966 1.550 1.00 97.69 658 GLY A C 1
ATOM 5325 O O . GLY A 1 658 ? -11.980 -20.816 2.003 1.00 97.69 658 GLY A O 1
ATOM 5326 N N . ILE A 1 659 ? -12.941 -22.424 0.778 1.00 98.25 659 ILE A N 1
ATOM 5327 C CA . ILE A 1 659 ? -14.127 -21.657 0.378 1.00 98.25 659 ILE A CA 1
ATOM 5328 C C . ILE A 1 659 ? -14.978 -21.227 1.599 1.00 98.25 659 ILE A C 1
ATOM 5330 O O . ILE A 1 659 ? -15.374 -20.058 1.649 1.00 98.25 659 ILE A O 1
ATOM 5334 N N . PRO A 1 660 ? -15.217 -22.070 2.630 1.00 98.38 660 PRO A N 1
ATOM 5335 C CA . PRO A 1 660 ? -15.833 -21.637 3.891 1.00 98.38 660 PRO A CA 1
ATOM 5336 C C . PRO A 1 660 ? -15.034 -20.542 4.617 1.00 98.38 660 PRO A C 1
ATOM 5338 O O . PRO A 1 660 ? -15.618 -19.574 5.116 1.00 98.38 660 PRO A O 1
ATOM 5341 N N . GLY A 1 661 ? -13.698 -20.638 4.608 1.00 97.88 661 GLY A N 1
ATOM 5342 C CA . GLY A 1 661 ? -12.795 -19.599 5.105 1.00 97.88 661 GLY A CA 1
ATOM 5343 C C . GLY A 1 661 ? -13.024 -18.261 4.402 1.00 97.88 661 GLY A C 1
ATOM 5344 O O . GLY A 1 661 ? -13.291 -17.255 5.067 1.00 97.88 661 GLY A O 1
ATOM 5345 N N . LEU A 1 662 ? -13.049 -18.258 3.065 1.00 98.31 662 LEU A N 1
ATOM 5346 C CA . LEU A 1 662 ? -13.387 -17.072 2.271 1.00 98.31 662 LEU A CA 1
ATOM 5347 C C . LEU A 1 662 ? -14.776 -16.514 2.616 1.00 98.31 662 LEU A C 1
ATOM 5349 O O . LEU A 1 662 ? -14.899 -15.312 2.855 1.00 98.31 662 LEU A O 1
ATOM 5353 N N . PHE A 1 663 ? -15.816 -17.347 2.698 1.00 98.56 663 PHE A N 1
ATOM 5354 C CA . PHE A 1 663 ? -17.160 -16.869 3.046 1.00 98.56 663 PHE A CA 1
ATOM 5355 C C . PHE A 1 663 ? -17.228 -16.248 4.447 1.00 98.56 663 PHE A C 1
ATOM 5357 O O . PHE A 1 663 ? -17.885 -15.220 4.620 1.00 98.56 663 PHE A O 1
ATOM 5364 N N . SER A 1 664 ? -16.515 -16.795 5.434 1.00 98.50 664 SER A N 1
ATOM 5365 C CA . SER A 1 664 ? -16.457 -16.200 6.777 1.00 98.50 664 SER A CA 1
ATOM 5366 C C . SER A 1 664 ? -15.734 -14.842 6.802 1.00 98.50 664 SER A C 1
ATOM 5368 O O . SER A 1 664 ? -16.189 -13.922 7.486 1.00 98.50 664 SER A O 1
ATOM 5370 N N . PHE A 1 665 ? -14.692 -14.654 5.982 1.00 98.38 665 PHE A N 1
ATOM 5371 C CA . PHE A 1 665 ? -14.065 -13.344 5.770 1.00 98.38 665 PHE A CA 1
ATOM 5372 C C . PHE A 1 665 ? -15.024 -12.356 5.086 1.00 98.38 665 PHE A C 1
ATOM 5374 O O . PHE A 1 665 ? -15.235 -11.245 5.578 1.00 98.38 665 PHE A O 1
ATOM 5381 N N . LEU A 1 666 ? -15.680 -12.767 3.996 1.00 98.44 666 LEU A N 1
ATOM 5382 C CA . LEU A 1 666 ? -16.683 -11.948 3.304 1.00 98.44 666 LEU A CA 1
ATOM 5383 C C . LEU A 1 666 ? -17.865 -11.582 4.223 1.00 98.44 666 LEU A C 1
ATOM 5385 O O . LEU A 1 666 ? -18.423 -10.492 4.097 1.00 98.44 666 LEU A O 1
ATOM 5389 N N . PHE A 1 667 ? -18.208 -12.431 5.196 1.00 98.56 667 PHE A N 1
ATOM 5390 C CA . PHE A 1 667 ? -19.226 -12.141 6.206 1.00 98.56 667 PHE A CA 1
ATOM 5391 C C . PHE A 1 667 ? -18.797 -11.046 7.200 1.00 98.56 667 PHE A C 1
ATOM 5393 O O . PHE A 1 667 ? -19.621 -10.188 7.530 1.00 98.56 667 PHE A O 1
ATOM 5400 N N . ILE A 1 668 ? -17.520 -10.987 7.614 1.00 98.38 668 ILE A N 1
ATOM 5401 C CA . ILE A 1 668 ? -16.976 -9.838 8.374 1.00 98.38 668 ILE A CA 1
ATOM 5402 C C . ILE A 1 668 ? -17.204 -8.546 7.582 1.00 98.38 668 ILE A C 1
ATOM 5404 O O . ILE A 1 668 ? -17.750 -7.581 8.123 1.00 98.38 668 ILE A O 1
ATOM 5408 N N . LEU A 1 669 ? -16.841 -8.543 6.294 1.00 98.25 669 LEU A N 1
ATOM 5409 C CA . LEU A 1 669 ? -17.000 -7.380 5.419 1.00 98.25 669 LEU A CA 1
ATOM 5410 C C . LEU A 1 669 ? -18.478 -6.990 5.265 1.00 98.25 669 LEU A C 1
ATOM 5412 O O . LEU A 1 669 ? -18.835 -5.835 5.491 1.00 98.25 669 LEU A O 1
ATOM 5416 N N . PHE A 1 670 ? -19.361 -7.942 4.957 1.00 98.12 670 PHE A N 1
ATOM 5417 C CA . PHE A 1 670 ? -20.799 -7.695 4.825 1.00 98.12 670 PHE A CA 1
ATOM 5418 C C . PHE A 1 670 ? -21.395 -7.067 6.090 1.00 98.12 670 PHE A C 1
ATOM 5420 O O . PHE A 1 670 ? -22.115 -6.068 6.004 1.00 98.12 670 PHE A O 1
ATOM 5427 N N . VAL A 1 671 ? -21.075 -7.603 7.273 1.00 97.94 671 VAL A N 1
ATOM 5428 C CA . VAL A 1 671 ? -21.566 -7.056 8.545 1.00 97.94 671 VAL A CA 1
ATOM 5429 C C . VAL A 1 671 ? -20.976 -5.667 8.811 1.00 97.94 671 VAL A C 1
ATOM 5431 O O . VAL A 1 671 ? -21.730 -4.775 9.210 1.00 97.94 671 VAL A O 1
ATOM 5434 N N . LEU A 1 672 ? -19.684 -5.448 8.535 1.00 97.19 672 LEU A N 1
ATOM 5435 C CA . LEU A 1 672 ? -19.024 -4.141 8.635 1.00 97.19 672 LEU A CA 1
ATOM 5436 C C . LEU A 1 672 ? -19.723 -3.092 7.761 1.00 97.19 672 LEU A C 1
ATOM 5438 O O . LEU A 1 672 ? -20.183 -2.081 8.291 1.00 97.19 672 LEU A O 1
ATOM 5442 N N . PHE A 1 673 ? -19.875 -3.325 6.454 1.00 95.88 673 PHE A N 1
ATOM 5443 C CA . PHE A 1 673 ? -20.523 -2.363 5.553 1.00 95.88 673 PHE A CA 1
ATOM 5444 C C . PHE A 1 673 ? -22.006 -2.163 5.896 1.00 95.88 673 PHE A C 1
ATOM 5446 O O . PHE A 1 673 ? -22.446 -1.022 6.042 1.00 95.88 673 PHE A O 1
ATOM 5453 N N . ARG A 1 674 ? -22.776 -3.236 6.131 1.00 95.06 674 ARG A N 1
ATOM 5454 C CA . ARG A 1 674 ? -24.211 -3.154 6.478 1.00 95.06 674 ARG A CA 1
ATOM 5455 C C . ARG A 1 674 ? -24.465 -2.385 7.777 1.00 95.06 674 ARG A C 1
ATOM 5457 O O . ARG A 1 674 ? -25.465 -1.673 7.871 1.00 95.06 674 ARG A O 1
ATOM 5464 N N . ARG A 1 675 ? -23.588 -2.512 8.780 1.00 94.12 675 ARG A N 1
ATOM 5465 C CA . ARG A 1 675 ? -23.660 -1.722 10.023 1.00 94.12 675 ARG A CA 1
ATOM 5466 C C . ARG A 1 675 ? -23.187 -0.286 9.805 1.00 94.12 675 ARG A C 1
ATOM 5468 O O . ARG A 1 675 ? -23.859 0.625 10.274 1.00 94.12 675 ARG A O 1
ATOM 5475 N N . SER A 1 676 ? -22.113 -0.078 9.047 1.00 94.12 676 SER A N 1
ATOM 5476 C CA . SER A 1 676 ? -21.540 1.252 8.793 1.00 94.12 676 SER A CA 1
ATOM 5477 C C . SER A 1 676 ? -22.464 2.160 7.983 1.00 94.12 676 SER A C 1
ATOM 5479 O O . SER A 1 676 ? -22.671 3.307 8.368 1.00 94.12 676 SER A O 1
ATOM 5481 N N . ILE A 1 677 ? -23.089 1.641 6.922 1.00 92.69 677 ILE A N 1
ATOM 5482 C CA . ILE A 1 677 ? -24.050 2.390 6.096 1.00 92.69 677 ILE A CA 1
ATOM 5483 C C . ILE A 1 677 ? -25.257 2.829 6.939 1.00 92.69 677 ILE A C 1
ATOM 5485 O O . ILE A 1 677 ? -25.671 3.982 6.871 1.00 92.69 677 ILE A O 1
ATOM 5489 N N . ARG A 1 678 ? -25.773 1.942 7.802 1.00 90.94 678 ARG A N 1
ATOM 5490 C CA . ARG A 1 678 ? -26.846 2.274 8.758 1.00 90.94 678 ARG A CA 1
ATOM 5491 C C . ARG A 1 678 ? -26.394 3.242 9.852 1.00 90.94 678 ARG A C 1
ATOM 5493 O O . ARG A 1 678 ? -27.212 4.000 10.357 1.00 90.94 678 ARG A O 1
ATOM 5500 N N . ALA A 1 679 ? -25.118 3.220 10.230 1.00 90.50 679 ALA A N 1
ATOM 5501 C CA . ALA A 1 679 ? -24.594 4.105 11.259 1.00 90.50 679 ALA A CA 1
ATOM 5502 C C . ALA A 1 679 ? -24.480 5.563 10.781 1.00 90.50 679 ALA A C 1
ATOM 5504 O O . ALA A 1 679 ? -24.660 6.463 11.599 1.00 90.50 679 ALA A O 1
ATOM 5505 N N . LEU A 1 680 ? -24.262 5.811 9.480 1.00 89.94 680 LEU A N 1
ATOM 5506 C CA . LEU A 1 680 ? -24.162 7.164 8.909 1.00 89.94 680 LEU A CA 1
ATOM 5507 C C . LEU A 1 680 ? -25.368 8.055 9.254 1.00 89.94 680 LEU A C 1
ATOM 5509 O O . LEU A 1 680 ? -25.173 9.221 9.578 1.00 89.94 680 LEU A O 1
ATOM 5513 N N . SER A 1 681 ? -26.595 7.526 9.252 1.00 85.94 681 SER A N 1
ATOM 5514 C CA . SER A 1 681 ? -27.805 8.284 9.620 1.00 85.94 681 SER A CA 1
ATOM 5515 C C . SER A 1 681 ? -28.043 8.418 11.133 1.00 85.94 681 SER A C 1
ATOM 5517 O O . SER A 1 681 ? -28.957 9.130 11.538 1.00 85.94 681 SER A O 1
ATOM 5519 N N . SER A 1 682 ? -27.231 7.764 11.970 1.00 86.50 682 SER A N 1
ATOM 5520 C CA . SER A 1 682 ? -27.359 7.745 13.441 1.00 86.50 682 SER A CA 1
ATOM 5521 C C . SER A 1 682 ? -26.236 8.472 14.196 1.00 86.50 682 SER A C 1
ATOM 5523 O O . SER A 1 682 ? -26.218 8.456 15.427 1.00 86.50 682 SER A O 1
ATOM 5525 N N . ILE A 1 683 ? -25.287 9.075 13.472 1.00 89.06 683 ILE A N 1
ATOM 5526 C CA . ILE A 1 683 ? -24.178 9.846 14.044 1.00 89.06 683 ILE A CA 1
ATOM 5527 C C . ILE A 1 683 ? -24.527 11.337 14.009 1.00 89.06 683 ILE A C 1
ATOM 5529 O O . ILE A 1 683 ? -24.650 11.916 12.928 1.00 89.06 683 ILE A O 1
ATOM 5533 N N . ASP A 1 684 ? -24.639 11.952 15.190 1.00 84.38 684 ASP A N 1
ATOM 5534 C CA . ASP A 1 684 ? -24.948 13.385 15.326 1.00 84.38 684 ASP A CA 1
ATOM 5535 C C . ASP A 1 684 ? -23.750 14.277 14.969 1.00 84.38 684 ASP A C 1
ATOM 5537 O O . ASP A 1 684 ? -23.904 15.317 14.333 1.00 84.38 684 ASP A O 1
ATOM 5541 N N . ASP A 1 685 ? -22.542 13.874 15.377 1.00 88.62 685 ASP A N 1
ATOM 5542 C CA . ASP A 1 685 ? -21.318 14.642 15.138 1.00 88.62 685 ASP A CA 1
ATOM 5543 C C . ASP A 1 685 ? -20.965 14.611 13.647 1.00 88.62 685 ASP A C 1
ATOM 5545 O O . ASP A 1 685 ? -20.503 13.591 13.120 1.00 88.62 685 ASP A O 1
ATOM 5549 N N . ILE A 1 686 ? -21.169 15.736 12.955 1.00 89.50 686 ILE A N 1
ATOM 5550 C CA . ILE A 1 686 ? -21.025 15.786 11.498 1.00 89.50 686 ILE A CA 1
ATOM 5551 C C . ILE A 1 686 ? -19.592 15.472 11.046 1.00 89.50 686 ILE A C 1
ATOM 5553 O O . ILE A 1 686 ? -19.410 14.878 9.983 1.00 89.50 686 ILE A O 1
ATOM 5557 N N . PHE A 1 687 ? -18.574 15.777 11.863 1.00 92.75 687 PHE A N 1
ATOM 5558 C CA . PHE A 1 687 ? -17.195 15.408 11.549 1.00 92.75 687 PHE A CA 1
ATOM 5559 C C . PHE A 1 687 ? -17.014 13.892 11.617 1.00 92.75 687 PHE A C 1
ATOM 5561 O O . PHE A 1 687 ? -16.497 13.306 10.668 1.00 92.75 687 PHE A O 1
ATOM 5568 N N . LEU A 1 688 ? -17.505 13.231 12.671 1.00 94.31 688 LEU A N 1
ATOM 5569 C CA . LEU A 1 688 ? -17.478 11.764 12.750 1.00 94.31 688 LEU A CA 1
ATOM 5570 C C . LEU A 1 688 ? -18.304 11.098 11.636 1.00 94.31 688 LEU A C 1
ATOM 5572 O O . LEU A 1 688 ? -17.912 10.037 11.152 1.00 94.31 688 LEU A O 1
ATOM 5576 N N . ARG A 1 689 ? -19.398 11.720 11.177 1.00 93.38 689 ARG A N 1
ATOM 5577 C CA . ARG A 1 689 ? -20.218 11.201 10.070 1.00 93.38 689 ARG A CA 1
ATOM 5578 C C . ARG A 1 689 ? -19.470 11.202 8.734 1.00 93.38 689 ARG A C 1
ATOM 5580 O O . ARG A 1 689 ? -19.404 10.166 8.075 1.00 93.38 689 ARG A O 1
ATOM 5587 N N . PHE A 1 690 ? -18.871 12.329 8.341 1.00 93.94 690 PHE A N 1
ATOM 5588 C CA . PHE A 1 690 ? -18.075 12.401 7.104 1.00 93.94 690 PHE A CA 1
ATOM 5589 C C . PHE A 1 690 ? -16.742 11.649 7.225 1.00 93.94 690 PHE A C 1
ATOM 5591 O O . PHE A 1 690 ? -16.262 11.088 6.238 1.00 93.94 690 PHE A O 1
ATOM 5598 N N . LEU A 1 691 ? -16.172 11.550 8.427 1.00 96.00 691 LEU A N 1
ATOM 5599 C CA . LEU A 1 691 ? -15.023 10.689 8.696 1.00 96.00 691 LEU A CA 1
ATOM 5600 C C . LEU A 1 691 ? -15.370 9.204 8.496 1.00 96.00 691 LEU A C 1
ATOM 5602 O O . LEU A 1 691 ? -14.596 8.494 7.858 1.00 96.00 691 LEU A O 1
ATOM 5606 N N . LEU A 1 692 ? -16.534 8.742 8.976 1.00 96.12 692 LEU A N 1
ATOM 5607 C CA . LEU A 1 692 ? -17.025 7.386 8.712 1.00 96.12 692 LEU A CA 1
ATOM 5608 C C . LEU A 1 692 ? -17.248 7.161 7.213 1.00 96.12 692 LEU A C 1
ATOM 5610 O O . LEU A 1 692 ? -16.812 6.138 6.697 1.00 96.12 692 LEU A O 1
ATOM 5614 N N . LEU A 1 693 ? -17.883 8.109 6.517 1.00 95.38 693 LEU A N 1
ATOM 5615 C CA . LEU A 1 693 ? -18.086 8.042 5.066 1.00 95.38 693 LEU A CA 1
ATOM 5616 C C . LEU A 1 693 ? -16.749 7.874 4.327 1.00 95.38 693 LEU A C 1
ATOM 5618 O O . LEU A 1 693 ? -16.585 6.926 3.563 1.00 95.38 693 LEU A O 1
ATOM 5622 N N . GLY A 1 694 ? -15.773 8.737 4.622 1.00 95.94 694 GLY A N 1
ATOM 5623 C CA . GLY A 1 694 ? -14.442 8.701 4.018 1.00 95.94 694 GLY A CA 1
ATOM 5624 C C . GLY A 1 694 ? -13.685 7.407 4.322 1.00 95.94 694 GLY A C 1
ATOM 5625 O O . GLY A 1 694 ? -13.163 6.782 3.403 1.00 95.94 694 GLY A O 1
ATOM 5626 N N . ALA A 1 695 ? -13.671 6.967 5.585 1.00 97.12 695 ALA A N 1
ATOM 5627 C CA . ALA A 1 695 ? -13.002 5.734 6.007 1.00 97.12 695 ALA A CA 1
ATOM 5628 C C . ALA A 1 695 ? -13.661 4.472 5.420 1.00 97.12 695 ALA A C 1
ATOM 5630 O O . ALA A 1 695 ? -12.963 3.530 5.054 1.00 97.12 695 ALA A O 1
ATOM 5631 N N . LEU A 1 696 ? -14.991 4.454 5.280 1.00 96.00 696 LEU A N 1
ATOM 5632 C CA . LEU A 1 696 ? -15.729 3.346 4.672 1.00 96.00 696 LEU A CA 1
ATOM 5633 C C . LEU A 1 696 ? -15.496 3.272 3.155 1.00 96.00 696 LEU A C 1
ATOM 5635 O O . LEU A 1 696 ? -15.297 2.181 2.622 1.00 96.00 696 LEU A O 1
ATOM 5639 N N . SER A 1 697 ? -15.474 4.418 2.464 1.00 95.88 697 SER A N 1
ATOM 5640 C CA . SER A 1 697 ? -15.124 4.489 1.037 1.00 95.88 697 SER A CA 1
ATOM 5641 C C . SER A 1 697 ? -13.667 4.083 0.790 1.00 95.88 697 SER A C 1
ATOM 5643 O O . SER A 1 697 ? -13.404 3.313 -0.127 1.00 95.88 697 SER A O 1
ATOM 5645 N N . ALA A 1 698 ? -12.740 4.526 1.644 1.00 96.75 698 ALA A N 1
ATOM 5646 C CA . ALA A 1 698 ? -11.332 4.127 1.643 1.00 96.75 698 ALA A CA 1
ATOM 5647 C C . ALA A 1 698 ? -11.137 2.614 1.858 1.00 96.75 698 ALA A C 1
ATOM 5649 O O . ALA A 1 698 ? -10.418 1.960 1.104 1.00 96.75 698 ALA A O 1
ATOM 5650 N N . TYR A 1 699 ? -11.830 2.028 2.838 1.00 97.38 699 TYR A N 1
ATOM 5651 C CA . TYR A 1 699 ? -11.794 0.583 3.080 1.00 97.38 699 TYR A CA 1
ATOM 5652 C C . TYR A 1 699 ? -12.379 -0.206 1.896 1.00 97.38 699 TYR A C 1
ATOM 5654 O O . TYR A 1 699 ? -11.811 -1.211 1.477 1.00 97.38 699 TYR A O 1
ATOM 5662 N N . GLY A 1 700 ? -13.468 0.286 1.291 1.00 96.31 700 GLY A N 1
ATOM 5663 C CA . GLY A 1 700 ? -14.025 -0.265 0.049 1.00 96.31 700 GLY A CA 1
ATOM 5664 C C . GLY A 1 700 ? -13.041 -0.207 -1.123 1.00 96.31 700 GLY A C 1
ATOM 5665 O O . GLY A 1 700 ? -12.894 -1.191 -1.845 1.00 96.31 700 GLY A O 1
ATOM 5666 N N . ALA A 1 701 ? -12.312 0.903 -1.264 1.00 96.50 701 ALA A N 1
ATOM 5667 C CA . ALA A 1 701 ? -11.244 1.058 -2.247 1.00 96.50 701 ALA A CA 1
ATOM 5668 C C . ALA A 1 701 ? -10.170 -0.030 -2.073 1.00 96.50 701 ALA A C 1
ATOM 5670 O O . ALA A 1 701 ? -9.816 -0.725 -3.025 1.00 96.50 701 ALA A O 1
ATOM 5671 N N . PHE A 1 702 ? -9.666 -0.208 -0.850 1.00 97.56 702 PHE A N 1
ATOM 5672 C CA . PHE A 1 702 ? -8.602 -1.169 -0.558 1.00 97.56 702 PHE A CA 1
ATOM 5673 C C . PHE A 1 702 ? -9.010 -2.615 -0.878 1.00 97.56 702 PHE A C 1
ATOM 5675 O O . PHE A 1 702 ? -8.234 -3.368 -1.473 1.00 97.56 702 PHE A O 1
ATOM 5682 N N . LEU A 1 703 ? -10.255 -2.983 -0.568 1.00 97.38 703 LEU A N 1
ATOM 5683 C CA . LEU A 1 703 ? -10.838 -4.277 -0.932 1.00 97.38 703 LEU A CA 1
ATOM 5684 C C . LEU A 1 703 ? -10.914 -4.462 -2.460 1.00 97.38 703 LEU A C 1
ATOM 5686 O O . LEU A 1 703 ? -10.492 -5.498 -2.968 1.00 97.38 703 LEU A O 1
ATOM 5690 N N . VAL A 1 704 ? -11.348 -3.440 -3.210 1.00 96.12 704 VAL A N 1
ATOM 5691 C CA . VAL A 1 704 ? -11.318 -3.456 -4.687 1.00 96.12 704 VAL A CA 1
ATOM 5692 C C . VAL A 1 704 ? -9.894 -3.641 -5.216 1.00 96.12 704 VAL A C 1
ATOM 5694 O O . VAL A 1 704 ? -9.673 -4.478 -6.091 1.00 96.12 704 VAL A O 1
ATOM 5697 N N . GLN A 1 705 ? -8.906 -2.912 -4.687 1.00 94.69 705 GLN A N 1
ATOM 5698 C CA . GLN A 1 705 ? -7.523 -3.052 -5.153 1.00 94.69 705 GLN A CA 1
ATOM 5699 C C . GLN A 1 705 ? -6.959 -4.455 -4.856 1.00 94.69 705 GLN A C 1
ATOM 5701 O O . GLN A 1 705 ? -6.163 -4.978 -5.636 1.00 94.69 705 GLN A O 1
ATOM 5706 N N . SER A 1 706 ? -7.423 -5.095 -3.782 1.00 95.81 706 SER A N 1
ATOM 5707 C CA . SER A 1 706 ? -7.005 -6.432 -3.333 1.00 95.81 706 SER A CA 1
ATOM 5708 C C . SER A 1 706 ? -7.489 -7.595 -4.216 1.00 95.81 706 SER A C 1
ATOM 5710 O O . SER A 1 706 ? -7.059 -8.731 -4.018 1.00 95.81 706 SER A O 1
ATOM 5712 N N . PHE A 1 707 ? -8.299 -7.334 -5.250 1.00 93.62 707 PHE A N 1
ATOM 5713 C CA . PHE A 1 707 ? -8.497 -8.274 -6.366 1.00 93.62 707 PHE A CA 1
ATOM 5714 C C . PHE A 1 707 ? -7.278 -8.370 -7.296 1.00 93.62 707 PHE A C 1
ATOM 5716 O O . PHE A 1 707 ? -7.170 -9.330 -8.056 1.00 93.62 707 PHE A O 1
ATOM 5723 N N . PHE A 1 708 ? -6.372 -7.388 -7.259 1.00 89.69 708 PHE A N 1
ATOM 5724 C CA . PHE A 1 708 ? -5.255 -7.254 -8.197 1.00 89.69 708 PHE A CA 1
ATOM 5725 C C . PHE A 1 708 ? -3.876 -7.405 -7.538 1.00 89.69 708 PHE A C 1
ATOM 5727 O O . PHE A 1 708 ? -2.868 -7.344 -8.239 1.00 89.69 708 PHE A O 1
ATOM 5734 N N . ASP A 1 709 ? -3.795 -7.591 -6.224 1.00 90.12 709 ASP A N 1
ATOM 5735 C CA . ASP A 1 709 ? -2.541 -7.880 -5.522 1.00 90.12 709 ASP A CA 1
ATOM 5736 C C . ASP A 1 709 ? -2.810 -8.496 -4.141 1.00 90.12 709 ASP A C 1
ATOM 5738 O O . ASP A 1 709 ? -3.959 -8.560 -3.697 1.00 90.12 709 ASP A O 1
ATOM 5742 N N . THR A 1 710 ? -1.766 -8.962 -3.454 1.00 90.06 710 THR A N 1
ATOM 5743 C CA . THR A 1 710 ? -1.866 -9.681 -2.167 1.00 90.06 710 THR A CA 1
ATOM 5744 C C . THR A 1 710 ? -1.699 -8.786 -0.928 1.00 90.06 710 THR A C 1
ATOM 5746 O O . THR A 1 710 ? -1.084 -9.173 0.064 1.00 90.06 710 THR A O 1
ATOM 5749 N N . PHE A 1 711 ? -2.270 -7.576 -0.946 1.00 93.81 711 PHE A N 1
ATOM 5750 C CA . PHE A 1 711 ? -2.061 -6.558 0.097 1.00 93.81 711 PHE A CA 1
ATOM 5751 C C . PHE A 1 711 ? -2.426 -6.980 1.528 1.00 93.81 711 PHE A C 1
ATOM 5753 O O . PHE A 1 711 ? -1.800 -6.481 2.460 1.00 93.81 711 PHE A O 1
ATOM 5760 N N . PHE A 1 712 ? -3.379 -7.898 1.735 1.00 94.06 712 PHE A N 1
ATOM 5761 C CA . PHE A 1 712 ? -3.711 -8.398 3.083 1.00 94.06 712 PHE A CA 1
ATOM 5762 C C . PHE A 1 712 ? -2.531 -9.133 3.750 1.00 94.06 712 PHE A C 1
ATOM 5764 O O . PHE A 1 712 ? -2.498 -9.244 4.972 1.00 94.06 712 PHE A O 1
ATOM 5771 N N . TYR A 1 713 ? -1.574 -9.616 2.950 1.00 91.19 713 TYR A N 1
ATOM 5772 C CA . TYR A 1 713 ? -0.393 -10.371 3.373 1.00 91.19 713 TYR A CA 1
ATOM 5773 C C . TYR A 1 713 ? 0.886 -9.509 3.449 1.00 91.19 713 TYR A C 1
ATOM 5775 O O . TYR A 1 713 ? 1.936 -9.999 3.860 1.00 91.19 713 TYR A O 1
ATOM 5783 N N . SER A 1 714 ? 0.816 -8.221 3.085 1.00 91.94 714 SER A N 1
ATOM 5784 C CA . SER A 1 714 ? 1.869 -7.239 3.389 1.00 91.94 714 SER A CA 1
ATOM 5785 C C . SER A 1 714 ? 1.778 -6.842 4.860 1.00 91.94 714 SER A C 1
ATOM 5787 O O . SER A 1 714 ? 0.690 -6.530 5.337 1.00 91.94 714 SER A O 1
ATOM 5789 N N . VAL A 1 715 ? 2.918 -6.779 5.560 1.00 92.25 715 VAL A N 1
ATOM 5790 C CA . VAL A 1 715 ? 2.970 -6.325 6.961 1.00 92.25 715 VAL A CA 1
ATOM 5791 C C . VAL A 1 715 ? 2.365 -4.923 7.091 1.00 92.25 715 VAL A C 1
ATOM 5793 O O . VAL A 1 715 ? 1.419 -4.730 7.845 1.00 92.25 715 VAL A O 1
ATOM 5796 N N . GLN A 1 716 ? 2.805 -3.959 6.273 1.00 95.25 716 GLN A N 1
ATOM 5797 C CA . GLN A 1 716 ? 2.280 -2.590 6.310 1.00 95.25 716 GLN A CA 1
ATOM 5798 C C . GLN A 1 716 ? 0.774 -2.523 6.002 1.00 95.25 716 GLN A C 1
ATOM 5800 O O . GLN A 1 716 ? 0.010 -1.907 6.746 1.00 95.25 716 GLN A O 1
ATOM 5805 N N . LEU A 1 717 ? 0.333 -3.119 4.890 1.00 96.19 717 LEU A N 1
ATOM 5806 C CA . LEU A 1 717 ? -1.025 -2.913 4.368 1.00 96.19 717 LEU A CA 1
ATOM 5807 C C . LEU A 1 717 ? -2.070 -3.820 5.035 1.00 96.19 717 LEU A C 1
ATOM 5809 O O . LEU A 1 717 ? -3.205 -3.387 5.238 1.00 96.19 717 LEU A O 1
ATOM 5813 N N . GLY A 1 718 ? -1.682 -5.026 5.453 1.00 95.50 718 GLY A N 1
ATOM 5814 C CA . GLY A 1 718 ? -2.485 -5.894 6.311 1.00 95.50 718 GLY A CA 1
ATOM 5815 C C . GLY A 1 718 ? -2.742 -5.233 7.665 1.00 95.50 718 GLY A C 1
ATOM 5816 O O . GLY A 1 718 ? -3.900 -5.045 8.043 1.00 95.50 718 GLY A O 1
ATOM 5817 N N . THR A 1 719 ? -1.693 -4.761 8.349 1.00 96.31 719 THR A N 1
ATOM 5818 C CA . THR A 1 719 ? -1.831 -3.993 9.599 1.00 96.31 719 THR A CA 1
ATOM 5819 C C . THR A 1 719 ? -2.725 -2.759 9.418 1.00 96.31 719 THR A C 1
ATOM 5821 O O . THR A 1 719 ? -3.619 -2.521 10.236 1.00 96.31 719 THR A O 1
ATOM 5824 N N . LEU A 1 720 ? -2.560 -2.005 8.323 1.00 96.62 720 LEU A N 1
ATOM 5825 C CA . LEU A 1 720 ? -3.396 -0.838 8.020 1.00 96.62 720 LEU A CA 1
ATOM 5826 C C . LEU A 1 720 ? -4.883 -1.205 7.868 1.00 96.62 720 LEU A C 1
ATOM 5828 O O . LEU A 1 720 ? -5.737 -0.493 8.397 1.00 96.62 720 LEU A O 1
ATOM 5832 N N . MET A 1 721 ? -5.200 -2.335 7.225 1.00 96.88 721 MET A N 1
ATOM 5833 C CA . MET A 1 721 ? -6.569 -2.849 7.091 1.00 96.88 721 MET A CA 1
ATOM 5834 C C . MET A 1 721 ? -7.217 -3.128 8.457 1.00 96.88 721 MET A C 1
ATOM 5836 O O . MET A 1 721 ? -8.311 -2.626 8.734 1.00 96.88 721 MET A O 1
ATOM 5840 N N . TRP A 1 722 ? -6.557 -3.885 9.339 1.00 97.06 722 TRP A N 1
ATOM 5841 C CA . TRP A 1 722 ? -7.116 -4.223 10.657 1.00 97.06 722 TRP A CA 1
ATOM 5842 C C . TRP A 1 722 ? -7.274 -2.988 11.556 1.00 97.06 722 TRP A C 1
ATOM 5844 O O . TRP A 1 722 ? -8.297 -2.844 12.237 1.00 97.06 722 TRP A O 1
ATOM 5854 N N . ILE A 1 723 ? -6.334 -2.039 11.479 1.00 97.44 723 ILE A N 1
ATOM 5855 C CA . ILE A 1 723 ? -6.445 -0.716 12.112 1.00 97.44 723 ILE A CA 1
ATOM 5856 C C . ILE A 1 723 ? -7.655 0.059 11.570 1.00 97.44 723 ILE A C 1
ATOM 5858 O O . ILE A 1 723 ? -8.425 0.608 12.359 1.00 97.44 723 ILE A O 1
ATOM 5862 N N . PHE A 1 724 ? -7.878 0.090 10.254 1.00 97.62 724 PHE A N 1
ATOM 5863 C CA . PHE A 1 724 ? -9.001 0.820 9.650 1.00 97.62 724 PHE A CA 1
ATOM 5864 C C . PHE A 1 724 ? -10.369 0.214 9.977 1.00 97.62 724 PHE A C 1
ATOM 5866 O O . PHE A 1 724 ? -11.322 0.950 10.242 1.00 97.62 724 PHE A O 1
ATOM 5873 N N . MET A 1 725 ? -10.469 -1.113 10.044 1.00 97.94 725 MET A N 1
ATOM 5874 C CA . MET A 1 725 ? -11.664 -1.789 10.555 1.00 97.94 725 MET A CA 1
ATOM 5875 C C . MET A 1 725 ? -11.920 -1.427 12.031 1.00 97.94 725 MET A C 1
ATOM 5877 O O . MET A 1 725 ? -13.066 -1.186 12.424 1.00 97.94 725 MET A O 1
ATOM 5881 N N . GLY A 1 726 ? -10.859 -1.288 12.834 1.00 97.25 726 GLY A N 1
ATOM 5882 C CA . GLY A 1 726 ? -10.930 -0.746 14.194 1.00 97.25 726 GLY A CA 1
ATOM 5883 C C . GLY A 1 726 ? -11.382 0.720 14.239 1.00 97.25 726 GLY A C 1
ATOM 5884 O O . GLY A 1 726 ? -12.238 1.078 15.051 1.00 97.25 726 GLY A O 1
ATOM 5885 N N . LEU A 1 727 ? -10.871 1.560 13.336 1.00 97.88 727 LEU A N 1
ATOM 5886 C CA . LEU A 1 727 ? -11.222 2.976 13.198 1.00 97.88 727 LEU A CA 1
ATOM 5887 C C . LEU A 1 727 ? -12.704 3.164 12.865 1.00 97.88 727 LEU A C 1
ATOM 5889 O O . LEU A 1 727 ? -13.385 3.920 13.556 1.00 97.88 727 LEU A O 1
ATOM 5893 N N . ILE A 1 728 ? -13.227 2.431 11.882 1.00 97.56 728 ILE A N 1
ATOM 5894 C CA . ILE A 1 728 ? -14.646 2.459 11.497 1.00 97.56 728 ILE A CA 1
ATOM 5895 C C . ILE A 1 728 ? -15.552 2.121 12.697 1.00 97.56 728 ILE A C 1
ATOM 5897 O O . ILE A 1 728 ? -16.511 2.845 12.979 1.00 97.56 728 ILE A O 1
ATOM 5901 N N . VAL A 1 729 ? -15.211 1.077 13.461 1.00 96.31 729 VAL A N 1
ATOM 5902 C CA . VAL A 1 729 ? -15.938 0.670 14.680 1.00 96.31 729 VAL A CA 1
ATOM 5903 C C . VAL A 1 729 ? -15.827 1.710 15.804 1.00 96.31 729 VAL A C 1
ATOM 5905 O O . VAL A 1 729 ? -16.810 1.973 16.506 1.00 96.31 729 VAL A O 1
ATOM 5908 N N . ALA A 1 730 ? -14.653 2.318 15.990 1.00 95.31 730 ALA A N 1
ATOM 5909 C CA . ALA A 1 730 ? -14.425 3.334 17.015 1.00 95.31 730 ALA A CA 1
ATOM 5910 C C . ALA A 1 730 ? -15.189 4.636 16.716 1.00 95.31 730 ALA A C 1
ATOM 5912 O O . ALA A 1 730 ? -15.825 5.186 17.616 1.00 95.31 730 ALA A O 1
ATOM 5913 N N . ILE A 1 731 ? -15.198 5.089 15.456 1.00 95.19 731 ILE A N 1
ATOM 5914 C CA . ILE A 1 731 ? -15.956 6.268 15.005 1.00 95.19 731 ILE A CA 1
ATOM 5915 C C . ILE A 1 731 ? -17.449 6.093 15.290 1.00 95.19 731 ILE A C 1
ATOM 5917 O O . ILE A 1 731 ? -18.068 6.987 15.862 1.00 95.19 731 ILE A O 1
ATOM 5921 N N . GLN A 1 732 ? -18.018 4.934 14.947 1.00 93.31 732 GLN A N 1
ATOM 5922 C CA . GLN A 1 732 ? -19.437 4.644 15.175 1.00 93.31 732 GLN A CA 1
ATOM 5923 C C . GLN A 1 732 ? -19.788 4.715 16.658 1.00 93.31 732 GLN A C 1
ATOM 5925 O O . GLN A 1 732 ? -20.674 5.473 17.042 1.00 93.31 732 GLN A O 1
ATOM 5930 N N . ARG A 1 733 ? -19.031 4.004 17.503 1.00 90.44 733 ARG A N 1
ATOM 5931 C CA . ARG A 1 733 ? -19.225 4.025 18.959 1.00 90.44 733 ARG A CA 1
ATOM 5932 C C . ARG A 1 733 ? -19.109 5.427 19.563 1.00 90.44 733 ARG A C 1
ATOM 5934 O O . ARG A 1 733 ? -19.787 5.700 20.540 1.00 90.44 733 ARG A O 1
ATOM 5941 N N . LEU A 1 734 ? -18.276 6.303 19.004 1.00 90.94 734 LEU A N 1
ATOM 5942 C CA . LEU A 1 734 ? -18.098 7.684 19.475 1.00 90.94 734 LEU A CA 1
ATOM 5943 C C . LEU A 1 734 ? -19.085 8.694 18.866 1.00 90.94 734 LEU A C 1
ATOM 5945 O O . LEU A 1 734 ? -19.102 9.849 19.297 1.00 90.94 734 LEU A O 1
ATOM 5949 N N . GLY A 1 735 ? -19.863 8.282 17.863 1.00 85.69 735 GLY A N 1
ATOM 5950 C CA . GLY A 1 735 ? -20.801 9.133 17.135 1.00 85.69 735 GLY A CA 1
ATOM 5951 C C . GLY A 1 735 ? -22.281 8.844 17.404 1.00 85.69 735 GLY A C 1
ATOM 5952 O O . GLY A 1 735 ? -23.089 9.760 17.284 1.00 85.69 735 GLY A O 1
ATOM 5953 N N . THR A 1 736 ? -22.647 7.611 17.769 1.00 81.38 736 THR A N 1
ATOM 5954 C CA . THR A 1 736 ? -24.042 7.222 18.050 1.00 81.38 736 THR A CA 1
ATOM 5955 C C . THR A 1 736 ? -24.535 7.708 19.414 1.00 81.38 736 THR A C 1
ATOM 5957 O O . THR A 1 736 ? -23.824 7.567 20.416 1.00 81.38 736 THR A O 1
ATOM 5960 N N . LYS A 1 737 ? -25.791 8.174 19.471 1.00 56.38 737 LYS A N 1
ATOM 5961 C CA . LYS A 1 737 ? -26.489 8.558 20.713 1.00 56.38 737 LYS A CA 1
ATOM 5962 C C . LYS A 1 737 ? -26.368 7.494 21.812 1.00 56.38 737 LYS A C 1
ATOM 5964 O O . LYS A 1 737 ? -26.488 6.300 21.552 1.00 56.38 737 LYS A O 1
ATOM 5969 N N . GLY A 1 738 ? -26.159 7.950 23.048 1.00 51.38 738 GLY A N 1
ATOM 5970 C CA . GLY A 1 738 ? -26.145 7.116 24.255 1.00 51.38 738 GLY A CA 1
ATOM 5971 C C . GLY A 1 738 ? -24.777 6.590 24.709 1.00 51.38 738 GLY A C 1
ATOM 5972 O O . GLY A 1 738 ? -24.665 6.174 25.860 1.00 51.38 738 GLY A O 1
ATOM 5973 N N . TYR A 1 739 ? -23.711 6.647 23.895 1.00 46.78 739 TYR A N 1
ATOM 5974 C CA . TYR A 1 739 ? -22.381 6.182 24.345 1.00 46.78 739 TYR A CA 1
ATOM 5975 C C . TYR A 1 739 ? -21.779 7.052 25.466 1.00 46.78 739 TYR A C 1
ATOM 5977 O O . TYR A 1 739 ? -21.005 6.551 26.279 1.00 46.78 739 TYR A O 1
ATOM 5985 N N . SER A 1 740 ? -22.182 8.325 25.561 1.00 39.16 740 SER A N 1
ATOM 5986 C CA . SER A 1 740 ? -21.907 9.212 26.702 1.00 39.16 740 SER A CA 1
ATOM 5987 C C . SER A 1 740 ? -22.398 8.619 28.027 1.00 39.16 740 SER A C 1
ATOM 5989 O O . SER A 1 740 ? -21.642 8.532 28.988 1.00 39.16 740 SER A O 1
ATOM 5991 N N . ASN A 1 741 ? -23.638 8.130 28.050 1.00 32.66 741 ASN A N 1
ATOM 5992 C CA . ASN A 1 741 ? -24.332 7.667 29.256 1.00 32.66 741 ASN A CA 1
ATOM 5993 C C . ASN A 1 741 ? -23.884 6.246 29.677 1.00 32.66 741 ASN A C 1
ATOM 5995 O O . ASN A 1 741 ? -24.178 5.782 30.779 1.00 32.66 741 ASN A O 1
ATOM 5999 N N . GLY A 1 742 ? -23.174 5.538 28.790 1.00 30.14 742 GLY A N 1
ATOM 6000 C CA . GLY A 1 742 ? -22.674 4.175 29.001 1.00 30.14 742 GLY A CA 1
ATOM 6001 C C . GLY A 1 742 ? -21.263 4.074 29.593 1.00 30.14 742 GLY A C 1
ATOM 6002 O O . GLY A 1 742 ? -20.775 2.959 29.774 1.00 30.14 742 GLY A O 1
ATOM 6003 N N . LEU A 1 743 ? -20.577 5.197 29.847 1.00 32.12 743 LEU A N 1
ATOM 6004 C CA . LEU A 1 743 ? -19.230 5.197 30.440 1.00 32.12 743 LEU A CA 1
ATOM 6005 C C . LEU A 1 743 ? -19.240 5.321 31.969 1.00 32.12 743 LEU A C 1
ATOM 6007 O O . LEU A 1 743 ? -18.409 4.691 32.615 1.00 32.12 743 LEU A O 1
ATOM 6011 N N . GLU A 1 744 ? -20.195 6.053 32.544 1.00 30.00 744 GLU A N 1
ATOM 6012 C CA . GLU A 1 744 ? -20.338 6.205 34.002 1.00 30.00 744 GLU A CA 1
ATOM 6013 C C . GLU A 1 744 ? -21.021 4.981 34.636 1.00 30.00 744 GLU A C 1
ATOM 6015 O O . GLU A 1 744 ? -20.589 4.477 35.669 1.00 30.00 744 GLU A O 1
ATOM 6020 N N . SER A 1 745 ? -22.019 4.412 33.955 1.00 26.58 745 SER A N 1
ATOM 6021 C CA . SER A 1 745 ? -22.724 3.193 34.384 1.00 26.58 745 SER A CA 1
ATOM 6022 C C . SER A 1 745 ? -21.911 1.897 34.210 1.00 26.58 745 SER A C 1
ATOM 6024 O O . SER A 1 745 ? -22.254 0.865 34.785 1.00 26.58 745 SER A O 1
ATOM 6026 N N . GLY A 1 746 ? -20.820 1.932 33.435 1.00 27.81 746 GLY A N 1
ATOM 6027 C CA . GLY A 1 746 ? -20.015 0.758 33.071 1.00 27.81 746 GLY A CA 1
ATOM 6028 C C . GLY A 1 746 ? -18.970 0.305 34.099 1.00 27.81 746 GLY A C 1
ATOM 6029 O O . GLY A 1 746 ? -18.271 -0.669 33.830 1.00 27.81 746 GLY A O 1
ATOM 6030 N N . PHE A 1 747 ? -18.839 1.000 35.235 1.00 27.11 747 PHE A N 1
ATOM 6031 C CA . PHE A 1 747 ? -17.871 0.693 36.303 1.00 27.11 747 PHE A CA 1
ATOM 6032 C C . PHE A 1 747 ? -18.516 0.244 37.632 1.00 27.11 747 PHE A C 1
ATOM 6034 O O . PHE A 1 747 ? -17.801 0.037 38.609 1.00 27.11 747 PHE A O 1
ATOM 6041 N N . GLN A 1 748 ? -19.845 0.069 37.681 1.00 25.47 748 GLN A N 1
ATOM 6042 C CA . GLN A 1 748 ? -20.592 -0.269 38.908 1.00 25.47 748 GLN A CA 1
ATOM 6043 C C . GLN A 1 748 ? -21.330 -1.630 38.885 1.00 25.47 748 GLN A C 1
ATOM 6045 O O . GLN A 1 748 ? -22.121 -1.888 39.792 1.00 25.47 748 GLN A O 1
ATOM 6050 N N . LYS A 1 749 ? -21.101 -2.507 37.891 1.00 27.03 749 LYS A N 1
ATOM 6051 C CA . LYS A 1 749 ? -21.653 -3.883 37.829 1.00 27.03 749 LYS A CA 1
ATOM 6052 C C . LYS A 1 749 ? -20.699 -4.874 37.152 1.00 27.03 749 LYS A C 1
ATOM 6054 O O . LYS A 1 749 ? -20.093 -4.482 36.132 1.00 27.03 749 LYS A O 1
#

Solvent-accessible surface area (backbone atoms only — not comparable to full-atom values): 41113 Å² total; per-residue (Å²): 135,54,70,71,55,54,55,47,47,55,45,31,44,48,52,29,41,51,22,51,40,53,22,51,39,35,34,65,67,34,68,73,52,30,53,50,24,50,50,50,22,40,49,35,44,55,51,42,29,52,52,50,25,66,74,71,56,66,92,86,64,51,73,68,57,47,50,50,43,45,58,60,37,66,57,71,84,93,54,90,56,56,61,36,50,49,51,28,51,48,28,49,49,49,1,33,76,63,25,78,46,49,70,54,8,50,48,28,41,51,74,49,52,47,46,45,52,45,44,23,55,40,43,48,60,40,42,71,45,70,66,52,50,50,53,44,52,54,39,37,53,49,30,48,48,54,46,41,53,32,20,54,41,13,64,77,71,42,37,16,87,88,78,61,52,62,43,59,78,79,24,31,25,32,70,33,95,39,19,57,55,33,17,50,55,34,38,50,45,33,41,30,29,48,35,45,34,46,45,54,72,72,52,88,69,65,81,93,52,97,67,59,44,60,79,78,58,52,58,47,66,33,76,67,30,37,52,49,40,44,50,50,26,52,47,36,50,54,48,44,44,49,14,63,24,54,47,36,54,52,12,48,52,52,20,33,52,52,42,17,73,76,38,66,82,45,29,65,56,38,50,50,51,52,52,53,51,46,72,65,36,50,63,52,33,35,69,64,66,48,26,55,89,86,41,60,74,54,88,76,74,81,76,72,73,78,81,72,88,77,75,93,83,81,92,83,88,86,88,86,91,82,86,89,77,91,78,90,70,77,57,85,50,49,98,86,68,82,69,86,64,74,59,61,91,59,82,55,57,51,41,68,52,24,22,26,38,38,32,36,39,28,34,66,53,84,42,52,50,16,10,59,33,29,38,28,71,45,82,30,33,28,40,38,36,28,32,37,79,88,55,23,30,37,43,38,36,30,54,89,59,47,72,82,45,73,49,78,42,97,46,67,82,57,68,78,38,82,33,40,41,38,43,23,30,51,72,51,31,38,38,40,29,53,63,36,41,60,75,56,81,41,82,49,74,98,53,71,45,74,22,61,29,54,44,66,53,40,36,68,42,97,83,73,58,70,11,62,44,42,38,42,50,44,73,75,45,78,46,73,74,37,52,84,64,89,64,69,43,83,73,65,53,74,71,51,54,53,56,48,64,68,64,84,45,89,62,90,71,68,84,80,73,80,92,89,89,84,86,80,90,84,85,92,83,92,76,85,87,80,86,84,70,86,80,90,75,79,89,85,84,93,76,81,92,85,63,97,76,55,59,72,70,54,55,64,62,56,75,74,72,68,63,67,79,55,54,58,58,48,51,51,51,49,51,52,51,51,47,53,52,48,50,54,51,45,50,54,50,50,47,52,45,51,52,49,49,50,53,40,49,71,69,29,78,60,43,75,56,36,42,49,44,33,52,54,45,25,70,77,24,43,65,32,13,45,4,34,74,32,68,54,75,50,25,80,83,66,65,52,59,100,80,49,61,40,41,18,36,64,54,45,39,18,24,16,18,0,49,59,23,35,50,29,49,52,45,36,52,50,53,50,52,61,50,50,64,61,41,49,85,49,28,70,31,48,58,49,29,33,49,44,50,8,48,52,24,8,52,51,13,42,56,55,26,23,61,65,26,48,46,72,77,36,72,52,52,23,52,48,50,36,49,49,57,19,47,53,55,27,41,47,58,74,24,34,83,62,50,77,68,52,61,75,64,62,78,79,120